Protein AF-0000000076143252 (afdb_homodimer)

Secondary structure (DSSP, 8-state):
-EEEEEEEEEETTEEEEEEE--SSEEEEE--TTSSHHHHHHHHHHHH--TTSPPP--BGGGB---SSS---S-EEEEEEEES--HHHHHHTGGGEEE-TTS-EEEEEEEEEEEE-TTSBEEEEEEESS-TTSBPPHHHHHTEEEEEE-SS--HHHHHS--TT-HHHHHHHHHS-HHHHHHHHHHHHHHHHHGGG-HHHHHHHHHHHHHHHHHHHHHH----B----SS-STTHHHH---BBTTB-GGGS-HHHHHHHHHHHHHHHHHH--S-SEEEEEEE-TTTT--HHHHHHHHHHHHT----TTPPP-EEEEEE--HHHHHTS-GGGEEEEEEETTEEEEE-GGGS-PPTTHHHHHHHHHHHH---GGG-SEEEEESSHHHHHHHHHHHHHTT--TTTTTEEEEE-TTS-GGGTGGGBSTTSB-S-EEEEE----EEEEEPP---SSS--HHHHHHHHHHHHHHHHTT----SSSS---TTTGGGT-S--EEEEE--PPTT---PPPHHHHHHHHT--SSEEEEE-SS-HHHHHHHSHHHHHHHHHHHHTT-HHHHHHHHHHHHT-SSHHHHHHHHHHHHH---TTS-PPPHHHHHHHHHHHHHHS--PPPPHHHHHHHHHHHHT----/-EEEEEEEEEETTEEEEEEE--SSEEEEE--TTSSHHHHHHHHHHHH--TTSPPPPPBGGGB---SSS---S-EEEEEEEES--HHHHHHTGGGEEE-TTS-EEEEEEEEEEEE-TTSBEEEEEEESS-TTSBPPHHHHHTEEEEEE-SS--HHHHHS--TT-HHHHHHHHHS-HHHHHHHHHHHHHHHHHGGG-HHHHHHHHHHHHHHHHHHHHHH---------SS-SHHHHHH----BTTB-GGGS-HHHHHHHHHHHHHHHHHH--S-SEEEEEEE-TTTT--HHHHHHHHHHHHT----TTPPP-EEEEEE--HHHHHTS-GGGEEEEEEETTEEEEE-GGGS-PPTTHHHHHHHHHHHH---GGG-SEEEEESSHHHHHHHHHHHHHTT--TTTTTEEEEE-TTS-GGGTGGGBSTTSB-S-EEEEE----EEEEEPP---SSS--HHHHHHHHHHHHHHHHTT----SSSS---TTTGGGT-S--EEEEE--PPTT---PPPHHHHHHHHT--SSEEEEE-SS-HHHHHHTSHHHHHHHHHHHHTT-HHHHHHHHHHHHT-SSHHHHHHHHHHHHH---TTS-PPPHHHHHHHHHHHHHHS--PPPPHHHHHHHHHHHHTT---

InterPro domains:
  IPR027417 P-loop containing nucleoside triphosphate hydrolase [G3DSA:3.40.50.300] (1-343)
  IPR027417 P-loop containing nucleoside triphosphate hydrolase [SSF52540] (1-325)
  IPR034139 OLD protein-like, TOPRIM domain [PF20469] (370-436)
  IPR034139 OLD protein-like, TOPRIM domain [cd01026] (370-438)
  IPR041685 Endonuclease GajA/Old nuclease/RecF-like, AAA domain [PF13175] (1-50)
  IPR041685 Endonuclease GajA/Old nuclease/RecF-like, AAA domain [PF13175] (178-322)
  IPR051396 Bacterial Antiviral Defense Nuclease [PTHR43581] (1-459)

pLDDT: mean 73.75, std 19.68, range [25.73, 97.0]

Solvent-accessible surface area (backbone atoms only — not comparable to full-atom values): 66555 Å² total; per-residue (Å²): 79,38,62,35,34,40,36,39,28,20,41,35,67,32,53,64,32,65,44,74,50,51,75,37,42,29,37,38,34,28,47,79,76,55,39,68,66,56,51,50,52,56,51,28,63,69,35,32,20,99,87,44,77,57,75,83,57,40,69,81,42,37,16,60,52,96,77,68,73,62,65,77,57,30,36,38,41,38,33,32,35,69,56,43,73,69,43,44,62,65,39,53,74,16,48,41,78,42,96,83,75,41,59,26,35,32,38,37,40,35,36,42,70,59,46,98,84,39,42,45,44,78,46,54,20,19,41,92,46,79,82,38,61,62,49,69,67,48,50,61,25,35,38,15,43,78,44,59,66,80,55,57,31,64,61,46,40,20,30,40,94,80,15,63,55,42,47,36,52,49,71,70,38,56,76,75,46,45,55,44,42,56,50,30,31,64,53,15,53,80,55,45,94,69,45,66,64,60,48,44,49,47,44,50,41,46,46,44,43,29,56,25,47,34,78,77,60,34,50,63,61,52,76,72,64,76,31,76,60,61,49,53,31,22,48,43,50,9,44,11,32,88,88,30,41,35,81,69,42,42,72,29,57,39,42,51,51,48,52,42,49,52,50,52,40,57,22,58,47,81,78,42,68,29,40,35,41,36,34,37,39,78,49,56,74,40,29,68,71,56,35,52,30,44,48,52,32,61,66,52,67,70,61,48,96,84,39,47,77,52,33,35,40,32,35,42,55,45,37,62,56,57,21,67,44,58,55,67,30,38,32,35,44,42,72,45,98,92,38,38,41,64,39,52,59,54,76,50,80,61,60,89,68,28,54,62,51,41,49,50,46,24,53,72,64,39,52,54,70,73,58,43,62,17,36,38,39,27,54,32,58,28,48,55,42,33,53,56,43,48,35,46,73,71,71,39,56,50,64,73,68,42,41,39,80,43,57,47,51,35,54,60,66,73,51,54,49,60,56,39,20,93,88,31,44,71,36,38,31,22,35,46,47,56,19,54,29,60,41,84,35,79,48,77,82,78,76,93,73,82,77,45,75,68,50,51,50,51,54,47,20,29,28,49,33,37,59,57,72,59,55,81,71,70,88,59,98,77,48,73,51,72,73,62,68,53,74,72,70,83,89,49,53,20,38,30,71,60,84,76,48,91,87,58,87,66,54,64,27,56,66,45,51,56,50,53,67,66,47,54,95,28,26,43,66,30,49,62,68,31,43,72,70,41,47,45,32,58,37,72,62,24,41,60,53,48,43,57,18,36,31,67,87,35,48,57,46,26,54,53,44,50,55,54,28,69,70,38,90,46,66,52,51,23,15,48,46,52,36,34,69,39,61,60,41,58,83,51,32,81,53,55,57,58,26,36,47,23,50,35,33,29,50,38,42,71,73,52,79,62,63,71,75,52,64,44,58,50,50,36,53,42,59,45,52,59,76,61,59,79,108,80,39,62,34,35,40,36,37,28,20,41,35,68,31,53,64,32,65,44,71,50,51,78,37,43,28,38,38,34,27,47,79,76,53,39,68,67,56,51,50,51,56,49,28,63,68,34,32,21,97,87,44,77,57,75,85,58,41,67,82,42,37,16,58,52,96,77,69,73,63,66,78,56,32,34,38,41,39,32,32,34,69,55,46,74,69,45,45,62,64,37,54,73,16,50,41,78,41,98,84,75,43,58,27,35,32,39,36,40,35,37,42,70,58,46,98,85,39,41,46,43,77,46,55,20,19,40,92,45,79,83,38,60,64,49,70,68,50,50,61,26,37,37,15,45,77,43,58,67,81,55,57,32,64,62,46,39,20,32,41,96,79,15,64,56,43,47,36,53,48,70,70,38,55,78,75,46,45,56,43,43,57,49,32,33,65,52,14,52,80,57,45,94,68,45,66,62,59,48,45,51,46,44,48,42,47,47,44,43,30,57,25,48,34,80,62,59,30,51,64,62,54,76,73,64,74,33,75,60,60,48,52,32,23,46,41,53,8,45,11,43,91,80,30,40,35,84,69,42,41,72,30,57,38,40,51,50,48,50,42,47,53,51,51,42,56,22,58,47,80,80,43,69,30,39,36,40,37,34,37,37,77,50,56,73,38,30,68,72,57,34,51,29,42,48,53,32,60,66,52,64,68,61,48,95,84,38,46,77,53,33,34,39,32,35,41,55,44,38,61,56,57,21,68,43,58,57,68,29,39,32,35,45,42,73,46,96,93,38,38,40,60,39,53,59,55,76,50,80,61,61,90,66,27,55,60,51,41,49,51,47,24,51,73,63,39,52,54,70,73,58,43,60,16,36,38,40,27,54,33,58,29,48,54,41,33,52,55,43,48,34,45,73,72,72,39,55,51,66,74,67,42,42,39,80,42,56,46,51,35,54,58,67,74,52,55,48,61,56,39,20,94,90,33,43,69,35,37,31,22,35,45,48,55,19,55,29,61,40,84,36,78,47,77,81,78,77,93,72,82,79,45,75,66,49,52,49,50,53,48,19,30,28,50,34,39,59,57,72,59,56,81,70,69,88,60,98,76,48,75,51,73,73,60,70,54,74,73,74,84,90,50,51,21,38,32,71,62,85,76,48,91,88,60,86,66,54,64,27,54,66,46,51,57,49,54,65,65,47,54,98,29,26,43,70,31,50,60,66,31,42,71,68,41,49,46,33,59,38,73,61,24,42,59,52,48,41,56,18,34,32,68,86,36,47,57,44,27,55,55,46,51,55,54,28,69,69,38,88,45,66,52,52,22,16,48,46,52,35,35,68,39,61,60,41,59,84,50,32,82,53,55,58,58,26,35,46,24,49,34,33,29,51,38,42,71,74,50,79,61,64,70,75,53,65,42,57,49,51,38,54,43,60,45,52,60,76,64,59,82,125

Sequence (1262 aa):
MYLAELTIKNFRKLRDAKLKFQPGLNVLVGPNNVGKSAVVDALRTLLAGHDEPYPRLDIADRHRPLEGEPAGDISFHFVFRDLSHDDEADFIAALKPAADKTMEAHIHVRYTDADQTGRFRVKRWCGDHQDVALTSDMMENLRGVYLQPLRDAAQGLRPSRNSQLARLLHMLTDEPGRDAINQALKELDEKLQQTEAIQHTHTAISSRHGLMMGDQLAQTLSVGLSATDFQRLSARLSLTAQAMEIEQNGLGFNNLIFMAVVLSELAKNPDAAYRSLIVEEPEAHLHPQLQRVLLRYLAGVPTSEGEKAVQLFVTSHSPNFASNSKLESLVCLVENDAGVETFFPRDIKFGKGKREKLERYLDVTRAELFFARRVIFVEGAAELMLVDALATLMGLDLREYGVSLISVEGLNFDSFLPLFGENGLRIPVAVVTDADPFEEEEANELAEGALDAGDIEDILAEAAYLEETGAPVADGPYADDPLAERAKKKKKLKRKEVYPSLGDEVRLSSNTVKMKKSEDAFVKVFHGLKTLEYDLALLEANRDSMLKALADPHPIISAALRTIVDAQPDNTAKAKALFCGMFERKASSGNLQKGRFAQALAEQIASTPKCEVPDYLRKAIEHVCQGAIKPMYLAELTIKNFRKLRDAKLKFQPGLNVLVGPNNVGKSAVVDALRTLLAGHDEPYPRLDIADRHRPLEGEPAGDISFHFVFRDLSHDDEADFIAALKPAADKTMEAHIHVRYTDADQTGRFRVKRWCGDHQDVALTSDMMENLRGVYLQPLRDAAQGLRPSRNSQLARLLHMLTDEPGRDAINQALKELDEKLQQTEAIQHTHTAISSRHGLMMGDQLAQTLSVGLSATDFQRLSARLSLTAQAMEIEQNGLGFNNLIFMAVVLSELAKNPDAAYRSLIVEEPEAHLHPQLQRVLLRYLAGVPTSEGEKAVQLFVTSHSPNFASNSKLESLVCLVENDAGVETFFPRDIKFGKGKREKLERYLDVTRAELFFARRVIFVEGAAELMLVDALATLMGLDLREYGVSLISVEGLNFDSFLPLFGENGLRIPVAVVTDADPFEEEEANELAEGALDAGDIEDILAEAAYLEETGAPVADGPYADDPLAERAKKKKKLKRKEVYPSLGDEVRLSSNTVKMKKSEDAFVKVFHGLKTLEYDLALLEANRDSMLKALADPHPIISAALRTIVDAQPDNTAKAKALFCGMFERKASSGNLQKGRFAQALAEQIASTPKCEVPDYLRKAIEHVCQGAIKP

Foldseek 3Di:
DDWAKKWKDFFAQPHTEIFGADFFFFEEEEAPPLCLVVVVLLVCQQAPAPPDDRDWDFPNGGYDDPDDGRDDKIKMKIKDFPADPVRCVQQVQQWDQDPVRGIMGIKMWIWDDQDVVRTTDIQIAHHDDSVHGDDPSSSVLRHEDEADPPDPLLVLLQDDCPRLLVLLLVVLADPVRVVVCLVCLQVVLPVVVPDVSVVVVCCQLQVLQCQLLPVVRRQPQDQNRRRPDVSCSSQQSLSPSVDGTVVRDFSLSSLLSSVSSNQVSQFQDPRHSAAEYEYEANCPRPDLVSLLSNLVSSRCVPSDVNTDGYHYYYYHHFLSNVLSDQQQSYWAWDQDPVTIYIFRSNPFDADPCLSVVSSVVSNVVSFPVRHAQEEEEEADLLCLLQLQLVCVLVVHHCVVLRYGYDHPPPDACRSVLSQEDPRHPQHAYEYEDAQAFWDKDFQDDQDDDDCDPVNVVSVVQLVVVCVQVCPPQPDDPCRPPPPVVVPPDDTRIGIDGDQDAPPDDGHGTSSLVVQCVSDDPRYDYFYDRGDPQLLQQLDPQNVVLLLVLCCVVPVPLSVVLVVVLVPDDDSSRSSVSNVCSAAVDPPVDDHHDSNSSSNSSSVSCVVDVRGDDRPSSVCSSCSNRVVSPDD/DDWAKKWKDFFAQPHTEIFGADFFFFEEEEAPPLCLVVVVLLVCQQAPAPPDDRDWDFPNGGYDDPDDGRDDKIKMKIKAFPADPVRCVQQVQQWDQDPVRGIMGIKMWIWDDQDVVRTTDIQIAHHDDSVHGDDPSSSVLRHEDEADPPDPLLVLLQDDCPRLLVLLLVVLADPVRVVVCLVCLQVVLPVVVPDVSVVVVCCQLQVLQCQLLPVVRRQPQDQNRRRPDVSCSSQQSLSPSVDGTVVRDFSLSSLLSSVSSNQVSQFQDPRHSAAEYEYEANCPRPDLVSLLSNLVSSRCVPSDVNTDGYHYYYYHHFLSNVLSDQQQSYWAWDQDPVTIYIFRSNPFDADPCLSVVSSVVSNVVSFPVRHAQEEEEEADLLCLLQLQLVCVLVVHHCVVLRYGYDHPPPDACRSVLSQEDPRHPQHAYEYEDAQAFWDKDFQDDQDDDDCDPVNVVSVVQLVVVCVQVCPPQPDDPCGPPPPVVVPDDDTRIGIHGDQDAPPDDGHGTSSLVVQCVSDDPRYDYFYDRGDPQLLQQLDVQNVVLLLVLCCVVPVPLSVVLVVVLVPDDDSSRSSVSNVCSAAVDPPVDDHHDSNSSSNSSSVSCVVDVRGDDRPSSVCSSCSNRVVSDDD

Nearest PDB structures (foldseek):
  6njw-assembly1_A  TM=6.687E-01  e=1.230E-08  Xanthomonas campestris pv. campestris str. B100
  6njx-assembly1_A  TM=6.424E-01  e=5.324E-08  Xanthomonas campestris pv. campestris str. B100
  6nk8-assembly1_B-2  TM=6.014E-01  e=4.059E-08  Burkholderia pseudomallei 668
  6nk8-assembly1_A-2  TM=6.410E-01  e=1.492E-07  Burkholderia pseudomallei 668
  6njv-assembly1_A  TM=6.317E-01  e=9.669E-08  Xanthomonas campestris pv. campestris str. B100

Structure (mmCIF, N/CA/C/O backbone):
data_AF-0000000076143252-model_v1
#
loop_
_entity.id
_entity.type
_entity.pdbx_description
1 polymer 'AAA family ATPase'
#
loop_
_atom_site.group_PDB
_atom_site.id
_atom_site.type_symbol
_atom_site.label_atom_id
_atom_site.label_alt_id
_atom_site.label_comp_id
_atom_site.label_asym_id
_atom_site.label_entity_id
_atom_site.label_seq_id
_atom_site.pdbx_PDB_ins_code
_atom_site.Cartn_x
_atom_site.Cartn_y
_atom_site.Cartn_z
_atom_site.occupancy
_atom_site.B_iso_or_equiv
_atom_site.auth_seq_id
_atom_site.auth_comp_id
_atom_site.auth_asym_id
_atom_site.auth_atom_id
_atom_site.pdbx_PDB_model_num
ATOM 1 N N . MET A 1 1 ? -30.359 -11.75 -16.109 1 90.31 1 MET A N 1
ATOM 2 C CA . MET A 1 1 ? -30.422 -12.383 -14.789 1 90.31 1 MET A CA 1
ATOM 3 C C . MET A 1 1 ? -29.031 -12.438 -14.148 1 90.31 1 MET A C 1
ATOM 5 O O . MET A 1 1 ? -28.031 -12.539 -14.852 1 90.31 1 MET A O 1
ATOM 9 N N . TYR A 1 2 ? -28.938 -12.289 -12.805 1 93.56 2 TYR A N 1
ATOM 10 C CA . TYR A 1 2 ? -27.672 -12.398 -12.078 1 93.56 2 TYR A CA 1
ATOM 11 C C . TYR A 1 2 ? -27.875 -13.102 -10.734 1 93.56 2 TYR A C 1
ATOM 13 O O . TYR A 1 2 ? -29 -13.172 -10.234 1 93.56 2 TYR A O 1
ATOM 21 N N . LEU A 1 3 ? -26.891 -13.68 -10.281 1 96.19 3 LEU A N 1
ATOM 22 C CA . LEU A 1 3 ? -26.906 -14.266 -8.945 1 96.19 3 LEU A CA 1
ATOM 23 C C . LEU A 1 3 ? -26.922 -13.188 -7.871 1 96.19 3 LEU A C 1
ATOM 25 O O . LEU A 1 3 ? -25.938 -12.445 -7.719 1 96.19 3 LEU A O 1
ATOM 29 N N . ALA A 1 4 ? -27.922 -13.188 -7.113 1 95.62 4 ALA A N 1
ATOM 30 C CA . ALA A 1 4 ? -28.109 -12.078 -6.184 1 95.62 4 ALA A CA 1
ATOM 31 C C . ALA A 1 4 ? -27.688 -12.469 -4.77 1 95.62 4 ALA A C 1
ATOM 33 O O . ALA A 1 4 ? -27.188 -11.641 -4.012 1 95.62 4 ALA A O 1
ATOM 34 N N . GLU A 1 5 ? -28 -13.695 -4.473 1 96.12 5 GLU A N 1
ATOM 35 C CA . GLU A 1 5 ? -27.719 -14.125 -3.109 1 96.12 5 GLU A CA 1
ATOM 36 C C . GLU A 1 5 ? -27.234 -15.57 -3.08 1 96.12 5 GLU A C 1
ATOM 38 O O . GLU A 1 5 ? -27.688 -16.391 -3.879 1 96.12 5 GLU A O 1
ATOM 43 N N . LEU A 1 6 ? -26.344 -15.844 -2.172 1 97 6 LEU A N 1
ATOM 44 C CA . LEU A 1 6 ? -25.875 -17.188 -1.882 1 97 6 LEU A CA 1
ATOM 45 C C . LEU A 1 6 ? -25.812 -17.438 -0.377 1 97 6 LEU A C 1
ATOM 47 O O . LEU A 1 6 ? -25.141 -16.688 0.349 1 97 6 LEU A O 1
ATOM 51 N N . THR A 1 7 ? -26.562 -18.328 0.071 1 96.44 7 THR A N 1
ATOM 52 C CA . THR A 1 7 ? -26.516 -18.719 1.476 1 96.44 7 THR A CA 1
ATOM 53 C C . THR A 1 7 ? -25.781 -20.047 1.648 1 96.44 7 THR A C 1
ATOM 55 O O . THR A 1 7 ? -26.078 -21.031 0.965 1 96.44 7 THR A O 1
ATOM 58 N N . ILE A 1 8 ? -24.797 -20.078 2.469 1 95.69 8 ILE A N 1
ATOM 59 C CA . ILE A 1 8 ? -23.953 -21.234 2.736 1 95.69 8 ILE A CA 1
ATOM 60 C C . ILE A 1 8 ? -24.156 -21.688 4.184 1 95.69 8 ILE A C 1
ATOM 62 O O . ILE A 1 8 ? -24.047 -20.891 5.109 1 95.69 8 ILE A O 1
ATOM 66 N N . LYS A 1 9 ? -24.438 -22.922 4.336 1 94.06 9 LYS A N 1
ATOM 67 C CA . LYS A 1 9 ? -24.609 -23.469 5.684 1 94.06 9 LYS A CA 1
ATOM 68 C C . LYS A 1 9 ? -23.688 -24.672 5.902 1 94.06 9 LYS A C 1
ATOM 70 O O . LYS A 1 9 ? -23.641 -25.578 5.07 1 94.06 9 LYS A O 1
ATOM 75 N N . ASN A 1 10 ? -22.984 -24.672 6.961 1 91.62 10 ASN A N 1
ATOM 76 C CA . ASN A 1 10 ? -22.188 -25.781 7.477 1 91.62 10 ASN A CA 1
ATOM 77 C C . ASN A 1 10 ? -21.141 -26.234 6.469 1 91.62 10 ASN A C 1
ATOM 79 O O . ASN A 1 10 ? -21.016 -27.422 6.188 1 91.62 10 ASN A O 1
ATOM 83 N N . PHE A 1 11 ? -20.438 -25.422 5.957 1 91.62 11 PHE A N 1
ATOM 84 C CA . PHE A 1 11 ? -19.422 -25.719 4.957 1 91.62 11 PHE A CA 1
ATOM 85 C C . PHE A 1 11 ? -18.062 -25.156 5.375 1 91.62 11 PHE A C 1
ATOM 87 O O . PHE A 1 11 ? -17.859 -23.953 5.375 1 91.62 11 PHE A O 1
ATOM 94 N N . ARG A 1 12 ? -17.25 -26 5.812 1 88 12 ARG A N 1
ATOM 95 C CA . ARG A 1 12 ? -15.898 -25.641 6.219 1 88 12 ARG A CA 1
ATOM 96 C C . ARG A 1 12 ? -15.914 -24.547 7.281 1 88 12 ARG A C 1
ATOM 98 O O . ARG A 1 12 ? -16.531 -24.719 8.336 1 88 12 ARG A O 1
ATOM 105 N N . LYS A 1 13 ? -15.359 -23.359 7.027 1 83.06 13 LYS A N 1
ATOM 106 C CA . LYS A 1 13 ? -15.305 -22.312 8.047 1 83.06 13 LYS A CA 1
ATOM 107 C C . LYS A 1 13 ? -16.609 -21.531 8.102 1 83.06 13 LYS A C 1
ATOM 109 O O . LYS A 1 13 ? -16.859 -20.781 9.055 1 83.06 13 LYS A O 1
ATOM 114 N N . LEU A 1 14 ? -17.422 -21.812 7.188 1 89.88 14 LEU A N 1
ATOM 115 C CA . LEU A 1 14 ? -18.672 -21.047 7.09 1 89.88 14 LEU A CA 1
ATOM 116 C C . LEU A 1 14 ? -19.828 -21.812 7.727 1 89.88 14 LEU A C 1
ATOM 118 O O . LEU A 1 14 ? -20.375 -22.734 7.129 1 89.88 14 LEU A O 1
ATOM 122 N N . ARG A 1 15 ? -20.188 -21.406 8.859 1 89.5 15 ARG A N 1
ATOM 123 C CA . ARG A 1 15 ? -21.328 -22.031 9.531 1 89.5 15 ARG A CA 1
ATOM 124 C C . ARG A 1 15 ? -22.641 -21.547 8.93 1 89.5 15 ARG A C 1
ATOM 126 O O . ARG A 1 15 ? -23.516 -22.359 8.617 1 89.5 15 ARG A O 1
ATOM 133 N N . ASP A 1 16 ? -22.812 -20.391 8.859 1 91.25 16 ASP A N 1
ATOM 134 C CA . ASP A 1 16 ? -23.969 -19.719 8.281 1 91.25 16 ASP A CA 1
ATOM 135 C C . ASP A 1 16 ? -23.562 -18.359 7.684 1 91.25 16 ASP A C 1
ATOM 137 O O . ASP A 1 16 ? -23.469 -17.359 8.398 1 91.25 16 ASP A O 1
ATOM 141 N N . ALA A 1 17 ? -23.406 -18.375 6.406 1 92.38 17 ALA A N 1
ATOM 142 C CA . ALA A 1 17 ? -22.953 -17.172 5.73 1 92.38 17 ALA A CA 1
ATOM 143 C C . ALA A 1 17 ? -23.906 -16.797 4.598 1 92.38 17 ALA A C 1
ATOM 145 O O . ALA A 1 17 ? -24.297 -17.641 3.799 1 92.38 17 ALA A O 1
ATOM 146 N N . LYS A 1 18 ? -24.344 -15.602 4.613 1 94.12 18 LYS A N 1
ATOM 147 C CA . LYS A 1 18 ? -25.172 -15.07 3.535 1 94.12 18 LYS A CA 1
ATOM 148 C C . LYS A 1 18 ? -24.406 -14.031 2.721 1 94.12 18 LYS A C 1
ATOM 150 O O . LYS A 1 18 ? -23.906 -13.047 3.27 1 94.12 18 LYS A O 1
ATOM 155 N N . LEU A 1 19 ? -24.25 -14.281 1.487 1 95.75 19 LEU A N 1
ATOM 156 C CA . LEU A 1 19 ? -23.547 -13.367 0.588 1 95.75 19 LEU A CA 1
ATOM 157 C C . LEU A 1 19 ? -24.531 -12.695 -0.37 1 95.75 19 LEU A C 1
ATOM 159 O O . LEU A 1 19 ? -25.469 -13.336 -0.855 1 95.75 19 LEU A O 1
ATOM 163 N N . LYS A 1 20 ? -24.375 -11.477 -0.562 1 95.44 20 LYS A N 1
ATOM 164 C CA . LYS A 1 20 ? -25.141 -10.695 -1.535 1 95.44 20 LYS A CA 1
ATOM 165 C C . LYS A 1 20 ? -24.25 -10.203 -2.668 1 95.44 20 LYS A C 1
ATOM 167 O O . LYS A 1 20 ? -23.109 -9.773 -2.432 1 95.44 20 LYS A O 1
ATOM 172 N N . PHE A 1 21 ? -24.781 -10.328 -3.857 1 95.94 21 PHE A N 1
ATOM 173 C CA . PHE A 1 21 ? -23.984 -9.961 -5.016 1 95.94 21 PHE A CA 1
ATOM 174 C C . PHE A 1 21 ? -24.703 -8.914 -5.859 1 95.94 21 PHE A C 1
ATOM 176 O O . PHE A 1 21 ? -25.891 -8.641 -5.645 1 95.94 21 PHE A O 1
ATOM 183 N N . GLN A 1 22 ? -23.969 -8.25 -6.68 1 93.5 22 GLN A N 1
ATOM 184 C CA . GLN A 1 22 ? -24.5 -7.324 -7.672 1 93.5 22 GLN A CA 1
ATOM 185 C C . GLN A 1 22 ? -24.203 -7.805 -9.086 1 93.5 22 GLN A C 1
ATOM 187 O O . GLN A 1 22 ? -23.375 -8.703 -9.281 1 93.5 22 GLN A O 1
ATOM 192 N N . PRO A 1 23 ? -24.938 -7.219 -10 1 91.88 23 PRO A N 1
ATOM 193 C CA . PRO A 1 23 ? -24.562 -7.551 -11.375 1 91.88 23 PRO A CA 1
ATOM 194 C C . PRO A 1 23 ? -23.156 -7.078 -11.734 1 91.88 23 PRO A C 1
ATOM 196 O O . PRO A 1 23 ? -22.672 -6.102 -11.164 1 91.88 23 PRO A O 1
ATOM 199 N N . GLY A 1 24 ? -22.531 -7.727 -12.477 1 89.31 24 GLY A N 1
ATOM 200 C CA . GLY A 1 24 ? -21.188 -7.344 -12.891 1 89.31 24 GLY A CA 1
ATOM 201 C C . GLY A 1 24 ? -20.109 -7.867 -11.969 1 89.31 24 GLY A C 1
ATOM 202 O O . GLY A 1 24 ? -20.062 -9.062 -11.664 1 89.31 24 GLY A O 1
ATOM 203 N N . LEU A 1 25 ? -19.312 -6.977 -11.484 1 91.88 25 LEU A N 1
ATOM 204 C CA . LEU A 1 25 ? -18.125 -7.383 -10.75 1 91.88 25 LEU A CA 1
ATOM 205 C C . LEU A 1 25 ? -18.422 -7.492 -9.258 1 91.88 25 LEU A C 1
ATOM 207 O O . LEU A 1 25 ? -19.031 -6.594 -8.672 1 91.88 25 LEU A O 1
ATOM 211 N N . ASN A 1 26 ? -18.062 -8.594 -8.688 1 95.38 26 ASN A N 1
ATOM 212 C CA . ASN A 1 26 ? -18.094 -8.836 -7.246 1 95.38 26 ASN A CA 1
ATOM 213 C C . ASN A 1 26 ? -16.719 -9.266 -6.734 1 95.38 26 ASN A C 1
ATOM 215 O O . ASN A 1 26 ? -16.172 -10.273 -7.188 1 95.38 26 ASN A O 1
ATOM 219 N N . VAL A 1 27 ? -16.219 -8.539 -5.809 1 93.56 27 VAL A N 1
ATOM 220 C CA . VAL A 1 27 ? -14.875 -8.812 -5.285 1 93.56 27 VAL A CA 1
ATOM 221 C C . VAL A 1 27 ? -14.977 -9.289 -3.838 1 93.56 27 VAL A C 1
ATOM 223 O O . VAL A 1 27 ? -15.406 -8.539 -2.959 1 93.56 27 VAL A O 1
ATOM 226 N N . LEU A 1 28 ? -14.617 -10.516 -3.643 1 94.25 28 LEU A N 1
ATOM 227 C CA . LEU A 1 28 ? -14.57 -11.094 -2.303 1 94.25 28 LEU A CA 1
ATOM 228 C C . LEU A 1 28 ? -13.227 -10.812 -1.641 1 94.25 28 LEU A C 1
ATOM 230 O O . LEU A 1 28 ? -12.18 -11.211 -2.156 1 94.25 28 LEU A O 1
ATOM 234 N N . VAL A 1 29 ? -13.305 -10.07 -0.561 1 89.62 29 VAL A N 1
ATOM 235 C CA . VAL A 1 29 ? -12.062 -9.695 0.12 1 89.62 29 VAL A CA 1
ATOM 236 C C . VAL A 1 29 ? -12.086 -10.219 1.555 1 89.62 29 VAL A C 1
ATOM 238 O O . VAL A 1 29 ? -13.156 -10.391 2.143 1 89.62 29 VAL A O 1
ATOM 241 N N . GLY A 1 30 ? -10.867 -10.516 2.076 1 82.56 30 GLY A N 1
ATOM 242 C CA . GLY A 1 30 ? -10.688 -10.992 3.438 1 82.56 30 GLY A CA 1
ATOM 243 C C . GLY A 1 30 ? -9.305 -11.555 3.697 1 82.56 30 GLY A C 1
ATOM 244 O O . GLY A 1 30 ? -8.539 -11.805 2.76 1 82.56 30 GLY A O 1
ATOM 245 N N . PRO A 1 31 ? -8.992 -11.75 4.914 1 75.25 31 PRO A N 1
ATOM 246 C CA . PRO A 1 31 ? -7.688 -12.32 5.262 1 75.25 31 PRO A CA 1
ATOM 247 C C . PRO A 1 31 ? -7.535 -13.766 4.801 1 75.25 31 PRO A C 1
ATOM 249 O O . PRO A 1 31 ? -8.5 -14.375 4.328 1 75.25 31 PRO A O 1
ATOM 252 N N . ASN A 1 32 ? -6.297 -14.211 4.879 1 70.88 32 ASN A N 1
ATOM 253 C CA . ASN A 1 32 ? -6.047 -15.594 4.484 1 70.88 32 ASN A CA 1
ATOM 254 C C . ASN A 1 32 ? -6.82 -16.578 5.367 1 70.88 32 ASN A C 1
ATOM 256 O O . ASN A 1 32 ? -6.914 -16.375 6.578 1 70.88 32 ASN A O 1
ATOM 260 N N . ASN A 1 33 ? -7.398 -17.531 4.762 1 72.62 33 ASN A N 1
ATOM 261 C CA . ASN A 1 33 ? -8.062 -18.656 5.43 1 72.62 33 ASN A CA 1
ATOM 262 C C . ASN A 1 33 ? -9.375 -18.219 6.07 1 72.62 33 ASN A C 1
ATOM 264 O O . ASN A 1 33 ? -9.859 -18.859 7 1 72.62 33 ASN A O 1
ATOM 268 N N . VAL A 1 34 ? -9.93 -17.141 5.617 1 77.62 34 VAL A N 1
ATOM 269 C CA . VAL A 1 34 ? -11.203 -16.688 6.168 1 77.62 34 VAL A CA 1
ATOM 270 C C . VAL A 1 34 ? -12.352 -17.469 5.535 1 77.62 34 VAL A C 1
ATOM 272 O O . VAL A 1 34 ? -13.453 -17.531 6.094 1 77.62 34 VAL A O 1
ATOM 275 N N . GLY A 1 35 ? -12.133 -18.031 4.328 1 85.25 35 GLY A N 1
ATOM 276 C CA . GLY A 1 35 ? -13.188 -18.797 3.689 1 85.25 35 GLY A CA 1
ATOM 277 C C . GLY A 1 35 ? -13.469 -18.359 2.264 1 85.25 35 GLY A C 1
ATOM 278 O O . GLY A 1 35 ? -14.484 -18.75 1.682 1 85.25 35 GLY A O 1
ATOM 279 N N . LYS A 1 36 ? -12.609 -17.516 1.697 1 88.94 36 LYS A N 1
ATOM 280 C CA . LYS A 1 36 ? -12.805 -17.062 0.325 1 88.94 36 LYS A CA 1
ATOM 281 C C . LYS A 1 36 ? -12.883 -18.234 -0.643 1 88.94 36 LYS A C 1
ATOM 283 O O . LYS A 1 36 ? -13.773 -18.281 -1.491 1 88.94 36 LYS A O 1
ATOM 288 N N . SER A 1 37 ? -11.984 -19.172 -0.464 1 86.31 37 SER A N 1
ATOM 289 C CA . SER A 1 37 ? -11.969 -20.344 -1.332 1 86.31 37 SER A CA 1
ATOM 290 C C . SER A 1 37 ? -13.211 -21.219 -1.114 1 86.31 37 SER A C 1
ATOM 292 O O . SER A 1 37 ? -13.719 -21.828 -2.053 1 86.31 37 SER A O 1
ATOM 294 N N . ALA A 1 38 ? -13.672 -21.25 0.082 1 89.19 38 ALA A N 1
ATOM 295 C CA . ALA A 1 38 ? -14.898 -21.984 0.365 1 89.19 38 ALA A CA 1
ATOM 296 C C . ALA A 1 38 ? -16.078 -21.391 -0.385 1 89.19 38 ALA A C 1
ATOM 298 O O . ALA A 1 38 ? -16.922 -22.109 -0.921 1 89.19 38 ALA A O 1
ATOM 299 N N . VAL A 1 39 ? -16.109 -20.125 -0.379 1 93.56 39 VAL A N 1
ATOM 300 C CA . VAL A 1 39 ? -17.188 -19.438 -1.104 1 93.56 39 VAL A CA 1
ATOM 301 C C . VAL A 1 39 ? -17.078 -19.766 -2.592 1 93.56 39 VAL A C 1
ATOM 303 O O . VAL A 1 39 ? -18.094 -20.031 -3.242 1 93.56 39 VAL A O 1
ATOM 306 N N . VAL A 1 40 ? -15.938 -19.734 -3.064 1 92.06 40 VAL A N 1
ATOM 307 C CA . VAL A 1 40 ? -15.711 -20.047 -4.473 1 92.06 40 VAL A CA 1
ATOM 308 C C . VAL A 1 40 ? -16.156 -21.469 -4.77 1 92.06 40 VAL A C 1
ATOM 310 O O . VAL A 1 40 ? -16.859 -21.719 -5.762 1 92.06 40 VAL A O 1
ATOM 313 N N . ASP A 1 41 ? -15.82 -22.375 -3.945 1 90.25 41 ASP A N 1
ATOM 314 C CA . ASP A 1 41 ? -16.234 -23.766 -4.129 1 90.25 41 ASP A CA 1
ATOM 315 C C . ASP A 1 41 ? -17.75 -23.906 -4.051 1 90.25 41 ASP A C 1
ATOM 317 O O . ASP A 1 41 ? -18.344 -24.719 -4.758 1 90.25 41 ASP A O 1
ATOM 321 N N . ALA A 1 42 ? -18.281 -23.156 -3.184 1 93.44 42 ALA A N 1
ATOM 322 C CA . ALA A 1 42 ? -19.734 -23.156 -3.098 1 93.44 42 ALA A CA 1
ATOM 323 C C . ALA A 1 42 ? -20.359 -22.688 -4.41 1 93.44 42 ALA A C 1
ATOM 325 O O . ALA A 1 42 ? -21.312 -23.312 -4.906 1 93.44 42 ALA A O 1
ATOM 326 N N . LEU A 1 43 ? -19.844 -21.672 -4.918 1 94.75 43 LEU A N 1
ATOM 327 C CA . LEU A 1 43 ? -20.312 -21.172 -6.207 1 94.75 43 LEU A CA 1
ATOM 328 C C . LEU A 1 43 ? -20.172 -22.234 -7.285 1 94.75 43 LEU A C 1
ATOM 330 O O . LEU A 1 43 ? -21.062 -22.422 -8.109 1 94.75 43 LEU A O 1
ATOM 334 N N . ARG A 1 44 ? -19.125 -22.953 -7.184 1 91.19 44 ARG A N 1
ATOM 335 C CA . ARG A 1 44 ? -18.781 -23.938 -8.211 1 91.19 44 ARG A CA 1
ATOM 336 C C . ARG A 1 44 ? -19.688 -25.156 -8.125 1 91.19 44 ARG A C 1
ATOM 338 O O . ARG A 1 44 ? -19.766 -25.953 -9.062 1 91.19 44 ARG A O 1
ATOM 345 N N . THR A 1 45 ? -20.312 -25.391 -7.039 1 90.31 45 THR A N 1
ATOM 346 C CA . THR A 1 45 ? -21.234 -26.516 -6.914 1 90.31 45 THR A CA 1
ATOM 347 C C . THR A 1 45 ? -22.391 -26.375 -7.898 1 90.31 45 THR A C 1
ATOM 349 O O . THR A 1 45 ? -23 -27.375 -8.273 1 90.31 45 THR A O 1
ATOM 352 N N . LEU A 1 46 ? -22.688 -25.156 -8.234 1 89.31 46 LEU A N 1
ATOM 353 C CA . LEU A 1 46 ? -23.75 -24.938 -9.195 1 89.31 46 LEU A CA 1
ATOM 354 C C . LEU A 1 46 ? -23.203 -24.406 -10.516 1 89.31 46 LEU A C 1
ATOM 356 O O . LEU A 1 46 ? -23.688 -24.766 -11.586 1 89.31 46 LEU A O 1
ATOM 360 N N . LEU A 1 47 ? -22.234 -23.594 -10.414 1 87.31 47 LEU A N 1
ATOM 361 C CA . LEU A 1 47 ? -21.75 -22.859 -11.586 1 87.31 47 LEU A CA 1
ATOM 362 C C . LEU A 1 47 ? -20.5 -23.5 -12.148 1 87.31 47 LEU A C 1
ATOM 364 O O . LEU A 1 47 ? -19.641 -22.828 -12.734 1 87.31 47 LEU A O 1
ATOM 368 N N . ALA A 1 48 ? -20.375 -24.75 -11.945 1 74.88 48 ALA A N 1
ATOM 369 C CA . ALA A 1 48 ? -19.203 -25.422 -12.508 1 74.88 48 ALA A CA 1
ATOM 370 C C . ALA A 1 48 ? -19.281 -25.5 -14.031 1 74.88 48 ALA A C 1
ATOM 372 O O . ALA A 1 48 ? -20.375 -25.594 -14.594 1 74.88 48 ALA A O 1
ATOM 373 N N . GLY A 1 49 ? -18.375 -25.031 -14.734 1 59.69 49 GLY A N 1
ATOM 374 C CA . GLY A 1 49 ? -18.375 -25.047 -16.188 1 59.69 49 GLY A CA 1
ATOM 375 C C . GLY A 1 49 ? -18.531 -26.438 -16.766 1 59.69 49 GLY A C 1
ATOM 376 O O . GLY A 1 49 ? -18.422 -27.438 -16.047 1 59.69 49 GLY A O 1
ATOM 377 N N . HIS A 1 50 ? -19.125 -26.516 -17.938 1 56.16 50 HIS A N 1
ATOM 378 C CA . HIS A 1 50 ? -19.328 -27.75 -18.688 1 56.16 50 HIS A CA 1
ATOM 379 C C . HIS A 1 50 ? -18.078 -28.625 -18.656 1 56.16 50 HIS A C 1
ATOM 381 O O . HIS A 1 50 ? -18.172 -29.859 -18.719 1 56.16 50 HIS A O 1
ATOM 387 N N . ASP A 1 51 ? -16.891 -27.938 -18.422 1 55.91 51 ASP A N 1
ATOM 388 C CA . ASP A 1 51 ? -15.648 -28.672 -18.625 1 55.91 51 ASP A CA 1
ATOM 389 C C . ASP A 1 51 ? -15.008 -29.047 -17.297 1 55.91 51 ASP A C 1
ATOM 391 O O . ASP A 1 51 ? -14.008 -29.766 -17.25 1 55.91 51 ASP A O 1
ATOM 395 N N . GLU A 1 52 ? -15.625 -28.562 -16.203 1 62.5 52 GLU A N 1
ATOM 396 C CA . GLU A 1 52 ? -15.031 -28.906 -14.914 1 62.5 52 GLU A CA 1
ATOM 397 C C . GLU A 1 52 ? -16.016 -29.688 -14.055 1 62.5 52 GLU A C 1
ATOM 399 O O . GLU A 1 52 ? -17.203 -29.391 -14.023 1 62.5 52 GLU A O 1
ATOM 404 N N . PRO A 1 53 ? -15.523 -30.781 -13.555 1 64.19 53 PRO A N 1
ATOM 405 C CA . PRO A 1 53 ? -16.391 -31.516 -12.641 1 64.19 53 PRO A CA 1
ATOM 406 C C . PRO A 1 53 ? -16.797 -30.703 -11.414 1 64.19 53 PRO A C 1
ATOM 408 O O . PRO A 1 53 ? -16.047 -29.812 -10.992 1 64.19 53 PRO A O 1
ATOM 411 N N . TYR A 1 54 ? -18.016 -30.891 -11.062 1 74 54 TYR A N 1
ATOM 412 C CA . TYR A 1 54 ? -18.469 -30.312 -9.805 1 74 54 TYR A CA 1
ATOM 413 C C . TYR A 1 54 ? -17.547 -30.75 -8.656 1 74 54 TYR A C 1
ATOM 415 O O . TYR A 1 54 ? -17.031 -31.859 -8.648 1 74 54 TYR A O 1
ATOM 423 N N . PRO A 1 55 ? -17.281 -29.828 -7.758 1 75.62 55 PRO A N 1
ATOM 424 C CA . PRO A 1 55 ? -16.438 -30.203 -6.609 1 75.62 55 PRO A CA 1
ATOM 425 C C . PRO A 1 55 ? -17.031 -31.359 -5.797 1 75.62 55 PRO A C 1
ATOM 427 O O . PRO A 1 55 ? -18.234 -31.391 -5.562 1 75.62 55 PRO A O 1
ATOM 430 N N . ARG A 1 56 ? -16.203 -32.312 -5.559 1 74.94 56 ARG A N 1
ATOM 431 C CA . ARG A 1 56 ? -16.594 -33.406 -4.688 1 74.94 56 ARG A CA 1
ATOM 432 C C . ARG A 1 56 ? -16.312 -33.094 -3.227 1 74.94 56 ARG A C 1
ATOM 434 O O . ARG A 1 56 ? -15.172 -32.781 -2.855 1 74.94 56 ARG A O 1
ATOM 441 N N . LEU A 1 57 ? -17.422 -33.031 -2.541 1 81.62 57 LEU A N 1
ATOM 442 C CA . LEU A 1 57 ? -17.281 -32.688 -1.128 1 81.62 57 LEU A CA 1
ATOM 443 C C . LEU A 1 57 ? -17.344 -33.938 -0.26 1 81.62 57 LEU A C 1
ATOM 445 O O . LEU A 1 57 ? -17.984 -34.938 -0.633 1 81.62 57 LEU A O 1
ATOM 449 N N . ASP A 1 58 ? -16.578 -33.906 0.778 1 77.12 58 ASP A N 1
ATOM 450 C CA . ASP A 1 58 ? -16.578 -35.031 1.717 1 77.12 58 ASP A CA 1
ATOM 451 C C . ASP A 1 58 ? -16.797 -34.562 3.148 1 77.12 58 ASP A C 1
ATOM 453 O O . ASP A 1 58 ? -17.141 -33.375 3.369 1 77.12 58 ASP A O 1
ATOM 457 N N . ILE A 1 59 ? -16.656 -35.438 4.051 1 74 59 ILE A N 1
ATOM 458 C CA . ILE A 1 59 ? -16.938 -35.188 5.453 1 74 59 ILE A CA 1
ATOM 459 C C . ILE A 1 59 ? -15.992 -34.125 5.992 1 74 59 ILE A C 1
ATOM 461 O O . ILE A 1 59 ? -16.359 -33.344 6.875 1 74 59 ILE A O 1
ATOM 465 N N . ALA A 1 60 ? -14.883 -34 5.422 1 73.81 60 ALA A N 1
ATOM 466 C CA . ALA A 1 60 ? -13.891 -33.031 5.867 1 73.81 60 ALA A CA 1
ATOM 467 C C . ALA A 1 60 ? -14.312 -31.609 5.504 1 73.81 60 ALA A C 1
ATOM 469 O O . ALA A 1 60 ? -13.812 -30.641 6.074 1 73.81 60 ALA A O 1
ATOM 470 N N . ASP A 1 61 ? -15.266 -31.578 4.621 1 84.69 61 ASP A N 1
ATOM 471 C CA . ASP A 1 61 ? -15.711 -30.266 4.172 1 84.69 61 ASP A CA 1
ATOM 472 C C . ASP A 1 61 ? -16.812 -29.719 5.074 1 84.69 61 ASP A C 1
ATOM 474 O O . ASP A 1 61 ? -17.219 -28.562 4.949 1 84.69 61 ASP A O 1
ATOM 478 N N . ARG A 1 62 ? -17.266 -30.547 5.973 1 85.31 62 ARG A N 1
ATOM 479 C CA . ARG A 1 62 ? -18.281 -30.094 6.902 1 85.31 62 ARG A CA 1
ATOM 480 C C . ARG A 1 62 ? -17.719 -29.109 7.914 1 85.31 62 ARG A C 1
ATOM 482 O O . ARG A 1 62 ? -16.594 -29.281 8.391 1 85.31 62 ARG A O 1
ATOM 489 N N . HIS A 1 63 ? -18.531 -28.188 8.195 1 86.12 63 HIS A N 1
ATOM 490 C CA . HIS A 1 63 ? -18.109 -27.156 9.141 1 86.12 63 HIS A CA 1
ATOM 491 C C . HIS A 1 63 ? -17.766 -27.766 10.5 1 86.12 63 HIS A C 1
ATOM 493 O O . HIS A 1 63 ? -18.531 -28.562 11.031 1 86.12 63 HIS A O 1
ATOM 499 N N . ARG A 1 64 ? -16.578 -27.359 10.93 1 75.12 64 ARG A N 1
ATOM 500 C CA . ARG A 1 64 ? -16.156 -27.812 12.258 1 75.12 64 ARG A CA 1
ATOM 501 C C . ARG A 1 64 ? -16.203 -26.672 13.258 1 75.12 64 ARG A C 1
ATOM 503 O O . ARG A 1 64 ? -15.391 -25.75 13.188 1 75.12 64 ARG A O 1
ATOM 510 N N . PRO A 1 65 ? -17.156 -26.75 14.102 1 72.56 65 PRO A N 1
ATOM 511 C CA . PRO A 1 65 ? -17.203 -25.719 15.133 1 72.56 65 PRO A CA 1
ATOM 512 C C . PRO A 1 65 ? -16 -25.781 16.078 1 72.56 65 PRO A C 1
ATOM 514 O O . PRO A 1 65 ? -15.266 -26.781 16.078 1 72.56 65 PRO A O 1
ATOM 517 N N . LEU A 1 66 ? -15.648 -24.641 16.688 1 65.31 66 LEU A N 1
ATOM 518 C CA . LEU A 1 66 ? -14.539 -24.578 17.641 1 65.31 66 LEU A CA 1
ATOM 519 C C . LEU A 1 66 ? -14.664 -25.672 18.703 1 65.31 66 LEU A C 1
ATOM 521 O O . LEU A 1 66 ? -13.672 -26.297 19.078 1 65.31 66 LEU A O 1
ATOM 525 N N . GLU A 1 67 ? -15.922 -25.75 19.219 1 65.56 6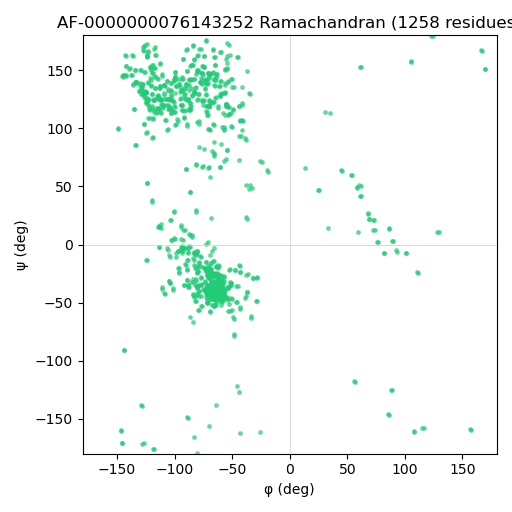7 GLU A N 1
ATOM 526 C CA . GLU A 1 67 ? -16.219 -26.766 20.219 1 65.56 67 GLU A CA 1
ATOM 527 C C . GLU A 1 67 ? -17.281 -27.734 19.719 1 65.56 67 GLU A C 1
ATOM 529 O O . GLU A 1 67 ? -18.328 -27.312 19.203 1 65.56 67 GLU A O 1
ATOM 534 N N . GLY A 1 68 ? -16.891 -28.969 19.531 1 64.31 68 GLY A N 1
ATOM 535 C CA . GLY A 1 68 ? -17.891 -29.969 19.188 1 64.31 68 GLY A CA 1
ATOM 536 C C . GLY A 1 68 ? -17.562 -30.703 17.891 1 64.31 68 GLY A C 1
ATOM 537 O O . GLY A 1 68 ? -16.531 -30.438 17.266 1 64.31 68 GLY A O 1
ATOM 538 N N . GLU A 1 69 ? -18.406 -31.641 17.516 1 70.12 69 GLU A N 1
ATOM 539 C CA . GLU A 1 69 ? -18.266 -32.438 16.297 1 70.12 69 GLU A CA 1
ATOM 540 C C . GLU A 1 69 ? -19.031 -31.812 15.141 1 70.12 69 GLU A C 1
ATOM 542 O O . GLU A 1 69 ? -20.047 -31.156 15.336 1 70.12 69 GLU A O 1
ATOM 547 N N . PRO A 1 70 ? -18.391 -31.938 14.008 1 76.75 70 PRO A N 1
ATOM 548 C CA . PRO A 1 70 ? -19.094 -31.438 12.828 1 76.75 70 PRO A CA 1
ATOM 549 C C . PRO A 1 70 ? -20.469 -32.062 12.648 1 76.75 70 PRO A C 1
ATOM 551 O O . PRO A 1 70 ? -20.625 -33.281 12.805 1 76.75 70 PRO A O 1
ATOM 554 N N . ALA A 1 71 ? -21.578 -31.219 12.633 1 75.94 71 ALA A N 1
ATOM 555 C CA . ALA A 1 71 ? -22.938 -31.703 12.461 1 75.94 71 ALA A CA 1
ATOM 556 C C . ALA A 1 71 ? -23.703 -30.859 11.445 1 75.94 71 ALA A C 1
ATOM 558 O O . ALA A 1 71 ? -23.328 -29.719 11.164 1 75.94 71 ALA A O 1
ATOM 559 N N . GLY A 1 72 ? -24.609 -31.516 10.797 1 82.62 72 GLY A N 1
ATOM 560 C CA . GLY A 1 72 ? -25.484 -30.812 9.891 1 82.62 72 GLY A CA 1
ATOM 561 C C . GLY A 1 72 ? -25.156 -31.031 8.43 1 82.62 72 GLY A C 1
ATOM 562 O O . GLY A 1 72 ? -24.031 -31.422 8.094 1 82.62 72 GLY A O 1
ATOM 563 N N . ASP A 1 73 ? -26.125 -30.828 7.605 1 89.06 73 ASP A N 1
ATOM 564 C CA . ASP A 1 73 ? -25.938 -30.953 6.164 1 89.06 73 ASP A CA 1
ATOM 565 C C . ASP A 1 73 ? -25.359 -29.672 5.57 1 89.06 73 ASP A C 1
ATOM 567 O O . ASP A 1 73 ? -25.609 -28.578 6.07 1 89.06 73 ASP A O 1
ATOM 571 N N . ILE A 1 74 ? -24.5 -29.922 4.625 1 92.81 74 ILE A N 1
ATOM 572 C CA . ILE A 1 74 ? -24 -28.781 3.859 1 92.81 74 ILE A CA 1
ATOM 573 C C . ILE A 1 74 ? -25.078 -28.328 2.865 1 92.81 74 ILE A C 1
ATOM 575 O O . ILE A 1 74 ? -25.625 -29.141 2.125 1 92.81 74 ILE A O 1
ATOM 579 N N . SER A 1 75 ? -25.438 -27.109 2.922 1 94.31 75 SER A N 1
ATOM 580 C CA . SER A 1 75 ? -26.469 -26.625 2.018 1 94.31 75 SER A CA 1
ATOM 581 C C . SER A 1 75 ? -26.062 -25.297 1.383 1 94.31 75 SER A C 1
ATOM 583 O O . SER A 1 75 ? -25.469 -24.438 2.043 1 94.31 75 SER A O 1
ATOM 585 N N . PHE A 1 76 ? -26.359 -25.188 0.152 1 95.38 76 PHE A N 1
ATOM 586 C CA . PHE A 1 76 ? -26.172 -23.953 -0.62 1 95.38 76 PHE A CA 1
ATOM 587 C C . PHE A 1 76 ? -27.469 -23.5 -1.253 1 95.38 76 PHE A C 1
ATOM 589 O O . PHE A 1 76 ? -28.156 -24.281 -1.915 1 95.38 76 PHE A O 1
ATOM 596 N N . HIS A 1 77 ? -27.875 -22.297 -1.025 1 95.75 77 HIS A N 1
ATOM 597 C CA . HIS A 1 77 ? -29.094 -21.719 -1.59 1 95.75 77 HIS A CA 1
ATOM 598 C C . HIS A 1 77 ? -28.766 -20.547 -2.508 1 95.75 77 HIS A C 1
ATOM 600 O O . HIS A 1 77 ? -28.234 -19.516 -2.055 1 95.75 77 HIS A O 1
ATOM 606 N N . PHE A 1 78 ? -29.031 -20.719 -3.77 1 96.19 78 PHE A N 1
ATOM 607 C CA . PHE A 1 78 ? -28.75 -19.703 -4.781 1 96.19 78 PHE A CA 1
ATOM 608 C C . PHE A 1 78 ? -30.031 -18.984 -5.18 1 96.19 78 PHE A C 1
ATOM 610 O O . PHE A 1 78 ? -31.047 -19.609 -5.492 1 96.19 78 PHE A O 1
ATOM 617 N N . VAL A 1 79 ? -29.969 -17.672 -5.219 1 95.38 79 VAL A N 1
ATOM 618 C CA . VAL A 1 79 ? -31.109 -16.859 -5.633 1 95.38 79 VAL A CA 1
ATOM 619 C C . VAL A 1 79 ? -30.703 -15.977 -6.816 1 95.38 79 VAL A C 1
ATOM 621 O O . VAL A 1 79 ? -29.781 -15.172 -6.715 1 95.38 79 VAL A O 1
ATOM 624 N N . PHE A 1 80 ? -31.375 -16.141 -7.93 1 94.94 80 PHE A N 1
ATOM 625 C CA . PHE A 1 80 ? -31.141 -15.312 -9.117 1 94.94 80 PHE A CA 1
ATOM 626 C C . PHE A 1 80 ? -32.25 -14.273 -9.273 1 94.94 80 PHE A C 1
ATOM 628 O O . PHE A 1 80 ? -33.438 -14.57 -9.039 1 94.94 80 PHE A O 1
ATOM 635 N N . ARG A 1 81 ? -31.875 -13.086 -9.633 1 94 81 ARG A N 1
ATOM 636 C CA . ARG A 1 81 ? -32.812 -11.992 -9.805 1 94 81 ARG A CA 1
ATOM 637 C C . ARG A 1 81 ? -32.688 -11.344 -11.18 1 94 81 ARG A C 1
ATOM 639 O O . ARG A 1 81 ? -31.781 -11.695 -11.945 1 94 81 ARG A O 1
ATOM 646 N N . ASP A 1 82 ? -33.625 -10.438 -11.547 1 91.12 82 ASP A N 1
ATOM 647 C CA . ASP A 1 82 ? -33.688 -9.68 -12.797 1 91.12 82 ASP A CA 1
ATOM 648 C C . ASP A 1 82 ? -33.781 -10.617 -14 1 91.12 82 ASP A C 1
ATOM 650 O O . ASP A 1 82 ? -33.031 -10.477 -14.969 1 91.12 82 ASP A O 1
ATOM 654 N N . LEU A 1 83 ? -34.719 -11.492 -13.883 1 90.94 83 LEU A N 1
ATOM 655 C CA . LEU A 1 83 ? -34.938 -12.469 -14.945 1 90.94 83 LEU A CA 1
ATOM 656 C C . LEU A 1 83 ? -35.719 -11.844 -16.109 1 90.94 83 LEU A C 1
ATOM 658 O O . LEU A 1 83 ? -36.688 -11.133 -15.898 1 90.94 83 LEU A O 1
ATOM 662 N N . SER A 1 84 ? -35.156 -12.055 -17.219 1 87.44 84 SER A N 1
ATOM 663 C CA . SER A 1 84 ? -35.938 -11.695 -18.406 1 87.44 84 SER A CA 1
ATOM 664 C C . SER A 1 84 ? -37.094 -12.688 -18.641 1 87.44 84 SER A C 1
ATOM 666 O O . SER A 1 84 ? -37.156 -13.719 -17.969 1 87.44 84 SER A O 1
ATOM 668 N N . HIS A 1 85 ? -37.875 -12.344 -19.625 1 87.31 85 HIS A N 1
ATOM 669 C CA . HIS A 1 85 ? -39 -13.242 -19.938 1 87.31 85 HIS A CA 1
ATOM 670 C C . HIS A 1 85 ? -38.469 -14.586 -20.453 1 87.31 85 HIS A C 1
ATOM 672 O O . HIS A 1 85 ? -39.031 -15.633 -20.141 1 87.31 85 HIS A O 1
ATOM 678 N N . ASP A 1 86 ? -37.469 -14.516 -21.188 1 86.12 86 ASP A N 1
ATOM 679 C CA . ASP A 1 86 ? -36.844 -15.742 -21.688 1 86.12 86 ASP A CA 1
ATOM 680 C C . ASP A 1 86 ?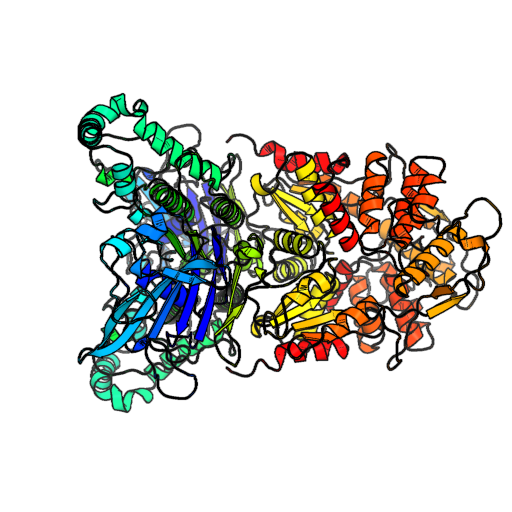 -36.25 -16.578 -20.562 1 86.12 86 ASP A C 1
ATOM 682 O O . ASP A 1 86 ? -36.375 -17.797 -20.547 1 86.12 86 ASP A O 1
ATOM 686 N N . ASP A 1 87 ? -35.75 -15.914 -19.625 1 88.5 87 ASP A N 1
ATOM 687 C CA . ASP A 1 87 ? -35.188 -16.594 -18.469 1 88.5 87 ASP A CA 1
ATOM 688 C C . ASP A 1 87 ? -36.25 -17.281 -17.641 1 88.5 87 ASP A C 1
ATOM 690 O O . ASP A 1 87 ? -36.062 -18.406 -17.172 1 88.5 87 ASP A O 1
ATOM 694 N N . GLU A 1 88 ? -37.281 -16.547 -17.5 1 88 88 GLU A N 1
ATOM 695 C CA . GLU A 1 88 ? -38.375 -17.094 -16.703 1 88 88 GLU A CA 1
ATOM 696 C C . GLU A 1 88 ? -38.906 -18.375 -17.328 1 88 88 GLU A C 1
ATOM 698 O O . GLU A 1 88 ? -39.281 -19.312 -16.609 1 88 88 GLU A O 1
ATOM 703 N N . ALA A 1 89 ? -38.812 -18.359 -18.609 1 86 89 ALA A N 1
ATOM 704 C CA . ALA A 1 89 ? -39.281 -19.547 -19.328 1 86 89 ALA A CA 1
ATOM 705 C C . ALA A 1 89 ? -38.312 -20.719 -19.109 1 86 89 ALA A C 1
ATOM 707 O O . ALA A 1 89 ? -38.75 -21.844 -18.859 1 86 89 ALA A O 1
ATOM 708 N N . ASP A 1 90 ? -37.125 -20.469 -19.141 1 86.81 90 ASP A N 1
ATOM 709 C CA . ASP A 1 90 ? -36.094 -21.5 -19.016 1 86.81 90 ASP A CA 1
ATOM 710 C C . ASP A 1 90 ? -36.062 -22.047 -17.594 1 86.81 90 ASP A C 1
ATOM 712 O O . ASP A 1 90 ? -35.719 -23.203 -17.375 1 86.81 90 ASP A O 1
ATOM 716 N N . PHE A 1 91 ? -36.469 -21.156 -16.625 1 90 91 PHE A N 1
ATOM 717 C CA . PHE A 1 91 ? -36.375 -21.547 -15.227 1 90 91 PHE A CA 1
ATOM 718 C C . PHE A 1 91 ? -37.75 -21.531 -14.562 1 90 91 PHE A C 1
ATOM 720 O O . PHE A 1 91 ? -37.875 -21.156 -13.398 1 90 91 PHE A O 1
ATOM 727 N N . ILE A 1 92 ? -38.688 -21.906 -15.188 1 85.94 92 ILE A N 1
ATOM 728 C CA . ILE A 1 92 ? -40.094 -21.781 -14.742 1 85.94 92 ILE A CA 1
ATOM 729 C C . ILE A 1 92 ? -40.281 -22.578 -13.453 1 85.94 92 ILE A C 1
ATOM 731 O O . ILE A 1 92 ? -40.969 -22.125 -12.539 1 85.94 92 ILE A O 1
ATOM 735 N N . ALA A 1 93 ? -39.625 -23.703 -13.305 1 85.69 93 ALA A N 1
ATOM 736 C CA . ALA A 1 93 ? -39.781 -24.562 -12.141 1 85.69 93 ALA A CA 1
ATOM 737 C C . ALA A 1 93 ? -39.125 -23.969 -10.914 1 85.69 93 ALA A C 1
ATOM 739 O O . ALA A 1 93 ? -39.438 -24.328 -9.781 1 85.69 93 ALA A O 1
ATOM 740 N N . ALA A 1 94 ? -38.219 -23.094 -11.172 1 90.31 94 ALA A N 1
ATOM 741 C CA . ALA A 1 94 ? -37.406 -22.562 -10.086 1 90.31 94 ALA A CA 1
ATOM 742 C C . ALA A 1 94 ? -37.938 -21.188 -9.648 1 90.31 94 ALA A C 1
ATOM 744 O O . ALA A 1 94 ? -37.375 -20.578 -8.727 1 90.31 94 ALA A O 1
ATOM 745 N N . LEU A 1 95 ? -39.031 -20.719 -10.18 1 90.38 95 LEU A N 1
ATOM 746 C CA . LEU A 1 95 ? -39.469 -19.359 -9.961 1 90.38 95 LEU A CA 1
ATOM 747 C C . LEU A 1 95 ? -40.281 -19.234 -8.68 1 90.38 95 LEU A C 1
ATOM 749 O O . LEU A 1 95 ? -41.094 -20.125 -8.359 1 90.38 95 LEU A O 1
ATOM 753 N N . LYS A 1 96 ? -39.938 -18.234 -7.973 1 89.5 96 LYS A N 1
ATOM 754 C CA . LYS A 1 96 ? -40.688 -17.828 -6.789 1 89.5 96 LYS A CA 1
ATOM 755 C C . LYS A 1 96 ? -40.969 -16.328 -6.809 1 89.5 96 LYS A C 1
ATOM 757 O O . LYS A 1 96 ? -40.125 -15.539 -7.195 1 89.5 96 LYS A O 1
ATOM 762 N N . PRO A 1 97 ? -42.156 -15.953 -6.434 1 86.56 97 PRO A N 1
ATOM 763 C CA . PRO A 1 97 ? -42.438 -14.523 -6.383 1 86.56 97 PRO A CA 1
ATOM 764 C C . PRO A 1 97 ? -41.75 -13.82 -5.223 1 86.56 97 PRO A C 1
ATOM 766 O O . PRO A 1 97 ? -41.688 -14.359 -4.113 1 86.56 97 PRO A O 1
ATOM 769 N N . ALA A 1 98 ? -41.094 -12.781 -5.578 1 82.88 98 ALA A N 1
ATOM 770 C CA . ALA A 1 98 ? -40.438 -11.953 -4.559 1 82.88 98 ALA A CA 1
ATOM 771 C C . ALA A 1 98 ? -41.438 -10.953 -3.965 1 82.88 98 ALA A C 1
ATOM 773 O O . ALA A 1 98 ? -42.594 -10.883 -4.398 1 82.88 98 ALA A O 1
ATOM 774 N N . ALA A 1 99 ? -41 -10.258 -2.857 1 75.75 99 ALA A N 1
ATOM 775 C CA . ALA A 1 99 ? -41.844 -9.297 -2.166 1 75.75 99 ALA A CA 1
ATOM 776 C C . ALA A 1 99 ? -42.281 -8.164 -3.098 1 75.75 99 ALA A C 1
ATOM 778 O O . ALA A 1 99 ? -43.375 -7.621 -2.977 1 75.75 99 ALA A O 1
ATOM 779 N N . ASP A 1 100 ? -41.469 -7.809 -4.094 1 75.19 100 ASP A N 1
ATOM 780 C CA . ASP A 1 100 ? -41.719 -6.68 -4.984 1 75.19 100 ASP A CA 1
ATOM 781 C C . ASP A 1 100 ? -42.438 -7.141 -6.254 1 75.19 100 ASP A C 1
ATOM 783 O O . ASP A 1 100 ? -42.438 -6.438 -7.262 1 75.19 100 ASP A O 1
ATOM 787 N N . LYS A 1 101 ? -43 -8.312 -6.328 1 77.94 101 LYS A N 1
ATOM 788 C CA . LYS A 1 101 ? -43.812 -8.867 -7.422 1 77.94 101 LYS A CA 1
ATOM 789 C C . LYS A 1 101 ? -42.906 -9.297 -8.586 1 77.94 101 LYS A C 1
ATOM 791 O O . LYS A 1 101 ? -43.406 -9.602 -9.672 1 77.94 101 LYS A O 1
ATOM 796 N N . THR A 1 102 ? -41.625 -9.133 -8.344 1 84.94 102 THR A N 1
ATOM 797 C CA . THR A 1 102 ? -40.719 -9.672 -9.359 1 84.94 102 THR A CA 1
ATOM 798 C C . THR A 1 102 ? -40.438 -11.148 -9.094 1 84.94 102 THR A C 1
ATOM 800 O O . THR A 1 102 ? -40.688 -11.648 -7.996 1 84.94 102 THR A O 1
ATOM 803 N N . MET A 1 103 ? -40.094 -11.828 -10.188 1 89.62 103 MET A N 1
ATOM 804 C CA . MET A 1 103 ? -39.812 -13.258 -10.055 1 89.62 103 MET A CA 1
ATOM 805 C C . MET A 1 103 ? -38.344 -13.492 -9.75 1 89.62 103 MET A C 1
ATOM 807 O O . MET A 1 103 ? -37.469 -12.805 -10.297 1 89.62 10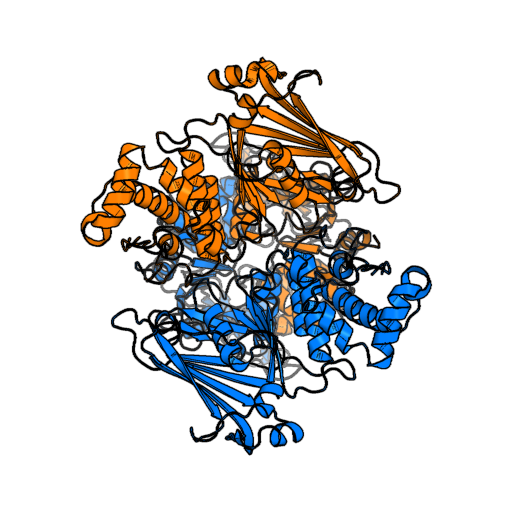3 MET A O 1
ATOM 811 N N . GLU A 1 104 ? -38.188 -14.406 -8.828 1 93.62 104 GLU A N 1
ATOM 812 C CA . GLU A 1 104 ? -36.844 -14.875 -8.5 1 93.62 104 GLU A CA 1
ATOM 813 C C . GLU A 1 104 ? -36.688 -16.375 -8.758 1 93.62 104 GLU A C 1
ATOM 815 O O . GLU A 1 104 ? -37.656 -17.125 -8.664 1 93.62 104 GLU A O 1
ATOM 820 N N . ALA A 1 105 ? -35.5 -16.75 -9.133 1 92.81 105 ALA A N 1
ATOM 821 C CA . ALA A 1 105 ? -35.219 -18.188 -9.297 1 92.81 105 ALA A CA 1
ATOM 822 C C . ALA A 1 105 ? -34.406 -18.719 -8.125 1 92.81 105 ALA A C 1
ATOM 824 O O . ALA A 1 105 ? -33.344 -18.188 -7.789 1 92.81 105 ALA A O 1
ATOM 825 N N . HIS A 1 106 ? -34.938 -19.734 -7.512 1 94.62 106 HIS A N 1
ATOM 826 C CA . HIS A 1 106 ? -34.312 -20.344 -6.348 1 94.62 106 HIS A CA 1
ATOM 827 C C . HIS A 1 106 ? -33.781 -21.75 -6.672 1 94.62 106 HIS A C 1
ATOM 829 O O . HIS A 1 106 ? -34.531 -22.594 -7.16 1 94.62 106 HIS A O 1
ATOM 835 N N . ILE A 1 107 ? -32.5 -21.938 -6.41 1 93.75 107 ILE A N 1
ATOM 836 C CA . ILE A 1 107 ? -31.875 -23.234 -6.625 1 93.75 107 ILE A CA 1
ATOM 837 C C . ILE A 1 107 ? -31.141 -23.672 -5.355 1 93.75 107 ILE A C 1
ATOM 839 O O . ILE A 1 107 ? -30.438 -22.875 -4.727 1 93.75 107 ILE A O 1
ATOM 843 N N . HIS A 1 108 ? -31.344 -24.906 -5.016 1 93.62 108 HIS A N 1
ATOM 844 C CA . HIS A 1 108 ? -30.766 -25.453 -3.793 1 93.62 108 HIS A CA 1
ATOM 845 C C . HIS A 1 108 ? -29.859 -26.641 -4.094 1 93.62 108 HIS A C 1
ATOM 847 O O . HIS A 1 108 ? -30.172 -27.453 -4.957 1 93.62 108 HIS A O 1
ATOM 853 N N . VAL A 1 109 ? -28.75 -26.656 -3.457 1 92.06 109 VAL A N 1
ATOM 854 C CA . VAL A 1 109 ? -27.844 -27.797 -3.48 1 92.06 109 VAL A CA 1
ATOM 855 C C . VAL A 1 109 ? -27.562 -28.266 -2.055 1 92.06 109 VAL A C 1
ATOM 857 O O . VAL A 1 109 ? -27.141 -27.484 -1.204 1 92.06 109 VAL A O 1
ATOM 860 N N . ARG A 1 110 ? -27.859 -29.531 -1.826 1 90.88 110 ARG A N 1
ATOM 861 C CA . ARG A 1 110 ? -27.672 -30.062 -0.479 1 90.88 110 ARG A CA 1
ATOM 862 C C . ARG A 1 110 ? -26.828 -31.328 -0.501 1 90.88 110 ARG A C 1
ATOM 864 O O . ARG A 1 110 ? -27 -32.188 -1.369 1 90.88 110 ARG A O 1
ATOM 871 N N . TYR A 1 111 ? -25.875 -31.328 0.289 1 89 111 TYR A N 1
ATOM 872 C CA . TYR A 1 111 ? -25.031 -32.5 0.5 1 89 111 TYR A CA 1
ATOM 873 C C . TYR A 1 111 ? -25.391 -33.188 1.811 1 89 111 TYR A C 1
ATOM 875 O O . TYR A 1 111 ? -25.344 -32.594 2.879 1 89 111 TYR A O 1
ATOM 883 N N . THR A 1 112 ? -25.938 -34.438 1.573 1 82.94 112 THR A N 1
ATOM 884 C CA . THR A 1 112 ? -26.375 -35.156 2.75 1 82.94 112 THR A CA 1
ATOM 885 C C . THR A 1 112 ? -25.578 -36.469 2.889 1 82.94 112 THR A C 1
ATOM 887 O O . THR A 1 112 ? -25.125 -37.031 1.894 1 82.94 112 THR A O 1
ATOM 890 N N . ASP A 1 113 ? -25.688 -37.125 4.031 1 72.44 113 ASP A N 1
ATOM 891 C CA . ASP A 1 113 ? -25.344 -38.469 4.484 1 72.44 113 ASP A CA 1
ATOM 892 C C . ASP A 1 113 ? -24.062 -38.969 3.809 1 72.44 113 ASP A C 1
ATOM 894 O O . ASP A 1 113 ? -23.875 -38.781 2.605 1 72.44 113 ASP A O 1
ATOM 898 N N . ALA A 1 114 ? -22.984 -39.188 4.352 1 65.75 114 ALA A N 1
ATOM 899 C CA . ALA A 1 114 ? -21.781 -39.781 3.787 1 65.75 114 ALA A CA 1
ATOM 900 C C . ALA A 1 114 ? -21.953 -41.281 3.557 1 65.75 114 ALA A C 1
ATOM 902 O O . ALA A 1 114 ? -22.547 -41.969 4.383 1 65.75 114 ALA A O 1
ATOM 903 N N . ASP A 1 115 ? -21.922 -41.656 2.262 1 62.72 115 ASP A N 1
ATOM 904 C CA . ASP A 1 115 ? -21.906 -43.094 1.997 1 62.72 115 ASP A CA 1
ATOM 905 C C . ASP A 1 115 ? -20.766 -43.781 2.74 1 62.72 115 ASP A C 1
ATOM 907 O O . ASP A 1 115 ? -20.031 -43.125 3.496 1 62.72 115 ASP A O 1
ATOM 911 N N . GLN A 1 116 ? -20.75 -45.094 2.67 1 61.16 116 GLN A N 1
ATOM 912 C CA . GLN A 1 116 ? -19.734 -45.906 3.336 1 61.16 116 GLN A CA 1
ATOM 913 C C . GLN A 1 116 ? -18.328 -45.438 2.961 1 61.16 116 GLN A C 1
ATOM 915 O O . GLN A 1 116 ? -17.391 -45.625 3.729 1 61.16 116 GLN A O 1
ATOM 920 N N . THR A 1 117 ? -18.281 -44.75 1.82 1 60.03 117 THR A N 1
ATOM 921 C CA . THR A 1 117 ? -16.969 -44.312 1.368 1 60.03 117 THR A CA 1
ATOM 922 C C . THR A 1 117 ? -16.672 -42.906 1.868 1 60.03 117 THR A C 1
ATOM 924 O O . THR A 1 117 ? -15.578 -42.375 1.649 1 60.03 117 THR A O 1
ATOM 927 N N . GLY A 1 118 ? -17.641 -42.344 2.551 1 66.12 118 GLY A N 1
ATOM 928 C CA . GLY A 1 118 ? -17.422 -41.031 3.092 1 66.12 118 GLY A CA 1
ATOM 929 C C . GLY A 1 118 ? -17.828 -39.906 2.133 1 66.12 118 GLY A C 1
ATOM 930 O O . GLY A 1 118 ? -17.641 -38.719 2.43 1 66.12 118 GLY A O 1
ATOM 931 N N . ARG A 1 119 ? -18.359 -40.344 1.013 1 70.75 119 ARG A N 1
ATOM 932 C CA . ARG A 1 119 ? -18.75 -39.344 0.023 1 70.75 119 ARG A CA 1
ATOM 933 C C . ARG A 1 119 ? -20.203 -38.906 0.248 1 70.75 119 ARG A C 1
ATOM 935 O O . ARG A 1 119 ? -21.062 -39.719 0.54 1 70.75 119 ARG A O 1
ATOM 942 N N . PHE A 1 120 ? -20.391 -37.625 0.127 1 79.44 120 PHE A N 1
ATOM 943 C CA . PHE A 1 120 ? -21.719 -37.062 0.329 1 79.44 120 PHE A CA 1
ATOM 944 C C . PHE A 1 120 ? -22.609 -37.312 -0.882 1 79.44 120 PHE A C 1
ATOM 946 O O . PHE A 1 120 ? -22.125 -37.375 -2.014 1 79.44 120 PHE A O 1
ATOM 953 N N . ARG A 1 121 ? -23.828 -37.562 -0.611 1 81 121 ARG A N 1
ATOM 954 C CA . ARG A 1 121 ? -24.844 -37.562 -1.667 1 81 121 ARG A CA 1
ATOM 955 C C . ARG A 1 121 ? -25.344 -36.156 -1.946 1 81 121 ARG A C 1
ATOM 957 O O . ARG A 1 121 ? -25.578 -35.375 -1.017 1 81 121 ARG A O 1
ATOM 964 N N . VAL A 1 122 ? -25.359 -35.844 -3.223 1 86.62 122 VAL A N 1
ATOM 965 C CA . VAL A 1 122 ? -25.734 -34.5 -3.613 1 86.62 122 VAL A CA 1
ATOM 966 C C . VAL A 1 122 ? -27.172 -34.5 -4.141 1 86.62 122 VAL A C 1
ATOM 968 O O . VAL A 1 122 ? -27.547 -35.375 -4.918 1 86.62 122 VAL A O 1
ATOM 971 N N . LYS A 1 123 ? -27.984 -33.594 -3.592 1 85.75 123 LYS A N 1
ATOM 972 C CA . LYS A 1 123 ? -29.312 -33.344 -4.113 1 85.75 123 LYS A CA 1
ATOM 973 C C . LYS A 1 123 ? -29.469 -31.906 -4.578 1 85.75 123 LYS A C 1
ATOM 975 O O . LYS A 1 123 ? -29.141 -30.984 -3.84 1 85.75 123 LYS A O 1
ATOM 980 N N . ARG A 1 124 ? -29.859 -31.781 -5.82 1 89.56 124 ARG A N 1
ATOM 981 C CA . ARG A 1 124 ? -30.125 -30.469 -6.387 1 89.56 124 ARG A CA 1
ATOM 982 C C . ARG A 1 124 ? -31.609 -30.297 -6.711 1 89.56 124 ARG A C 1
ATOM 984 O O . ARG A 1 124 ? -32.219 -31.172 -7.336 1 89.56 124 ARG A O 1
ATOM 991 N N . TRP A 1 125 ? -32.156 -29.219 -6.168 1 89.5 125 TRP A N 1
ATOM 992 C CA . TRP A 1 125 ? -33.562 -28.984 -6.457 1 89.5 125 TRP A CA 1
ATOM 993 C C . TRP A 1 125 ? -33.844 -27.5 -6.617 1 89.5 125 TRP A C 1
ATOM 995 O O . TRP A 1 125 ? -32.969 -26.656 -6.367 1 89.5 125 TRP A O 1
ATOM 1005 N N . CYS A 1 126 ? -34.969 -27.219 -7.207 1 91.19 126 CYS A N 1
ATOM 1006 C CA . CYS A 1 126 ? -35.312 -25.828 -7.473 1 91.19 126 CYS A CA 1
ATOM 1007 C C . CYS A 1 126 ? -36.688 -25.5 -6.918 1 91.19 126 CYS A C 1
ATOM 1009 O O . CYS A 1 126 ? -37.5 -26.391 -6.719 1 91.19 126 CYS A O 1
ATOM 1011 N N . GLY A 1 127 ? -36.844 -24.25 -6.512 1 85.19 127 GLY A N 1
ATOM 1012 C CA . GLY A 1 127 ? -38.125 -23.781 -6.02 1 85.19 127 GLY A CA 1
ATOM 1013 C C . GLY A 1 127 ? -38.344 -24.031 -4.539 1 85.19 127 GLY A C 1
ATOM 1014 O O . GLY A 1 127 ? -37.375 -23.953 -3.752 1 85.19 127 GLY A O 1
ATOM 1015 N N . ASP A 1 128 ? -39.594 -24.297 -4.141 1 79.19 128 ASP A N 1
ATOM 1016 C CA . ASP A 1 128 ? -39.938 -24.422 -2.729 1 79.19 128 ASP A CA 1
ATOM 1017 C C . ASP A 1 128 ? -39.938 -25.875 -2.287 1 79.19 128 ASP A C 1
ATOM 1019 O O . ASP A 1 128 ? -39.812 -26.172 -1.095 1 79.19 128 ASP A O 1
ATOM 1023 N N . HIS A 1 129 ? -40.062 -26.703 -3.289 1 80.19 129 HIS A N 1
ATOM 1024 C CA . HIS A 1 129 ? -40.219 -28.094 -2.922 1 80.19 129 HIS A CA 1
ATOM 1025 C C . HIS A 1 129 ? -39.031 -28.938 -3.359 1 80.19 129 HIS A C 1
ATOM 1027 O O . HIS A 1 129 ? -38.594 -28.844 -4.512 1 80.19 129 HIS A O 1
ATOM 1033 N N . GLN A 1 130 ? -38.531 -29.734 -2.604 1 83.44 130 GLN A N 1
ATOM 1034 C CA . GLN A 1 130 ? -37.375 -30.562 -2.818 1 83.44 130 GLN A CA 1
ATOM 1035 C C . GLN A 1 130 ? -37.594 -31.594 -3.92 1 83.44 130 GLN A C 1
ATOM 1037 O O . GLN A 1 130 ? -36.656 -32.156 -4.461 1 83.44 130 GLN A O 1
ATOM 1042 N N . ASP A 1 131 ? -38.812 -31.734 -4.25 1 81.44 131 ASP A N 1
ATOM 1043 C CA . ASP A 1 131 ? -39.125 -32.781 -5.223 1 81.44 131 ASP A CA 1
ATOM 1044 C C . ASP A 1 131 ? -38.906 -32.281 -6.652 1 81.44 131 ASP A C 1
ATOM 1046 O O . ASP A 1 131 ? -38.875 -33.094 -7.59 1 81.44 131 ASP A O 1
ATOM 1050 N N . VAL A 1 132 ? -38.75 -31 -6.805 1 87.38 132 VAL A N 1
ATOM 1051 C CA . VAL A 1 132 ? -38.531 -30.453 -8.141 1 87.38 132 VAL A CA 1
ATOM 1052 C C . VAL A 1 132 ? -37.031 -30.438 -8.445 1 87.38 132 VAL A C 1
ATOM 1054 O O . VAL A 1 132 ? -36.312 -29.547 -8.023 1 87.38 132 VAL A O 1
ATOM 1057 N N . ALA A 1 133 ? -36.656 -31.391 -9.219 1 85.88 133 ALA A N 1
ATOM 1058 C CA . ALA A 1 133 ? -35.25 -31.578 -9.531 1 85.88 133 ALA A CA 1
ATOM 1059 C C . ALA A 1 133 ? -34.75 -30.531 -10.531 1 85.88 133 ALA A C 1
ATOM 1061 O O . ALA A 1 133 ? -35.531 -30.031 -11.352 1 85.88 133 ALA A O 1
ATOM 1062 N N . LEU A 1 134 ? -33.562 -30.141 -10.406 1 87.56 134 LEU A N 1
ATOM 1063 C CA . LEU A 1 134 ? -32.906 -29.297 -11.398 1 87.56 134 LEU A CA 1
ATOM 1064 C C . LEU A 1 134 ? -32.656 -30.078 -12.688 1 87.56 134 LEU A C 1
ATOM 1066 O O . LEU A 1 134 ? -31.984 -31.109 -12.672 1 87.56 134 LEU A O 1
ATOM 1070 N N . THR A 1 135 ? -33.156 -29.594 -13.758 1 83.75 135 THR A N 1
ATOM 1071 C CA . THR A 1 135 ? -33.062 -30.297 -15.031 1 83.75 135 THR A CA 1
ATOM 1072 C C . THR A 1 135 ? -31.703 -30 -15.695 1 83.75 135 THR A C 1
ATOM 1074 O O . THR A 1 135 ? -31.047 -29.016 -15.359 1 83.75 135 THR A O 1
ATOM 1077 N N . SER A 1 136 ? -31.359 -30.828 -16.531 1 82 136 SER A N 1
ATOM 1078 C CA . SER A 1 136 ? -30.125 -30.672 -17.297 1 82 136 SER A CA 1
ATOM 1079 C C . SER A 1 136 ? -30.172 -29.406 -18.156 1 82 136 SER A C 1
ATOM 1081 O O . SER A 1 136 ? -29.156 -28.734 -18.328 1 82 136 SER A O 1
ATOM 1083 N N . ASP A 1 137 ? -31.328 -29.188 -18.609 1 80.81 137 ASP A N 1
ATOM 1084 C CA . ASP A 1 137 ? -31.5 -28.016 -19.453 1 80.81 137 ASP A CA 1
ATOM 1085 C C . ASP A 1 137 ? -31.25 -26.734 -18.656 1 80.81 137 ASP A C 1
ATOM 1087 O O . ASP A 1 137 ? -30.625 -25.797 -19.141 1 80.81 137 ASP A O 1
ATOM 1091 N N . MET A 1 138 ? -31.766 -26.703 -17.484 1 85.06 138 MET A N 1
ATOM 1092 C CA . MET A 1 138 ? -31.531 -25.547 -16.609 1 85.06 138 MET A CA 1
ATOM 1093 C C . MET A 1 138 ? -30.047 -25.391 -16.297 1 85.06 138 MET A C 1
ATOM 1095 O O . MET A 1 138 ? -29.516 -24.281 -16.297 1 85.06 138 MET A O 1
ATOM 1099 N N . MET A 1 139 ? -29.438 -26.469 -16.109 1 83.44 139 MET A N 1
ATOM 1100 C CA . MET A 1 139 ? -28.016 -26.469 -15.773 1 83.44 139 MET A CA 1
ATOM 1101 C C . MET A 1 139 ? -27.188 -25.969 -16.953 1 83.44 139 MET A C 1
ATOM 1103 O O . MET A 1 139 ? -26.172 -25.297 -16.766 1 83.44 139 MET A O 1
ATOM 1107 N N . GLU A 1 140 ? -27.594 -26.281 -18.109 1 79.75 140 GLU A N 1
ATOM 1108 C CA . GLU A 1 140 ? -26.891 -25.859 -19.297 1 79.75 140 GLU A CA 1
ATOM 1109 C C . GLU A 1 140 ? -27.016 -24.344 -19.5 1 79.75 140 GLU A C 1
ATOM 1111 O O . GLU A 1 140 ? -26.172 -23.719 -20.141 1 79.75 140 GLU A O 1
ATOM 1116 N N . ASN A 1 141 ? -28.062 -23.859 -18.938 1 85.69 141 ASN A N 1
ATOM 1117 C CA . ASN A 1 141 ? -28.281 -22.422 -19.062 1 85.69 141 ASN A CA 1
ATOM 1118 C C . ASN A 1 141 ? -27.469 -21.641 -18.031 1 85.69 141 ASN A C 1
ATOM 1120 O O . ASN A 1 141 ? -27.422 -20.406 -18.078 1 85.69 141 ASN A O 1
ATOM 1124 N N . LEU A 1 142 ? -26.875 -22.359 -17.141 1 87.69 142 LEU A N 1
ATOM 1125 C CA . LEU A 1 142 ? -25.984 -21.75 -16.156 1 87.69 142 LEU A CA 1
ATOM 1126 C C . LEU A 1 142 ? -24.531 -22.062 -16.484 1 87.69 142 LEU A C 1
ATOM 1128 O O . LEU A 1 142 ? -24.016 -23.125 -16.125 1 87.69 142 LEU A O 1
ATOM 1132 N N . ARG A 1 143 ? -23.891 -21.156 -17.094 1 82.81 143 ARG A N 1
ATOM 1133 C CA . ARG A 1 143 ? -22.516 -21.391 -17.516 1 82.81 143 ARG A CA 1
ATOM 1134 C C . ARG A 1 143 ? -21.531 -20.656 -16.625 1 82.81 143 ARG A C 1
ATOM 1136 O O . ARG A 1 143 ? -21.688 -19.453 -16.375 1 82.81 143 ARG A O 1
ATOM 1143 N N . GLY A 1 144 ? -20.641 -21.391 -16.109 1 85.5 144 GLY A N 1
ATOM 1144 C CA . GLY A 1 144 ? -19.594 -20.797 -15.289 1 85.5 144 GLY A CA 1
ATOM 1145 C C . GLY A 1 144 ? -18.203 -21.312 -15.625 1 85.5 144 GLY A C 1
ATOM 1146 O O . GLY A 1 144 ? -18.047 -22.453 -16.031 1 85.5 144 GLY A O 1
ATOM 1147 N N . VAL A 1 145 ? -17.281 -20.375 -15.609 1 82.19 145 VAL A N 1
ATOM 1148 C CA . VAL A 1 145 ? -15.883 -20.75 -15.773 1 82.19 145 VAL A CA 1
ATOM 1149 C C . VAL A 1 145 ? -15.102 -20.375 -14.508 1 82.19 145 VAL A C 1
ATOM 1151 O O . VAL A 1 145 ? -15.336 -19.328 -13.914 1 82.19 145 VAL A O 1
ATOM 1154 N N . TYR A 1 146 ? -14.32 -21.312 -14.109 1 86.88 146 TYR A N 1
ATOM 1155 C CA . TYR A 1 146 ? -13.523 -21.109 -12.906 1 86.88 146 TYR A CA 1
ATOM 1156 C C . TYR A 1 146 ? -12.039 -21.078 -13.227 1 86.88 146 TYR A C 1
ATOM 1158 O O . TYR A 1 146 ? -11.523 -21.969 -13.914 1 86.88 146 TYR A O 1
ATOM 1166 N N . LEU A 1 147 ? -11.422 -20.031 -12.75 1 79 147 LEU A N 1
ATOM 1167 C CA . LEU A 1 147 ? -9.969 -19.891 -12.875 1 79 147 LEU A CA 1
ATOM 1168 C C . LEU A 1 147 ? -9.297 -20.016 -11.508 1 79 147 LEU A C 1
ATOM 1170 O O . LEU A 1 147 ? -9.5 -19.156 -10.641 1 79 147 LEU A O 1
ATOM 1174 N N . GLN A 1 148 ? -8.414 -20.984 -11.312 1 77.25 148 GLN A N 1
ATOM 1175 C CA . GLN A 1 148 ? -7.75 -21.266 -10.047 1 77.25 148 GLN A CA 1
ATOM 1176 C C . GLN A 1 148 ? -6.59 -20.297 -9.805 1 77.25 148 GLN A C 1
ATOM 1178 O O . GLN A 1 148 ? -6.094 -19.672 -10.742 1 77.25 148 GLN A O 1
ATOM 1183 N N . PRO A 1 149 ? -6.18 -20.25 -8.555 1 69.69 149 PRO A N 1
ATOM 1184 C CA . PRO A 1 149 ? -5.055 -19.359 -8.258 1 69.69 149 PRO A CA 1
ATOM 1185 C C . PRO A 1 149 ? -3.762 -19.797 -8.945 1 69.69 149 PRO A C 1
ATOM 1187 O O . PRO A 1 149 ? -3.025 -18.953 -9.469 1 69.69 149 PRO A O 1
ATOM 1190 N N . LEU A 1 150 ? -3.496 -21.062 -8.719 1 58.5 150 LEU A N 1
ATOM 1191 C CA . LEU A 1 150 ? -2.307 -21.594 -9.367 1 58.5 150 LEU A CA 1
ATOM 1192 C C . LEU A 1 150 ? -2.605 -21.969 -10.812 1 58.5 150 LEU A C 1
ATOM 1194 O O . LEU A 1 150 ? -2.924 -23.125 -11.102 1 58.5 150 LEU A O 1
ATOM 1198 N N . ARG A 1 151 ? -2.857 -20.938 -11.641 1 52.53 151 ARG A N 1
ATOM 1199 C CA . ARG A 1 151 ? -3.193 -21.25 -13.031 1 52.53 151 ARG A CA 1
ATOM 1200 C C . ARG A 1 151 ? -1.968 -21.125 -13.93 1 52.53 151 ARG A C 1
ATOM 1202 O O . ARG A 1 151 ? -1.195 -20.172 -13.812 1 52.53 151 ARG A O 1
ATOM 1209 N N . ASP A 1 152 ? -1.566 -22.25 -14.305 1 51.78 152 ASP A N 1
ATOM 1210 C CA . ASP A 1 152 ? -0.537 -22.203 -15.344 1 51.78 152 ASP A CA 1
ATOM 1211 C C . ASP A 1 152 ? -1.104 -21.672 -16.656 1 51.78 152 ASP A C 1
ATOM 1213 O O . ASP A 1 152 ? -1.598 -22.438 -17.484 1 51.78 152 ASP A O 1
ATOM 1217 N N . ALA A 1 153 ? -1.188 -20.391 -16.672 1 45.75 153 ALA A N 1
ATOM 1218 C CA . ALA A 1 153 ? -1.77 -19.719 -17.828 1 45.75 153 ALA A CA 1
ATOM 1219 C C . ALA A 1 153 ? -1.11 -20.172 -19.125 1 45.75 153 ALA A C 1
ATOM 1221 O O . ALA A 1 153 ? -1.771 -20.281 -20.156 1 45.75 153 ALA A O 1
ATOM 1222 N N . ALA A 1 154 ? 0.174 -20.469 -18.922 1 47.59 154 ALA A N 1
ATOM 1223 C CA . ALA A 1 154 ? 0.88 -20.891 -20.125 1 47.59 154 ALA A CA 1
ATOM 1224 C C . ALA A 1 154 ? 0.323 -22.219 -20.641 1 47.59 154 ALA A C 1
ATOM 1226 O O . ALA A 1 154 ? 0.143 -22.391 -21.859 1 47.59 154 ALA A O 1
ATOM 1227 N N . GLN A 1 155 ? 0.005 -23.062 -19.641 1 49.09 155 GLN A N 1
ATOM 1228 C CA . GLN A 1 155 ? -0.561 -24.359 -20.031 1 49.09 155 GLN A CA 1
ATOM 1229 C C . GLN A 1 155 ? -1.987 -24.203 -20.547 1 49.09 155 GLN A C 1
ATOM 1231 O O . GLN A 1 155 ? -2.391 -24.891 -21.484 1 49.09 155 GLN A O 1
ATOM 1236 N N . GLY A 1 156 ? -2.67 -23.281 -19.891 1 45.69 156 GLY A N 1
ATOM 1237 C CA . GLY A 1 156 ? -4.039 -23.047 -20.312 1 45.69 156 GLY A CA 1
ATOM 1238 C C . GLY A 1 156 ? -4.145 -22.438 -21.688 1 45.69 156 GLY A C 1
ATOM 1239 O O . GLY A 1 156 ? -5.141 -22.656 -22.391 1 45.69 156 GLY A O 1
ATOM 1240 N N . LEU A 1 157 ? -3.031 -21.75 -21.938 1 43.44 157 LEU A N 1
ATOM 1241 C CA . LEU A 1 157 ? -3.012 -21.078 -23.219 1 43.44 157 LEU A CA 1
ATOM 1242 C C . LEU A 1 157 ? -2.441 -21.969 -24.312 1 43.44 157 LEU A C 1
ATOM 1244 O O . LEU A 1 157 ? -2.527 -21.656 -25.5 1 43.44 157 LEU A O 1
ATOM 1248 N N . ARG A 1 158 ? -1.772 -23.156 -23.672 1 43.81 158 ARG A N 1
ATOM 1249 C CA . ARG A 1 158 ? -1.231 -24.125 -24.625 1 43.81 158 ARG A CA 1
ATOM 1250 C C . ARG A 1 158 ? -2.35 -24.797 -25.422 1 43.81 158 ARG A C 1
ATOM 1252 O O . ARG A 1 158 ? -3.395 -25.125 -24.859 1 43.81 158 ARG A O 1
ATOM 1259 N N . PRO A 1 159 ? -2.338 -24.734 -26.625 1 38.53 159 PRO A N 1
ATOM 1260 C CA . PRO A 1 159 ? -3.383 -25.312 -27.469 1 38.53 159 PRO A CA 1
ATOM 1261 C C . PRO A 1 159 ? -3.572 -26.812 -27.219 1 38.53 159 PRO A C 1
ATOM 1263 O O . PRO A 1 159 ? -2.619 -27.594 -27.344 1 38.53 159 PRO A O 1
ATOM 1266 N N . SER A 1 160 ? -4.125 -27.281 -26.141 1 40.22 160 SER A N 1
ATOM 1267 C CA . SER A 1 160 ? -4.637 -28.641 -26.078 1 40.22 160 SER A CA 1
ATOM 1268 C C . SER A 1 160 ? -6.082 -28.719 -26.562 1 40.22 160 SER A C 1
ATOM 1270 O O . SER A 1 160 ? -6.77 -27.688 -26.625 1 40.22 160 SER A O 1
ATOM 1272 N N . ARG A 1 161 ? -6.473 -29.766 -27.266 1 39.06 161 ARG A N 1
ATOM 1273 C CA . ARG A 1 161 ? -7.824 -29.969 -27.781 1 39.06 161 ARG A CA 1
ATOM 1274 C C . ARG A 1 161 ? -8.867 -29.359 -26.844 1 39.06 161 ARG A C 1
ATOM 1276 O O . ARG A 1 161 ? -9.898 -28.859 -27.281 1 39.06 161 ARG A O 1
ATOM 1283 N N . ASN A 1 162 ? -8.547 -29.328 -25.703 1 39.09 162 ASN A N 1
ATOM 1284 C CA . ASN A 1 162 ? -9.547 -28.938 -24.734 1 39.09 162 ASN A CA 1
ATOM 1285 C C . ASN A 1 162 ? -9.195 -27.609 -24.078 1 39.09 162 ASN A C 1
ATOM 1287 O O . ASN A 1 162 ? -9.742 -27.25 -23.031 1 39.09 162 AS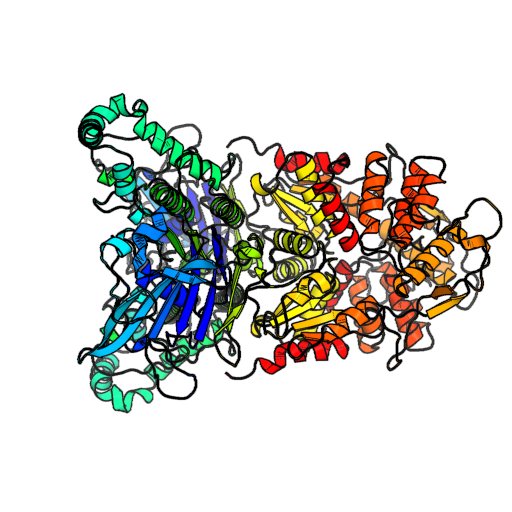N A O 1
ATOM 1291 N N . SER A 1 163 ? -8.219 -26.875 -24.75 1 45 163 SER A N 1
ATOM 1292 C CA . SER A 1 163 ? -7.777 -25.641 -24.125 1 45 163 SER A CA 1
ATOM 1293 C C . SER A 1 163 ? -8.805 -24.531 -24.297 1 45 163 SER A C 1
ATOM 1295 O O . SER A 1 163 ? -9.633 -24.578 -25.203 1 45 163 SER A O 1
ATOM 1297 N N . GLN A 1 164 ? -8.953 -23.594 -23.328 1 47.31 164 GLN A N 1
ATOM 1298 C CA . GLN A 1 164 ? -9.906 -22.5 -23.359 1 47.31 164 GLN A CA 1
ATOM 1299 C C . GLN A 1 164 ? -9.766 -21.672 -24.656 1 47.31 164 GLN A C 1
ATOM 1301 O O . GLN A 1 164 ? -10.766 -21.25 -25.234 1 47.31 164 GLN A O 1
ATOM 1306 N N . LEU A 1 165 ? -8.586 -21.531 -25.094 1 45.94 165 LEU A N 1
ATOM 1307 C CA . LEU A 1 165 ? -8.359 -20.797 -26.328 1 45.94 165 LEU A CA 1
ATOM 1308 C C . LEU A 1 165 ? -8.922 -21.547 -27.516 1 45.94 165 LEU A C 1
ATOM 1310 O O . LEU A 1 165 ? -9.5 -20.953 -28.438 1 45.94 165 LEU A O 1
ATOM 1314 N N . ALA A 1 166 ? -8.727 -22.875 -27.453 1 43.19 166 ALA A N 1
ATOM 1315 C CA . ALA A 1 166 ? -9.297 -23.703 -28.516 1 43.19 166 ALA A CA 1
ATOM 1316 C C . ALA A 1 166 ? -10.812 -23.547 -28.578 1 43.19 166 ALA A C 1
ATOM 1318 O O . ALA A 1 166 ? -11.391 -23.453 -29.656 1 43.19 166 ALA A O 1
ATOM 1319 N N . ARG A 1 167 ? -11.328 -23.453 -27.484 1 46.22 167 ARG A N 1
ATOM 1320 C CA . ARG A 1 167 ? -12.773 -23.297 -27.406 1 46.22 167 ARG A CA 1
ATOM 1321 C C . ARG A 1 167 ? -13.211 -21.938 -27.953 1 46.22 167 ARG A C 1
ATOM 1323 O O . ARG A 1 167 ? -14.219 -21.844 -28.656 1 46.22 167 ARG A O 1
ATOM 1330 N N . LEU A 1 168 ? -12.469 -20.953 -27.594 1 45.16 168 LEU A N 1
ATOM 1331 C CA . LEU A 1 168 ? -12.789 -19.625 -28.109 1 45.16 168 LEU A CA 1
ATOM 1332 C C . LEU A 1 168 ? -12.727 -19.594 -29.641 1 45.16 168 LEU A C 1
ATOM 1334 O O . LEU A 1 168 ? -13.586 -19 -30.281 1 45.16 168 LEU A O 1
ATOM 1338 N N . LEU A 1 169 ? -11.695 -20.234 -30.062 1 42.88 169 LEU A N 1
ATOM 1339 C CA . LEU A 1 169 ? -11.523 -20.297 -31.516 1 42.88 169 LEU A CA 1
ATOM 1340 C C . LEU A 1 169 ? -12.672 -21.078 -32.156 1 42.88 169 LEU A C 1
ATOM 1342 O O . LEU A 1 169 ? -13.156 -20.688 -33.219 1 42.88 169 LEU A O 1
ATOM 1346 N N . HIS A 1 170 ? -13.023 -22.141 -31.469 1 43.03 170 HIS A N 1
ATOM 1347 C CA . HIS A 1 170 ? -14.141 -22.922 -31.969 1 43.03 170 HIS A CA 1
ATOM 1348 C C . HIS A 1 170 ? -15.43 -22.109 -31.984 1 43.03 170 HIS A C 1
ATOM 1350 O O . HIS A 1 170 ? -16.25 -22.266 -32.906 1 43.03 170 HIS A O 1
ATOM 1356 N N . MET A 1 171 ? -15.625 -21.453 -30.953 1 42.38 171 MET A N 1
ATOM 1357 C CA . MET A 1 171 ? -16.875 -20.703 -30.812 1 42.38 171 MET A CA 1
ATOM 1358 C C . MET A 1 171 ? -16.953 -19.578 -31.844 1 42.38 171 MET A C 1
ATOM 1360 O O . MET A 1 171 ? -18.062 -19.203 -32.25 1 42.38 171 MET A O 1
ATOM 1364 N N . LEU A 1 172 ? -15.844 -19.125 -32.094 1 39.5 172 LEU A N 1
ATOM 1365 C CA . LEU A 1 172 ? -15.852 -18 -33.031 1 39.5 172 LEU A CA 1
ATOM 1366 C C . LEU A 1 172 ? -15.898 -18.5 -34.469 1 39.5 172 LEU A C 1
ATOM 1368 O O . LEU A 1 172 ? -16.109 -17.734 -35.406 1 39.5 172 LEU A O 1
ATOM 1372 N N . THR A 1 173 ? -15.531 -19.891 -34.75 1 36 173 THR A N 1
ATOM 1373 C CA . THR A 1 173 ? -15.516 -20.391 -36.094 1 36 173 THR A CA 1
ATOM 1374 C C . THR A 1 173 ? -16.781 -21.188 -36.406 1 36 173 THR A C 1
ATOM 1376 O O . THR A 1 173 ? -17.219 -22 -35.562 1 36 173 THR A O 1
ATOM 1379 N N . ASP A 1 174 ? -17.688 -20.828 -37.281 1 36.84 174 ASP A N 1
ATOM 1380 C CA . ASP A 1 174 ? -18.797 -21.625 -37.844 1 36.84 174 ASP A CA 1
ATOM 1381 C C . ASP A 1 174 ? -18.281 -22.922 -38.469 1 36.84 174 ASP A C 1
ATOM 1383 O O . ASP A 1 174 ? -17.078 -23.047 -38.719 1 36.84 174 ASP A O 1
ATOM 1387 N N . GLU A 1 175 ? -19.188 -24.062 -38.75 1 39.38 175 GLU A N 1
ATOM 1388 C CA . GLU A 1 175 ? -18.844 -25.359 -39.312 1 39.38 175 GLU A CA 1
ATOM 1389 C C . GLU A 1 175 ? -17.969 -25.219 -40.562 1 39.38 175 GLU A C 1
ATOM 1391 O O . GLU A 1 175 ? -16.953 -25.891 -40.688 1 39.38 175 GLU A O 1
ATOM 1396 N N . PRO A 1 176 ? -18.469 -24.609 -41.688 1 40.81 176 PRO A N 1
ATOM 1397 C CA . PRO A 1 176 ? -17.656 -24.438 -42.906 1 40.81 176 PRO A CA 1
ATOM 1398 C C . PRO A 1 176 ? -16.359 -23.672 -42.656 1 40.81 176 PRO A C 1
ATOM 1400 O O . PRO A 1 176 ? -15.359 -23.922 -43.312 1 40.81 176 PRO A O 1
ATOM 1403 N N . GLY A 1 177 ? -16.391 -22.891 -41.719 1 35.31 177 GLY A N 1
ATOM 1404 C CA . GLY A 1 177 ? -15.25 -22.047 -41.406 1 35.31 177 GLY A CA 1
ATOM 1405 C C . GLY A 1 177 ? -14.172 -22.797 -40.625 1 35.31 177 GLY A C 1
ATOM 1406 O O . GLY A 1 177 ? -12.992 -22.438 -40.688 1 35.31 177 GLY A O 1
ATOM 1407 N N . ARG A 1 178 ? -14.508 -23.828 -39.969 1 37.47 178 ARG A N 1
ATOM 1408 C CA . ARG A 1 178 ? -13.555 -24.734 -39.312 1 37.47 178 ARG A CA 1
ATOM 1409 C C . ARG A 1 178 ? -12.711 -25.469 -40.344 1 37.47 178 ARG A C 1
ATOM 1411 O O . ARG A 1 178 ? -11.5 -25.609 -40.156 1 37.47 178 ARG A O 1
ATOM 1418 N N . ASP A 1 179 ? -13.422 -26.062 -41.25 1 40.84 179 ASP A N 1
ATOM 1419 C CA . ASP A 1 179 ? -12.734 -26.719 -42.344 1 40.84 179 ASP A CA 1
ATOM 1420 C C . ASP A 1 179 ? -11.859 -25.75 -43.125 1 40.84 179 ASP A C 1
ATOM 1422 O O . ASP A 1 179 ? -10.742 -26.078 -43.5 1 40.84 179 ASP A O 1
ATOM 1426 N N . ALA A 1 180 ? -12.312 -24.516 -43.344 1 38.31 180 ALA A N 1
ATOM 1427 C CA . ALA A 1 180 ? -11.547 -23.484 -44.062 1 38.31 180 ALA A CA 1
ATOM 1428 C C . ALA A 1 180 ? -10.383 -22.984 -43.188 1 38.31 180 ALA A C 1
ATOM 1430 O O . ALA A 1 180 ? -9.289 -22.766 -43.719 1 38.31 180 ALA A O 1
ATOM 1431 N N . ILE A 1 181 ? -10.539 -22.906 -42 1 35.94 181 ILE A N 1
ATOM 1432 C CA . ILE A 1 181 ? -9.445 -22.547 -41.094 1 35.94 181 ILE A CA 1
ATOM 1433 C C . ILE A 1 181 ? -8.445 -23.703 -41 1 35.94 181 ILE A C 1
ATOM 1435 O O . ILE A 1 181 ? -7.23 -23.484 -41.062 1 35.94 181 ILE A O 1
ATOM 1439 N N . ASN A 1 182 ? -8.953 -24.906 -40.906 1 36.91 182 ASN A N 1
ATOM 1440 C CA . ASN A 1 182 ? -8.055 -26.062 -41.031 1 36.91 182 ASN A CA 1
ATOM 1441 C C . ASN A 1 182 ? -7.32 -26.062 -42.344 1 36.91 182 ASN A C 1
ATOM 1443 O O . ASN A 1 182 ? -6.117 -26.328 -42.406 1 36.91 182 ASN A O 1
ATOM 1447 N N . GLN A 1 183 ? -8.055 -25.844 -43.438 1 41.62 183 GLN A N 1
ATOM 1448 C CA . GLN A 1 183 ? -7.438 -25.719 -44.75 1 41.62 183 GLN A CA 1
ATOM 1449 C C . GLN A 1 183 ? -6.621 -24.438 -44.844 1 41.62 183 GLN A C 1
ATOM 1451 O O . GLN A 1 183 ? -5.52 -24.438 -45.406 1 41.62 183 GLN A O 1
ATOM 1456 N N . ALA A 1 184 ? -7.109 -23.312 -44.375 1 34.72 184 ALA A N 1
ATOM 1457 C CA . ALA A 1 184 ? -6.422 -22.031 -44.438 1 34.72 184 ALA A CA 1
ATOM 1458 C C . ALA A 1 184 ? -5.266 -21.984 -43.438 1 34.72 184 ALA A C 1
ATOM 1460 O O . ALA A 1 184 ? -4.203 -21.438 -43.75 1 34.72 184 ALA A O 1
ATOM 1461 N N . LEU A 1 185 ? -5.387 -22.5 -42.344 1 34.94 185 LEU A N 1
ATOM 1462 C CA . LEU A 1 185 ? -4.25 -22.719 -41.469 1 34.94 185 LEU A CA 1
ATOM 1463 C C . LEU A 1 185 ? -3.174 -23.547 -42.156 1 34.94 185 LEU A C 1
ATOM 1465 O O . LEU A 1 185 ? -1.979 -23.297 -41.969 1 34.94 185 LEU A O 1
ATOM 1469 N N . LYS A 1 186 ? -3.555 -24.453 -42.844 1 36.66 186 LYS A N 1
ATOM 1470 C CA . LYS A 1 186 ? -2.676 -25.109 -43.781 1 36.66 186 LYS A CA 1
ATOM 1471 C C . LYS A 1 186 ? -2.123 -24.125 -44.812 1 36.66 186 LYS A C 1
ATOM 1473 O O . LYS A 1 186 ? -0.926 -24.125 -45.094 1 36.66 186 LYS A O 1
ATOM 1478 N N . GLU A 1 187 ? -2.996 -23.25 -45.5 1 35.94 187 GLU A N 1
ATOM 1479 C CA . GLU A 1 187 ? -2.629 -22.219 -46.5 1 35.94 187 GLU A CA 1
ATOM 1480 C C . GLU A 1 187 ? -2.252 -20.922 -45.812 1 35.94 187 GLU A C 1
ATOM 1482 O O . GLU A 1 187 ? -1.544 -20.094 -46.375 1 35.94 187 GLU A O 1
ATOM 1487 N N . LEU A 1 188 ? -2.781 -20.516 -44.688 1 31.28 188 LEU A N 1
ATOM 1488 C CA . LEU A 1 188 ? -2.715 -19.266 -43.969 1 31.28 188 LEU A CA 1
ATOM 1489 C C . LEU A 1 188 ? -1.295 -18.984 -43.469 1 31.28 188 LEU A C 1
ATOM 1491 O O . LEU A 1 188 ? -0.963 -17.859 -43.125 1 31.28 188 LEU A O 1
ATOM 1495 N N . ASP A 1 189 ? -0.304 -19.797 -43.156 1 31.58 189 ASP A N 1
ATOM 1496 C CA . ASP A 1 189 ? 1.018 -19.219 -42.969 1 31.58 189 ASP A CA 1
ATOM 1497 C C . ASP A 1 189 ? 1.27 -18.094 -44 1 31.58 189 ASP A C 1
ATOM 1499 O O . ASP A 1 189 ? 1.81 -17.047 -43.656 1 31.58 189 ASP A O 1
ATOM 1503 N N . GLU A 1 190 ? 0.959 -18.281 -45.156 1 32.34 190 GLU A N 1
ATOM 1504 C CA . GLU A 1 190 ? 1.095 -17.266 -46.219 1 32.34 190 GLU A CA 1
ATOM 1505 C C . GLU A 1 190 ? -0.058 -16.266 -46.156 1 32.34 190 GLU A C 1
ATOM 1507 O O . GLU A 1 190 ? 0.155 -15.055 -46.281 1 32.34 190 GLU A O 1
ATOM 1512 N N . LYS A 1 191 ? -1.424 -16.641 -46.219 1 32.16 191 LYS A N 1
ATOM 1513 C CA . LYS A 1 191 ? -2.588 -15.789 -46.469 1 32.16 191 LYS A CA 1
ATOM 1514 C C . LYS A 1 191 ? -3.275 -15.406 -45.156 1 32.16 191 LYS A C 1
ATOM 1516 O O . LYS A 1 191 ? -4.266 -14.68 -45.156 1 32.16 191 LYS A O 1
ATOM 1521 N N . LEU A 1 192 ? -3.025 -15.906 -44.062 1 33.44 192 LEU A N 1
ATOM 1522 C CA . LEU A 1 192 ? -3.773 -15.82 -42.812 1 33.44 192 LEU A CA 1
ATOM 1523 C C . LEU A 1 192 ? -3.779 -14.383 -42.281 1 33.44 192 LEU A C 1
ATOM 1525 O O . LEU A 1 192 ? -4.551 -14.055 -41.375 1 33.44 192 LEU A O 1
ATOM 1529 N N . GLN A 1 193 ? -2.783 -13.602 -42.375 1 36.09 193 GLN A N 1
ATOM 1530 C CA . GLN A 1 193 ? -2.922 -12.211 -41.969 1 36.09 193 GLN A CA 1
ATOM 1531 C C . GLN A 1 193 ? -4.234 -11.617 -42.469 1 36.09 193 GLN A C 1
ATOM 1533 O O . GLN A 1 193 ? -4.688 -10.586 -41.969 1 36.09 193 GLN A O 1
ATOM 1538 N N . GLN A 1 194 ? -4.902 -12.219 -43.469 1 34.19 194 GLN A N 1
ATOM 1539 C CA . GLN A 1 194 ? -5.969 -11.562 -44.219 1 34.19 194 GLN A CA 1
ATOM 1540 C C . GLN A 1 194 ? -7.34 -12.078 -43.781 1 34.19 194 GLN A C 1
ATOM 1542 O O . GLN A 1 194 ? -8.367 -11.602 -44.281 1 34.19 194 GLN A O 1
ATOM 1547 N N . THR A 1 195 ? -7.465 -13.133 -43 1 35.25 195 THR A N 1
ATOM 1548 C CA . THR A 1 195 ? -8.859 -13.562 -42.875 1 35.25 195 THR A CA 1
ATOM 1549 C C . THR A 1 195 ? -9.562 -12.789 -41.781 1 35.25 195 THR A C 1
ATOM 1551 O O . THR A 1 195 ? -8.969 -12.484 -40.75 1 35.25 195 THR A O 1
ATOM 1554 N N . GLU A 1 196 ? -10.82 -12.406 -41.875 1 42.34 196 GLU A N 1
ATOM 1555 C CA . GLU A 1 196 ? -11.695 -11.531 -41.094 1 42.34 196 GLU A CA 1
ATOM 1556 C C . GLU A 1 196 ? -11.93 -12.078 -39.688 1 42.34 196 GLU A C 1
ATOM 1558 O O . GLU A 1 196 ? -12 -11.32 -38.719 1 42.34 196 GLU A O 1
ATOM 1563 N N . ALA A 1 197 ? -12.031 -13.422 -39.531 1 37.5 197 ALA A N 1
ATOM 1564 C CA . ALA A 1 197 ? -12.391 -14 -38.25 1 37.5 197 ALA A CA 1
ATOM 1565 C C . ALA A 1 197 ? -11.234 -13.867 -37.25 1 37.5 197 ALA A C 1
ATOM 1567 O O . ALA A 1 197 ? -11.453 -13.531 -36.094 1 37.5 197 ALA A O 1
ATOM 1568 N N . ILE A 1 198 ? -10.094 -14.203 -37.719 1 40.09 198 ILE A N 1
ATOM 1569 C CA . ILE A 1 198 ? -8.906 -14.039 -36.906 1 40.09 198 ILE A CA 1
ATOM 1570 C C . ILE A 1 198 ? -8.695 -12.562 -36.594 1 40.09 198 ILE A C 1
ATOM 1572 O O . ILE A 1 198 ? -8.344 -12.203 -35.469 1 40.09 198 ILE A O 1
ATOM 1576 N N . GLN A 1 199 ? -9.031 -11.82 -37.625 1 44.78 199 GLN A N 1
ATOM 1577 C CA . GLN A 1 199 ? -8.945 -10.383 -37.406 1 44.78 199 GLN A CA 1
ATOM 1578 C C . GLN A 1 199 ? -9.922 -9.945 -36.312 1 44.78 199 GLN A C 1
ATOM 1580 O O . GLN A 1 199 ? -9.586 -9.109 -35.469 1 44.78 199 GLN A O 1
ATOM 1585 N N . HIS A 1 200 ? -11.008 -10.719 -36.281 1 46.44 200 HIS A N 1
ATOM 1586 C CA . HIS A 1 200 ? -12 -10.344 -35.281 1 46.44 200 HIS A CA 1
ATOM 1587 C C . HIS A 1 200 ? -11.586 -10.82 -33.906 1 46.44 200 HIS A C 1
ATOM 1589 O O . HIS A 1 200 ? -11.773 -10.102 -32.906 1 46.44 200 HIS A O 1
ATOM 1595 N N . THR A 1 201 ? -11.133 -12.031 -33.875 1 43.06 201 THR A N 1
ATOM 1596 C CA . THR A 1 201 ? -10.664 -12.539 -32.594 1 43.06 201 THR A CA 1
ATOM 1597 C C . THR A 1 201 ? -9.484 -11.711 -32.062 1 43.06 201 THR A C 1
ATOM 1599 O O . THR A 1 201 ? -9.414 -11.383 -30.891 1 43.06 201 THR A O 1
ATOM 1602 N N . HIS A 1 202 ? -8.625 -11.5 -33.031 1 46.28 202 HIS A N 1
ATOM 1603 C CA . HIS A 1 202 ? -7.484 -10.648 -32.688 1 46.28 202 HIS A CA 1
ATOM 1604 C C . HIS A 1 202 ? -7.938 -9.273 -32.219 1 46.28 202 HIS A C 1
ATOM 1606 O O . HIS A 1 202 ? -7.414 -8.758 -31.219 1 46.28 202 HIS A O 1
ATOM 1612 N N . THR A 1 203 ? -8.922 -8.875 -32.906 1 51.91 203 THR A N 1
ATOM 1613 C CA . THR A 1 203 ? -9.438 -7.57 -32.531 1 51.91 203 THR A CA 1
ATOM 1614 C C . THR A 1 203 ? -10.117 -7.633 -31.156 1 51.91 203 THR A C 1
ATOM 1616 O O . THR A 1 203 ? -9.984 -6.715 -30.344 1 51.91 203 THR A O 1
ATOM 1619 N N . ALA A 1 204 ? -10.719 -8.82 -31 1 48.28 204 ALA A N 1
ATOM 1620 C CA . ALA A 1 204 ? -11.43 -8.953 -29.734 1 48.28 204 ALA A CA 1
ATOM 1621 C C . ALA A 1 204 ? -10.453 -9.078 -28.562 1 48.28 204 ALA A C 1
ATOM 1623 O O . ALA A 1 204 ? -10.633 -8.438 -27.516 1 48.28 204 ALA A O 1
ATOM 1624 N N . ILE A 1 205 ? -9.469 -9.844 -28.734 1 48.59 205 ILE A N 1
ATOM 1625 C CA . ILE A 1 205 ? -8.477 -10.062 -27.688 1 48.59 205 ILE A CA 1
ATOM 1626 C C . ILE A 1 205 ? -7.621 -8.812 -27.516 1 48.59 205 ILE A C 1
ATOM 1628 O O . ILE A 1 205 ? -7.359 -8.375 -26.391 1 48.59 205 ILE A O 1
ATOM 1632 N N . SER A 1 206 ? -7.168 -8.398 -28.75 1 50.72 206 SER A N 1
ATOM 1633 C CA . SER A 1 206 ? -6.328 -7.199 -28.719 1 50.72 206 SER A CA 1
ATOM 1634 C C . SER A 1 206 ? -7.078 -6.012 -28.125 1 50.72 206 SER A C 1
ATOM 1636 O O . SER A 1 206 ? -6.5 -5.215 -27.391 1 50.72 206 SER A O 1
ATOM 1638 N N . SER A 1 207 ? -8.289 -6.02 -28.5 1 51.59 207 SER A N 1
ATOM 1639 C CA . SER A 1 207 ? -9.102 -4.934 -27.953 1 51.59 207 SER A CA 1
ATOM 1640 C C . SER A 1 207 ? -9.273 -5.074 -26.438 1 51.59 207 SER A C 1
ATOM 1642 O O . SER A 1 207 ? -9.141 -4.098 -25.703 1 51.59 207 SER A O 1
ATOM 1644 N N . ARG A 1 208 ? -9.539 -6.285 -26.125 1 44.62 208 ARG A N 1
ATOM 1645 C CA . ARG A 1 208 ? -9.734 -6.512 -24.688 1 44.62 208 ARG A CA 1
ATOM 1646 C C . ARG A 1 208 ? -8.422 -6.344 -23.922 1 44.62 208 ARG A C 1
ATOM 1648 O O . ARG A 1 208 ? -8.406 -5.758 -22.844 1 44.62 208 ARG A O 1
ATOM 1655 N N . HIS A 1 209 ? -7.395 -6.895 -24.516 1 49.62 209 HIS A N 1
ATOM 1656 C CA . HIS A 1 209 ? -6.078 -6.75 -23.906 1 49.62 209 HIS A CA 1
ATOM 1657 C C . HIS A 1 209 ? -5.645 -5.285 -23.875 1 49.62 209 HIS A C 1
ATOM 1659 O O . HIS A 1 209 ? -5.098 -4.82 -22.875 1 49.62 209 HIS A O 1
ATOM 1665 N N . GLY A 1 210 ? -5.793 -4.688 -25.031 1 48.56 210 GLY A N 1
ATOM 1666 C CA . GLY A 1 210 ? -5.516 -3.26 -25.109 1 48.56 210 GLY A CA 1
ATOM 1667 C C . GLY A 1 210 ? -6.293 -2.453 -24.078 1 48.56 210 GLY A C 1
ATOM 1668 O O . GLY A 1 210 ? -5.738 -1.562 -23.438 1 48.56 210 GLY A O 1
ATOM 1669 N N . LEU A 1 211 ? -7.449 -2.902 -23.906 1 46 211 LEU A N 1
ATOM 1670 C CA . LEU A 1 211 ? -8.297 -2.223 -22.938 1 46 211 LEU A CA 1
ATOM 1671 C C . LEU A 1 211 ? -7.836 -2.527 -21.516 1 46 211 LEU A C 1
ATOM 1673 O O . LEU A 1 211 ? -7.926 -1.671 -20.625 1 46 211 LEU A O 1
ATOM 1677 N N . MET A 1 212 ? -7.465 -3.721 -21.328 1 44.34 212 MET A N 1
ATOM 1678 C CA . MET A 1 212 ? -7.008 -4.129 -20 1 44.34 212 MET A CA 1
ATOM 1679 C C . MET A 1 212 ? -5.703 -3.428 -19.641 1 44.34 212 MET A C 1
ATOM 1681 O O . MET A 1 212 ? -5.508 -3.029 -18.484 1 44.34 212 MET A O 1
ATOM 1685 N N . MET A 1 213 ? -4.762 -3.375 -20.594 1 47.28 213 MET A N 1
ATOM 1686 C CA . MET A 1 213 ? -3.414 -2.887 -20.312 1 47.28 213 MET A CA 1
ATOM 1687 C C . MET A 1 213 ? -3.297 -1.398 -20.609 1 47.28 213 MET A C 1
ATOM 1689 O O . MET A 1 213 ? -2.367 -0.735 -20.141 1 47.28 213 MET A O 1
ATOM 1693 N N . GLY A 1 214 ? -4.348 -0.734 -21.125 1 43.62 214 GLY A N 1
ATOM 1694 C CA . GLY A 1 214 ? -4.215 0.609 -21.656 1 43.62 214 GLY A CA 1
ATOM 1695 C C . GLY A 1 214 ? -3.268 0.684 -22.844 1 43.62 214 GLY A C 1
ATOM 1696 O O . GLY A 1 214 ? -2.479 -0.235 -23.078 1 43.62 214 GLY A O 1
ATOM 1697 N N . ASP A 1 215 ? -3.436 1.63 -23.734 1 43.41 215 ASP A N 1
ATOM 1698 C CA . ASP A 1 215 ? -2.682 1.794 -24.969 1 43.41 215 ASP A CA 1
ATOM 1699 C C . ASP A 1 215 ? -1.178 1.769 -24.703 1 43.41 215 ASP A C 1
ATOM 1701 O O . ASP A 1 215 ? -0.401 1.322 -25.547 1 43.41 215 ASP A O 1
ATOM 1705 N N . GLN A 1 216 ? -0.91 2.268 -23.609 1 40.59 216 GLN A N 1
ATOM 1706 C CA . GLN A 1 216 ? 0.513 2.496 -23.391 1 40.59 216 GLN A CA 1
ATOM 1707 C C . GLN A 1 216 ? 1.199 1.231 -22.875 1 40.59 216 GLN A C 1
ATOM 1709 O O . GLN A 1 216 ? 2.389 1.023 -23.125 1 40.59 216 GLN A O 1
ATOM 1714 N N . LEU A 1 217 ? 0.468 0.573 -22.188 1 40.44 217 LEU A N 1
ATOM 1715 C CA . LEU A 1 217 ? 1.08 -0.629 -21.625 1 40.44 217 LEU A CA 1
ATOM 1716 C C . LEU A 1 217 ? 0.796 -1.841 -22.5 1 40.44 217 LEU A C 1
ATOM 1718 O O . LEU A 1 217 ? 1.322 -2.93 -22.266 1 40.44 217 LEU A O 1
ATOM 1722 N N . ALA A 1 218 ? -0.03 -1.571 -23.547 1 39.12 218 ALA A N 1
ATOM 1723 C CA . ALA A 1 218 ? -0.464 -2.676 -24.391 1 39.12 218 ALA A CA 1
ATOM 1724 C C . ALA A 1 218 ? 0.696 -3.219 -25.234 1 39.12 218 ALA A C 1
ATOM 1726 O O . ALA A 1 218 ? 1.369 -2.465 -25.938 1 39.12 218 ALA A O 1
ATOM 1727 N N . GLN A 1 219 ? 1.277 -4.207 -24.891 1 40.09 219 GLN A N 1
ATOM 1728 C CA . GLN A 1 219 ? 2.193 -4.949 -25.75 1 40.09 219 GLN A CA 1
ATOM 1729 C C . GLN A 1 219 ? 1.499 -5.41 -27.016 1 40.09 219 GLN A C 1
ATOM 1731 O O . GLN A 1 219 ? 0.31 -5.738 -27 1 40.09 219 GLN A O 1
ATOM 1736 N N . THR A 1 220 ? 1.931 -4.828 -28.234 1 35.88 220 THR A N 1
ATOM 1737 C CA . THR A 1 220 ? 1.391 -5.25 -29.516 1 35.88 220 THR A CA 1
ATOM 1738 C C . THR A 1 220 ? 1.298 -6.77 -29.594 1 35.88 220 THR A C 1
ATOM 1740 O O . THR A 1 220 ? 2.312 -7.465 -29.5 1 35.88 220 THR A O 1
ATOM 1743 N N . LEU A 1 221 ? 0.214 -7.199 -29.266 1 35.31 221 LEU A N 1
ATOM 1744 C CA . LEU A 1 221 ? -0.078 -8.617 -29.469 1 35.31 221 LEU A CA 1
ATOM 1745 C C . LEU A 1 221 ? -0.118 -8.969 -30.938 1 35.31 221 LEU A C 1
ATOM 1747 O O . LEU A 1 221 ? -0.938 -8.438 -31.688 1 35.31 221 LEU A O 1
ATOM 1751 N N . SER A 1 222 ? 1.058 -9.141 -31.688 1 32.88 222 SER A N 1
ATOM 1752 C CA . SER A 1 222 ? 0.973 -9.695 -33.031 1 32.88 222 SER A CA 1
ATOM 1753 C C . SER A 1 222 ? 0.853 -11.219 -33 1 32.88 222 SER A C 1
ATOM 1755 O O . SER A 1 222 ? 1.687 -11.898 -32.375 1 32.88 222 SER A O 1
ATOM 1757 N N . VAL A 1 223 ? -0.255 -11.68 -33.25 1 32.56 223 VAL A N 1
ATOM 1758 C CA . VAL A 1 223 ? -0.54 -13.102 -33.406 1 32.56 223 VAL A CA 1
ATOM 1759 C C . VAL A 1 223 ? 0.088 -13.633 -34.688 1 32.56 223 VAL A C 1
ATOM 1761 O O . VAL A 1 223 ? -0.347 -13.281 -35.781 1 32.56 223 VAL A O 1
ATOM 1764 N N . GLY A 1 224 ? 1.448 -13.719 -34.875 1 30.06 224 GLY A N 1
ATOM 1765 C CA . GLY A 1 224 ? 1.955 -14.438 -36.031 1 30.06 224 GLY A CA 1
ATOM 1766 C C . GLY A 1 224 ? 1.648 -15.922 -36 1 30.06 224 GLY A C 1
ATOM 1767 O O . GLY A 1 224 ? 2 -16.609 -35.062 1 30.06 224 GLY A O 1
ATOM 1768 N N . LEU A 1 225 ? 0.541 -16.297 -36.875 1 28.91 225 LEU A N 1
ATOM 1769 C CA . LEU A 1 225 ? 0.002 -17.641 -37.031 1 28.91 225 LEU A CA 1
ATOM 1770 C C . LEU A 1 225 ? 0.9 -18.469 -37.938 1 28.91 225 LEU A C 1
ATOM 1772 O O . LEU A 1 225 ? 1.136 -18.125 -39.094 1 28.91 225 LEU A O 1
ATOM 1776 N N . SER A 1 226 ? 2.02 -19.141 -37.562 1 27.56 226 SER A N 1
ATOM 1777 C CA . SER A 1 226 ? 2.527 -20.141 -38.5 1 27.56 226 SER A CA 1
ATOM 1778 C C . SER A 1 226 ? 1.578 -21.344 -38.562 1 27.56 226 SER A C 1
ATOM 1780 O O . SER A 1 226 ? 0.815 -21.594 -37.656 1 27.56 226 SER A O 1
ATOM 1782 N N . ALA A 1 227 ? 1.267 -22.156 -39.844 1 26.33 227 ALA A N 1
ATOM 1783 C CA . ALA A 1 227 ? 0.387 -23.219 -40.344 1 26.33 227 ALA A CA 1
ATOM 1784 C C . ALA A 1 227 ? 0.387 -24.406 -39.375 1 26.33 227 ALA A C 1
ATOM 1786 O O . ALA A 1 227 ? -0.652 -25.031 -39.156 1 26.33 227 ALA A O 1
ATOM 1787 N N . THR A 1 228 ? 1.47 -25.281 -39.406 1 26.92 228 THR A N 1
ATOM 1788 C CA . THR A 1 228 ? 1.413 -26.625 -38.844 1 26.92 228 THR A CA 1
ATOM 1789 C C . THR A 1 228 ? 0.736 -26.625 -37.469 1 26.92 228 THR A C 1
ATOM 1791 O O . THR A 1 228 ? -0.244 -27.328 -37.25 1 26.92 228 THR A O 1
ATOM 1794 N N . ASP A 1 229 ? 1.357 -27.172 -36.469 1 27.25 229 ASP A N 1
ATOM 1795 C CA . ASP A 1 229 ? 0.758 -27.672 -35.219 1 27.25 229 ASP A CA 1
ATOM 1796 C C . ASP A 1 229 ? 0.037 -26.547 -34.469 1 27.25 229 ASP A C 1
ATOM 1798 O O . ASP A 1 229 ? 0.655 -25.562 -34.094 1 27.25 229 ASP A O 1
ATOM 1802 N N . PHE A 1 230 ? -1.26 -26.266 -34.781 1 27.58 230 PHE A N 1
ATOM 1803 C CA . PHE A 1 230 ? -2.24 -25.547 -34 1 27.58 230 PHE A CA 1
ATOM 1804 C C . PHE A 1 230 ? -1.946 -25.703 -32.5 1 27.58 230 PHE A C 1
ATOM 1806 O O . PHE A 1 230 ? -2.352 -24.875 -31.703 1 27.58 230 PHE A O 1
ATOM 1813 N N . GLN A 1 231 ? -1.735 -26.938 -32.156 1 29.55 231 GLN A N 1
ATOM 1814 C CA . GLN A 1 231 ? -1.344 -27.422 -30.828 1 29.55 231 GLN A CA 1
ATOM 1815 C C . GLN A 1 231 ? -0.255 -26.531 -30.219 1 29.55 231 GLN A C 1
ATOM 1817 O O . GLN A 1 231 ? -0.286 -26.234 -29.031 1 29.55 231 GLN A O 1
ATOM 1822 N N . ARG A 1 232 ? 0.814 -26.438 -31.062 1 30.48 232 ARG A N 1
ATOM 1823 C CA . ARG A 1 232 ? 1.966 -25.609 -30.719 1 30.48 232 ARG A CA 1
ATOM 1824 C C . ARG A 1 232 ? 1.613 -24.125 -30.781 1 30.48 232 ARG A C 1
ATOM 1826 O O . ARG A 1 232 ? 2.475 -23.266 -30.578 1 30.48 232 ARG A O 1
ATOM 1833 N N . LEU A 1 233 ? 0.554 -23.734 -31.438 1 32.06 233 LEU A N 1
ATOM 1834 C CA . LEU A 1 233 ? -0.017 -22.406 -31.578 1 32.06 233 LEU A CA 1
ATOM 1835 C C . LEU A 1 233 ? -0.184 -21.734 -30.219 1 32.06 233 LEU A C 1
ATOM 1837 O O . LEU A 1 233 ? 0.075 -20.531 -30.078 1 32.06 233 LEU A O 1
ATOM 1841 N N . SER A 1 234 ? -0.943 -22.578 -29.5 1 32.31 234 SER A N 1
ATOM 1842 C CA . SER A 1 234 ? -1.188 -22.203 -28.109 1 32.31 234 SER A CA 1
ATOM 1843 C C . SER A 1 234 ? 0.098 -21.75 -27.422 1 32.31 234 SER A C 1
ATOM 1845 O O . SER A 1 234 ? 0.083 -20.828 -26.609 1 32.31 234 SER A O 1
ATOM 1847 N N . ALA A 1 235 ? 1.1 -22.594 -27.594 1 30.58 235 ALA A N 1
ATOM 1848 C CA . ALA A 1 235 ? 2.49 -22.312 -27.25 1 30.58 235 ALA A CA 1
ATOM 1849 C C . ALA A 1 235 ? 2.977 -21.031 -27.906 1 30.58 235 ALA A C 1
ATOM 1851 O O . ALA A 1 235 ? 3.734 -20.266 -27.297 1 30.58 235 ALA A O 1
ATOM 1852 N N . ARG A 1 236 ? 2.664 -20.891 -29.203 1 30.88 236 ARG A N 1
ATOM 1853 C CA . ARG A 1 236 ? 3.129 -19.812 -30.078 1 30.88 236 ARG A CA 1
ATOM 1854 C C . ARG A 1 236 ? 2.275 -18.562 -29.906 1 30.88 236 ARG A C 1
ATOM 1856 O O . ARG A 1 236 ? 2.588 -17.5 -30.469 1 30.88 236 ARG A O 1
ATOM 1863 N N . LEU A 1 237 ? 0.906 -18.797 -29.859 1 32.25 237 LEU A N 1
ATOM 1864 C CA . LEU A 1 237 ? 0.239 -17.547 -29.484 1 32.25 237 LEU A CA 1
ATOM 1865 C C . LEU A 1 237 ? 1.05 -16.781 -28.438 1 32.25 237 LEU A C 1
ATOM 1867 O O . LEU A 1 237 ? 0.845 -16.969 -27.234 1 32.25 237 LEU A O 1
ATOM 1871 N N . SER A 1 238 ? 2.273 -17.109 -28.5 1 31.25 238 SER A N 1
ATOM 1872 C CA . SER A 1 238 ? 3.297 -16.234 -27.938 1 31.25 238 SER A CA 1
ATOM 1873 C C . SER A 1 238 ? 2.906 -14.766 -28.062 1 31.25 238 SER A C 1
ATOM 1875 O O . SER A 1 238 ? 2.869 -14.219 -29.172 1 31.25 238 SER A O 1
ATOM 1877 N N . LEU A 1 239 ? 1.671 -14.508 -27.641 1 30.94 239 LEU A N 1
ATOM 1878 C CA . LEU A 1 239 ? 1.414 -13.078 -27.516 1 30.94 239 LEU A CA 1
ATOM 1879 C C . LEU A 1 239 ? 2.721 -12.297 -27.422 1 30.94 239 LEU A C 1
ATOM 1881 O O . LEU A 1 239 ? 3.479 -12.461 -26.469 1 30.94 239 LEU A O 1
ATOM 1885 N N . THR A 1 240 ? 3.328 -12.43 -28.469 1 32.06 240 THR A N 1
ATOM 1886 C CA . THR A 1 240 ? 4.547 -11.625 -28.516 1 32.06 240 THR A CA 1
ATOM 1887 C C . THR A 1 240 ? 4.328 -10.266 -27.859 1 32.06 240 THR A C 1
ATOM 1889 O O . THR A 1 240 ? 3.58 -9.438 -28.375 1 32.06 240 THR A O 1
ATOM 1892 N N . ALA A 1 241 ? 3.828 -10.109 -26.703 1 34.28 241 ALA A N 1
ATOM 1893 C CA . ALA A 1 241 ? 4.328 -8.789 -26.312 1 34.28 241 ALA A CA 1
ATOM 1894 C C . ALA A 1 241 ? 5.637 -8.469 -27.031 1 34.28 241 ALA A C 1
ATOM 1896 O O . ALA A 1 241 ? 6.215 -9.328 -27.688 1 34.28 241 ALA A O 1
ATOM 1897 N N . GLN A 1 242 ? 6.539 -7.574 -26.703 1 33.53 242 GLN A N 1
ATOM 1898 C CA . GLN A 1 242 ? 7.758 -7.449 -27.5 1 33.53 242 GLN A CA 1
ATOM 1899 C C . GLN A 1 242 ? 8.297 -8.82 -27.891 1 33.53 242 GLN A C 1
ATOM 1901 O O . GLN A 1 242 ? 8.773 -9.57 -27.047 1 33.53 242 GLN A O 1
ATOM 1906 N N . ALA A 1 243 ? 7.969 -9.367 -29.297 1 35.94 243 ALA A N 1
ATOM 1907 C CA . ALA A 1 243 ? 8.453 -10.508 -30.062 1 35.94 243 ALA A CA 1
ATOM 1908 C C . ALA A 1 243 ? 8.789 -11.688 -29.156 1 35.94 243 ALA A C 1
ATOM 1910 O O . ALA A 1 243 ? 9.469 -12.625 -29.578 1 35.94 243 ALA A O 1
ATOM 1911 N N . MET A 1 244 ? 8.367 -11.617 -28.031 1 39.06 244 MET A N 1
ATOM 1912 C CA . MET A 1 244 ? 8.75 -12.758 -27.203 1 39.06 244 MET A CA 1
ATOM 1913 C C . MET A 1 244 ? 7.613 -13.766 -27.094 1 39.06 244 MET A C 1
ATOM 1915 O O . MET A 1 244 ? 6.441 -13.391 -27.125 1 39.06 244 MET A O 1
ATOM 1919 N N . GLU A 1 245 ? 7.781 -15.023 -27.312 1 39.62 245 GLU A N 1
ATOM 1920 C CA . GLU A 1 245 ? 6.895 -16.156 -27.109 1 39.62 245 GLU A CA 1
ATOM 1921 C C . GLU A 1 245 ? 6.266 -16.125 -25.719 1 39.62 245 GLU A C 1
ATOM 1923 O O . GLU A 1 245 ? 6.867 -15.617 -24.781 1 39.62 245 GLU A O 1
ATOM 1928 N N . ILE A 1 246 ? 4.91 -16.375 -25.531 1 43.66 246 ILE A N 1
ATOM 1929 C CA . ILE A 1 246 ? 4.129 -16.422 -24.297 1 43.66 246 ILE A CA 1
ATOM 1930 C C . ILE A 1 246 ? 4.969 -17.047 -23.172 1 43.66 246 ILE A C 1
ATOM 1932 O O . ILE A 1 246 ? 4.906 -16.609 -22.031 1 43.66 246 ILE A O 1
ATOM 1936 N N . GLU A 1 247 ? 5.691 -18.109 -23.656 1 43.28 247 GLU A N 1
ATOM 1937 C CA . GLU A 1 247 ? 6.516 -18.766 -22.656 1 43.28 247 GLU A CA 1
ATOM 1938 C C . GLU A 1 247 ? 7.594 -17.844 -22.109 1 43.28 247 GLU A C 1
ATOM 1940 O O . GLU A 1 247 ? 8.086 -18.031 -21 1 43.28 247 GLU A O 1
ATOM 1945 N N . GLN A 1 248 ? 7.707 -16.859 -23 1 46.59 248 GLN A N 1
ATOM 1946 C CA . GLN A 1 248 ? 8.781 -15.961 -22.594 1 46.59 248 GLN A CA 1
ATOM 1947 C C . GLN A 1 248 ? 8.234 -14.75 -21.844 1 46.59 248 GLN A C 1
ATOM 1949 O O . GLN A 1 248 ? 9 -13.992 -21.234 1 46.59 248 GLN A O 1
ATOM 1954 N N . ASN A 1 249 ? 6.844 -14.828 -21.906 1 55.19 249 ASN A N 1
ATOM 1955 C CA . ASN A 1 249 ? 6.234 -13.719 -21.188 1 55.19 249 ASN A CA 1
ATOM 1956 C C . ASN A 1 249 ? 6.117 -14.016 -19.688 1 55.19 249 ASN A C 1
ATOM 1958 O O . ASN A 1 249 ? 6.156 -15.18 -19.281 1 55.19 249 ASN A O 1
ATOM 1962 N N . GLY A 1 250 ? 6.086 -13.062 -18.984 1 61.06 250 GLY A N 1
ATOM 1963 C CA . GLY A 1 250 ? 5.91 -13.203 -17.547 1 61.06 250 GLY A CA 1
ATOM 1964 C C . GLY A 1 250 ? 4.57 -13.805 -17.172 1 61.06 250 GLY A C 1
ATOM 1965 O O . GLY A 1 250 ? 3.613 -13.734 -17.938 1 61.06 250 GLY A O 1
ATOM 1966 N N . LEU A 1 251 ? 4.52 -14.586 -16.172 1 62.5 251 LEU A N 1
ATOM 1967 C CA . LEU A 1 251 ? 3.336 -15.258 -15.648 1 62.5 251 LEU A CA 1
ATOM 1968 C C . LEU A 1 251 ? 2.166 -14.281 -15.531 1 62.5 251 LEU A C 1
ATOM 1970 O O . LEU A 1 251 ? 1.031 -14.633 -15.867 1 62.5 251 LEU A O 1
ATOM 1974 N N . GLY A 1 252 ? 2.441 -13.055 -15.195 1 63.44 252 GLY A N 1
ATOM 1975 C CA . GLY A 1 252 ? 1.386 -12.078 -15.008 1 63.44 252 GLY A CA 1
ATOM 1976 C C . GLY A 1 252 ? 0.678 -11.711 -16.297 1 63.44 252 GLY A C 1
ATOM 1977 O O . GLY A 1 252 ? -0.554 -11.672 -16.344 1 63.44 252 GLY A O 1
ATOM 1978 N N . PHE A 1 253 ? 1.394 -11.562 -17.234 1 58.66 253 PHE A N 1
ATOM 1979 C CA . PHE A 1 253 ? 0.827 -11.164 -18.516 1 58.66 253 PHE A CA 1
ATOM 1980 C C . PHE A 1 253 ? 0.054 -12.312 -19.141 1 58.66 253 PHE A C 1
ATOM 1982 O O . PHE A 1 253 ? -1.016 -12.109 -19.719 1 58.66 253 PHE A O 1
ATOM 1989 N N . ASN A 1 254 ? 0.579 -13.422 -19 1 62.62 254 ASN A N 1
ATOM 1990 C CA . ASN A 1 254 ? -0.111 -14.602 -19.5 1 62.62 254 ASN A CA 1
ATOM 1991 C C . ASN A 1 254 ? -1.463 -14.797 -18.828 1 62.62 254 ASN A C 1
ATOM 1993 O O . ASN A 1 254 ? -2.439 -15.172 -19.469 1 62.62 254 ASN A O 1
ATOM 1997 N N . ASN A 1 255 ? -1.477 -14.477 -17.641 1 65.69 255 ASN A N 1
ATOM 1998 C CA . ASN A 1 255 ? -2.73 -14.586 -16.906 1 65.69 255 ASN A CA 1
ATOM 1999 C C . ASN A 1 255 ? -3.758 -13.57 -17.391 1 65.69 255 ASN A C 1
ATOM 2001 O O . ASN A 1 255 ? -4.949 -13.883 -17.484 1 65.69 255 ASN A O 1
ATOM 2005 N N . LEU A 1 256 ? -3.273 -12.43 -17.75 1 63.31 256 LEU A N 1
ATOM 2006 C CA . LEU A 1 256 ? -4.168 -11.383 -18.234 1 63.31 256 LEU A CA 1
ATOM 2007 C C . LEU A 1 256 ? -4.758 -11.766 -19.594 1 63.31 256 LEU A C 1
ATOM 2009 O O . LEU A 1 256 ? -5.957 -11.609 -19.812 1 63.31 256 LEU A O 1
ATOM 2013 N N . ILE A 1 257 ? -3.951 -12.289 -20.359 1 56.88 257 ILE A N 1
ATOM 2014 C CA . ILE A 1 257 ? -4.398 -12.719 -21.672 1 56.88 257 ILE A CA 1
ATOM 2015 C C . ILE A 1 257 ? -5.406 -13.859 -21.531 1 56.88 257 ILE A C 1
ATOM 2017 O O . ILE A 1 257 ? -6.441 -13.859 -22.203 1 56.88 257 ILE A O 1
ATOM 2021 N N . PHE A 1 258 ? -5.07 -14.727 -20.719 1 63.84 258 PHE A N 1
ATOM 2022 C CA . PHE A 1 258 ? -5.945 -15.867 -20.484 1 63.84 258 PHE A CA 1
ATOM 2023 C C . PHE A 1 258 ? -7.316 -15.414 -20.016 1 63.84 258 PHE A C 1
ATOM 2025 O O . PHE A 1 258 ? -8.344 -15.875 -20.5 1 63.84 258 PHE A O 1
ATOM 2032 N N . MET A 1 259 ? -7.324 -14.523 -19.156 1 70.12 259 MET A N 1
ATOM 2033 C CA . MET A 1 259 ? -8.578 -14.016 -18.609 1 70.12 259 MET A CA 1
ATOM 2034 C C . MET A 1 259 ? -9.375 -13.273 -19.688 1 70.12 259 MET A C 1
ATOM 2036 O O . MET A 1 259 ? -10.602 -13.398 -19.75 1 70.12 259 MET A O 1
ATOM 2040 N N . ALA A 1 260 ? -8.641 -12.57 -20.484 1 61.88 260 ALA A N 1
ATOM 2041 C CA . ALA A 1 260 ? -9.297 -11.836 -21.562 1 61.88 260 ALA A CA 1
ATOM 2042 C C . ALA A 1 260 ? -9.953 -12.789 -22.562 1 61.88 260 ALA A C 1
ATOM 2044 O O . ALA A 1 260 ? -11.062 -12.531 -23.031 1 61.88 260 ALA A O 1
ATOM 2045 N N . VAL A 1 261 ? -9.289 -13.836 -22.781 1 61.28 261 VAL A N 1
ATOM 2046 C CA . VAL A 1 261 ? -9.805 -14.836 -23.719 1 61.28 261 VAL A CA 1
ATOM 2047 C C . VAL A 1 261 ? -11.055 -15.492 -23.141 1 61.28 261 VAL A C 1
ATOM 2049 O O . VAL A 1 261 ? -12.062 -15.625 -23.828 1 61.28 261 VAL A O 1
ATOM 2052 N N . VAL A 1 262 ? -10.992 -15.852 -21.953 1 68.25 262 VAL A N 1
ATOM 2053 C CA . VAL A 1 262 ? -12.102 -16.531 -21.297 1 68.25 262 VAL A CA 1
ATOM 2054 C C . VAL A 1 262 ? -13.312 -15.602 -21.234 1 68.25 262 VAL A C 1
ATOM 2056 O O . VAL A 1 262 ? -14.445 -16.016 -21.516 1 68.25 262 VAL A O 1
ATOM 2059 N N . LEU A 1 263 ? -13.094 -14.383 -20.938 1 68.44 263 LEU A N 1
ATOM 2060 C CA . LEU A 1 263 ? -14.18 -13.422 -20.844 1 68.44 263 LEU A CA 1
ATOM 2061 C C . LEU A 1 263 ? -14.836 -13.188 -22.188 1 68.44 263 LEU A C 1
ATOM 2063 O O . LEU A 1 263 ? -16.062 -13.07 -22.281 1 68.44 263 LEU A O 1
ATOM 2067 N N . SER A 1 264 ? -14.023 -13.148 -23.172 1 61.59 264 SER A N 1
ATOM 2068 C CA . SER A 1 264 ? -14.555 -12.953 -24.516 1 61.59 264 SER A CA 1
ATOM 2069 C C . SER A 1 264 ? -15.406 -14.148 -24.938 1 61.59 264 SER A C 1
ATOM 2071 O O . SER A 1 264 ? -16.469 -13.969 -25.547 1 61.59 264 SER A O 1
ATOM 2073 N N . GLU A 1 265 ? -14.977 -15.273 -24.547 1 64.94 265 GLU A N 1
ATOM 2074 C CA . GLU A 1 265 ? -15.711 -16.5 -24.875 1 64.94 265 GLU A CA 1
ATOM 2075 C C . GLU A 1 265 ? -17.047 -16.547 -24.156 1 64.94 265 GLU A C 1
ATOM 2077 O O . GLU A 1 265 ? -18.078 -16.891 -24.75 1 64.94 265 GLU A O 1
ATOM 2082 N N . LEU A 1 266 ? -17.078 -16.188 -23.031 1 72.25 266 LEU A N 1
ATOM 2083 C CA . LEU A 1 266 ? -18.297 -16.203 -22.219 1 72.25 266 LEU A CA 1
ATOM 2084 C C . LEU A 1 266 ? -19.297 -15.172 -22.719 1 72.25 266 LEU A C 1
ATOM 2086 O O . LEU A 1 266 ? -20.5 -15.445 -22.797 1 72.25 266 LEU A O 1
ATOM 2090 N N . ALA A 1 267 ? -18.797 -14.055 -23.047 1 68.38 267 ALA A N 1
ATOM 2091 C CA . ALA A 1 267 ? -19.656 -12.953 -23.438 1 68.38 267 ALA A CA 1
ATOM 2092 C C . ALA A 1 267 ? -20.297 -13.219 -24.812 1 68.38 267 ALA A C 1
ATOM 2094 O O . ALA A 1 267 ? -21.406 -12.766 -25.078 1 68.38 267 ALA A O 1
ATOM 2095 N N . LYS A 1 268 ? -19.656 -13.945 -25.594 1 63.91 268 LYS A N 1
ATOM 2096 C CA . LYS A 1 268 ? -20.125 -14.156 -26.953 1 63.91 268 LYS A CA 1
ATOM 2097 C C . LYS A 1 268 ? -20.984 -15.422 -27.047 1 63.91 268 LYS A C 1
ATOM 2099 O O . LYS A 1 268 ? -21.656 -15.641 -28.047 1 63.91 268 LYS A O 1
ATOM 2104 N N . ASN A 1 269 ? -21.031 -16.141 -25.984 1 65.25 269 ASN A N 1
ATOM 2105 C CA . ASN A 1 269 ? -21.875 -17.328 -26 1 65.25 269 ASN A CA 1
ATOM 2106 C C . ASN A 1 269 ? -23.359 -16.969 -25.984 1 65.25 269 ASN A C 1
ATOM 2108 O O . ASN A 1 269 ? -23.844 -16.422 -25 1 65.25 269 ASN A O 1
ATOM 2112 N N . PRO A 1 270 ? -24.031 -17.219 -27.047 1 64.69 270 PRO A N 1
ATOM 2113 C CA . PRO A 1 270 ? -25.438 -16.797 -27.125 1 64.69 270 PRO A CA 1
ATOM 2114 C C . PRO A 1 270 ? -26.375 -17.75 -26.375 1 64.69 270 PRO A C 1
ATOM 2116 O O . PRO A 1 270 ? -27.5 -17.375 -26.047 1 64.69 270 PRO A O 1
ATOM 2119 N N . ASP A 1 271 ? -25.953 -18.859 -26.047 1 70.19 271 ASP A N 1
ATOM 2120 C CA . ASP A 1 271 ? -26.891 -19.906 -25.672 1 70.19 271 ASP A CA 1
ATOM 2121 C C . ASP A 1 271 ? -27.156 -19.875 -24.156 1 70.19 271 ASP A C 1
ATOM 2123 O O . ASP A 1 271 ? -28.234 -20.281 -23.703 1 70.19 271 ASP A O 1
ATOM 2127 N N . ALA A 1 272 ? -26.406 -19.281 -23.391 1 78.88 272 ALA A N 1
ATOM 2128 C CA . ALA A 1 272 ? -26.594 -19.391 -21.938 1 78.88 272 ALA A CA 1
ATOM 2129 C C . ALA A 1 272 ? -27.344 -18.188 -21.391 1 78.88 272 ALA A C 1
ATOM 2131 O O . ALA A 1 272 ? -27.156 -17.047 -21.859 1 78.88 272 ALA A O 1
ATOM 2132 N N . ALA A 1 273 ? -28.312 -18.5 -20.484 1 83.81 273 ALA A N 1
ATOM 2133 C CA . ALA A 1 273 ? -29.078 -17.438 -19.828 1 83.81 273 ALA A CA 1
ATOM 2134 C C . ALA A 1 273 ? -28.219 -16.688 -18.812 1 83.81 273 ALA A C 1
ATOM 2136 O O . ALA A 1 273 ? -28.375 -15.484 -18.625 1 83.81 273 ALA A O 1
ATOM 2137 N N . TYR A 1 274 ? -27.359 -17.484 -18.203 1 89.81 274 TYR A N 1
ATOM 2138 C CA . TYR A 1 274 ? -26.484 -16.938 -17.172 1 89.81 274 TYR A CA 1
ATOM 2139 C C . TYR A 1 274 ? -25.047 -17.344 -17.406 1 89.81 274 TYR A C 1
ATOM 2141 O O . TYR A 1 274 ? -24.766 -18.484 -17.766 1 89.81 274 TYR A O 1
ATOM 2149 N N . ARG A 1 275 ? -24.203 -16.297 -17.312 1 87.75 275 ARG A N 1
ATOM 2150 C CA . ARG A 1 275 ? -22.781 -16.516 -17.469 1 87.75 275 ARG A CA 1
ATOM 2151 C C . ARG A 1 275 ? -22 -15.922 -16.312 1 87.75 275 ARG A C 1
ATOM 2153 O O . ARG A 1 275 ? -22.281 -14.805 -15.875 1 87.75 275 ARG A O 1
ATOM 2160 N N . SER A 1 276 ? -21.094 -16.75 -15.797 1 90.69 276 SER A N 1
ATOM 2161 C CA . SER A 1 276 ? -20.281 -16.234 -14.703 1 90.69 276 SER A CA 1
ATOM 2162 C C . SER A 1 276 ? -18.812 -16.641 -14.867 1 90.69 276 SER A C 1
ATOM 2164 O O . SER A 1 276 ? -18.516 -17.672 -15.484 1 90.69 276 SER A O 1
ATOM 2166 N N . LEU A 1 277 ? -17.969 -15.773 -14.445 1 87.62 277 LEU A N 1
ATOM 2167 C CA . LEU A 1 277 ? -16.531 -16.047 -14.367 1 87.62 277 LEU A CA 1
ATOM 2168 C C . LEU A 1 277 ? -16.047 -15.914 -12.93 1 87.62 277 LEU A C 1
ATOM 2170 O O . LEU A 1 277 ? -16.25 -14.891 -12.281 1 87.62 277 LEU A O 1
ATOM 2174 N N . ILE A 1 278 ? -15.531 -17.016 -12.445 1 91.44 278 ILE A N 1
ATOM 2175 C CA . ILE A 1 278 ? -14.977 -17.047 -11.094 1 91.44 278 ILE A CA 1
ATOM 2176 C C . ILE A 1 278 ? -13.453 -17.078 -11.172 1 91.44 278 ILE A C 1
ATOM 2178 O O . ILE A 1 278 ? -12.867 -18.016 -11.742 1 91.44 278 ILE A O 1
ATOM 2182 N N . VAL A 1 279 ? -12.852 -16.016 -10.648 1 88.19 279 VAL A N 1
ATOM 2183 C CA . VAL A 1 279 ? -11.398 -15.93 -10.703 1 88.19 279 VAL A CA 1
ATOM 2184 C C . VAL A 1 279 ? -10.836 -15.773 -9.297 1 88.19 279 VAL A C 1
ATOM 2186 O O . VAL A 1 279 ? -11.219 -14.867 -8.562 1 88.19 279 VAL A O 1
ATOM 2189 N N . GLU A 1 280 ? -9.977 -16.656 -8.977 1 88.69 280 GLU A N 1
ATOM 2190 C CA . GLU A 1 280 ? -9.297 -16.5 -7.691 1 88.69 280 GLU A CA 1
ATOM 2191 C C . GLU A 1 280 ? -7.961 -15.773 -7.855 1 88.69 280 GLU A C 1
ATOM 2193 O O . GLU A 1 280 ? -7.16 -16.125 -8.727 1 88.69 280 GLU A O 1
ATOM 2198 N N . GLU A 1 281 ? -7.805 -14.75 -7.133 1 86.38 281 GLU A N 1
ATOM 2199 C CA . GLU A 1 281 ? -6.566 -13.984 -7.031 1 86.38 281 GLU A CA 1
ATOM 2200 C C . GLU A 1 281 ? -6.066 -13.555 -8.406 1 86.38 281 GLU A C 1
ATOM 2202 O O . GLU A 1 281 ? -4.945 -13.875 -8.797 1 86.38 281 GLU A O 1
ATOM 2207 N N . PRO A 1 282 ? -6.875 -12.812 -9.094 1 83.75 282 PRO A N 1
ATOM 2208 C CA . PRO A 1 282 ? -6.449 -12.352 -10.422 1 83.75 282 PRO A CA 1
ATOM 2209 C C . PRO A 1 282 ? -5.203 -11.477 -10.367 1 83.75 282 PRO A C 1
ATOM 2211 O O . PRO A 1 282 ? -4.52 -11.312 -11.383 1 83.75 282 PRO A O 1
ATOM 2214 N N . GLU A 1 283 ? -4.887 -10.93 -9.172 1 79.62 283 GLU A N 1
ATOM 2215 C CA . GLU A 1 283 ? -3.754 -10.023 -9.023 1 79.62 283 GLU A CA 1
ATOM 2216 C C . GLU A 1 283 ? -2.439 -10.789 -8.914 1 79.62 283 GLU A C 1
ATOM 2218 O O . GLU A 1 283 ? -1.361 -10.203 -9 1 79.62 283 GLU A O 1
ATOM 2223 N N . ALA A 1 284 ? -2.566 -12.07 -8.82 1 76 284 ALA A N 1
ATOM 2224 C CA . ALA A 1 284 ? -1.348 -12.852 -8.609 1 76 284 ALA A CA 1
ATOM 2225 C C . ALA A 1 284 ? -0.325 -12.57 -9.711 1 76 284 ALA A C 1
ATOM 2227 O O . ALA A 1 284 ? -0.682 -12.453 -10.883 1 76 284 ALA A O 1
ATOM 2228 N N . HIS A 1 285 ? 0.832 -12.305 -9.336 1 72.12 285 HIS A N 1
ATOM 2229 C CA . HIS A 1 285 ? 1.996 -12.156 -10.195 1 72.12 285 HIS A CA 1
ATOM 2230 C C . HIS A 1 285 ? 1.947 -10.844 -10.969 1 72.12 285 HIS A C 1
ATOM 2232 O O . HIS A 1 285 ? 2.656 -10.672 -11.961 1 72.12 285 HIS A O 1
ATOM 2238 N N . LEU A 1 286 ? 1.024 -9.961 -10.547 1 74.38 286 LEU A N 1
ATOM 2239 C CA . LEU A 1 286 ? 0.926 -8.672 -11.219 1 74.38 286 LEU A CA 1
ATOM 2240 C C . LEU A 1 286 ? 1.439 -7.551 -10.32 1 74.38 286 LEU A C 1
ATOM 2242 O O . LEU A 1 286 ? 1.189 -7.551 -9.117 1 74.38 286 LEU A O 1
ATOM 2246 N N . HIS A 1 287 ? 2.158 -6.73 -10.953 1 71.19 287 HIS A N 1
ATOM 2247 C CA . HIS A 1 287 ? 2.561 -5.539 -10.203 1 71.19 287 HIS A CA 1
ATOM 2248 C C . HIS A 1 287 ? 1.396 -4.57 -10.047 1 71.19 287 HIS A C 1
ATOM 2250 O O . HIS A 1 287 ? 0.404 -4.66 -10.773 1 71.19 287 HIS A O 1
ATOM 2256 N N . PRO A 1 288 ? 1.396 -3.598 -9.141 1 71.25 288 PRO A N 1
ATOM 2257 C CA . PRO A 1 288 ? 0.257 -2.777 -8.719 1 71.25 288 PRO A CA 1
ATOM 2258 C C . PRO A 1 288 ? -0.374 -2.008 -9.883 1 71.25 288 PRO A C 1
ATOM 2260 O O . PRO A 1 288 ? -1.601 -1.958 -9.992 1 71.25 288 PRO A O 1
ATOM 2263 N N . GLN A 1 289 ? 0.376 -1.466 -10.727 1 65.5 289 GLN A N 1
ATOM 2264 C CA . GLN A 1 289 ? -0.175 -0.681 -11.828 1 65.5 289 GLN A CA 1
ATOM 2265 C C . GLN A 1 289 ? -0.997 -1.555 -12.766 1 65.5 289 GLN A C 1
ATOM 2267 O O . GLN A 1 289 ? -2.066 -1.147 -13.227 1 65.5 289 GLN A O 1
ATOM 2272 N N . LEU A 1 290 ? -0.548 -2.779 -12.922 1 68.25 290 LEU A N 1
ATOM 2273 C CA . LEU A 1 290 ? -1.261 -3.693 -13.812 1 68.25 290 LEU A CA 1
ATOM 2274 C C . LEU A 1 290 ? -2.518 -4.234 -13.141 1 68.25 290 LEU A C 1
ATOM 2276 O O . LEU A 1 290 ? -3.504 -4.543 -13.812 1 68.25 290 LEU A O 1
ATOM 2280 N N . GLN A 1 291 ? -2.465 -4.305 -11.805 1 76.06 291 GLN A N 1
ATOM 2281 C CA . GLN A 1 291 ? -3.652 -4.73 -11.07 1 76.06 291 GLN A CA 1
ATOM 2282 C C . GLN A 1 291 ? -4.801 -3.748 -11.266 1 76.06 291 GLN A C 1
ATOM 2284 O O . GLN A 1 291 ? -5.957 -4.156 -11.414 1 76.06 291 GLN A O 1
ATOM 2289 N N . ARG A 1 292 ? -4.457 -2.537 -11.32 1 71.31 292 ARG A N 1
ATOM 2290 C CA . ARG A 1 292 ? -5.465 -1.499 -11.492 1 71.31 292 ARG A CA 1
ATOM 2291 C C . ARG A 1 292 ? -6.086 -1.563 -12.883 1 71.31 292 ARG A C 1
ATOM 2293 O O . ARG A 1 292 ? -7.297 -1.408 -13.039 1 71.31 292 ARG A O 1
ATOM 2300 N N . VAL A 1 293 ? -5.25 -1.751 -13.797 1 64.56 293 VAL A N 1
ATOM 2301 C CA . VAL A 1 293 ? -5.73 -1.848 -15.172 1 64.56 293 VAL A CA 1
ATOM 2302 C C . VAL A 1 293 ? -6.652 -3.055 -15.312 1 64.56 293 VAL A C 1
ATOM 2304 O O . VAL A 1 293 ? -7.711 -2.967 -15.938 1 64.56 293 VAL A O 1
ATOM 2307 N N . LEU A 1 294 ? -6.293 -4.082 -14.672 1 72.69 294 LEU A N 1
ATOM 2308 C CA . LEU A 1 294 ? -7.102 -5.297 -14.688 1 72.69 294 LEU A CA 1
ATOM 2309 C C . LEU A 1 294 ? -8.469 -5.047 -14.062 1 72.69 294 LEU A C 1
ATOM 2311 O O . LEU A 1 294 ? -9.492 -5.449 -14.609 1 72.69 294 LEU A O 1
ATOM 2315 N N . LEU A 1 295 ? -8.461 -4.402 -12.992 1 77.12 295 LEU A N 1
ATOM 2316 C CA . LEU A 1 295 ? -9.711 -4.129 -12.289 1 77.12 295 LEU A CA 1
ATOM 2317 C C . LEU A 1 295 ? -10.641 -3.273 -13.133 1 77.12 295 LEU A C 1
ATOM 2319 O O . LEU A 1 295 ? -11.852 -3.521 -13.18 1 77.12 295 LEU A O 1
ATOM 2323 N N . ARG A 1 296 ? -10.086 -2.283 -13.695 1 69.69 296 ARG A N 1
ATOM 2324 C CA . ARG A 1 296 ? -10.891 -1.42 -14.562 1 69.69 296 ARG A CA 1
ATOM 2325 C C . ARG A 1 296 ? -11.508 -2.213 -15.703 1 69.69 296 ARG A C 1
ATOM 2327 O O . ARG A 1 296 ? -12.656 -1.975 -16.078 1 69.69 296 ARG A O 1
ATOM 2334 N N . TYR A 1 297 ? -10.789 -3.102 -16.078 1 65.25 297 TYR A N 1
ATOM 2335 C CA . TYR A 1 297 ? -11.273 -3.949 -17.156 1 65.25 297 TYR A CA 1
ATOM 2336 C C . TYR A 1 297 ? -12.414 -4.844 -16.688 1 65.25 297 TYR A C 1
ATOM 2338 O O . TYR A 1 297 ? -13.438 -4.961 -17.359 1 65.25 297 TYR A O 1
ATOM 2346 N N . LEU A 1 298 ? -12.188 -5.395 -15.656 1 76.25 298 LEU A N 1
ATOM 2347 C CA . LEU A 1 298 ? -13.203 -6.293 -15.109 1 76.25 298 LEU A CA 1
ATOM 2348 C C . LEU A 1 298 ? -14.469 -5.531 -14.75 1 76.25 298 LEU A C 1
ATOM 2350 O O . LEU A 1 298 ? -15.578 -6.062 -14.891 1 76.25 298 LEU A O 1
ATOM 2354 N N . ALA A 1 299 ? -14.25 -4.324 -14.336 1 75.19 299 ALA A N 1
ATOM 2355 C CA . ALA A 1 299 ? -15.391 -3.506 -13.93 1 75.19 299 ALA A CA 1
ATOM 2356 C C . ALA A 1 299 ? -16.156 -2.98 -15.141 1 75.19 299 ALA A C 1
ATOM 2358 O O . ALA A 1 299 ? -17.359 -2.746 -15.062 1 75.19 299 ALA A O 1
ATOM 2359 N N . GLY A 1 300 ? -15.484 -2.668 -16.266 1 63.81 300 GLY A N 1
ATOM 2360 C CA . GLY A 1 300 ? -16.094 -2.051 -17.422 1 63.81 300 GLY A CA 1
ATOM 2361 C C . GLY A 1 300 ? -16.328 -3.025 -18.562 1 63.81 300 GLY A C 1
ATOM 2362 O O . GLY A 1 300 ? -16.312 -2.635 -19.734 1 63.81 300 GLY A O 1
ATOM 2363 N N . VAL A 1 301 ? -16.375 -4.199 -18.297 1 54.69 301 VAL A N 1
ATOM 2364 C CA . VAL A 1 301 ? -16.562 -5.109 -19.422 1 54.69 301 VAL A CA 1
ATOM 2365 C C . VAL A 1 301 ? -17.812 -4.699 -20.203 1 54.69 301 VAL A C 1
ATOM 2367 O O . VAL A 1 301 ? -18.938 -4.766 -19.672 1 54.69 301 VAL A O 1
ATOM 2370 N N . PRO A 1 302 ? -17.516 -3.584 -21.125 1 50.81 302 PRO A N 1
ATOM 2371 C CA . PRO A 1 302 ? -18.656 -3.078 -21.891 1 50.81 302 PRO A CA 1
ATOM 2372 C C . PRO A 1 302 ? -19.406 -4.18 -22.656 1 50.81 302 PRO A C 1
ATOM 2374 O O . PRO A 1 302 ? -18.781 -5.145 -23.109 1 50.81 302 PRO A O 1
ATOM 2377 N N . THR A 1 303 ? -20.656 -4.34 -22.312 1 55.5 303 THR A N 1
ATOM 2378 C CA . THR A 1 303 ? -21.516 -5.141 -23.172 1 55.5 303 THR A CA 1
ATOM 2379 C C . THR A 1 303 ? -21.609 -4.535 -24.562 1 55.5 303 THR A C 1
ATOM 2381 O O . THR A 1 303 ? -22.094 -3.414 -24.734 1 55.5 303 THR A O 1
ATOM 2384 N N . SER A 1 304 ? -20.375 -4.59 -25.234 1 50.62 304 SER A N 1
ATOM 2385 C CA . SER A 1 304 ? -20.531 -4.152 -26.609 1 50.62 304 SER A CA 1
ATOM 2386 C C . SER A 1 304 ? -21.766 -4.797 -27.25 1 50.62 304 SER A C 1
ATOM 2388 O O . SER A 1 304 ? -22.328 -5.746 -26.703 1 50.62 304 SER A O 1
ATOM 2390 N N . GLU A 1 305 ? -22.281 -4.219 -28.375 1 55 305 GLU A N 1
ATOM 2391 C CA . GLU A 1 305 ? -23.438 -4.723 -29.125 1 55 305 GLU A CA 1
ATOM 2392 C C . GLU A 1 305 ? -23.297 -6.215 -29.406 1 55 305 GLU A C 1
ATOM 2394 O O . GLU A 1 305 ? -22.297 -6.656 -29.969 1 55 305 GLU A O 1
ATOM 2399 N N . GLY A 1 306 ? -24.109 -7.098 -28.906 1 58.22 306 GLY A N 1
ATOM 2400 C CA . GLY A 1 306 ? -24.172 -8.539 -29.109 1 58.22 306 GLY A CA 1
ATOM 2401 C C . GLY A 1 306 ? -23.562 -9.328 -27.969 1 58.22 306 GLY A C 1
ATOM 2402 O O . GLY A 1 306 ? -23.641 -10.555 -27.938 1 58.22 306 GLY A O 1
ATOM 2403 N N . GLU A 1 307 ? -22.938 -8.578 -27.047 1 64.38 307 GLU A N 1
ATOM 2404 C CA . GLU A 1 307 ? -22.344 -9.289 -25.922 1 64.38 307 GLU A CA 1
ATOM 2405 C C . GLU A 1 307 ? -23.297 -9.289 -24.719 1 64.38 307 GLU A C 1
ATOM 2407 O O . GLU A 1 307 ? -24.062 -8.344 -24.531 1 64.38 307 GLU A O 1
ATOM 2412 N N . LYS A 1 308 ? -23.312 -10.453 -24.141 1 74.81 308 LYS A N 1
ATOM 2413 C CA . LYS A 1 308 ? -24.172 -10.594 -22.969 1 74.81 308 LYS A CA 1
ATOM 2414 C C . LYS A 1 308 ? -23.391 -10.312 -21.688 1 74.81 308 LYS A C 1
ATOM 2416 O O . LYS A 1 308 ? -22.156 -10.383 -21.688 1 74.81 308 LYS A O 1
ATOM 2421 N N . ALA A 1 309 ? -24.125 -10.023 -20.703 1 81.5 309 ALA A N 1
ATOM 2422 C CA . ALA A 1 309 ? -23.531 -9.641 -19.438 1 81.5 309 ALA A CA 1
ATOM 2423 C C . ALA A 1 309 ? -22.938 -10.844 -18.719 1 81.5 309 ALA A C 1
ATOM 2425 O O . ALA A 1 309 ? -23.516 -11.938 -18.75 1 81.5 309 ALA A O 1
ATOM 2426 N N . VAL A 1 310 ? -21.766 -10.719 -18.203 1 86.56 310 VAL A N 1
ATOM 2427 C CA . VAL A 1 310 ? -21.094 -11.758 -17.438 1 86.56 310 VAL A CA 1
ATOM 2428 C C . VAL A 1 310 ? -20.922 -11.297 -15.992 1 86.56 310 VAL A C 1
ATOM 2430 O O . VAL A 1 310 ? -20.5 -10.164 -15.742 1 86.56 310 VAL A O 1
ATOM 2433 N N . GLN A 1 311 ? -21.391 -12.086 -15.07 1 92.81 311 GLN A N 1
ATOM 2434 C CA . GLN A 1 311 ? -21.172 -11.781 -13.656 1 92.81 311 GLN A CA 1
ATOM 2435 C C . GLN A 1 311 ? -19.812 -12.305 -13.195 1 92.81 311 GLN A C 1
ATOM 2437 O O . GLN A 1 311 ? -19.484 -13.477 -13.414 1 92.81 311 GLN A O 1
ATOM 2442 N N . LEU A 1 312 ? -19.078 -11.445 -12.609 1 92.38 312 LEU A N 1
ATOM 2443 C CA . LEU A 1 312 ? -17.703 -11.781 -12.234 1 92.38 312 LEU A CA 1
ATOM 2444 C C . LEU A 1 312 ? -17.578 -11.922 -10.719 1 92.38 312 LEU A C 1
ATOM 2446 O O . LEU A 1 312 ? -18.078 -11.086 -9.969 1 92.38 312 LEU A O 1
ATOM 2450 N N . PHE A 1 313 ? -16.984 -13.023 -10.312 1 94.75 313 PHE A N 1
ATOM 2451 C CA . PHE A 1 313 ? -16.609 -13.242 -8.914 1 94.75 313 PHE A CA 1
ATOM 2452 C C . PHE A 1 313 ? -15.094 -13.344 -8.781 1 94.75 313 PHE A C 1
ATOM 2454 O O . PHE A 1 313 ? -14.477 -14.234 -9.359 1 94.75 313 PHE A O 1
ATOM 2461 N N . VAL A 1 314 ? -14.594 -12.406 -8.039 1 92.56 314 VAL A N 1
ATOM 2462 C CA . VAL A 1 314 ? -13.141 -12.359 -7.887 1 92.56 314 VAL A CA 1
ATOM 2463 C C . VAL A 1 314 ? -12.773 -12.391 -6.406 1 92.56 314 VAL A C 1
ATOM 2465 O O . VAL A 1 314 ? -13.414 -11.711 -5.59 1 92.56 314 VAL A O 1
ATOM 2468 N N . THR A 1 315 ? -11.852 -13.25 -6.059 1 92 315 THR A N 1
ATOM 2469 C CA . THR A 1 315 ? -11.305 -13.203 -4.707 1 92 315 THR A CA 1
ATOM 2470 C C . THR A 1 315 ? -9.953 -12.5 -4.699 1 92 315 THR A C 1
ATOM 2472 O O . THR A 1 315 ? -9.172 -12.617 -5.648 1 92 315 THR A O 1
ATOM 2475 N N . SER A 1 316 ? -9.68 -11.711 -3.705 1 88.19 316 SER A N 1
ATOM 2476 C CA . SER A 1 316 ? -8.414 -11 -3.672 1 88.19 316 SER A CA 1
ATOM 2477 C C . SER A 1 316 ? -7.887 -10.867 -2.244 1 88.19 316 SER A C 1
ATOM 2479 O O . SER A 1 316 ? -8.672 -10.781 -1.296 1 88.19 316 SER A O 1
ATOM 2481 N N . HIS A 1 317 ? -6.594 -10.945 -2.145 1 78.94 317 HIS A N 1
ATOM 2482 C CA . HIS A 1 317 ? -5.898 -10.625 -0.903 1 78.94 317 HIS A CA 1
ATOM 2483 C C . HIS A 1 317 ? -5.027 -9.383 -1.064 1 78.94 317 HIS A C 1
ATOM 2485 O O . HIS A 1 317 ? -4.172 -9.109 -0.223 1 78.94 317 HIS A O 1
ATOM 2491 N N . SER A 1 318 ? -5.254 -8.68 -2.072 1 79.25 318 SER A N 1
ATOM 2492 C CA . SER A 1 318 ? -4.438 -7.508 -2.357 1 79.25 318 SER A CA 1
ATOM 2493 C C . SER A 1 318 ? -5.145 -6.223 -1.934 1 79.25 318 SER A C 1
ATOM 2495 O O . SER A 1 318 ? -6.23 -5.918 -2.426 1 79.25 318 SER A O 1
ATOM 2497 N N . PRO A 1 319 ? -4.465 -5.488 -1.079 1 78.75 319 PRO A N 1
ATOM 2498 C CA . PRO A 1 319 ? -5.055 -4.191 -0.733 1 78.75 319 PRO A CA 1
ATOM 2499 C C . PRO A 1 319 ? -5.207 -3.271 -1.942 1 78.75 319 PRO A C 1
ATOM 2501 O O . PRO A 1 319 ? -6.188 -2.529 -2.037 1 78.75 319 PRO A O 1
ATOM 2504 N N . ASN A 1 320 ? -4.266 -3.369 -2.809 1 77 320 ASN A N 1
ATOM 2505 C CA . ASN A 1 320 ? -4.328 -2.551 -4.016 1 77 320 ASN A CA 1
ATOM 2506 C C . ASN A 1 320 ? -5.559 -2.879 -4.852 1 77 320 ASN A C 1
ATOM 2508 O O . ASN A 1 320 ? -6.234 -1.977 -5.352 1 77 320 ASN A O 1
ATOM 2512 N N . PHE A 1 321 ? -5.848 -4.105 -4.898 1 79.88 321 PHE A N 1
ATOM 2513 C CA . PHE A 1 321 ? -6.988 -4.543 -5.691 1 79.88 321 PHE A CA 1
ATOM 2514 C C . PHE A 1 321 ? -8.297 -4.141 -5.027 1 79.88 321 PHE A C 1
ATOM 2516 O O . PHE A 1 321 ? -9.219 -3.656 -5.691 1 79.88 321 PHE A O 1
ATOM 2523 N N . ALA A 1 322 ? -8.344 -4.254 -3.795 1 82.5 322 ALA A N 1
ATOM 2524 C CA . ALA A 1 322 ? -9.547 -3.928 -3.029 1 82.5 322 ALA A CA 1
ATOM 2525 C C . ALA A 1 322 ? -9.797 -2.422 -3.014 1 82.5 322 ALA A C 1
ATOM 2527 O O . ALA A 1 322 ? -10.938 -1.973 -3.156 1 82.5 322 ALA A O 1
ATOM 2528 N N . SER A 1 323 ? -8.703 -1.689 -2.893 1 79.38 323 SER A N 1
ATOM 2529 C CA . SER A 1 323 ? -8.836 -0.241 -2.764 1 79.38 323 SER A CA 1
ATOM 2530 C C . SER A 1 323 ? -9.258 0.395 -4.082 1 79.38 323 SER A C 1
ATOM 2532 O O . SER A 1 323 ? -9.883 1.457 -4.094 1 79.38 323 SER A O 1
ATOM 2534 N N . ASN A 1 324 ? -8.953 -0.23 -5.129 1 78.44 324 ASN A N 1
ATOM 2535 C CA . ASN A 1 324 ? -9.297 0.315 -6.438 1 78.44 324 ASN A CA 1
ATOM 2536 C C . ASN A 1 324 ? -10.688 -0.126 -6.883 1 78.44 324 ASN A C 1
ATOM 2538 O O . ASN A 1 324 ? -11.18 0.316 -7.922 1 78.44 324 ASN A O 1
ATOM 2542 N N . SER A 1 325 ? -11.273 -0.953 -6.047 1 84.88 325 SER A N 1
ATOM 2543 C CA . SER A 1 325 ? -12.617 -1.415 -6.371 1 84.88 325 SER A CA 1
ATOM 2544 C C . SER A 1 325 ? -13.672 -0.479 -5.797 1 84.88 325 SER A C 1
ATOM 2546 O O . SER A 1 325 ? -13.453 0.153 -4.762 1 84.88 325 SER A O 1
ATOM 2548 N N . LYS A 1 326 ? -14.766 -0.403 -6.477 1 87.31 326 LYS A N 1
ATOM 2549 C CA . LYS A 1 326 ? -15.891 0.341 -5.922 1 87.31 326 LYS A CA 1
ATOM 2550 C C . LYS A 1 326 ? -16.453 -0.347 -4.676 1 87.31 326 LYS A C 1
ATOM 2552 O O . LYS A 1 326 ? -16.516 -1.577 -4.617 1 87.31 326 LYS A O 1
ATOM 2557 N N . LEU A 1 327 ? -16.938 0.424 -3.791 1 88.06 327 LEU A N 1
ATOM 2558 C CA . LEU A 1 327 ? -17.438 -0.12 -2.539 1 88.06 327 LEU A CA 1
ATOM 2559 C C . LEU A 1 327 ? -18.656 -1.015 -2.787 1 88.06 327 LEU A C 1
ATOM 2561 O O . LEU A 1 327 ? -18.875 -1.981 -2.057 1 88.06 327 LEU A O 1
ATOM 2565 N N . GLU A 1 328 ? -19.328 -0.768 -3.826 1 89.88 328 GLU A N 1
ATOM 2566 C CA . GLU A 1 328 ? -20.531 -1.528 -4.137 1 89.88 328 GLU A CA 1
ATOM 2567 C C . GLU A 1 328 ? -20.188 -2.939 -4.602 1 89.88 328 GLU A C 1
ATOM 2569 O O . GLU A 1 328 ? -21.016 -3.852 -4.5 1 89.88 328 GLU A O 1
ATOM 2574 N N . SER A 1 329 ? -19.031 -3.141 -5.078 1 92.44 329 SER A N 1
ATOM 2575 C CA . SER A 1 329 ? -18.641 -4.434 -5.637 1 92.44 329 SER A CA 1
ATOM 2576 C C . SER A 1 329 ? -17.953 -5.301 -4.59 1 92.44 329 SER A C 1
ATOM 2578 O O . SER A 1 329 ? -17.688 -6.48 -4.832 1 92.44 329 SER A O 1
ATOM 2580 N N . LEU A 1 330 ? -17.781 -4.762 -3.426 1 91.25 330 LEU A N 1
ATOM 2581 C CA . LEU A 1 330 ? -16.984 -5.469 -2.424 1 91.25 330 LEU A CA 1
ATOM 2582 C C . LEU A 1 330 ? -17.875 -6.359 -1.559 1 91.25 330 LEU A C 1
ATOM 2584 O O . LEU A 1 330 ? -18.984 -5.965 -1.187 1 91.25 330 LEU A O 1
ATOM 2588 N N . VAL A 1 331 ? -17.406 -7.547 -1.358 1 93.31 331 VAL A N 1
ATOM 2589 C CA . VAL A 1 331 ? -17.953 -8.5 -0.399 1 93.31 331 VAL A CA 1
ATOM 2590 C C . VAL A 1 331 ? -16.875 -8.906 0.596 1 93.31 331 VAL A C 1
ATOM 2592 O O . VAL A 1 331 ? -15.883 -9.539 0.219 1 93.31 331 VAL A O 1
ATOM 2595 N N . CYS A 1 332 ? -17.125 -8.562 1.821 1 90.25 332 CYS A N 1
ATOM 2596 C CA . CYS A 1 332 ? -16.078 -8.773 2.814 1 90.25 332 CYS A CA 1
ATOM 2597 C C . CYS A 1 332 ? -16.406 -9.961 3.715 1 90.25 332 CYS A C 1
ATOM 2599 O O . CYS A 1 332 ? -17.547 -10.102 4.16 1 90.25 332 CYS A O 1
ATOM 2601 N N . LEU A 1 333 ? -15.422 -10.812 3.891 1 89 333 LEU A N 1
ATOM 2602 C CA . LEU A 1 333 ? -15.5 -11.883 4.875 1 89 333 LEU A CA 1
ATOM 2603 C C . LEU A 1 333 ? -14.641 -11.57 6.09 1 89 333 LEU A C 1
ATOM 2605 O O . LEU A 1 333 ? -13.453 -11.242 5.953 1 89 333 LEU A O 1
ATOM 2609 N N . VAL A 1 334 ? -15.266 -11.609 7.215 1 83.31 334 VAL A N 1
ATOM 2610 C CA . VAL A 1 334 ? -14.555 -11.273 8.445 1 83.31 334 VAL A CA 1
ATOM 2611 C C . VAL A 1 334 ? -14.742 -12.391 9.477 1 83.31 334 VAL A C 1
ATOM 2613 O O . VAL A 1 334 ? -15.836 -12.945 9.594 1 83.31 334 VAL A O 1
ATOM 2616 N N . GLU A 1 335 ? -13.695 -12.625 10.055 1 78.19 335 GLU A N 1
ATOM 2617 C CA . GLU A 1 335 ? -13.758 -13.625 11.117 1 78.19 335 GLU A CA 1
ATOM 2618 C C . GLU A 1 335 ? -13.82 -12.961 12.492 1 78.19 335 GLU A C 1
ATOM 2620 O O . GLU A 1 335 ? -12.992 -12.109 12.812 1 78.19 335 GLU A O 1
ATOM 2625 N N . ASN A 1 336 ? -14.82 -13.188 13.172 1 73.12 336 ASN A N 1
ATOM 2626 C CA . ASN A 1 336 ? -14.977 -12.727 14.547 1 73.12 336 ASN A CA 1
ATOM 2627 C C . ASN A 1 336 ? -15.125 -13.898 15.516 1 73.12 336 ASN A C 1
ATOM 2629 O O . ASN A 1 336 ? -14.945 -15.055 15.125 1 73.12 336 ASN A O 1
ATOM 2633 N N . ASP A 1 337 ? -15.352 -13.578 16.781 1 67.62 337 ASP A N 1
ATOM 2634 C CA . ASP A 1 337 ? -15.484 -14.602 17.812 1 67.62 337 ASP A CA 1
ATOM 2635 C C . ASP A 1 337 ? -16.672 -15.531 17.516 1 67.62 337 ASP A C 1
ATOM 2637 O O . ASP A 1 337 ? -16.656 -16.703 17.891 1 67.62 337 ASP A O 1
ATOM 2641 N N . ALA A 1 338 ? -17.641 -15.016 16.812 1 69.38 338 ALA A N 1
ATOM 2642 C CA . ALA A 1 338 ? -18.828 -15.789 16.5 1 69.38 338 ALA A CA 1
ATOM 2643 C C . ALA A 1 338 ? -18.641 -16.625 15.234 1 69.38 338 ALA A C 1
ATOM 2645 O O . ALA A 1 338 ? -19.453 -17.484 14.922 1 69.38 338 ALA A O 1
ATOM 2646 N N . GLY A 1 339 ? -17.5 -16.469 14.633 1 77.38 339 GLY A N 1
ATOM 2647 C CA . GLY A 1 339 ? -17.25 -17.156 13.367 1 77.38 339 GLY A CA 1
ATOM 2648 C C . GLY A 1 339 ? -17.047 -16.188 12.211 1 77.38 339 GLY A C 1
ATOM 2649 O O . GLY A 1 339 ? -16.672 -15.039 12.406 1 77.38 339 GLY A O 1
ATOM 2650 N N . VAL A 1 340 ? -17.297 -16.781 10.992 1 85.31 340 VAL A N 1
ATOM 2651 C CA . VAL A 1 340 ? -17.078 -15.969 9.797 1 85.31 340 VAL A CA 1
ATOM 2652 C C . VAL A 1 340 ? -18.375 -15.242 9.43 1 85.31 340 VAL A C 1
ATOM 2654 O O . VAL A 1 340 ? -19.438 -15.859 9.32 1 85.31 340 VAL A O 1
ATOM 2657 N N . GLU A 1 341 ? -18.25 -13.992 9.312 1 86.94 341 GLU A N 1
ATOM 2658 C CA . GLU A 1 341 ? -19.375 -13.156 8.922 1 86.94 341 GLU A CA 1
ATOM 2659 C C . GLU A 1 341 ? -19.094 -12.414 7.617 1 86.94 341 GLU A C 1
ATOM 2661 O O . GLU A 1 341 ? -17.938 -12.258 7.23 1 86.94 341 GLU A O 1
ATOM 2666 N N . THR A 1 342 ? -20.234 -12.117 7.012 1 90.5 342 THR A N 1
ATOM 2667 C CA . THR A 1 342 ? -20.109 -11.367 5.766 1 90.5 342 THR A CA 1
ATOM 2668 C C . THR A 1 342 ? -20.531 -9.914 5.969 1 90.5 342 THR A C 1
ATOM 2670 O O . THR A 1 342 ? -21.422 -9.625 6.777 1 90.5 342 THR A O 1
ATOM 2673 N N . PHE A 1 343 ? -19.812 -9.094 5.348 1 89.38 343 PHE A N 1
ATOM 2674 C CA . PHE A 1 343 ? -20.094 -7.66 5.398 1 89.38 343 PHE A CA 1
ATOM 2675 C C . PHE A 1 343 ? -20.141 -7.07 3.994 1 89.38 343 PHE A C 1
ATOM 2677 O O . PHE A 1 343 ? -19.328 -7.418 3.137 1 89.38 343 PHE A O 1
ATOM 2684 N N . PHE A 1 344 ? -21.172 -6.215 3.775 1 91.81 344 PHE A N 1
ATOM 2685 C CA . PHE A 1 344 ? -21.359 -5.586 2.473 1 91.81 344 PHE A CA 1
ATOM 2686 C C . PHE A 1 344 ? -21.266 -4.07 2.586 1 91.81 344 PHE A C 1
ATOM 2688 O O . PHE A 1 344 ? -22.219 -3.416 3.021 1 91.81 344 PHE A O 1
ATOM 2695 N N . PRO A 1 345 ? -20.219 -3.473 2.096 1 88.69 345 PRO A N 1
ATOM 2696 C CA . PRO A 1 345 ? -20.094 -2.014 2.143 1 88.69 345 PRO A CA 1
ATOM 2697 C C . PRO A 1 345 ? -21.219 -1.3 1.391 1 88.69 345 PRO A C 1
ATOM 2699 O O . PRO A 1 345 ? -21.547 -0.16 1.718 1 88.69 345 PRO A O 1
ATOM 2702 N N . ARG A 1 346 ? -21.766 -1.932 0.427 1 88.38 346 ARG A N 1
ATOM 2703 C CA . ARG A 1 346 ? -22.844 -1.338 -0.375 1 88.38 346 ARG A CA 1
ATOM 2704 C C . ARG A 1 346 ? -24.062 -1.044 0.478 1 88.38 346 ARG A C 1
ATOM 2706 O O . ARG A 1 346 ? -24.859 -0.163 0.146 1 88.38 346 ARG A O 1
ATOM 2713 N N . ASP A 1 347 ? -24.266 -1.797 1.517 1 88 347 ASP A N 1
ATOM 2714 C CA . ASP A 1 347 ? -25.453 -1.67 2.346 1 88 347 ASP A CA 1
ATOM 2715 C C . ASP A 1 347 ? -25.297 -0.543 3.365 1 88 347 ASP A C 1
ATOM 2717 O O . ASP A 1 347 ? -26.25 -0.177 4.047 1 88 347 ASP A O 1
ATOM 2721 N N . ILE A 1 348 ? -24.125 0.009 3.434 1 86.94 348 ILE A N 1
ATOM 2722 C CA . ILE A 1 348 ? -23.875 1.058 4.414 1 86.94 348 ILE A CA 1
ATOM 2723 C C . ILE A 1 348 ? -24.391 2.396 3.883 1 86.94 348 ILE A C 1
ATOM 2725 O O . ILE A 1 348 ? -24.219 2.705 2.699 1 86.94 348 ILE A O 1
ATOM 2729 N N . LYS A 1 349 ? -25 3.041 4.695 1 84 349 LYS A N 1
ATOM 2730 C CA . LYS A 1 349 ? -25.5 4.371 4.348 1 84 349 LYS A CA 1
ATOM 2731 C C . LYS A 1 349 ? -24.484 5.449 4.723 1 84 349 LYS A C 1
ATOM 2733 O O . LYS A 1 349 ? -24.141 5.605 5.895 1 84 349 LYS A O 1
ATOM 2738 N N . PHE A 1 350 ? -24.016 6.074 3.695 1 82.62 350 PHE A N 1
ATOM 2739 C CA . PHE A 1 350 ? -23.078 7.172 3.891 1 82.62 350 PHE A CA 1
ATOM 2740 C C . PHE A 1 350 ? -23.781 8.516 3.795 1 82.62 350 PHE A C 1
ATOM 2742 O O . PHE A 1 350 ? -24.844 8.625 3.164 1 82.62 350 PHE A O 1
ATOM 2749 N N . GLY A 1 351 ? -23.219 9.398 4.559 1 77.94 351 GLY A N 1
ATOM 2750 C CA . GLY A 1 351 ? -23.688 10.758 4.324 1 77.94 351 GLY A CA 1
ATOM 2751 C C . GLY A 1 351 ? -23.438 11.242 2.91 1 77.94 351 GLY A C 1
ATOM 2752 O O . GLY A 1 351 ? -22.75 10.57 2.129 1 77.94 351 GLY A O 1
ATOM 2753 N N . LYS A 1 352 ? -24.062 12.281 2.562 1 76.06 352 LYS A N 1
ATOM 2754 C CA . LYS A 1 352 ? -23.969 12.812 1.208 1 76.06 352 LYS A CA 1
ATOM 2755 C C . LYS A 1 352 ? -22.516 13.07 0.828 1 76.06 352 LYS A C 1
ATOM 2757 O O . LYS A 1 352 ? -21.797 13.781 1.53 1 76.06 352 LYS A O 1
ATOM 2762 N N . GLY A 1 353 ? -22.047 12.477 -0.157 1 75.94 353 GLY A N 1
ATOM 2763 C CA . GLY A 1 353 ? -20.719 12.711 -0.729 1 75.94 353 GLY A CA 1
ATOM 2764 C C . GLY A 1 353 ? -19.609 11.984 0.013 1 75.94 353 GLY A C 1
ATOM 2765 O O . GLY A 1 353 ? -18.453 12.008 -0.413 1 75.94 353 GLY A O 1
ATOM 2766 N N . LYS A 1 354 ? -19.953 11.398 1.085 1 81.25 354 LYS A N 1
ATOM 2767 C CA . LYS A 1 354 ? -18.922 10.773 1.916 1 81.25 354 LYS A CA 1
ATOM 2768 C C . LYS A 1 354 ? -18.406 9.484 1.284 1 81.25 354 LYS A C 1
ATOM 2770 O O . LYS A 1 354 ? -17.25 9.125 1.449 1 81.25 354 LYS A O 1
ATOM 2775 N N . ARG A 1 355 ? -19.297 8.844 0.589 1 83.88 355 ARG A N 1
ATOM 2776 C CA . ARG A 1 355 ? -18.891 7.609 -0.076 1 83.88 355 ARG A CA 1
ATOM 2777 C C . ARG A 1 355 ? -17.859 7.887 -1.169 1 83.88 355 ARG A C 1
ATOM 2779 O O . ARG A 1 355 ? -16.844 7.199 -1.254 1 83.88 355 ARG A O 1
ATOM 2786 N N . GLU A 1 356 ? -18.109 8.875 -1.907 1 79.5 356 GLU A N 1
ATOM 2787 C CA . GLU A 1 356 ? -17.219 9.227 -3 1 79.5 356 GLU A CA 1
ATOM 2788 C C . GLU A 1 356 ? -15.859 9.68 -2.473 1 79.5 356 GLU A C 1
ATOM 2790 O O . GLU A 1 356 ? -14.82 9.344 -3.051 1 79.5 356 GLU A O 1
ATOM 2795 N N . LYS A 1 357 ? -15.938 10.367 -1.383 1 77.5 357 LYS A N 1
ATOM 2796 C CA . LYS A 1 357 ? -14.695 10.828 -0.77 1 77.5 357 LYS A CA 1
ATOM 2797 C C . LYS A 1 357 ? -13.859 9.656 -0.265 1 77.5 357 LYS A C 1
ATOM 2799 O O . LYS A 1 357 ? -12.641 9.641 -0.427 1 77.5 357 LYS A O 1
ATOM 2804 N N . LEU A 1 358 ? -14.586 8.781 0.26 1 83.69 358 LEU A N 1
ATOM 2805 C CA . LEU A 1 358 ? -13.898 7.605 0.782 1 83.69 358 LEU A CA 1
ATOM 2806 C C . LEU A 1 358 ? -13.289 6.785 -0.35 1 83.69 358 LEU A C 1
ATOM 2808 O O . LEU A 1 358 ? -12.156 6.324 -0.244 1 83.69 358 LEU A O 1
ATOM 2812 N N . GLU A 1 359 ? -13.984 6.641 -1.393 1 82.88 359 GLU A N 1
ATOM 2813 C CA . GLU A 1 359 ? -13.484 5.891 -2.539 1 82.88 359 GLU A CA 1
ATOM 2814 C C . GLU A 1 359 ? -12.242 6.551 -3.133 1 82.88 359 GLU A C 1
ATOM 2816 O O . GLU A 1 359 ? -11.281 5.871 -3.496 1 82.88 359 GLU A O 1
ATOM 2821 N N . ARG A 1 360 ? -12.258 7.785 -3.164 1 75.62 360 ARG A N 1
ATOM 2822 C CA . ARG A 1 360 ? -11.102 8.508 -3.678 1 75.62 360 ARG A CA 1
ATOM 2823 C C . ARG A 1 360 ? -9.898 8.344 -2.754 1 75.62 360 ARG A C 1
ATOM 2825 O O . ARG A 1 360 ? -8.766 8.172 -3.219 1 75.62 360 ARG A O 1
ATOM 2832 N N . TYR A 1 361 ? -10.227 8.383 -1.532 1 76.38 361 TYR A N 1
ATOM 2833 C CA . TYR A 1 361 ? -9.18 8.203 -0.534 1 76.38 361 TYR A CA 1
ATOM 2834 C C . TYR A 1 361 ? -8.531 6.828 -0.671 1 76.38 361 TYR A C 1
ATOM 2836 O O . TYR A 1 361 ? -7.305 6.711 -0.65 1 76.38 361 TYR A O 1
ATOM 2844 N N . LEU A 1 362 ? -9.352 5.91 -0.835 1 77 362 LEU A N 1
ATOM 2845 C CA . LEU A 1 362 ? -8.852 4.543 -0.938 1 77 362 LEU A CA 1
ATOM 2846 C C . LEU A 1 362 ? -8.062 4.352 -2.229 1 77 362 LEU A C 1
ATOM 2848 O O . LEU A 1 362 ? -7.059 3.635 -2.244 1 77 362 LEU A O 1
ATOM 2852 N N . ASP A 1 363 ? -8.445 5.008 -3.123 1 70.75 363 ASP A N 1
ATOM 2853 C CA . ASP A 1 363 ? -7.773 4.914 -4.418 1 70.75 363 ASP A CA 1
ATOM 2854 C C . ASP A 1 363 ? -6.359 5.492 -4.348 1 70.75 363 ASP A C 1
ATOM 2856 O O . ASP A 1 363 ? -5.422 4.922 -4.91 1 70.75 363 ASP A O 1
ATOM 2860 N N . VAL A 1 364 ? -6.305 6.52 -3.576 1 65.81 364 VAL A N 1
ATOM 2861 C CA . VAL A 1 364 ? -5.039 7.246 -3.566 1 65.81 364 VAL A CA 1
ATOM 2862 C C . VAL A 1 364 ? -4.109 6.648 -2.516 1 65.81 364 VAL A C 1
ATOM 2864 O O . VAL A 1 364 ? -2.904 6.512 -2.75 1 65.81 364 VAL A O 1
ATOM 2867 N N . THR A 1 365 ? -4.648 6.18 -1.396 1 65.88 365 THR A N 1
ATOM 2868 C CA . THR A 1 365 ? -3.795 5.758 -0.289 1 65.88 365 THR A CA 1
ATOM 2869 C C . THR A 1 365 ? -3.572 4.25 -0.321 1 65.88 365 THR A C 1
ATOM 2871 O O . THR A 1 365 ? -2.627 3.744 0.286 1 65.88 365 THR A O 1
ATOM 2874 N N . ARG A 1 366 ? -4.434 3.535 -0.916 1 61.41 366 ARG A N 1
ATOM 2875 C CA . ARG A 1 366 ? -4.352 2.08 -0.988 1 61.41 366 ARG A CA 1
ATOM 2876 C C . ARG A 1 366 ? -4.398 1.459 0.404 1 61.41 366 ARG A C 1
ATOM 2878 O O . ARG A 1 366 ? -3.652 0.521 0.694 1 61.41 366 ARG A O 1
ATOM 2885 N N . ALA A 1 367 ? -5.258 2.004 1.219 1 62.22 367 ALA A N 1
ATOM 2886 C CA . ALA A 1 367 ? -5.344 1.568 2.609 1 62.22 367 ALA A CA 1
ATOM 2887 C C . ALA A 1 367 ? -5.805 0.116 2.703 1 62.22 367 ALA A C 1
ATOM 2889 O O . ALA A 1 367 ? -6.621 -0.335 1.899 1 62.22 367 ALA A O 1
ATOM 2890 N N . GLU A 1 368 ? -5.266 -0.61 3.588 1 73.31 368 GLU A N 1
ATOM 2891 C CA . GLU A 1 368 ? -5.562 -2.018 3.836 1 73.31 368 GLU A CA 1
ATOM 2892 C C . GLU A 1 368 ? -6.742 -2.174 4.789 1 73.31 368 GLU A C 1
ATOM 2894 O O . GLU A 1 368 ? -6.723 -3.029 5.676 1 73.31 368 GLU A O 1
ATOM 2899 N N . LEU A 1 369 ? -7.809 -1.456 4.613 1 76.56 369 LEU A N 1
ATOM 2900 C CA . LEU A 1 369 ? -8.93 -1.393 5.539 1 76.56 369 LEU A CA 1
ATOM 2901 C C . LEU A 1 369 ? -9.664 -2.73 5.602 1 76.56 369 LEU A C 1
ATOM 2903 O O . LEU A 1 369 ? -10 -3.205 6.688 1 76.56 369 LEU A O 1
ATOM 2907 N N . PHE A 1 370 ? -9.75 -3.398 4.555 1 78.62 370 PHE A N 1
ATOM 2908 C CA . PHE A 1 370 ? -10.648 -4.547 4.453 1 78.62 370 PHE A CA 1
ATOM 2909 C C . PHE A 1 370 ? -9.922 -5.832 4.828 1 78.62 370 PHE A C 1
ATOM 2911 O O . PHE A 1 370 ? -10.539 -6.898 4.91 1 78.62 370 PHE A O 1
ATOM 2918 N N . PHE A 1 371 ? -8.688 -5.723 5.102 1 78 371 PHE A N 1
ATOM 2919 C CA . PHE A 1 371 ? -7.902 -6.895 5.469 1 78 371 PHE A CA 1
ATOM 2920 C C . PHE A 1 371 ? -7.441 -6.801 6.918 1 78 371 PHE A C 1
ATOM 2922 O O . PHE A 1 371 ? -6.812 -7.727 7.438 1 78 371 PHE A O 1
ATOM 2929 N N . ALA A 1 372 ? -7.824 -5.645 7.492 1 76.19 372 ALA A N 1
ATOM 2930 C CA . ALA A 1 372 ? -7.355 -5.418 8.852 1 76.19 372 ALA A CA 1
ATOM 2931 C C . ALA A 1 372 ? -8.172 -6.227 9.859 1 76.19 372 ALA A C 1
ATOM 2933 O O . ALA A 1 372 ? -9.391 -6.359 9.711 1 76.19 372 ALA A O 1
ATOM 2934 N N . ARG A 1 373 ? -7.5 -6.75 10.797 1 77.06 373 ARG A N 1
ATOM 2935 C CA . ARG A 1 373 ? -8.18 -7.406 11.906 1 77.06 373 ARG A CA 1
ATOM 2936 C C . ARG A 1 373 ? -8.492 -6.414 13.023 1 77.06 373 ARG A C 1
ATOM 2938 O O . ARG A 1 373 ? -9.43 -6.617 13.797 1 77.06 373 ARG A O 1
ATOM 2945 N N . ARG A 1 374 ? -7.66 -5.512 13.086 1 87.06 374 ARG A N 1
ATOM 2946 C CA . ARG A 1 374 ? -7.742 -4.41 14.039 1 87.06 374 ARG A CA 1
ATOM 2947 C C . ARG A 1 374 ? -7.234 -3.113 13.422 1 87.06 374 ARG A C 1
ATOM 2949 O O . ARG A 1 374 ? -6.324 -3.131 12.586 1 87.06 374 ARG A O 1
ATOM 2956 N N . VAL A 1 375 ? -7.91 -2.031 13.867 1 89.62 375 VAL A N 1
ATOM 2957 C CA . VAL A 1 375 ? -7.527 -0.795 13.188 1 89.62 375 VAL A CA 1
ATOM 2958 C C . VAL A 1 375 ? -7.359 0.324 14.211 1 89.62 375 VAL A C 1
ATOM 2960 O O . VAL A 1 375 ? -8.141 0.426 15.164 1 89.62 375 VAL A O 1
ATOM 2963 N N . ILE A 1 376 ? -6.332 1.13 14.047 1 92.88 376 ILE A N 1
ATOM 2964 C CA . ILE A 1 376 ? -6.184 2.412 14.734 1 92.88 376 ILE A CA 1
ATOM 2965 C C . ILE A 1 376 ? -6.25 3.547 13.711 1 92.88 376 ILE A C 1
ATOM 2967 O O . ILE A 1 376 ? -5.41 3.633 12.812 1 92.88 376 ILE A O 1
ATOM 2971 N N . PHE A 1 377 ? -7.227 4.359 13.852 1 91.5 377 PHE A N 1
ATOM 2972 C CA . PHE A 1 377 ? -7.348 5.527 12.992 1 91.5 377 PHE A CA 1
ATOM 2973 C C . PHE A 1 377 ? -6.691 6.746 13.633 1 91.5 377 PHE A C 1
ATOM 2975 O O . PHE A 1 377 ? -6.922 7.035 14.805 1 91.5 377 PHE A O 1
ATOM 2982 N N . VAL A 1 378 ? -5.902 7.387 12.789 1 90.94 378 VAL A N 1
ATOM 2983 C CA . VAL A 1 378 ? -5.258 8.602 13.266 1 90.94 378 VAL A CA 1
ATOM 2984 C C . VAL A 1 378 ? -5.535 9.75 12.289 1 90.94 378 VAL A C 1
ATOM 2986 O O . VAL A 1 378 ? -5.957 9.516 11.156 1 90.94 378 VAL A O 1
ATOM 2989 N N . GLU A 1 379 ? -5.266 10.93 12.656 1 83.94 379 GLU A N 1
ATOM 2990 C CA . GLU A 1 379 ? -5.637 12.102 11.867 1 83.94 379 GLU A CA 1
ATOM 2991 C C . GLU A 1 379 ? -4.602 12.391 10.781 1 83.94 379 GLU A C 1
ATOM 2993 O O . GLU A 1 379 ? -4.957 12.688 9.641 1 83.94 379 GLU A O 1
ATOM 2998 N N . GLY A 1 380 ? -3.373 12.281 11.18 1 79.88 380 GLY A N 1
ATOM 2999 C CA . GLY A 1 380 ? -2.359 12.711 10.227 1 79.88 380 GLY A CA 1
ATOM 3000 C C . GLY A 1 380 ? -1.089 11.883 10.297 1 79.88 380 GLY A C 1
ATOM 3001 O O . GLY A 1 380 ? -1.047 10.852 10.977 1 79.88 380 GLY A O 1
ATOM 3002 N N . ALA A 1 381 ? -0.135 12.414 9.562 1 77.81 381 ALA A N 1
ATOM 3003 C CA . ALA A 1 381 ? 1.14 11.719 9.414 1 77.81 381 ALA A CA 1
ATOM 3004 C C . ALA A 1 381 ? 1.91 11.711 10.734 1 77.81 381 ALA A C 1
ATOM 3006 O O . ALA A 1 381 ? 2.613 10.742 11.047 1 77.81 381 ALA A O 1
ATOM 3007 N N . ALA A 1 382 ? 1.765 12.766 11.469 1 85.12 382 ALA A N 1
ATOM 3008 C CA . ALA A 1 382 ? 2.475 12.836 12.75 1 85.12 382 ALA A CA 1
ATOM 3009 C C . ALA A 1 382 ? 2.057 11.695 13.672 1 85.12 382 ALA A C 1
ATOM 3011 O O . ALA A 1 382 ? 2.906 11.008 14.242 1 85.12 382 ALA A O 1
ATOM 3012 N N . GLU A 1 383 ? 0.798 11.539 13.766 1 88.5 383 GLU A N 1
ATOM 3013 C CA . GLU A 1 383 ? 0.288 10.469 14.609 1 88.5 383 GLU A CA 1
ATOM 3014 C C . GLU A 1 383 ? 0.704 9.102 14.078 1 88.5 383 GLU A C 1
ATOM 3016 O O . GLU A 1 383 ? 0.995 8.188 14.859 1 88.5 383 GLU A O 1
ATOM 3021 N N . LEU A 1 384 ? 0.704 8.984 12.828 1 84 384 LEU A N 1
ATOM 3022 C CA . LEU A 1 384 ? 1.067 7.719 12.195 1 84 384 LEU A CA 1
ATOM 3023 C C . LEU A 1 384 ? 2.459 7.277 12.633 1 84 384 LEU A C 1
ATOM 3025 O O . LEU A 1 384 ? 2.658 6.117 13.008 1 84 384 LEU A O 1
ATOM 3029 N N . MET A 1 385 ? 3.324 8.188 12.703 1 83.69 385 MET A N 1
ATOM 3030 C CA . MET A 1 385 ? 4.703 7.867 13.062 1 83.69 385 MET A CA 1
ATOM 3031 C C . MET A 1 385 ? 4.844 7.664 14.562 1 83.69 385 MET A C 1
ATOM 3033 O O . MET A 1 385 ? 5.508 6.727 15.008 1 83.69 385 MET A O 1
ATOM 3037 N N . LEU A 1 386 ? 4.199 8.438 15.25 1 90.75 386 LEU A N 1
ATOM 3038 C CA . LEU A 1 386 ? 4.438 8.453 16.688 1 90.75 386 LEU A CA 1
ATOM 3039 C C . LEU A 1 386 ? 3.699 7.309 17.375 1 90.75 386 LEU A C 1
ATOM 3041 O O . LEU A 1 386 ? 4.207 6.727 18.344 1 90.75 386 LEU A O 1
ATOM 3045 N N . VAL A 1 387 ? 2.51 7.012 16.906 1 92.56 387 VAL A N 1
ATOM 3046 C CA . VAL A 1 387 ? 1.738 5.949 17.547 1 92.56 387 VAL A CA 1
ATOM 3047 C C . VAL A 1 387 ? 2.482 4.621 17.422 1 92.56 387 VAL A C 1
ATOM 3049 O O . VAL A 1 387 ? 2.523 3.834 18.359 1 92.56 387 VAL A O 1
ATOM 3052 N N . ASP A 1 388 ? 3.021 4.41 16.297 1 88.44 388 ASP A N 1
ATOM 3053 C CA . ASP A 1 388 ? 3.795 3.193 16.078 1 88.44 388 ASP A CA 1
ATOM 3054 C C . ASP A 1 388 ? 4.996 3.131 17.031 1 88.44 388 ASP A C 1
ATOM 3056 O O . ASP A 1 388 ? 5.262 2.092 17.641 1 88.44 388 ASP A O 1
ATOM 3060 N N . ALA A 1 389 ? 5.734 4.227 17.156 1 89.12 389 ALA A N 1
ATOM 3061 C CA . ALA A 1 389 ? 6.906 4.301 18.016 1 89.12 389 ALA A CA 1
ATOM 3062 C C . ALA A 1 389 ? 6.516 4.156 19.484 1 89.12 389 ALA A C 1
ATOM 3064 O O . ALA A 1 389 ? 7.195 3.475 20.25 1 89.12 389 ALA A O 1
ATOM 3065 N N . LEU A 1 390 ? 5.414 4.785 19.828 1 93.25 390 LEU A N 1
ATOM 3066 C CA . LEU A 1 390 ? 4.961 4.723 21.203 1 93.25 390 LEU A CA 1
ATOM 3067 C C . LEU A 1 390 ? 4.473 3.322 21.562 1 93.25 390 LEU A C 1
ATOM 3069 O O . LEU A 1 390 ? 4.66 2.859 22.688 1 93.25 390 LEU A O 1
ATOM 3073 N N . ALA A 1 391 ? 3.816 2.66 20.641 1 92.5 391 ALA A N 1
ATOM 3074 C CA . ALA A 1 391 ? 3.396 1.277 20.859 1 92.5 391 ALA A CA 1
ATOM 3075 C C . ALA A 1 391 ? 4.598 0.375 21.109 1 92.5 391 ALA A C 1
ATOM 3077 O O . ALA A 1 391 ? 4.559 -0.486 22 1 92.5 391 ALA A O 1
ATOM 3078 N N . THR A 1 392 ? 5.637 0.606 20.375 1 87.75 392 THR A N 1
ATOM 3079 C CA . THR A 1 392 ? 6.863 -0.165 20.562 1 87.75 392 THR A CA 1
ATOM 3080 C C . THR A 1 392 ? 7.461 0.096 21.938 1 87.75 392 THR A C 1
ATOM 3082 O O . THR A 1 392 ? 8 -0.815 22.578 1 87.75 392 THR A O 1
ATOM 3085 N N . LEU A 1 393 ? 7.355 1.329 22.359 1 90.69 393 LEU A N 1
ATOM 3086 C CA . LEU A 1 393 ? 7.832 1.691 23.688 1 90.69 393 LEU A CA 1
ATOM 3087 C C . LEU A 1 393 ? 7.066 0.927 24.766 1 90.69 393 LEU A C 1
ATOM 3089 O O . LEU A 1 393 ? 7.621 0.622 25.828 1 90.69 393 LEU A O 1
ATOM 3093 N N . MET A 1 394 ? 5.816 0.629 24.5 1 91.5 394 MET A N 1
ATOM 3094 C CA . MET A 1 394 ? 4.973 -0.119 25.422 1 91.5 394 MET A CA 1
ATOM 3095 C C . MET A 1 394 ? 5.25 -1.615 25.328 1 91.5 394 MET A C 1
ATOM 3097 O O . MET A 1 394 ? 4.648 -2.412 26.047 1 91.5 394 MET A O 1
ATOM 3101 N N . GLY A 1 395 ? 6.082 -2.014 24.406 1 86.19 395 GLY A N 1
ATOM 3102 C CA . GLY A 1 395 ? 6.391 -3.42 24.203 1 86.19 395 GLY A CA 1
ATOM 3103 C C . GLY A 1 395 ? 5.402 -4.121 23.281 1 86.19 395 GLY A C 1
ATOM 3104 O O . GLY A 1 395 ? 5.289 -5.348 23.312 1 86.19 395 GLY A O 1
ATOM 3105 N N . LEU A 1 396 ? 4.664 -3.361 22.656 1 86.69 396 LEU A N 1
ATOM 3106 C CA . LEU A 1 396 ? 3.66 -3.914 21.75 1 86.69 396 LEU A CA 1
ATOM 3107 C C . LEU A 1 396 ? 4.023 -3.633 20.297 1 86.69 396 LEU A C 1
ATOM 3109 O O . LEU A 1 396 ? 4.215 -2.477 19.922 1 86.69 396 LEU A O 1
ATOM 3113 N N . ASP A 1 397 ? 4.211 -4.617 19.578 1 81.12 397 ASP A N 1
ATOM 3114 C CA . ASP A 1 397 ? 4.406 -4.473 18.125 1 81.12 397 ASP A CA 1
ATOM 3115 C C . ASP A 1 397 ? 3.08 -4.578 17.391 1 81.12 397 ASP A C 1
ATOM 3117 O O . ASP A 1 397 ? 2.49 -5.66 17.297 1 81.12 397 ASP A O 1
ATOM 3121 N N . LEU A 1 398 ? 2.639 -3.461 16.859 1 80.94 398 LEU A N 1
ATOM 3122 C CA . LEU A 1 398 ? 1.329 -3.387 16.219 1 80.94 398 LEU A CA 1
ATOM 3123 C C . LEU A 1 398 ? 1.224 -4.395 15.07 1 80.94 398 LEU A C 1
ATOM 3125 O O . LEU A 1 398 ? 0.158 -4.969 14.844 1 80.94 398 LEU A O 1
ATOM 3129 N N . ARG A 1 399 ? 2.248 -4.633 14.492 1 69.81 399 ARG A N 1
ATOM 3130 C CA . ARG A 1 399 ? 2.236 -5.547 13.359 1 69.81 399 ARG A CA 1
ATOM 3131 C C . ARG A 1 399 ? 2.027 -6.988 13.812 1 69.81 399 ARG A C 1
ATOM 3133 O O . ARG A 1 399 ? 1.289 -7.746 13.18 1 69.81 399 ARG A O 1
ATOM 3140 N N . GLU A 1 400 ? 2.643 -7.305 14.828 1 69.06 400 GLU A N 1
ATOM 3141 C CA . GLU A 1 400 ? 2.492 -8.641 15.383 1 69.06 400 GLU A CA 1
ATOM 3142 C C . GLU A 1 400 ? 1.053 -8.906 15.82 1 69.06 400 GLU A C 1
ATOM 3144 O O . GLU A 1 400 ? 0.582 -10.039 15.781 1 69.06 400 GLU A O 1
ATOM 3149 N N . TYR A 1 401 ? 0.445 -7.816 16.125 1 73.44 401 TYR A N 1
ATOM 3150 C CA . TYR A 1 401 ? -0.937 -7.949 16.578 1 73.44 401 TYR A CA 1
ATOM 3151 C C . TYR A 1 401 ? -1.906 -7.797 15.406 1 73.44 401 TYR A C 1
ATOM 3153 O O . TYR A 1 401 ? -3.125 -7.828 15.602 1 73.44 401 TYR A O 1
ATOM 3161 N N . GLY A 1 402 ? -1.367 -7.668 14.25 1 72.38 402 GLY A N 1
ATOM 3162 C CA . GLY A 1 402 ? -2.217 -7.512 13.078 1 72.38 402 GLY A CA 1
ATOM 3163 C C . GLY A 1 402 ? -2.967 -6.191 13.055 1 72.38 402 GLY A C 1
ATOM 3164 O O . GLY A 1 402 ? -4.09 -6.121 12.547 1 72.38 402 GLY A O 1
ATOM 3165 N N . VAL A 1 403 ? -2.42 -5.18 13.695 1 82.5 403 VAL A N 1
ATOM 3166 C CA . VAL A 1 403 ? -3.072 -3.877 13.766 1 82.5 403 VAL A CA 1
ATOM 3167 C C . VAL A 1 403 ? -2.672 -3.025 12.562 1 82.5 403 VAL A C 1
ATOM 3169 O O . VAL A 1 403 ? -1.486 -2.912 12.242 1 82.5 403 VAL A O 1
ATOM 3172 N N . SER A 1 404 ? -3.676 -2.572 11.883 1 82.94 404 SER A N 1
ATOM 3173 C CA . SER A 1 404 ? -3.418 -1.628 10.797 1 82.94 404 SER A CA 1
ATOM 3174 C C . SER A 1 404 ? -3.533 -0.186 11.281 1 82.94 404 SER A C 1
ATOM 3176 O O . SER A 1 404 ? -4.562 0.208 11.836 1 82.94 404 SER A O 1
ATOM 3178 N N . LEU A 1 405 ? -2.488 0.521 11.156 1 87.69 405 LEU A N 1
ATOM 3179 C CA . LEU A 1 405 ? -2.465 1.942 11.484 1 87.69 405 LEU A CA 1
ATOM 3180 C C . LEU A 1 405 ? -2.752 2.791 10.25 1 87.69 405 LEU A C 1
ATOM 3182 O O . LEU A 1 405 ? -1.964 2.799 9.297 1 87.69 405 LEU A O 1
ATOM 3186 N N . ILE A 1 406 ? -3.93 3.531 10.305 1 84.62 406 ILE A N 1
ATOM 3187 C CA . ILE A 1 406 ? -4.371 4.238 9.109 1 84.62 406 ILE A CA 1
ATOM 3188 C C . ILE A 1 406 ? -4.586 5.715 9.43 1 84.62 406 ILE A C 1
ATOM 3190 O O . ILE A 1 406 ? -5.203 6.055 10.438 1 84.62 406 ILE A O 1
ATOM 3194 N N . SER A 1 407 ? -4.02 6.574 8.555 1 85.5 407 SER A N 1
ATOM 3195 C CA . SER A 1 407 ? -4.246 8.016 8.672 1 85.5 407 SER A CA 1
ATOM 3196 C C . SER A 1 407 ? -5.398 8.461 7.777 1 85.5 407 SER A C 1
ATOM 3198 O O . SER A 1 407 ? -5.469 8.086 6.609 1 85.5 407 SER A O 1
ATOM 3200 N N . VAL A 1 408 ? -6.27 9.227 8.289 1 79.81 408 VAL A N 1
ATOM 3201 C CA . VAL A 1 408 ? -7.418 9.68 7.504 1 79.81 408 VAL A CA 1
ATOM 3202 C C . VAL A 1 408 ? -7.039 10.914 6.695 1 79.81 408 VAL A C 1
ATOM 3204 O O . VAL A 1 408 ? -7.742 11.289 5.754 1 79.81 408 VAL A O 1
ATOM 3207 N N . GLU A 1 409 ? -5.766 11.297 6.668 1 66.75 409 GLU A N 1
ATOM 3208 C CA . GLU A 1 409 ? -5.117 12.367 5.91 1 66.75 409 GLU A CA 1
ATOM 3209 C C . GLU A 1 409 ? -6.109 13.461 5.539 1 66.75 409 GLU A C 1
ATOM 3211 O O . GLU A 1 409 ? -6.195 13.859 4.375 1 66.75 409 GLU A O 1
ATOM 3216 N N . GLY A 1 410 ? -6.891 13.945 6.344 1 62 410 GLY A N 1
ATOM 3217 C CA . GLY A 1 410 ? -7.715 15.094 6.008 1 62 410 GLY A CA 1
ATOM 3218 C C . GLY A 1 410 ? -9.188 14.758 5.883 1 62 410 GLY A C 1
ATOM 3219 O O . GLY A 1 410 ? -10.031 15.648 5.797 1 62 410 GLY A O 1
ATOM 3220 N N . LEU A 1 411 ? -9.422 13.484 5.602 1 64.69 411 LEU A N 1
ATOM 3221 C CA . LEU A 1 411 ? -10.844 13.164 5.633 1 64.69 411 LEU A CA 1
ATOM 3222 C C . LEU A 1 411 ? -11.359 13.102 7.07 1 64.69 411 LEU A C 1
ATOM 3224 O O . LEU A 1 411 ? -10.562 13.086 8.016 1 64.69 411 LEU A O 1
ATOM 3228 N N . ASN A 1 412 ? -12.633 13.383 7.121 1 68.56 412 ASN A N 1
ATOM 3229 C CA . ASN A 1 412 ? -13.242 13.227 8.438 1 68.56 412 ASN A CA 1
ATOM 3230 C C . ASN A 1 412 ? -13.492 11.75 8.766 1 68.56 412 ASN A C 1
ATOM 3232 O O . ASN A 1 412 ? -13.758 10.953 7.871 1 68.56 412 ASN A O 1
ATOM 3236 N N . PHE A 1 413 ? -13.219 11.469 9.93 1 78.69 413 PHE A N 1
ATOM 3237 C CA . PHE A 1 413 ? -13.453 10.125 10.453 1 78.69 413 PHE A CA 1
ATOM 3238 C C . PHE A 1 413 ? -14.844 9.633 10.086 1 78.69 413 PHE A C 1
ATOM 3240 O O . PHE A 1 413 ? -15.086 8.43 9.992 1 78.69 413 PHE A O 1
ATOM 3247 N N . ASP A 1 414 ? -15.695 10.57 9.812 1 77.56 414 ASP A N 1
ATOM 3248 C CA . ASP A 1 414 ? -17.094 10.227 9.578 1 77.56 414 ASP A CA 1
ATOM 3249 C C . ASP A 1 414 ? -17.266 9.477 8.258 1 77.56 414 ASP A C 1
ATOM 3251 O O . ASP A 1 414 ? -18.25 8.773 8.055 1 77.56 414 ASP A O 1
ATOM 3255 N N . SER A 1 415 ? -16.312 9.664 7.469 1 81.88 415 SER A N 1
ATOM 3256 C CA . SER A 1 415 ? -16.375 8.953 6.195 1 81.88 415 SER A CA 1
ATOM 3257 C C . SER A 1 415 ? -15.961 7.496 6.352 1 81.88 415 SER A C 1
ATOM 3259 O O . SER A 1 415 ? -16.344 6.648 5.539 1 81.88 415 SER A O 1
ATOM 3261 N N . PHE A 1 416 ? -15.297 7.145 7.391 1 85.5 416 PHE A N 1
ATOM 3262 C CA . PHE A 1 416 ? -14.758 5.805 7.578 1 85.5 416 PHE A CA 1
ATOM 3263 C C . PHE A 1 416 ? -15.594 5.02 8.578 1 85.5 416 PHE A C 1
ATOM 3265 O O . PHE A 1 416 ? -15.773 3.809 8.438 1 85.5 416 PHE A O 1
ATOM 3272 N N . LEU A 1 417 ? -16.125 5.707 9.523 1 87.12 417 LEU A N 1
ATOM 3273 C CA . LEU A 1 417 ? -16.656 5.07 10.719 1 87.12 417 LEU A CA 1
ATOM 3274 C C . LEU A 1 417 ? -17.906 4.254 10.391 1 87.12 417 LEU A C 1
ATOM 3276 O O . LEU A 1 417 ? -18.141 3.205 10.992 1 87.12 417 LEU A O 1
ATOM 3280 N N . PRO A 1 418 ? -18.641 4.699 9.367 1 86.62 418 PRO A N 1
ATOM 3281 C CA . PRO A 1 418 ? -19.828 3.895 9.062 1 86.62 418 PRO A CA 1
ATOM 3282 C C . PRO A 1 418 ? -19.484 2.475 8.625 1 86.62 418 PRO A C 1
ATOM 3284 O O . PRO A 1 418 ? -20.328 1.582 8.672 1 86.62 418 PRO A O 1
ATOM 3287 N N . LEU A 1 419 ? -18.328 2.246 8.211 1 88.56 419 LEU A N 1
ATOM 3288 C CA . LEU A 1 419 ? -17.906 0.935 7.738 1 88.56 419 LEU A CA 1
ATOM 3289 C C . LEU A 1 419 ? -17.641 -0.006 8.906 1 88.56 419 LEU A C 1
ATOM 3291 O O . LEU A 1 419 ? -17.516 -1.22 8.719 1 88.56 419 LEU A O 1
ATOM 3295 N N . PHE A 1 420 ? -17.625 0.584 10.047 1 89 420 PHE A N 1
ATOM 3296 C CA . PHE A 1 420 ? -17.219 -0.213 11.195 1 89 420 PHE A CA 1
ATOM 3297 C C . PHE A 1 420 ? -18.312 -0.207 12.258 1 89 420 PHE A C 1
ATOM 3299 O O . PHE A 1 420 ? -19.25 0.604 12.203 1 89 420 PHE A O 1
ATOM 3306 N N . GLY A 1 421 ? -18.172 -1.15 13.227 1 87.62 421 GLY A N 1
ATOM 3307 C CA . GLY A 1 421 ? -19.125 -1.184 14.328 1 87.62 421 GLY A CA 1
ATOM 3308 C C . GLY A 1 421 ? -20.078 -2.367 14.258 1 87.62 421 GLY A C 1
ATOM 3309 O O . GLY A 1 421 ? -19.812 -3.338 13.547 1 87.62 421 GLY A O 1
ATOM 3310 N N . GLU A 1 422 ? -21.109 -2.277 14.914 1 84.62 422 GLU A N 1
ATOM 3311 C CA . GLU A 1 422 ? -22.062 -3.369 15.039 1 84.62 422 GLU A CA 1
ATOM 3312 C C . GLU A 1 422 ? -22.797 -3.623 13.719 1 84.62 422 GLU A C 1
ATOM 3314 O O . GLU A 1 422 ? -23.156 -4.758 13.414 1 84.62 422 GLU A O 1
ATOM 3319 N N . ASN A 1 423 ? -22.891 -2.607 13 1 81.25 423 ASN A N 1
ATOM 3320 C CA . ASN A 1 423 ? -23.594 -2.736 11.734 1 81.25 423 ASN A CA 1
ATOM 3321 C C . ASN A 1 423 ? -22.641 -2.816 10.555 1 81.25 423 ASN A C 1
ATOM 3323 O O . ASN A 1 423 ? -23.062 -2.83 9.398 1 81.25 423 ASN A O 1
ATOM 3327 N N . GLY A 1 424 ? -21.438 -2.826 10.898 1 84.38 424 GLY A N 1
ATOM 3328 C CA . GLY A 1 424 ? -20.406 -2.912 9.867 1 84.38 424 GLY A CA 1
ATOM 3329 C C . GLY A 1 424 ? -19.391 -4.008 10.117 1 84.38 424 GLY A C 1
ATOM 3330 O O . GLY A 1 424 ? -19.766 -5.137 10.461 1 84.38 424 GLY A O 1
ATOM 3331 N N . LEU A 1 425 ? -18.188 -3.621 9.836 1 84.38 425 LEU A N 1
ATOM 3332 C CA . LEU A 1 425 ? -17.109 -4.551 10.156 1 84.38 425 LEU A CA 1
ATOM 3333 C C . LEU A 1 425 ? -16.922 -4.668 11.664 1 84.38 425 LEU A C 1
ATOM 3335 O O . LEU A 1 425 ? -16.594 -3.684 12.336 1 84.38 425 LEU A O 1
ATOM 3339 N N . ARG A 1 426 ? -17.094 -5.758 12.109 1 86 426 ARG A N 1
ATOM 3340 C CA . ARG A 1 426 ? -17.062 -5.965 13.555 1 86 426 ARG A CA 1
ATOM 3341 C C . ARG A 1 426 ? -15.641 -6.297 14.023 1 86 426 ARG A C 1
ATOM 3343 O O . ARG A 1 426 ? -15.383 -7.398 14.508 1 86 426 ARG A O 1
ATOM 3350 N N . ILE A 1 427 ? -14.766 -5.379 13.875 1 84.88 427 ILE A N 1
ATOM 3351 C CA . ILE A 1 427 ? -13.391 -5.488 14.352 1 84.88 427 ILE A CA 1
ATOM 3352 C C . ILE A 1 427 ? -13.094 -4.352 15.328 1 84.88 427 ILE A C 1
ATOM 3354 O O . ILE A 1 427 ? -13.727 -3.295 15.273 1 84.88 427 ILE A O 1
ATOM 3358 N N . PRO A 1 428 ? -12.203 -4.598 16.203 1 89.62 428 PRO A N 1
ATOM 3359 C CA . PRO A 1 428 ? -11.852 -3.52 17.141 1 89.62 428 PRO A CA 1
ATOM 3360 C C . PRO A 1 428 ? -11.203 -2.328 16.438 1 89.62 428 PRO A C 1
ATOM 3362 O O . PRO A 1 428 ? -10.234 -2.494 15.688 1 89.62 428 PRO A O 1
ATOM 3365 N N . VAL A 1 429 ? -11.82 -1.206 16.719 1 92.62 429 VAL A N 1
ATOM 3366 C CA . VAL A 1 429 ? -11.328 0.022 16.094 1 92.62 429 VAL A CA 1
ATOM 3367 C C . VAL A 1 429 ? -11.094 1.085 17.172 1 92.62 429 VAL A C 1
ATOM 3369 O O . VAL A 1 429 ? -11.945 1.305 18.031 1 92.62 429 VAL A O 1
ATOM 3372 N N . ALA A 1 430 ? -9.945 1.666 17.141 1 94.94 430 ALA A N 1
ATOM 3373 C CA . ALA A 1 430 ? -9.633 2.814 17.984 1 94.94 430 ALA A CA 1
ATOM 3374 C C . ALA A 1 430 ? -9.445 4.078 17.141 1 94.94 430 ALA A C 1
ATOM 3376 O O . ALA A 1 430 ? -8.656 4.094 16.188 1 94.94 430 ALA A O 1
ATOM 3377 N N . VAL A 1 431 ? -10.203 5.066 17.5 1 93.94 431 VAL A N 1
ATOM 3378 C CA . VAL A 1 431 ? -10.078 6.359 16.828 1 93.94 431 VAL A CA 1
ATOM 3379 C C . VAL A 1 431 ? -9.336 7.336 17.75 1 93.94 431 VAL A C 1
ATOM 3381 O O . VAL A 1 431 ? -9.797 7.637 18.844 1 93.94 431 VAL A O 1
ATOM 3384 N N . VAL A 1 432 ? -8.234 7.777 17.297 1 93.38 432 VAL A N 1
ATOM 3385 C CA . VAL A 1 432 ? -7.453 8.758 18.031 1 93.38 432 VAL A CA 1
ATOM 3386 C C . VAL A 1 432 ? -7.637 10.141 17.406 1 93.38 432 VAL A C 1
ATOM 3388 O O . VAL A 1 432 ? -7.285 10.359 16.25 1 93.38 432 VAL A O 1
ATOM 3391 N N . THR A 1 433 ? -8.203 11.047 18.109 1 90.12 433 THR A N 1
ATOM 3392 C CA . THR A 1 433 ? -8.469 12.383 17.594 1 90.12 433 THR A CA 1
ATOM 3393 C C . THR A 1 433 ? -8.117 13.445 18.625 1 90.12 433 THR A C 1
ATOM 3395 O O . THR A 1 433 ? -7.871 13.125 19.797 1 90.12 433 THR A O 1
ATOM 3398 N N . ASP A 1 434 ? -7.988 14.641 18.094 1 88.5 434 ASP A N 1
ATOM 3399 C CA . ASP A 1 434 ? -7.719 15.781 18.969 1 88.5 434 ASP A CA 1
ATOM 3400 C C . ASP A 1 434 ? -9 16.266 19.656 1 88.5 434 ASP A C 1
ATOM 3402 O O . ASP A 1 434 ? -10.086 16.141 19.094 1 88.5 434 ASP A O 1
ATOM 3406 N N . ALA A 1 435 ? -8.898 16.812 20.844 1 87.88 435 ALA A N 1
ATOM 3407 C CA . ALA A 1 435 ? -10.039 17.391 21.547 1 87.88 435 ALA A CA 1
ATOM 3408 C C . ALA A 1 435 ? -10.336 18.797 21.047 1 87.88 435 ALA A C 1
ATOM 3410 O O . ALA A 1 435 ? -11.5 19.188 20.938 1 87.88 435 ALA A O 1
ATOM 3411 N N . ASP A 1 436 ? -9.359 19.547 20.719 1 82.81 436 ASP A N 1
ATOM 3412 C CA . ASP A 1 436 ? -9.438 20.922 20.234 1 82.81 436 ASP A CA 1
ATOM 3413 C C . ASP A 1 436 ? -10.406 21.75 21.078 1 82.81 436 ASP A C 1
ATOM 3415 O O . ASP A 1 436 ? -11.375 22.312 20.547 1 82.81 436 ASP A O 1
ATOM 3419 N N . PRO A 1 437 ? -10.062 21.891 22.312 1 84.75 437 PRO A N 1
ATOM 3420 C CA . PRO A 1 437 ? -10.945 22.688 23.188 1 84.75 437 PRO A CA 1
ATOM 3421 C C . PRO A 1 437 ? -10.938 24.172 22.844 1 84.75 437 PRO A C 1
ATOM 3423 O O . PRO A 1 437 ? -9.977 24.672 22.25 1 84.75 437 PRO A O 1
ATOM 3426 N N . PHE A 1 438 ? -12.102 24.875 23.031 1 81.62 438 PHE A N 1
ATOM 3427 C CA . PHE A 1 438 ? -12.172 26.312 22.781 1 81.62 438 PHE A CA 1
ATOM 3428 C C . PHE A 1 438 ? -12.992 27.016 23.859 1 81.62 438 PHE A C 1
ATOM 3430 O O . PHE A 1 438 ? -13.734 26.375 24.594 1 81.62 438 PHE A O 1
ATOM 3437 N N . GLU A 1 439 ? -12.695 28.188 24.078 1 80.81 439 GLU A N 1
ATOM 3438 C CA . GLU A 1 439 ? -13.469 29.047 24.969 1 80.81 439 GLU A CA 1
ATOM 3439 C C . GLU A 1 439 ? -14.164 30.172 24.203 1 80.81 439 GLU A C 1
ATOM 3441 O O . GLU A 1 439 ? -13.789 30.469 23.078 1 80.81 439 GLU A O 1
ATOM 3446 N N . GLU A 1 440 ? -15.25 30.656 24.828 1 81.56 440 GLU A N 1
ATOM 3447 C CA . GLU A 1 440 ? -16.031 31.719 24.203 1 81.56 440 GLU A CA 1
ATOM 3448 C C . GLU A 1 440 ? -15.586 33.094 24.703 1 81.56 440 GLU A C 1
ATOM 3450 O O . GLU A 1 440 ? -15.328 33.25 25.906 1 81.56 440 GLU A O 1
ATOM 3455 N N . GLU A 1 441 ? -15.148 33.875 23.766 1 78.19 441 GLU A N 1
ATOM 3456 C CA . GLU A 1 441 ? -14.805 35.25 24.109 1 78.19 441 GLU A CA 1
ATOM 3457 C C . GLU A 1 441 ? -15.695 36.25 23.359 1 78.19 441 GLU A C 1
ATOM 3459 O O . GLU A 1 441 ? -16.141 35.969 22.25 1 78.19 441 GLU A O 1
ATOM 3464 N N . GLU A 1 442 ? -16.047 37.375 24 1 75.06 442 GLU A N 1
ATOM 3465 C CA . GLU A 1 442 ? -16.859 38.406 23.359 1 75.06 442 GLU A CA 1
ATOM 3466 C C . GLU A 1 442 ? -16.094 39.094 22.25 1 75.06 442 GLU A C 1
ATOM 3468 O O . GLU A 1 442 ? -14.914 39.438 22.422 1 75.06 442 GLU A O 1
ATOM 3473 N N . ALA A 1 443 ? -16.625 39.062 21.078 1 67.69 443 ALA A N 1
ATOM 3474 C CA . ALA A 1 443 ? -15.969 39.719 19.938 1 67.69 443 ALA A CA 1
ATOM 3475 C C . ALA A 1 443 ? -16.047 41.25 20.047 1 67.69 443 ALA A C 1
ATOM 3477 O O . ALA A 1 443 ? -17.016 41.781 20.578 1 67.69 443 ALA A O 1
ATOM 3478 N N . ASN A 1 444 ? -14.922 41.969 19.703 1 62.59 444 ASN A N 1
ATOM 3479 C CA . ASN A 1 444 ? -14.898 43.406 19.734 1 62.59 444 ASN A CA 1
ATOM 3480 C C . ASN A 1 444 ? -15.852 44 18.688 1 62.59 444 ASN A C 1
ATOM 3482 O O . ASN A 1 444 ? -16.125 43.375 17.672 1 62.59 444 ASN A O 1
ATOM 3486 N N . GLU A 1 445 ? -16.578 44.969 19 1 59.16 445 GLU A N 1
ATOM 3487 C CA . GLU A 1 445 ? -17.469 45.688 18.094 1 59.16 445 GLU A CA 1
ATOM 3488 C C . GLU A 1 445 ? -16.734 46.156 16.844 1 59.16 445 GLU A C 1
ATOM 3490 O O . GLU A 1 445 ? -15.602 46.656 16.938 1 59.16 445 GLU A O 1
ATOM 3495 N N . LEU A 1 446 ? -17.047 45.594 15.641 1 58.19 446 LEU A N 1
ATOM 3496 C CA . LEU A 1 446 ? -16.422 45.906 14.352 1 58.19 446 LEU A CA 1
ATOM 3497 C C . LEU A 1 446 ? -16.453 47.406 14.086 1 58.19 446 LEU A C 1
ATOM 3499 O O . LEU A 1 446 ? -17.484 48.062 14.297 1 58.19 446 LEU A O 1
ATOM 3503 N N . ALA A 1 447 ? -15.281 48.125 14.078 1 51.19 447 ALA A N 1
ATOM 3504 C CA . ALA A 1 447 ? -15.242 49.562 13.742 1 51.19 447 ALA A CA 1
ATOM 3505 C C . ALA A 1 447 ? -15.852 49.812 12.367 1 51.19 447 ALA A C 1
ATOM 3507 O O . ALA A 1 447 ? -15.805 48.938 11.492 1 51.19 447 ALA A O 1
ATOM 3508 N N . GLU A 1 448 ? -16.609 50.812 12.18 1 49.03 448 GLU A N 1
ATOM 3509 C CA . GLU A 1 448 ? -17.172 51.406 10.969 1 49.03 448 GLU A CA 1
ATOM 3510 C C . GLU A 1 448 ? -16.062 51.844 10.008 1 49.03 448 GLU A C 1
ATOM 3512 O O . GLU A 1 448 ? -15.148 52.562 10.406 1 49.03 448 GLU A O 1
ATOM 3517 N N . GLY A 1 449 ? -15.617 51.062 8.758 1 52.69 449 GLY A N 1
ATOM 3518 C CA . GLY A 1 449 ? -14.68 51.438 7.699 1 52.69 449 GLY A CA 1
ATOM 3519 C C . GLY A 1 449 ? -14.102 50.219 6.984 1 52.69 449 GLY A C 1
ATOM 3520 O O . GLY A 1 449 ? -14.75 49.188 6.895 1 52.69 449 GLY A O 1
ATOM 3521 N N . ALA A 1 450 ? -12.906 50.469 6.324 1 57.44 450 ALA A N 1
ATOM 3522 C CA . ALA A 1 450 ? -12.188 49.469 5.555 1 57.44 450 ALA A CA 1
ATOM 3523 C C . ALA A 1 450 ? -11.742 48.312 6.445 1 57.44 450 ALA A C 1
ATOM 3525 O O . ALA A 1 450 ? -11.211 48.531 7.539 1 57.44 450 ALA A O 1
ATOM 3526 N N . LEU A 1 451 ? -12.242 47.094 6.176 1 63.91 451 LEU A N 1
ATOM 3527 C CA . LEU A 1 451 ? -11.93 45.906 6.945 1 63.91 451 LEU A CA 1
ATOM 3528 C C . LEU A 1 451 ? -10.422 45.75 7.105 1 63.91 451 LEU A C 1
ATOM 3530 O O . LEU A 1 451 ? -9.695 45.625 6.113 1 63.91 451 LEU A O 1
ATOM 3534 N N . ASP A 1 452 ? -9.867 46.094 8.281 1 65.56 452 ASP A N 1
ATOM 3535 C CA . ASP A 1 452 ? -8.453 45.875 8.531 1 65.56 452 ASP A CA 1
ATOM 3536 C C . ASP A 1 452 ? -8.18 44.406 8.875 1 65.56 452 ASP A C 1
ATOM 3538 O O . ASP A 1 452 ? -9.109 43.594 8.922 1 65.56 452 ASP A O 1
ATOM 3542 N N . ALA A 1 453 ? -6.945 43.969 8.898 1 70.25 453 ALA A N 1
ATOM 3543 C CA . ALA A 1 453 ? -6.531 42.594 9.156 1 70.25 453 ALA A CA 1
ATOM 3544 C C . ALA A 1 453 ? -7.164 42.062 10.438 1 70.25 453 ALA A C 1
ATOM 3546 O O . ALA A 1 453 ? -7.551 40.906 10.508 1 70.25 453 ALA A O 1
ATOM 3547 N N . GLY A 1 454 ? -7.297 42.969 11.398 1 69.06 454 GLY A N 1
ATOM 3548 C CA . GLY A 1 454 ? -7.902 42.594 12.656 1 69.06 454 GLY A CA 1
ATOM 3549 C C . GLY A 1 454 ? -9.391 42.312 12.539 1 69.06 454 GLY A C 1
ATOM 3550 O O . GLY A 1 454 ? -9.898 41.375 13.156 1 69.06 454 GLY A O 1
ATOM 3551 N N . ASP A 1 455 ? -10.023 43.125 11.703 1 72.38 455 ASP A N 1
ATOM 3552 C CA . ASP A 1 455 ? -11.453 42.906 11.477 1 72.38 455 ASP A CA 1
ATOM 3553 C C . ASP A 1 455 ? -11.719 41.594 10.773 1 72.38 455 ASP A C 1
ATOM 3555 O O . ASP A 1 455 ? -12.664 40.875 11.117 1 72.38 455 ASP A O 1
ATOM 3559 N N . ILE A 1 456 ? -10.914 41.375 9.844 1 76.56 456 ILE A N 1
ATOM 3560 C CA . ILE A 1 456 ? -11.062 40.125 9.086 1 76.56 456 ILE A CA 1
ATOM 3561 C C . ILE A 1 456 ? -10.914 38.938 10.016 1 76.56 456 ILE A C 1
ATOM 3563 O O . ILE A 1 456 ? -11.672 37.969 9.922 1 76.56 456 ILE A O 1
ATOM 3567 N N . GLU A 1 457 ? -10 39.031 10.891 1 76.31 457 GLU A N 1
ATOM 3568 C CA . GLU A 1 457 ? -9.766 37.938 11.836 1 76.31 457 GLU A CA 1
ATOM 3569 C C . GLU A 1 457 ? -10.961 37.75 12.758 1 76.31 457 GLU A C 1
ATOM 3571 O O . GLU A 1 457 ? -11.312 36.625 13.094 1 76.31 457 GLU A O 1
ATOM 3576 N N . ASP A 1 458 ? -11.492 38.844 13.109 1 74.81 458 ASP A N 1
ATOM 3577 C CA . ASP A 1 458 ? -12.633 38.781 14.016 1 74.81 458 ASP A CA 1
ATOM 3578 C C . ASP A 1 458 ? -13.844 38.156 13.312 1 74.81 458 ASP A C 1
ATOM 3580 O O . ASP A 1 458 ? -14.594 37.406 13.914 1 74.81 458 ASP A O 1
ATOM 3584 N N . ILE A 1 459 ? -14.016 38.5 12.086 1 76.12 459 ILE A N 1
ATOM 3585 C CA . ILE A 1 459 ? -15.133 38 11.305 1 76.12 459 ILE A CA 1
ATOM 3586 C C . ILE A 1 459 ? -14.984 36.469 11.133 1 76.12 459 ILE A C 1
ATOM 3588 O O . ILE A 1 459 ? -15.953 35.719 11.281 1 76.12 459 ILE A O 1
ATOM 3592 N N . LEU A 1 460 ? -13.844 36.156 10.898 1 79.94 460 LEU A N 1
ATOM 3593 C CA . LEU A 1 460 ? -13.602 34.75 10.664 1 79.94 460 LEU A CA 1
ATOM 3594 C C . LEU A 1 460 ? -13.703 33.938 11.969 1 79.94 460 LEU A C 1
ATOM 3596 O O . LEU A 1 460 ? -14.148 32.812 11.969 1 79.94 460 LEU A O 1
ATOM 3600 N N . ALA A 1 461 ? -13.242 34.531 12.984 1 77.19 461 ALA A N 1
ATOM 3601 C CA . ALA A 1 461 ? -13.359 33.875 14.289 1 77.19 461 ALA A CA 1
ATOM 3602 C C . ALA A 1 461 ? -14.82 33.719 14.688 1 77.19 461 ALA A C 1
ATOM 3604 O O . ALA A 1 461 ? -15.188 32.719 15.305 1 77.19 461 ALA A O 1
ATOM 3605 N N . GLU A 1 462 ? -15.562 34.656 14.328 1 76.69 462 GLU A N 1
ATOM 3606 C CA . GLU A 1 462 ? -17 34.562 14.586 1 76.69 462 GLU A CA 1
ATOM 3607 C C . GLU A 1 462 ? -17.656 33.5 13.734 1 76.69 462 GLU A C 1
ATOM 3609 O O . GLU A 1 462 ? -18.5 32.75 14.219 1 76.69 462 GLU A O 1
ATOM 3614 N N . ALA A 1 463 ? -17.281 33.5 12.555 1 77.25 463 ALA A N 1
ATOM 3615 C CA . ALA A 1 463 ? -17.812 32.469 11.656 1 77.25 463 ALA A CA 1
ATOM 3616 C C . ALA A 1 463 ? -17.438 31.062 12.148 1 77.25 463 ALA A C 1
ATOM 3618 O O . ALA A 1 463 ? -18.266 30.141 12.086 1 77.25 463 ALA A O 1
ATOM 3619 N N . ALA A 1 464 ? -16.281 30.922 12.602 1 76.75 464 ALA A N 1
ATOM 3620 C CA . ALA A 1 464 ? -15.82 29.641 13.117 1 76.75 464 ALA A CA 1
ATOM 3621 C C . ALA A 1 464 ? -16.641 29.219 14.344 1 76.75 464 ALA A C 1
ATOM 3623 O O . ALA A 1 464 ? -16.953 28.047 14.516 1 76.75 464 ALA A O 1
ATOM 3624 N N . TYR A 1 465 ? -16.891 30.219 15.141 1 75.38 465 TYR A N 1
ATOM 3625 C CA . TYR A 1 465 ? -17.688 29.953 16.328 1 75.38 465 TYR A CA 1
ATOM 3626 C C . TYR A 1 465 ? -19.094 29.5 15.945 1 75.38 465 TYR A C 1
ATOM 3628 O O . TYR A 1 465 ? -19.641 28.562 16.531 1 75.38 465 TYR A O 1
ATOM 3636 N N . LEU A 1 466 ? -19.625 30.125 14.977 1 76.94 466 LEU A N 1
ATOM 3637 C CA . LEU A 1 466 ? -20.969 29.797 14.539 1 76.94 466 LEU A CA 1
ATOM 3638 C C . LEU A 1 466 ? -21.031 28.391 13.953 1 76.94 466 LEU A C 1
ATOM 3640 O O . LEU A 1 466 ? -22.016 27.672 14.125 1 76.94 466 LEU A O 1
ATOM 3644 N N . GLU A 1 467 ? -20.031 28.047 13.328 1 77.75 467 GLU A N 1
ATOM 3645 C CA . GLU A 1 467 ? -19.984 26.688 12.766 1 77.75 467 GLU A CA 1
ATOM 3646 C C . GLU A 1 467 ? -19.844 25.641 13.867 1 77.75 467 GLU A C 1
ATOM 3648 O O . GLU A 1 467 ? -20.438 24.562 13.781 1 77.75 467 GLU A O 1
ATOM 3653 N N . GLU A 1 468 ? -19.016 25.953 14.781 1 75.62 468 GLU A N 1
ATOM 3654 C CA . GLU A 1 468 ? -18.781 25.047 15.891 1 75.62 468 GLU A CA 1
ATOM 3655 C C . GLU A 1 468 ? -20.062 24.828 16.719 1 75.62 468 GLU A C 1
ATOM 3657 O O . GLU A 1 468 ? -20.297 23.734 17.234 1 75.62 468 GLU A O 1
ATOM 3662 N N . THR A 1 469 ? -20.875 25.906 16.875 1 72.38 469 THR A N 1
ATOM 3663 C CA . THR A 1 469 ? -22.047 25.828 17.734 1 72.38 469 THR A CA 1
ATOM 3664 C C . THR A 1 469 ? -23.281 25.422 16.922 1 72.38 469 THR A C 1
ATOM 3666 O O . THR A 1 469 ? -24.391 25.328 17.453 1 72.38 469 THR A O 1
ATOM 3669 N N . GLY A 1 470 ? -23.062 24.938 15.609 1 65.62 470 GLY A N 1
ATOM 3670 C CA . GLY A 1 470 ? -24.125 24.375 14.797 1 65.62 470 GLY A CA 1
ATOM 3671 C C . GLY A 1 470 ? -25.156 25.406 14.359 1 65.62 470 GLY A C 1
ATOM 3672 O O . GLY A 1 470 ? -26.344 25.125 14.289 1 65.62 470 GLY A O 1
ATOM 3673 N N . ALA A 1 471 ? -24.859 26.734 14.312 1 57.38 471 ALA A N 1
ATOM 3674 C CA . ALA A 1 471 ? -25.844 27.734 13.867 1 57.38 471 ALA A CA 1
ATOM 3675 C C . ALA A 1 471 ? -26.375 27.391 12.484 1 57.38 471 ALA A C 1
ATOM 3677 O O . ALA A 1 471 ? -25.625 26.891 11.625 1 57.38 471 ALA A O 1
ATOM 3678 N N . PRO A 1 472 ? -27.734 27.172 12.398 1 50.22 472 PRO A N 1
ATOM 3679 C CA . PRO A 1 472 ? -28.359 26.75 11.148 1 50.22 472 PRO A CA 1
ATOM 3680 C C . PRO A 1 472 ? -27.844 27.5 9.93 1 50.22 472 PRO A C 1
ATOM 3682 O O . PRO A 1 472 ? -27.578 28.703 10.016 1 50.22 472 PRO A O 1
ATOM 3685 N N . VAL A 1 473 ? -27.062 26.891 9.094 1 52.03 473 VAL A N 1
ATOM 3686 C CA . VAL A 1 473 ? -26.641 27.406 7.797 1 52.03 473 VAL A CA 1
ATOM 3687 C C . VAL A 1 473 ? -27.859 27.719 6.941 1 52.03 473 VAL A C 1
ATOM 3689 O O . VAL A 1 473 ? -28.781 26.891 6.844 1 52.03 473 VAL A O 1
ATOM 3692 N N . ALA A 1 474 ? -28.359 29 6.816 1 38.06 474 ALA A N 1
ATOM 3693 C CA . ALA A 1 474 ? -29.484 29.281 5.934 1 38.06 474 ALA A CA 1
ATOM 3694 C C . ALA A 1 474 ? -29.375 28.5 4.629 1 38.06 474 ALA A C 1
ATOM 3696 O O . ALA A 1 474 ? -28.281 28.406 4.047 1 38.06 474 ALA A O 1
ATOM 3697 N N . ASP A 1 475 ? -30.094 27.547 4.441 1 37.25 475 ASP A N 1
ATOM 3698 C CA . ASP A 1 475 ? -30.562 26.766 3.301 1 37.25 475 ASP A CA 1
ATOM 3699 C C . ASP A 1 475 ? -30.859 27.672 2.107 1 37.25 475 ASP A C 1
ATOM 3701 O O . ASP A 1 475 ? -31.594 28.656 2.236 1 37.25 475 ASP A O 1
ATOM 3705 N N . GLY A 1 476 ? -30.125 28.188 0.935 1 33.94 476 GLY A N 1
ATOM 3706 C CA . GLY A 1 476 ? -30.203 28.734 -0.408 1 33.94 476 GLY A CA 1
ATOM 3707 C C . GLY A 1 476 ? -28.875 29.281 -0.914 1 33.94 476 GLY A C 1
ATOM 3708 O O . GLY A 1 476 ? -27.953 29.5 -0.131 1 33.94 476 GLY A O 1
ATOM 3709 N N . PRO A 1 477 ? -28.703 29.219 -2.277 1 36.91 477 PRO A N 1
ATOM 3710 C CA . PRO A 1 477 ? -27.484 29.641 -2.971 1 36.91 477 PRO A CA 1
ATOM 3711 C C . PRO A 1 477 ? -26.812 30.828 -2.289 1 36.91 477 PRO A C 1
ATOM 3713 O O . PRO A 1 477 ? -25.594 31 -2.428 1 36.91 477 PRO A O 1
ATOM 3716 N N . TYR A 1 478 ? -27.531 32.062 -2.217 1 32.75 478 TYR A N 1
ATOM 3717 C CA . TYR A 1 478 ? -27.25 33.438 -1.753 1 32.75 478 TYR A CA 1
ATOM 3718 C C . TYR A 1 478 ? -27.406 33.531 -0.24 1 32.75 478 TYR A C 1
ATOM 3720 O O . TYR A 1 478 ? -28.438 34 0.255 1 32.75 478 TYR A O 1
ATOM 3728 N N . ALA A 1 479 ? -27.234 32.594 0.513 1 36.09 479 ALA A N 1
ATOM 3729 C CA . ALA A 1 479 ? -27.453 32.781 1.948 1 36.09 479 ALA A CA 1
ATOM 3730 C C . ALA A 1 479 ? -27.047 34.188 2.398 1 36.09 479 ALA A C 1
ATOM 3732 O O . ALA A 1 479 ? -26.094 34.75 1.876 1 36.09 479 ALA A O 1
ATOM 3733 N N . ASP A 1 480 ? -27.922 34.906 3.119 1 35.5 480 ASP A N 1
ATOM 3734 C CA . ASP A 1 480 ? -27.891 36.25 3.637 1 35.5 480 ASP A CA 1
ATOM 3735 C C . ASP A 1 480 ? -26.516 36.594 4.215 1 35.5 480 ASP A C 1
ATOM 3737 O O . ASP A 1 480 ? -25.812 35.719 4.723 1 35.5 480 ASP A O 1
ATOM 3741 N N . ASP A 1 481 ? -25.906 37.656 3.662 1 38.75 481 ASP A N 1
ATOM 3742 C CA . ASP A 1 481 ? -24.719 38.375 4.09 1 38.75 481 ASP A CA 1
ATOM 3743 C C . ASP A 1 481 ? -24.5 38.25 5.598 1 38.75 481 ASP A C 1
ATOM 3745 O O . ASP A 1 481 ? -25.266 38.812 6.391 1 38.75 481 ASP A O 1
ATOM 3749 N N . PRO A 1 482 ? -24.109 37.094 5.965 1 42.03 482 PRO A N 1
ATOM 3750 C CA . PRO A 1 482 ? -23.906 37.094 7.418 1 42.03 482 PRO A CA 1
ATOM 3751 C C . PRO A 1 482 ? -23.531 38.469 7.961 1 42.03 482 PRO A C 1
ATOM 3753 O O . PRO A 1 482 ? -23.625 38.688 9.164 1 42.03 482 PRO A O 1
ATOM 3756 N N . LEU A 1 483 ? -22.891 39.25 7.102 1 41.22 483 LEU A N 1
ATOM 3757 C CA . LEU A 1 483 ? -22.641 40.656 7.449 1 41.22 483 LEU A CA 1
ATOM 3758 C C . LEU A 1 483 ? -23.953 41.406 7.543 1 41.22 483 LEU A C 1
ATOM 3760 O O . LEU A 1 483 ? -24.016 42.469 8.18 1 41.22 483 LEU A O 1
ATOM 3764 N N . ALA A 1 484 ? -24.938 41.125 6.77 1 41.53 484 ALA A N 1
ATOM 3765 C CA . ALA A 1 484 ? -26.188 41.875 6.73 1 41.53 484 ALA A CA 1
ATOM 3766 C C . ALA A 1 484 ? -27.031 41.625 7.973 1 41.53 484 ALA A C 1
ATOM 3768 O O . ALA A 1 484 ? -27.703 42.531 8.477 1 41.53 484 ALA A O 1
ATOM 3769 N N . GLU A 1 485 ? -27.219 40.406 8.312 1 42.53 485 GLU A N 1
ATOM 3770 C CA . GLU A 1 485 ? -28.062 40.219 9.492 1 42.53 485 GLU A CA 1
ATOM 3771 C C . GLU A 1 485 ? -27.328 40.625 10.766 1 42.53 485 GLU A C 1
ATOM 3773 O O . GLU A 1 485 ? -27.859 40.469 11.867 1 42.53 485 GLU A O 1
ATOM 3778 N N . ARG A 1 486 ? -26.188 41.062 10.766 1 41.56 486 ARG A N 1
ATOM 3779 C CA . ARG A 1 486 ? -25.312 41.625 11.789 1 41.56 486 ARG A CA 1
ATOM 3780 C C . ARG A 1 486 ? -25.953 42.875 12.406 1 41.56 486 ARG A C 1
ATOM 3782 O O . ARG A 1 486 ? -25.5 43.375 13.445 1 41.56 486 ARG A O 1
ATOM 3789 N N . ALA A 1 487 ? -26.766 43.688 11.695 1 38.34 487 ALA A N 1
ATOM 3790 C CA . ALA A 1 487 ? -27.281 44.906 12.258 1 38.34 487 ALA A CA 1
ATOM 3791 C C . ALA A 1 487 ? -28.156 44.656 13.477 1 38.34 487 ALA A C 1
ATOM 3793 O O . ALA A 1 487 ? -28.391 45.531 14.297 1 38.34 487 ALA A O 1
ATOM 3794 N N . LYS A 1 488 ? -28.953 43.656 13.516 1 39.34 488 LYS A N 1
ATOM 3795 C CA . LYS A 1 488 ? -29.859 43.844 14.648 1 39.34 488 LYS A CA 1
ATOM 3796 C C . LYS A 1 488 ? -29.266 43.312 15.938 1 39.34 488 LYS A C 1
ATOM 3798 O O . LYS A 1 488 ? -29.734 43.625 17.031 1 39.34 488 LYS A O 1
ATOM 3803 N N . LYS A 1 489 ? -28.969 41.938 16.062 1 43.56 489 LYS A N 1
ATOM 3804 C CA . LYS A 1 489 ? -28.969 41.469 17.438 1 43.56 489 LYS A CA 1
ATOM 3805 C C . LYS A 1 489 ? -27.641 41.812 18.125 1 43.56 489 LYS A C 1
ATOM 3807 O O . LYS A 1 489 ? -26.625 42.031 17.453 1 43.56 489 LYS A O 1
ATOM 3812 N N . LYS A 1 490 ? -27.469 41.375 19.609 1 44.59 490 LYS A N 1
ATOM 3813 C CA . LYS A 1 490 ? -26.641 41.594 20.797 1 44.59 490 LYS A CA 1
ATOM 3814 C C . LYS A 1 490 ? -25.203 41.125 20.547 1 44.59 490 LYS A C 1
ATOM 3816 O O . LYS A 1 490 ? -24.844 40.719 19.438 1 44.59 490 LYS A O 1
ATOM 3821 N N . LYS A 1 491 ? -24.5 40.344 21.719 1 54 491 LYS A N 1
ATOM 3822 C CA . LYS A 1 491 ? -23.109 40.125 22.094 1 54 491 LYS A CA 1
ATOM 3823 C C . LYS A 1 491 ? -22.469 39.031 21.219 1 54 491 LYS A C 1
ATOM 3825 O O . LYS A 1 491 ? -22.906 37.906 21.234 1 54 491 LYS A O 1
ATOM 3830 N N . LYS A 1 492 ? -21.656 39.344 20.25 1 64.19 492 LYS A N 1
ATOM 3831 C CA . LYS A 1 492 ? -21 38.438 19.297 1 64.19 492 LYS A CA 1
ATOM 3832 C C . LYS A 1 492 ? -19.844 37.688 19.953 1 64.19 492 LYS A C 1
ATOM 3834 O O . LYS A 1 492 ? -19.062 38.281 20.703 1 64.19 492 LYS A O 1
ATOM 3839 N N . LEU A 1 493 ? -19.875 36.344 20 1 75.31 493 LEU A N 1
ATOM 3840 C CA . LEU A 1 493 ? -18.906 35.469 20.641 1 75.31 493 LEU A CA 1
ATOM 3841 C C . LEU A 1 493 ? -17.891 34.938 19.625 1 75.31 493 LEU A C 1
ATOM 3843 O O . LEU A 1 493 ? -18.234 34.719 18.469 1 75.31 493 LEU A O 1
ATOM 3847 N N . LYS A 1 494 ? -16.641 34.969 20.062 1 76.62 494 LYS A N 1
ATOM 3848 C CA . LYS A 1 494 ? -15.555 34.438 19.25 1 76.62 494 LYS A CA 1
ATOM 3849 C C . LYS A 1 494 ? -14.867 33.281 19.953 1 76.62 494 LYS A C 1
ATOM 3851 O O . LYS A 1 494 ? -14.906 33.156 21.172 1 76.62 494 LYS A O 1
ATOM 3856 N N . ARG A 1 495 ? -14.312 32.375 19.156 1 75.31 495 ARG A N 1
ATOM 3857 C CA . ARG A 1 495 ? -13.586 31.219 19.656 1 75.31 495 ARG A CA 1
ATOM 3858 C C . ARG A 1 495 ? -12.164 31.594 20.062 1 75.31 495 ARG A C 1
ATOM 3860 O O . ARG A 1 495 ? -11.469 32.312 19.344 1 75.31 495 ARG A O 1
ATOM 3867 N N . LYS A 1 496 ? -11.852 31.266 21.297 1 76.44 496 LYS A N 1
ATOM 3868 C CA . LYS A 1 496 ? -10.492 31.469 21.781 1 76.44 496 LYS A CA 1
ATOM 3869 C C . LYS A 1 496 ? -9.82 30.141 22.109 1 76.44 496 LYS A C 1
ATOM 3871 O O . LYS A 1 496 ? -10.453 29.219 22.641 1 76.44 496 LYS A O 1
ATOM 3876 N N . GLU A 1 497 ? -8.477 30.047 21.812 1 78.94 497 GLU A N 1
ATOM 3877 C CA . GLU A 1 497 ? -7.715 28.828 22.062 1 78.94 497 GLU A CA 1
ATOM 3878 C C . GLU A 1 497 ? -7.449 28.641 23.547 1 78.94 497 GLU A C 1
ATOM 3880 O O . GLU A 1 497 ? -7.215 29.609 24.266 1 78.94 497 GLU A O 1
ATOM 3885 N N . VAL A 1 498 ? -7.527 27.391 23.938 1 85.88 498 VAL A N 1
ATOM 3886 C CA . VAL A 1 498 ? -7.316 27.047 25.344 1 85.88 498 VAL A CA 1
ATOM 3887 C C . VAL A 1 498 ? -6.152 26.062 25.469 1 85.88 498 VAL A C 1
ATOM 3889 O O . VAL A 1 498 ? -5.93 25.234 24.578 1 85.88 498 VAL A O 1
ATOM 3892 N N . TYR A 1 499 ? -5.363 26.219 26.531 1 90.88 499 TYR A N 1
ATOM 3893 C CA . TYR A 1 499 ? -4.262 25.312 26.859 1 90.88 499 TYR A CA 1
ATOM 3894 C C . TYR A 1 499 ? -4.461 24.672 28.219 1 90.88 499 TYR A C 1
ATOM 3896 O O . TYR A 1 499 ? -3.947 25.172 29.234 1 90.88 499 TYR A O 1
ATOM 3904 N N . PRO A 1 500 ? -5.066 23.547 28.234 1 92.5 500 PRO A N 1
ATOM 3905 C CA . PRO A 1 500 ? -5.441 22.906 29.5 1 92.5 500 PRO A CA 1
ATOM 3906 C C . PRO A 1 500 ? -4.25 22.266 30.203 1 92.5 500 PRO A C 1
ATOM 3908 O O . PRO A 1 500 ? -3.248 21.938 29.578 1 92.5 500 PRO A O 1
ATOM 3911 N N . SER A 1 501 ? -4.375 22.172 31.562 1 92.12 501 SER A N 1
ATOM 3912 C CA . SER A 1 501 ? -3.406 21.453 32.375 1 92.12 501 SER A CA 1
ATOM 3913 C C . SER A 1 501 ? -3.783 19.984 32.531 1 92.12 501 SER A C 1
ATOM 3915 O O . SER A 1 501 ? -4.895 19.594 32.188 1 92.12 501 SER A O 1
ATOM 3917 N N . LEU A 1 502 ? -2.859 19.25 33.031 1 90.94 502 LEU A N 1
ATOM 3918 C CA . LEU A 1 502 ? -3.111 17.828 33.219 1 90.94 502 LEU A CA 1
ATOM 3919 C C . LEU A 1 502 ? -4.281 17.609 34.156 1 90.94 502 LEU A C 1
ATOM 3921 O O . LEU A 1 502 ? -4.34 18.219 35.25 1 90.94 502 LEU A O 1
ATOM 3925 N N . GLY A 1 503 ? -5.203 16.875 33.812 1 85.25 503 GLY A N 1
ATOM 3926 C CA . GLY A 1 503 ? -6.328 16.547 34.656 1 85.25 503 GLY A CA 1
ATOM 3927 C C . GLY A 1 503 ? -7.516 17.484 34.469 1 85.25 503 GLY A C 1
ATOM 3928 O O . GLY A 1 503 ? -8.586 17.25 35.031 1 85.25 503 GLY A O 1
ATOM 3929 N N . ASP A 1 504 ? -7.363 18.578 33.625 1 88.88 504 ASP A N 1
ATOM 3930 C CA . ASP A 1 504 ? -8.453 19.516 33.375 1 88.88 504 ASP A CA 1
ATOM 3931 C C . ASP A 1 504 ? -9.555 18.875 32.562 1 88.88 504 ASP A C 1
ATOM 3933 O O . ASP A 1 504 ? -9.289 17.969 31.75 1 88.88 504 ASP A O 1
ATOM 3937 N N . GLU A 1 505 ? -10.773 19.234 32.781 1 86.44 505 GLU A N 1
ATOM 3938 C CA . GLU A 1 505 ? -11.891 18.844 31.922 1 86.44 505 GLU A CA 1
ATOM 3939 C C . GLU A 1 505 ? -12.047 19.844 30.766 1 86.44 505 GLU A C 1
ATOM 3941 O O . GLU A 1 505 ? -12.078 21.047 30.984 1 86.44 505 GLU A O 1
ATOM 3946 N N . VAL A 1 506 ? -11.969 19.328 29.656 1 85.75 506 VAL A N 1
ATOM 3947 C CA . VAL A 1 506 ? -11.977 20.219 28.5 1 85.75 506 VAL A CA 1
ATOM 3948 C C . VAL A 1 506 ? -13.289 20.047 27.719 1 85.75 506 VAL A C 1
ATOM 3950 O O . VAL A 1 506 ? -13.852 18.953 27.672 1 85.75 506 VAL A O 1
ATOM 3953 N N . ARG A 1 507 ? -13.711 21.188 27.203 1 85.19 507 ARG A N 1
ATOM 3954 C CA . ARG A 1 507 ? -14.844 21.172 26.281 1 85.19 507 ARG A CA 1
ATOM 3955 C C . ARG A 1 507 ? -14.422 20.625 24.922 1 85.19 507 ARG A C 1
ATOM 3957 O O . ARG A 1 507 ? -13.539 21.188 24.266 1 85.19 507 ARG A O 1
ATOM 3964 N N . LEU A 1 508 ? -15.086 19.656 24.531 1 86.5 508 LEU A N 1
ATOM 3965 C CA . LEU A 1 508 ? -14.727 18.984 23.297 1 86.5 508 LEU A CA 1
ATOM 3966 C C . LEU A 1 508 ? -15.273 19.734 22.078 1 86.5 508 LEU A C 1
ATOM 3968 O O . LEU A 1 508 ? -16.312 20.391 22.172 1 86.5 508 LEU A O 1
ATOM 3972 N N . SER A 1 509 ? -14.578 19.688 21.047 1 83.69 509 SER A N 1
ATOM 3973 C CA . SER A 1 509 ? -15.039 20.25 19.781 1 83.69 509 SER A CA 1
ATOM 3974 C C . SER A 1 509 ? -16.266 19.516 19.25 1 83.69 509 SER A C 1
ATOM 3976 O O . SER A 1 509 ? -16.531 18.375 19.656 1 83.69 509 SER A O 1
ATOM 3978 N N . SER A 1 510 ? -16.984 20.156 18.344 1 80.25 510 SER A N 1
ATOM 3979 C CA . SER A 1 510 ? -18.172 19.547 17.75 1 80.25 510 SER A CA 1
ATOM 3980 C C . SER A 1 510 ? -17.812 18.297 16.969 1 80.25 510 SER A C 1
ATOM 3982 O O . SER A 1 510 ? -18.562 17.312 16.969 1 80.25 510 SER A O 1
ATOM 3984 N N . ASN A 1 511 ? -16.688 18.312 16.422 1 79.06 511 ASN A N 1
ATOM 3985 C CA . ASN A 1 511 ? -16.25 17.156 15.656 1 79.06 511 ASN A CA 1
ATOM 3986 C C . ASN A 1 511 ? -15.992 15.945 16.562 1 79.06 511 ASN A C 1
ATOM 3988 O O . ASN A 1 511 ? -16.406 14.828 16.234 1 79.06 511 ASN A O 1
ATOM 3992 N N . THR A 1 512 ? -15.352 16.188 17.609 1 85.12 512 THR A N 1
ATOM 3993 C CA . THR A 1 512 ? -15.039 15.109 18.547 1 85.12 512 THR A CA 1
ATOM 3994 C C . THR A 1 512 ? -16.312 14.562 19.188 1 85.12 512 THR A C 1
ATOM 3996 O O . THR A 1 512 ? -16.438 13.359 19.406 1 85.12 512 THR A O 1
ATOM 3999 N N . VAL A 1 513 ? -17.203 15.438 19.406 1 86.06 513 VAL A N 1
ATOM 4000 C CA . VAL A 1 513 ? -18.469 15.016 20 1 86.06 513 VAL A CA 1
ATOM 4001 C C . VAL A 1 513 ? -19.219 14.133 19 1 86.06 513 VAL A C 1
ATOM 4003 O O . VAL A 1 513 ? -19.812 13.125 19.391 1 86.06 513 VAL A O 1
ATOM 4006 N N . LYS A 1 514 ? -19.172 14.539 17.828 1 83.31 514 LYS A N 1
ATOM 4007 C CA . LYS A 1 514 ? -19.828 13.742 16.781 1 83.31 514 LYS A CA 1
ATOM 4008 C C . LYS A 1 514 ? -19.203 12.352 16.688 1 83.31 514 LYS A C 1
ATOM 4010 O O . LYS A 1 514 ? -19.906 11.359 16.5 1 83.31 514 LYS A O 1
ATOM 4015 N N . MET A 1 515 ? -17.953 12.289 16.859 1 87.19 515 MET A N 1
ATOM 4016 C CA . MET A 1 515 ? -17.25 11.016 16.781 1 87.19 515 MET A CA 1
ATOM 4017 C C . MET A 1 515 ? -17.578 10.141 17.984 1 87.19 515 MET A C 1
ATOM 4019 O O . MET A 1 515 ? -17.719 8.922 17.859 1 87.19 515 MET A O 1
ATOM 4023 N N . LYS A 1 516 ? -17.688 10.789 19.078 1 89.06 516 LYS A N 1
ATOM 4024 C CA . LYS A 1 516 ? -18 10.055 20.312 1 89.06 516 LYS A CA 1
ATOM 4025 C C . LYS A 1 516 ? -19.391 9.43 20.234 1 89.06 516 LYS A C 1
ATOM 4027 O O . LYS A 1 516 ? -19.641 8.398 20.859 1 89.06 516 LYS A O 1
ATOM 4032 N N . LYS A 1 517 ? -20.219 9.984 19.438 1 86.56 517 LYS A N 1
ATOM 4033 C CA . LYS A 1 517 ? -21.562 9.438 19.266 1 86.56 517 LYS A CA 1
ATOM 4034 C C . LYS A 1 517 ? -21.516 8.141 18.453 1 86.56 517 LYS A C 1
ATOM 4036 O O . LYS A 1 517 ? -22.438 7.328 18.531 1 86.56 517 LYS A O 1
ATOM 4041 N N . SER A 1 518 ? -20.516 7.996 17.734 1 86.62 518 SER A N 1
ATOM 4042 C CA . SER A 1 518 ? -20.406 6.805 16.891 1 86.62 518 SER A CA 1
ATOM 4043 C C . SER A 1 518 ? -19.766 5.652 17.656 1 86.62 518 SER A C 1
ATOM 4045 O O . SER A 1 518 ? -19.531 4.582 17.094 1 86.62 518 SER A O 1
ATOM 4047 N N . GLU A 1 519 ? -19.594 5.82 18.969 1 91.56 519 GLU A N 1
ATOM 4048 C CA . GLU A 1 519 ? -18.969 4.777 19.766 1 91.56 519 GLU A CA 1
ATOM 4049 C C . GLU A 1 519 ? -19.906 3.59 19.969 1 91.56 519 GLU A C 1
ATOM 4051 O O . GLU A 1 519 ? -21.125 3.768 20.109 1 91.56 519 GLU A O 1
ATOM 4056 N N . ASP A 1 520 ? -19.375 2.447 19.875 1 91.75 520 ASP A N 1
ATOM 4057 C CA . ASP A 1 520 ? -20.078 1.206 20.172 1 91.75 520 ASP A CA 1
ATOM 4058 C C . ASP A 1 520 ? -19.141 0.163 20.766 1 91.75 520 ASP A C 1
ATOM 4060 O O . ASP A 1 520 ? -18.141 0.511 21.391 1 91.75 520 ASP A O 1
ATOM 4064 N N . ALA A 1 521 ? -19.469 -1.064 20.734 1 87.94 521 ALA A N 1
ATOM 4065 C CA . ALA A 1 521 ? -18.672 -2.117 21.359 1 87.94 521 ALA A CA 1
ATOM 4066 C C . ALA A 1 521 ? -17.359 -2.32 20.625 1 87.94 521 ALA A C 1
ATOM 4068 O O . ALA A 1 521 ? -16.359 -2.709 21.219 1 87.94 521 ALA A O 1
ATOM 4069 N N . PHE A 1 522 ? -17.312 -2.004 19.391 1 89.44 522 PHE A N 1
ATOM 4070 C CA . PHE A 1 522 ? -16.141 -2.277 18.562 1 89.44 522 PHE A CA 1
ATOM 4071 C C . PHE A 1 522 ? -15.352 -0.996 18.297 1 89.44 522 PHE A C 1
ATOM 4073 O O . PHE A 1 522 ? -14.125 -1.022 18.188 1 89.44 522 PHE A O 1
ATOM 4080 N N . VAL A 1 523 ? -16.094 0.118 18.234 1 93.44 523 VAL A N 1
ATOM 4081 C CA . VAL A 1 523 ? -15.469 1.396 17.906 1 93.44 523 VAL A CA 1
ATOM 4082 C C . VAL A 1 523 ? -15.375 2.262 19.156 1 93.44 523 VAL A C 1
ATOM 4084 O O . VAL A 1 523 ? -16.391 2.576 19.781 1 93.44 523 VAL A O 1
ATOM 4087 N N . LYS A 1 524 ? -14.156 2.598 19.484 1 94.69 524 LYS A N 1
ATOM 4088 C CA . LYS A 1 524 ? -13.93 3.486 20.609 1 94.69 524 LYS A CA 1
ATOM 4089 C C . LYS A 1 524 ? -13.141 4.727 20.203 1 94.69 524 LYS A C 1
ATOM 4091 O O . LYS A 1 524 ? -12.227 4.637 19.375 1 94.69 524 LYS A O 1
ATOM 4096 N N . VAL A 1 525 ? -13.547 5.848 20.75 1 94.38 525 VAL A N 1
ATOM 4097 C CA . VAL A 1 525 ? -12.906 7.117 20.422 1 94.38 525 VAL A CA 1
ATOM 4098 C C . VAL A 1 525 ? -12.062 7.59 21.594 1 94.38 525 VAL A C 1
ATOM 4100 O O . VAL A 1 525 ? -12.547 7.668 22.734 1 94.38 525 VAL A O 1
ATOM 4103 N N . PHE A 1 526 ? -10.828 7.844 21.344 1 94.81 526 PHE A N 1
ATOM 4104 C CA . PHE A 1 526 ? -9.891 8.305 22.375 1 94.81 526 PHE A CA 1
ATOM 4105 C C . PHE A 1 526 ? -9.359 9.695 22.031 1 94.81 526 PHE A C 1
ATOM 4107 O O . PHE A 1 526 ? -8.906 9.93 20.906 1 94.81 526 PHE A O 1
ATOM 4114 N N . HIS A 1 527 ? -9.5 10.617 22.891 1 93.06 527 HIS A N 1
ATOM 4115 C CA . HIS A 1 527 ? -9 11.969 22.672 1 93.06 527 HIS A CA 1
ATOM 4116 C C . HIS A 1 527 ? -8.164 12.453 23.859 1 93.06 527 HIS A C 1
ATOM 4118 O O . HIS A 1 527 ? -8.328 11.961 24.969 1 93.06 527 HIS A O 1
ATOM 4124 N N . GLY A 1 528 ? -7.203 13.297 23.625 1 91.38 528 GLY A N 1
ATOM 4125 C CA . GLY A 1 528 ? -6.418 13.914 24.672 1 91.38 528 GLY A CA 1
ATOM 4126 C C . GLY A 1 528 ? -7.023 15.203 25.203 1 91.38 528 GLY A C 1
ATOM 4127 O O . GLY A 1 528 ? -8.242 15.328 25.297 1 91.38 528 GLY A O 1
ATOM 4128 N N . LEU A 1 529 ? -6.215 16.109 25.641 1 91.44 529 LEU A N 1
ATOM 4129 C CA . LEU A 1 529 ? -6.68 17.375 26.203 1 91.44 529 LEU A CA 1
ATOM 4130 C C . LEU A 1 529 ? -6.77 18.453 25.125 1 91.44 529 LEU A C 1
ATOM 4132 O O . LEU A 1 529 ? -7.645 19.312 25.172 1 91.44 529 LEU A O 1
ATOM 4136 N N . LYS A 1 530 ? -5.891 18.453 24.172 1 92 530 LYS A N 1
ATOM 4137 C CA . LYS A 1 530 ? -5.887 19.422 23.078 1 92 530 LYS A CA 1
ATOM 4138 C C . LYS A 1 530 ? -5.449 18.766 21.766 1 92 530 LYS A C 1
ATOM 4140 O O . LYS A 1 530 ? -6.238 18.094 21.125 1 92 530 LYS A O 1
ATOM 4145 N N . THR A 1 531 ? -4.18 18.781 21.484 1 90.31 531 THR A N 1
ATOM 4146 C CA . THR A 1 531 ? -3.602 18.141 20.297 1 90.31 531 THR A CA 1
ATOM 4147 C C . THR A 1 531 ? -2.51 17.156 20.703 1 90.31 531 THR A C 1
ATOM 4149 O O . THR A 1 531 ? -2.049 17.172 21.844 1 90.31 531 THR A O 1
ATOM 4152 N N . LEU A 1 532 ? -2.143 16.281 19.859 1 91.69 532 LEU A N 1
ATOM 4153 C CA . LEU A 1 532 ? -1.151 15.242 20.125 1 91.69 532 LEU A CA 1
ATOM 4154 C C . LEU A 1 532 ? 0.147 15.852 20.641 1 91.69 532 LEU A C 1
ATOM 4156 O O . LEU A 1 532 ? 0.676 15.422 21.672 1 91.69 532 LEU A O 1
ATOM 4160 N N . GLU A 1 533 ? 0.627 16.922 19.938 1 92.56 533 GLU A N 1
ATOM 4161 C CA . GLU A 1 533 ? 1.912 17.531 20.281 1 92.56 533 GLU A CA 1
ATOM 4162 C C . GLU A 1 533 ? 1.855 18.234 21.625 1 92.56 533 GLU A C 1
ATOM 4164 O O . GLU A 1 533 ? 2.807 18.156 22.406 1 92.56 533 GLU A O 1
ATOM 4169 N N . TYR A 1 534 ? 0.746 18.859 21.906 1 93.69 534 TYR A N 1
ATOM 4170 C CA . TYR A 1 534 ? 0.571 19.531 23.203 1 93.69 534 TYR A CA 1
ATOM 4171 C C . TYR A 1 534 ? 0.489 18.5 24.328 1 93.69 534 TYR A C 1
ATOM 4173 O O . TYR A 1 534 ? 1.089 18.703 25.391 1 93.69 534 TYR A O 1
ATOM 4181 N N . ASP A 1 535 ? -0.235 17.453 24.109 1 94.5 535 ASP A N 1
ATOM 4182 C CA . ASP A 1 535 ? -0.405 16.422 25.125 1 94.5 535 ASP A CA 1
ATOM 4183 C C . ASP A 1 535 ? 0.92 15.727 25.422 1 94.5 535 ASP A C 1
ATOM 4185 O O . ASP A 1 535 ? 1.164 15.305 26.562 1 94.5 535 ASP A O 1
ATOM 4189 N N . LEU A 1 536 ? 1.704 15.555 24.453 1 95 536 LEU A N 1
ATOM 4190 C CA . LEU A 1 536 ? 3.035 14.992 24.656 1 95 536 LEU A CA 1
ATOM 4191 C C . LEU A 1 536 ? 3.898 15.938 25.484 1 95 536 LEU A C 1
ATOM 4193 O O . LEU A 1 536 ? 4.637 15.492 26.375 1 95 536 LEU A O 1
ATOM 4197 N N . ALA A 1 537 ? 3.791 17.266 25.219 1 95 537 ALA A N 1
ATOM 4198 C CA . ALA A 1 537 ? 4.586 18.266 25.906 1 95 537 ALA A CA 1
ATOM 4199 C C . ALA A 1 537 ? 4.145 18.406 27.359 1 95 537 ALA A C 1
ATOM 4201 O O . ALA A 1 537 ? 4.922 18.859 28.203 1 95 537 ALA A O 1
ATOM 4202 N N . LEU A 1 538 ? 2.92 18.062 27.672 1 95 538 LEU A N 1
ATOM 4203 C CA . LEU A 1 538 ? 2.383 18.172 29.031 1 95 538 LEU A CA 1
ATOM 4204 C C . LEU A 1 538 ? 3.076 17.188 29.969 1 95 538 LEU A C 1
ATOM 4206 O O . LEU A 1 538 ? 3.092 17.391 31.188 1 95 538 LEU A O 1
ATOM 4210 N N . LEU A 1 539 ? 3.586 16.172 29.391 1 94.81 539 LEU A N 1
ATOM 4211 C CA . LEU A 1 539 ? 4.332 15.195 30.188 1 94.81 539 LEU A CA 1
ATOM 4212 C C . LEU A 1 539 ? 5.793 15.617 30.328 1 94.81 539 LEU A C 1
ATOM 4214 O O . LEU A 1 539 ? 6.527 15.672 29.328 1 94.81 539 LEU A O 1
ATOM 4218 N N . GLU A 1 540 ? 6.242 15.844 31.484 1 92.88 540 GLU A N 1
ATOM 4219 C CA . GLU A 1 540 ? 7.551 16.422 31.781 1 92.88 540 GLU A CA 1
ATOM 4220 C C . GLU A 1 540 ? 8.672 15.555 31.203 1 92.88 540 GLU A C 1
ATOM 4222 O O . GLU A 1 540 ? 9.672 16.078 30.719 1 92.88 540 GLU A O 1
ATOM 4227 N N . ALA A 1 541 ? 8.539 14.305 31.219 1 92.5 541 ALA A N 1
ATOM 4228 C CA . ALA A 1 541 ? 9.578 13.375 30.781 1 92.5 541 ALA A CA 1
ATOM 4229 C C . ALA A 1 541 ? 9.789 13.469 29.266 1 92.5 541 ALA A C 1
ATOM 4231 O O . ALA A 1 541 ? 10.852 13.109 28.766 1 92.5 541 ALA A O 1
ATOM 4232 N N . ASN A 1 542 ? 8.789 13.984 28.578 1 95.38 542 ASN A N 1
ATOM 4233 C CA . ASN A 1 542 ? 8.82 13.969 27.125 1 95.38 542 ASN A CA 1
ATOM 4234 C C . ASN A 1 542 ? 9.5 15.219 26.562 1 95.38 542 ASN A C 1
ATOM 4236 O O . ASN A 1 542 ? 9.953 15.227 25.422 1 95.38 542 ASN A O 1
ATOM 4240 N N . ARG A 1 543 ? 9.57 16.312 27.344 1 95.06 543 ARG A N 1
ATOM 4241 C CA . ARG A 1 543 ? 10 17.609 26.828 1 95.06 543 ARG A CA 1
ATOM 4242 C C . ARG A 1 543 ? 11.461 17.562 26.391 1 95.06 543 ARG A C 1
ATOM 4244 O O . ARG A 1 543 ? 11.82 18.125 25.344 1 95.06 543 ARG A O 1
ATOM 4251 N N . ASP A 1 544 ? 12.203 16.844 27.141 1 93.69 544 ASP A N 1
ATOM 4252 C CA . ASP A 1 544 ? 13.609 16.734 26.75 1 93.69 544 ASP A CA 1
ATOM 4253 C C . ASP A 1 544 ? 13.758 15.984 25.438 1 93.69 544 ASP A C 1
ATOM 4255 O O . ASP A 1 544 ? 14.531 16.391 24.562 1 93.69 544 ASP A O 1
ATOM 4259 N N . SER A 1 545 ? 13.086 14.891 25.344 1 93.94 545 SER A N 1
ATOM 4260 C CA . SER A 1 545 ? 13.125 14.109 24.109 1 93.94 545 SER A CA 1
ATOM 4261 C C . SER A 1 545 ? 12.594 14.914 22.922 1 93.94 545 SER A C 1
ATOM 4263 O O . SER A 1 545 ? 13.102 14.789 21.812 1 93.94 545 SER A O 1
ATOM 4265 N N . MET A 1 546 ? 11.578 15.727 23.172 1 94.88 546 MET A N 1
ATOM 4266 C CA . MET A 1 546 ? 10.992 16.547 22.125 1 94.88 546 MET A CA 1
ATOM 4267 C C . MET A 1 546 ? 11.984 17.609 21.641 1 94.88 546 MET A C 1
ATOM 4269 O O . MET A 1 546 ? 12.109 17.844 20.438 1 94.88 546 MET A O 1
ATOM 4273 N N . LEU A 1 547 ? 12.672 18.188 22.594 1 94.19 547 LEU A N 1
ATOM 4274 C CA . LEU A 1 547 ? 13.641 19.219 22.25 1 94.19 547 LEU A CA 1
ATOM 4275 C C . LEU A 1 547 ? 14.844 18.609 21.547 1 94.19 547 LEU A C 1
ATOM 4277 O O . LEU A 1 547 ? 15.391 19.219 20.609 1 94.19 547 LEU A O 1
ATOM 4281 N N . LYS A 1 548 ? 15.242 17.438 21.922 1 92.31 548 LYS A N 1
ATOM 4282 C CA . LYS A 1 548 ? 16.328 16.734 21.234 1 92.31 548 LYS A CA 1
ATOM 4283 C C . LYS A 1 548 ? 15.93 16.375 19.812 1 92.31 548 LYS A C 1
ATOM 4285 O O . LYS A 1 548 ? 16.75 16.469 18.891 1 92.31 548 LYS A O 1
ATOM 4290 N N . ALA A 1 549 ? 14.711 15.922 19.688 1 90.88 549 ALA A N 1
ATOM 4291 C CA . ALA A 1 549 ? 14.203 15.586 18.359 1 90.88 549 ALA A CA 1
ATOM 4292 C C . ALA A 1 549 ? 14.164 16.812 17.469 1 90.88 549 ALA A C 1
ATOM 4294 O O . ALA A 1 549 ? 14.461 16.734 16.266 1 90.88 549 ALA A O 1
ATOM 4295 N N . LEU A 1 550 ? 13.781 17.969 18.062 1 91.31 550 LEU A N 1
ATOM 4296 C CA . LEU A 1 550 ? 13.688 19.203 17.297 1 91.31 550 LEU A CA 1
ATOM 4297 C C . LEU A 1 550 ? 15.07 19.688 16.891 1 91.31 550 LEU A C 1
ATOM 4299 O O . LEU A 1 550 ? 15.211 20.391 15.883 1 91.31 550 LEU A O 1
ATOM 4303 N N . ALA A 1 551 ? 16.062 19.312 17.547 1 89 551 ALA A N 1
ATOM 4304 C CA . ALA A 1 551 ? 17.422 19.766 17.281 1 89 551 ALA A CA 1
ATOM 4305 C C . ALA A 1 551 ? 17.953 19.172 15.977 1 89 551 ALA A C 1
ATOM 4307 O O . ALA A 1 551 ? 18.859 19.734 15.359 1 89 551 ALA A O 1
ATOM 4308 N N . ASP A 1 552 ? 17.375 18.156 15.617 1 83.5 552 ASP A N 1
ATOM 4309 C CA . ASP A 1 552 ? 17.812 17.531 14.375 1 83.5 552 ASP A CA 1
ATOM 4310 C C . ASP A 1 552 ? 17.453 18.391 13.172 1 83.5 552 ASP A C 1
ATOM 4312 O O . ASP A 1 552 ? 18.328 18.891 12.469 1 83.5 552 ASP A O 1
ATOM 4316 N N . PRO A 1 553 ? 16.203 18.703 12.969 1 78.75 553 PRO A N 1
ATOM 4317 C CA . PRO A 1 553 ? 15.859 19.547 11.828 1 78.75 553 PRO A CA 1
ATOM 4318 C C . PRO A 1 553 ? 16.156 21.031 12.086 1 78.75 553 PRO A C 1
ATOM 4320 O O . PRO A 1 553 ? 16.5 21.766 11.156 1 78.75 553 PRO A O 1
ATOM 4323 N N . HIS A 1 554 ? 15.961 21.438 13.383 1 85.62 554 HIS A N 1
ATOM 4324 C CA . HIS A 1 554 ? 16.094 22.859 13.719 1 85.62 554 HIS A CA 1
ATOM 4325 C C . HIS A 1 554 ? 16.922 23.047 14.984 1 85.62 554 HIS A C 1
ATOM 4327 O O . HIS A 1 554 ? 16.375 23.375 16.047 1 85.62 554 HIS A O 1
ATOM 4333 N N . PRO A 1 555 ? 18.188 23.078 14.773 1 86.12 555 PRO A N 1
ATOM 4334 C CA . PRO A 1 555 ? 19.047 23.125 15.961 1 86.12 555 PRO A CA 1
ATOM 4335 C C . PRO A 1 555 ? 18.969 24.469 16.688 1 86.12 555 PRO A C 1
ATOM 4337 O O . PRO A 1 555 ? 18.938 24.516 17.922 1 86.12 555 PRO A O 1
ATOM 4340 N N . ILE A 1 556 ? 18.875 25.594 15.93 1 84.44 556 ILE A N 1
ATOM 4341 C CA . ILE A 1 556 ? 18.891 26.922 16.547 1 84.44 556 ILE A CA 1
ATOM 4342 C C . ILE A 1 556 ? 17.547 27.203 17.219 1 84.44 556 ILE A C 1
ATOM 4344 O O . ILE A 1 556 ? 17.516 27.703 18.344 1 84.44 556 ILE A O 1
ATOM 4348 N N . ILE A 1 557 ? 16.531 26.797 16.625 1 85.62 557 ILE A N 1
ATOM 4349 C CA . ILE A 1 557 ? 15.203 26.984 17.203 1 85.62 557 ILE A CA 1
ATOM 4350 C C . ILE A 1 557 ? 15.078 26.125 18.469 1 85.62 557 ILE A C 1
ATOM 4352 O O . ILE A 1 557 ? 14.477 26.562 19.453 1 85.62 557 ILE A O 1
ATOM 4356 N N . SER A 1 558 ? 15.641 24.953 18.359 1 90.75 558 SER A N 1
ATOM 4357 C CA . SER A 1 558 ? 15.57 24.062 19.516 1 90.75 558 SER A CA 1
ATOM 4358 C C . SER A 1 558 ? 16.281 24.656 20.719 1 90.75 558 SER A C 1
ATOM 4360 O O . SER A 1 558 ? 15.758 24.609 21.844 1 90.75 558 SER A O 1
ATOM 4362 N N . ALA A 1 559 ? 17.422 25.219 20.516 1 87.12 559 ALA A N 1
ATOM 4363 C CA . ALA A 1 559 ? 18.172 25.828 21.594 1 87.12 559 ALA A CA 1
ATOM 4364 C C . ALA A 1 559 ? 17.438 27.016 22.188 1 87.12 559 ALA A C 1
ATOM 4366 O O . ALA A 1 559 ? 17.391 27.203 23.406 1 87.12 559 ALA A O 1
ATOM 4367 N N . ALA A 1 560 ? 16.906 27.828 21.312 1 85.38 560 ALA A N 1
ATOM 4368 C CA . ALA A 1 560 ? 16.141 28.984 21.766 1 85.38 560 ALA A CA 1
ATOM 4369 C C . ALA A 1 560 ? 14.922 28.547 22.562 1 85.38 560 ALA A C 1
ATOM 4371 O O . ALA A 1 560 ? 14.617 29.125 23.609 1 85.38 560 ALA A O 1
ATOM 4372 N N . LEU A 1 561 ? 14.289 27.547 22.125 1 89.88 561 LEU A N 1
ATOM 4373 C CA . LEU A 1 561 ? 13.078 27.062 22.766 1 89.88 561 LEU A CA 1
ATOM 4374 C C . LEU A 1 561 ? 13.391 26.438 24.125 1 89.88 561 LEU A C 1
ATOM 4376 O O . LEU A 1 561 ? 12.594 26.516 25.047 1 89.88 561 LEU A O 1
ATOM 4380 N N . ARG A 1 562 ? 14.484 25.766 24.172 1 91.31 562 ARG A N 1
ATOM 4381 C CA . ARG A 1 562 ? 14.875 25.188 25.453 1 91.31 562 ARG A CA 1
ATOM 4382 C C . ARG A 1 562 ? 15 26.25 26.531 1 91.31 562 ARG A C 1
ATOM 4384 O O . ARG A 1 562 ? 14.523 26.078 27.656 1 91.31 562 ARG A O 1
ATOM 4391 N N . THR A 1 563 ? 15.609 27.359 26.188 1 88 563 THR A N 1
ATOM 4392 C CA . THR A 1 563 ? 15.781 28.453 27.125 1 88 563 THR A CA 1
ATOM 4393 C C . THR A 1 563 ? 14.43 29.062 27.5 1 88 563 THR A C 1
ATOM 4395 O O . THR A 1 563 ? 14.211 29.406 28.672 1 88 563 THR A O 1
ATOM 4398 N N . ILE A 1 564 ? 13.602 29.156 26.516 1 88.56 564 ILE A N 1
ATOM 4399 C CA . ILE A 1 564 ? 12.281 29.734 26.75 1 88.56 564 ILE A CA 1
ATOM 4400 C C . ILE A 1 564 ? 11.453 28.812 27.641 1 88.56 564 ILE A C 1
ATOM 4402 O O . ILE A 1 564 ? 10.773 29.281 28.562 1 88.56 564 ILE A O 1
ATOM 4406 N N . VAL A 1 565 ? 11.5 27.562 27.391 1 92.06 565 VAL A N 1
ATOM 4407 C CA . VAL A 1 565 ? 10.719 26.578 28.125 1 92.06 565 VAL A CA 1
ATOM 4408 C C . VAL A 1 565 ? 11.211 26.5 29.578 1 92.06 565 VAL A C 1
ATOM 4410 O O . VAL A 1 565 ? 10.406 26.438 30.5 1 92.06 565 VAL A O 1
ATOM 4413 N N . ASP A 1 566 ? 12.492 26.531 29.766 1 89.81 566 ASP A N 1
ATOM 4414 C CA . ASP A 1 566 ? 13.07 26.422 31.094 1 89.81 566 ASP A CA 1
ATOM 4415 C C . ASP A 1 566 ? 12.75 27.656 31.938 1 89.81 566 ASP A C 1
ATOM 4417 O O . ASP A 1 566 ? 12.742 27.594 33.156 1 89.81 566 ASP A O 1
ATOM 4421 N N . ALA A 1 567 ? 12.477 28.797 31.281 1 88.25 567 ALA A N 1
ATOM 4422 C CA . ALA A 1 567 ? 12.211 30.047 31.969 1 88.25 567 ALA A CA 1
ATOM 4423 C C . ALA A 1 567 ? 10.75 30.125 32.438 1 88.25 567 ALA A C 1
ATOM 4425 O O . ALA A 1 567 ? 10.391 31 33.219 1 88.25 567 ALA A O 1
ATOM 4426 N N . GLN A 1 568 ? 9.969 29.141 32 1 90.06 568 GLN A N 1
ATOM 4427 C CA . GLN A 1 568 ? 8.555 29.172 32.344 1 90.06 568 GLN A CA 1
ATOM 4428 C C . GLN A 1 568 ? 8.344 28.672 33.781 1 90.06 568 GLN A C 1
ATOM 4430 O O . GLN A 1 568 ? 9.086 27.812 34.25 1 90.06 568 GLN A O 1
ATOM 4435 N N . PRO A 1 569 ? 7.375 29.141 34.438 1 90.19 569 PRO A N 1
ATOM 4436 C CA . PRO A 1 569 ? 7.207 28.891 35.875 1 90.19 569 PRO A CA 1
ATOM 4437 C C . PRO A 1 569 ? 6.586 27.531 36.156 1 90.19 569 PRO A C 1
ATOM 4439 O O . PRO A 1 569 ? 6.902 26.906 37.188 1 90.19 569 PRO A O 1
ATOM 4442 N N . ASP A 1 570 ? 5.582 27.094 35.469 1 91.5 570 ASP A N 1
ATOM 4443 C CA . ASP A 1 570 ? 4.863 25.859 35.781 1 91.5 570 ASP A CA 1
ATOM 4444 C C . ASP A 1 570 ? 4.836 24.906 34.594 1 91.5 570 ASP A C 1
ATOM 4446 O O . ASP A 1 570 ? 5.324 25.25 33.5 1 91.5 570 ASP A O 1
ATOM 4450 N N . ASN A 1 571 ? 4.328 23.703 34.906 1 92.88 571 ASN A N 1
ATOM 4451 C CA . ASN A 1 571 ? 4.312 22.641 33.906 1 92.88 571 ASN A CA 1
ATOM 4452 C C . ASN A 1 571 ? 3.461 23.031 32.719 1 92.88 571 ASN A C 1
ATOM 4454 O O . ASN A 1 571 ? 3.859 22.797 31.562 1 92.88 571 ASN A O 1
ATOM 4458 N N . THR A 1 572 ? 2.344 23.531 32.938 1 93.38 572 THR A N 1
ATOM 4459 C CA . THR A 1 572 ? 1.429 23.906 31.875 1 93.38 572 THR A CA 1
ATOM 4460 C C . THR A 1 572 ? 2.025 25.016 31 1 93.38 572 THR A C 1
ATOM 4462 O O . THR A 1 572 ? 1.897 24.984 29.781 1 93.38 572 THR A O 1
ATOM 4465 N N . ALA A 1 573 ? 2.658 25.953 31.625 1 91.94 573 ALA A N 1
ATOM 4466 C CA . ALA A 1 573 ? 3.285 27.047 30.891 1 91.94 573 ALA A CA 1
ATOM 4467 C C . ALA A 1 573 ? 4.449 26.547 30.031 1 91.94 573 ALA A C 1
ATOM 4469 O O . ALA A 1 573 ? 4.68 27.047 28.938 1 91.94 573 ALA A O 1
ATOM 4470 N N . LYS A 1 574 ? 5.156 25.594 30.594 1 92.94 574 LYS A N 1
ATOM 4471 C CA . LYS A 1 574 ? 6.254 25.016 29.844 1 92.94 574 LYS A CA 1
ATOM 4472 C C . LYS A 1 574 ? 5.738 24.281 28.609 1 92.94 574 LYS A C 1
ATOM 4474 O O . LYS A 1 574 ? 6.297 24.422 27.516 1 92.94 574 LYS A O 1
ATOM 4479 N N . ALA A 1 575 ? 4.707 23.531 28.828 1 93.81 575 ALA A N 1
ATOM 4480 C CA . ALA A 1 575 ? 4.109 22.797 27.719 1 93.81 575 ALA A CA 1
ATOM 4481 C C . ALA A 1 575 ? 3.57 23.75 26.656 1 93.81 575 ALA A C 1
ATOM 4483 O O . ALA A 1 575 ? 3.734 23.5 25.453 1 93.81 575 ALA A O 1
ATOM 4484 N N . LYS A 1 576 ? 2.934 24.781 27.125 1 90.94 576 LYS A N 1
ATOM 4485 C CA . LYS A 1 576 ? 2.379 25.766 26.203 1 90.94 576 LYS A CA 1
ATOM 4486 C C . LYS A 1 576 ? 3.48 26.453 25.406 1 90.94 576 LYS A C 1
ATOM 4488 O O . LYS A 1 576 ? 3.361 26.625 24.188 1 90.94 576 LYS A O 1
ATOM 4493 N N . ALA A 1 577 ? 4.535 26.781 26.047 1 90 577 ALA A N 1
ATOM 4494 C CA . ALA A 1 577 ? 5.648 27.469 25.391 1 90 577 ALA A CA 1
ATOM 4495 C C . ALA A 1 577 ? 6.289 26.562 24.344 1 90 577 ALA A C 1
ATOM 4497 O O . ALA A 1 577 ? 6.637 27.016 23.25 1 90 577 ALA A O 1
ATOM 4498 N N . LEU A 1 578 ? 6.414 25.328 24.719 1 92.19 578 LEU A N 1
ATOM 4499 C CA . LEU A 1 578 ? 7.012 24.375 23.797 1 92.19 578 LEU A CA 1
ATOM 4500 C C . LEU A 1 578 ? 6.109 24.172 22.578 1 92.19 578 LEU A C 1
ATOM 4502 O O . LEU A 1 578 ? 6.582 24.188 21.438 1 92.19 578 LEU A O 1
ATOM 4506 N N . PHE A 1 579 ? 4.898 23.984 22.812 1 90.88 579 PHE A N 1
ATOM 4507 C CA . PHE A 1 579 ? 3.941 23.719 21.75 1 90.88 579 PHE A CA 1
ATOM 4508 C C . PHE A 1 579 ? 3.795 24.938 20.828 1 90.88 579 PHE A C 1
ATOM 4510 O O . PHE A 1 579 ? 3.893 24.812 19.609 1 90.88 579 PHE A O 1
ATOM 4517 N N . CYS A 1 580 ? 3.52 26.094 21.375 1 86.81 580 CYS A N 1
ATOM 4518 C CA . CYS A 1 580 ? 3.307 27.312 20.594 1 86.81 580 CYS A CA 1
ATOM 4519 C C . CYS A 1 580 ? 4.574 27.719 19.859 1 86.81 580 CYS A C 1
ATOM 4521 O O . CYS A 1 580 ? 4.508 28.266 18.766 1 86.81 580 CYS A O 1
ATOM 4523 N N . GLY A 1 581 ? 5.68 27.391 20.5 1 85.81 581 GLY A N 1
ATOM 4524 C CA . GLY A 1 581 ? 6.945 27.703 19.859 1 85.81 581 GLY A CA 1
ATOM 4525 C C . GLY A 1 581 ? 7.207 26.875 18.609 1 85.81 581 GLY A C 1
ATOM 4526 O O . GLY A 1 581 ? 8.031 27.25 17.781 1 85.81 581 GLY A O 1
ATOM 4527 N N . MET A 1 582 ? 6.48 25.859 18.5 1 87.31 582 MET A N 1
ATOM 4528 C CA . MET A 1 582 ? 6.719 24.984 17.375 1 87.31 582 MET A CA 1
ATOM 4529 C C . MET A 1 582 ? 5.59 25.094 16.344 1 87.31 582 MET A C 1
ATOM 4531 O O . MET A 1 582 ? 5.836 25.188 15.148 1 87.31 582 MET A O 1
ATOM 4535 N N . PHE A 1 583 ? 4.355 25.141 16.797 1 84.62 583 PHE A N 1
ATOM 4536 C CA . PHE A 1 583 ? 3.27 24.891 15.867 1 84.62 583 PHE A CA 1
ATOM 4537 C C . PHE A 1 583 ? 2.279 26.047 15.852 1 84.62 583 PHE A C 1
ATOM 4539 O O . PHE A 1 583 ? 1.349 26.062 15.047 1 84.62 583 PHE A O 1
ATOM 4546 N N . GLU A 1 584 ? 2.262 26.922 16.688 1 80.06 584 GLU A N 1
ATOM 4547 C CA . GLU A 1 584 ? 1.399 28.094 16.703 1 80.06 584 GLU A CA 1
ATOM 4548 C C . GLU A 1 584 ? 2.219 29.391 16.766 1 80.06 584 GLU A C 1
ATOM 4550 O O . GLU A 1 584 ? 2.002 30.219 17.641 1 80.06 584 GLU A O 1
ATOM 4555 N N . ARG A 1 585 ? 3.066 29.375 15.836 1 73.62 585 ARG A N 1
ATOM 4556 C CA . ARG A 1 585 ? 3.92 30.547 15.758 1 73.62 585 ARG A CA 1
ATOM 4557 C C . ARG A 1 585 ? 3.225 31.688 15.008 1 73.62 585 ARG A C 1
ATOM 4559 O O . ARG A 1 585 ? 2.373 31.438 14.148 1 73.62 585 ARG A O 1
ATOM 4566 N N . LYS A 1 586 ? 3.195 32.812 15.484 1 61.62 586 LYS A N 1
ATOM 4567 C CA . LYS A 1 586 ? 2.545 33.938 14.812 1 61.62 586 LYS A CA 1
ATOM 4568 C C . LYS A 1 586 ? 3.096 34.125 13.406 1 61.62 586 LYS A C 1
ATOM 4570 O O . LYS A 1 586 ? 4.121 33.562 13.047 1 61.62 586 LYS A O 1
ATOM 4575 N N . ALA A 1 587 ? 2.322 34.812 12.539 1 53.88 587 ALA A N 1
ATOM 4576 C CA . ALA A 1 587 ? 2.41 35.031 11.102 1 53.88 587 ALA A CA 1
ATOM 4577 C C . ALA A 1 587 ? 3.859 35.219 10.664 1 53.88 587 ALA A C 1
ATOM 4579 O O . ALA A 1 587 ? 4.238 34.844 9.555 1 53.88 587 ALA A O 1
ATOM 4580 N N . SER A 1 588 ? 4.762 35.719 11.602 1 50.03 588 SER A N 1
ATOM 4581 C CA . SER A 1 588 ? 6.07 36.062 11.062 1 50.03 588 SER A CA 1
ATOM 4582 C C . SER A 1 588 ? 6.953 34.844 10.906 1 50.03 588 SER A C 1
ATOM 4584 O O . SER A 1 588 ? 7.941 34.844 10.172 1 50.03 588 SER A O 1
ATOM 4586 N N . SER A 1 589 ? 6.508 33.781 11.734 1 57.78 589 SER A N 1
ATOM 4587 C CA . SER A 1 589 ? 7.422 32.656 11.703 1 57.78 589 SER A CA 1
ATOM 4588 C C . SER A 1 589 ? 6.703 31.375 11.266 1 57.78 589 SER A C 1
ATOM 4590 O O . SER A 1 589 ? 5.551 31.141 11.633 1 57.78 589 SER A O 1
ATOM 4592 N N . GLY A 1 590 ? 6.977 30.891 10.055 1 64.5 590 GLY A N 1
ATOM 4593 C CA . GLY A 1 590 ? 6.387 29.688 9.492 1 64.5 590 GLY A CA 1
ATOM 4594 C C . GLY A 1 590 ? 6.34 28.531 10.477 1 64.5 590 GLY A C 1
ATOM 4595 O O . GLY A 1 590 ? 7.293 28.297 11.219 1 64.5 590 GLY A O 1
ATOM 4596 N N . ASN A 1 591 ? 5.18 27.969 10.844 1 73.56 591 ASN A N 1
ATOM 4597 C CA . ASN A 1 591 ? 5.008 26.781 11.688 1 73.56 591 ASN A CA 1
ATOM 4598 C C . ASN A 1 591 ? 5.863 25.625 11.195 1 73.56 591 ASN A C 1
ATOM 4600 O O . ASN A 1 591 ? 6.148 25.516 10 1 73.56 591 ASN A O 1
ATOM 4604 N N . LEU A 1 592 ? 6.355 24.938 12.227 1 79.81 592 LEU A N 1
ATOM 4605 C CA . LEU A 1 592 ? 7.129 23.75 11.883 1 79.81 592 LEU A CA 1
ATOM 4606 C C . LEU A 1 592 ? 6.223 22.656 11.344 1 79.81 592 LEU A C 1
ATOM 4608 O O . LEU A 1 592 ? 5.035 22.609 11.664 1 79.81 592 LEU A O 1
ATOM 4612 N N . GLN A 1 593 ? 6.746 21.938 10.492 1 78.25 593 GLN A N 1
ATOM 4613 C CA . GLN A 1 593 ? 5.988 20.828 9.914 1 78.25 593 GLN A CA 1
ATOM 4614 C C . GLN A 1 593 ? 5.812 19.703 10.922 1 78.25 593 GLN A C 1
ATOM 4616 O O . GLN A 1 593 ? 6.793 19.109 11.375 1 78.25 593 GLN A O 1
ATOM 4621 N N . LYS A 1 594 ? 4.633 19.422 11.211 1 81.62 594 LYS A N 1
ATOM 4622 C CA . LYS A 1 594 ? 4.297 18.422 12.219 1 81.62 594 LYS A CA 1
ATOM 4623 C C . LYS A 1 594 ? 4.82 17.047 11.828 1 81.62 594 LYS A C 1
ATOM 4625 O O . LYS A 1 594 ? 5.316 16.297 12.672 1 81.62 594 LYS A O 1
ATOM 4630 N N . GLY A 1 595 ? 4.746 16.75 10.625 1 79.25 595 GLY A N 1
ATOM 4631 C CA . GLY A 1 595 ? 5.195 15.445 10.148 1 79.25 595 GLY A CA 1
ATOM 4632 C C . GLY A 1 595 ? 6.688 15.227 10.312 1 79.25 595 GLY A C 1
ATOM 4633 O O . GLY A 1 595 ? 7.121 14.172 10.766 1 79.25 595 GLY A O 1
ATOM 4634 N N . ARG A 1 596 ? 7.445 16.25 10.023 1 81.62 596 ARG A N 1
ATOM 4635 C CA . ARG A 1 596 ? 8.898 16.172 10.133 1 81.62 596 ARG A CA 1
ATOM 4636 C C . ARG A 1 596 ? 9.336 16.047 11.594 1 81.62 596 ARG A C 1
ATOM 4638 O O . ARG A 1 596 ? 10.25 15.281 11.906 1 81.62 596 ARG A O 1
ATOM 4645 N N . PHE A 1 597 ? 8.742 16.812 12.352 1 88.5 597 PHE A N 1
ATOM 4646 C CA . PHE A 1 597 ? 9.031 16.734 13.773 1 88.5 597 PHE A CA 1
ATOM 4647 C C . PHE A 1 597 ? 8.688 15.367 14.328 1 88.5 597 PHE A C 1
ATOM 4649 O O . PHE A 1 597 ? 9.445 14.797 15.125 1 88.5 597 PHE A O 1
ATOM 4656 N N . ALA A 1 598 ? 7.523 14.859 13.961 1 88.44 598 ALA A N 1
ATOM 4657 C CA . ALA A 1 598 ? 7.07 13.562 14.453 1 88.44 598 ALA A CA 1
ATOM 4658 C C . ALA A 1 598 ? 8.039 12.453 14.055 1 88.44 598 ALA A C 1
ATOM 4660 O O . ALA A 1 598 ? 8.289 11.531 14.836 1 88.44 598 ALA A O 1
ATOM 4661 N N . GLN A 1 599 ? 8.562 12.562 12.938 1 82.88 599 GLN A N 1
ATOM 4662 C CA . GLN A 1 599 ? 9.539 11.57 12.484 1 82.88 599 GLN A CA 1
ATOM 4663 C C . GLN A 1 599 ? 10.812 11.633 13.328 1 82.88 599 GLN A C 1
ATOM 4665 O O . GLN A 1 599 ? 11.367 10.602 13.695 1 82.88 599 GLN A O 1
ATOM 4670 N N . ALA A 1 600 ? 11.305 12.836 13.547 1 86.5 600 ALA A N 1
ATOM 4671 C CA . ALA A 1 600 ? 12.492 13.016 14.375 1 86.5 600 ALA A CA 1
ATOM 4672 C C . ALA A 1 600 ? 12.258 12.5 15.797 1 86.5 600 ALA A C 1
ATOM 4674 O O . ALA A 1 600 ? 13.141 11.891 16.391 1 86.5 600 ALA A O 1
ATOM 4675 N N . LEU A 1 601 ? 11.086 12.812 16.266 1 91.12 601 LEU A N 1
ATOM 4676 C CA . LEU A 1 601 ? 10.758 12.359 17.609 1 91.12 601 LEU A CA 1
ATOM 4677 C C . LEU A 1 601 ? 10.664 10.836 17.656 1 91.12 601 LEU A C 1
ATOM 4679 O O . LEU A 1 601 ? 11.094 10.219 18.641 1 91.12 601 LEU A O 1
ATOM 4683 N N . ALA A 1 602 ? 10.094 10.227 16.688 1 88.44 602 ALA A N 1
ATOM 4684 C CA . ALA A 1 602 ? 10.016 8.766 16.625 1 88.44 602 ALA A CA 1
ATOM 4685 C C . ALA A 1 602 ? 11.398 8.141 16.641 1 88.44 602 ALA A C 1
ATOM 4687 O O . ALA A 1 602 ? 11.617 7.113 17.297 1 88.44 602 ALA A O 1
ATOM 4688 N N . GLU A 1 603 ? 12.289 8.727 15.945 1 84.88 603 GLU A N 1
ATOM 4689 C CA . GLU A 1 603 ? 13.672 8.242 15.938 1 84.88 603 GLU A CA 1
ATOM 4690 C C . GLU A 1 603 ? 14.312 8.375 17.312 1 84.88 603 GLU A C 1
ATOM 4692 O O . GLU A 1 603 ? 15.055 7.496 17.75 1 84.88 603 GLU A O 1
ATOM 4697 N N . GLN A 1 604 ? 14.039 9.523 17.859 1 88.44 604 GLN A N 1
ATOM 4698 C CA . GLN A 1 604 ? 14.578 9.75 19.203 1 88.44 604 GLN A CA 1
ATOM 4699 C C . GLN A 1 604 ? 14.031 8.727 20.188 1 88.44 604 GLN A C 1
ATOM 4701 O O . GLN A 1 604 ? 14.758 8.258 21.062 1 88.44 604 GLN A O 1
ATOM 4706 N N . ILE A 1 605 ? 12.797 8.422 20.062 1 90.12 605 ILE A N 1
ATOM 4707 C CA . ILE A 1 605 ? 12.164 7.453 20.953 1 90.12 605 ILE A CA 1
ATOM 4708 C C . ILE A 1 605 ? 12.781 6.074 20.734 1 90.12 605 ILE A C 1
ATOM 4710 O O . ILE A 1 605 ? 12.969 5.316 21.688 1 90.12 605 ILE A O 1
ATOM 4714 N N . ALA A 1 606 ? 13.094 5.762 19.562 1 83.69 606 ALA A N 1
ATOM 4715 C CA . ALA A 1 606 ? 13.703 4.473 19.234 1 83.69 606 ALA A CA 1
ATOM 4716 C C . ALA A 1 606 ? 15.117 4.379 19.797 1 83.69 606 ALA A C 1
ATOM 4718 O O . ALA A 1 606 ? 15.547 3.316 20.25 1 83.69 606 ALA A O 1
ATOM 4719 N N . SER A 1 607 ? 15.82 5.445 19.781 1 84.75 607 SER A N 1
ATOM 4720 C CA . SER A 1 607 ? 17.219 5.465 20.203 1 84.75 607 SER A CA 1
ATOM 4721 C C . SER A 1 607 ? 17.312 5.562 21.734 1 84.75 607 SER A C 1
ATOM 4723 O O . SER A 1 607 ? 18.109 4.844 22.344 1 84.75 607 SER A O 1
ATOM 4725 N N . THR A 1 608 ? 16.531 6.531 22.281 1 87.31 608 THR A N 1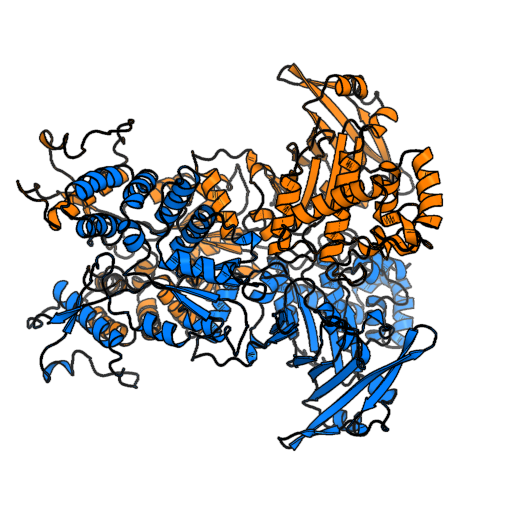
ATOM 4726 C CA . THR A 1 608 ? 16.516 6.723 23.734 1 87.31 608 THR A CA 1
ATOM 4727 C C . THR A 1 608 ? 15.094 6.633 24.281 1 87.31 608 THR A C 1
ATOM 4729 O O . THR A 1 608 ? 14.383 7.637 24.328 1 87.31 608 THR A O 1
ATOM 4732 N N . PRO A 1 609 ? 14.766 5.383 24.766 1 85.31 609 PRO A N 1
ATOM 4733 C CA . PRO A 1 609 ? 13.383 5.172 25.203 1 85.31 609 PRO A CA 1
ATOM 4734 C C . PRO A 1 609 ? 13.07 5.824 26.547 1 85.31 609 PRO A C 1
ATOM 4736 O O . PRO A 1 609 ? 12.789 5.129 27.516 1 85.31 609 PRO A O 1
ATOM 4739 N N . LYS A 1 610 ? 13.047 7.211 26.703 1 87.25 610 LYS A N 1
ATOM 4740 C CA . LYS A 1 610 ? 12.734 7.926 27.938 1 87.25 610 LYS A CA 1
ATOM 4741 C C . LYS A 1 610 ? 11.406 8.672 27.812 1 87.25 610 LYS A C 1
ATOM 4743 O O . LYS A 1 610 ? 11 9.367 28.75 1 87.25 610 LYS A O 1
ATOM 4748 N N . CYS A 1 611 ? 10.664 8.367 26.859 1 91 611 CYS A N 1
ATOM 4749 C CA . CYS A 1 611 ? 9.406 9.055 26.625 1 91 611 CYS A CA 1
ATOM 4750 C C . CYS A 1 611 ? 8.25 8.32 27.297 1 91 611 CYS A C 1
ATOM 4752 O O . CYS A 1 611 ? 8.273 7.098 27.422 1 91 611 CYS A O 1
ATOM 4754 N N . GLU A 1 612 ? 7.363 9.086 27.766 1 93.81 612 GLU A N 1
ATOM 4755 C CA . GLU A 1 612 ? 6.145 8.539 28.359 1 93.81 612 GLU A CA 1
ATOM 4756 C C . GLU A 1 612 ? 4.98 8.617 27.375 1 93.81 612 GLU A C 1
ATOM 4758 O O . GLU A 1 612 ? 4.836 9.602 26.641 1 93.81 612 GLU A O 1
ATOM 4763 N N . VAL A 1 613 ? 4.156 7.559 27.422 1 94.94 613 VAL A N 1
ATOM 4764 C CA . VAL A 1 613 ? 3.006 7.496 26.516 1 94.94 613 VAL A CA 1
ATOM 4765 C C . VAL A 1 613 ? 1.801 8.164 27.172 1 94.94 613 VAL A C 1
ATOM 4767 O O . VAL A 1 613 ? 1.444 7.836 28.312 1 94.94 613 VAL A O 1
ATOM 4770 N N . PRO A 1 614 ? 1.242 9.141 26.469 1 94.69 614 PRO A N 1
ATOM 4771 C CA . PRO A 1 614 ? 0.016 9.727 27.016 1 94.69 614 PRO A CA 1
ATOM 4772 C C . PRO A 1 614 ? -1.066 8.688 27.297 1 94.69 614 PRO A C 1
ATOM 4774 O O . PRO A 1 614 ? -1.193 7.711 26.547 1 94.69 614 PRO A O 1
ATOM 4777 N N . ASP A 1 615 ? -1.914 8.93 28.234 1 93.69 615 ASP A N 1
ATOM 4778 C CA . ASP A 1 615 ? -2.883 7.953 28.719 1 93.69 615 ASP A CA 1
ATOM 4779 C C . ASP A 1 615 ? -3.887 7.578 27.641 1 93.69 615 ASP A C 1
ATOM 4781 O O . ASP A 1 615 ? -4.227 6.406 27.484 1 93.69 615 ASP A O 1
ATOM 4785 N N . TYR A 1 616 ? -4.395 8.555 26.938 1 94.38 616 TYR A N 1
ATOM 4786 C CA . TYR A 1 616 ? -5.414 8.258 25.938 1 94.38 616 TYR A CA 1
ATOM 4787 C C . TYR A 1 616 ? -4.844 7.398 24.812 1 94.38 616 TYR A C 1
ATOM 4789 O O . TYR A 1 616 ? -5.547 6.562 24.25 1 94.38 616 TYR A O 1
ATOM 4797 N N . LEU A 1 617 ? -3.604 7.582 24.5 1 95.5 617 LEU A N 1
ATOM 4798 C CA . LEU A 1 617 ? -2.963 6.762 23.469 1 95.5 617 LEU A CA 1
ATOM 4799 C C . LEU A 1 617 ? -2.717 5.348 23.984 1 95.5 617 LEU A C 1
ATOM 4801 O O . LEU A 1 617 ? -2.881 4.375 23.25 1 95.5 617 LEU A O 1
ATOM 4805 N N . ARG A 1 618 ? -2.314 5.289 25.203 1 94.94 618 ARG A N 1
ATOM 4806 C CA . ARG A 1 618 ? -2.131 3.98 25.828 1 94.94 618 ARG A CA 1
ATOM 4807 C C . ARG A 1 618 ? -3.424 3.172 25.797 1 94.94 618 ARG A C 1
ATOM 4809 O O . ARG A 1 618 ? -3.418 1.998 25.422 1 94.94 618 ARG A O 1
ATOM 4816 N N . LYS A 1 619 ? -4.473 3.807 26.156 1 94.56 619 LYS A N 1
ATOM 4817 C CA . LYS A 1 619 ? -5.77 3.141 26.188 1 94.56 619 LYS A CA 1
ATOM 4818 C C . LYS A 1 619 ? -6.203 2.734 24.781 1 94.56 619 LYS A C 1
ATOM 4820 O O . LYS A 1 619 ? -6.789 1.667 24.578 1 94.56 619 LYS A O 1
ATOM 4825 N N . ALA A 1 620 ? -5.953 3.59 23.844 1 95.12 620 ALA A N 1
ATOM 4826 C CA . ALA A 1 620 ? -6.305 3.299 22.453 1 95.12 620 ALA A CA 1
ATOM 4827 C C . ALA A 1 620 ? -5.559 2.07 21.938 1 95.12 620 ALA A C 1
ATOM 4829 O O . ALA A 1 620 ? -6.16 1.18 21.328 1 95.12 620 ALA A O 1
ATOM 4830 N N . ILE A 1 621 ? -4.234 1.982 22.25 1 94 621 ILE A N 1
ATOM 4831 C CA . ILE A 1 621 ? -3.389 0.886 21.781 1 94 621 ILE A CA 1
ATOM 4832 C C . ILE A 1 621 ? -3.771 -0.401 22.516 1 94 621 ILE A C 1
ATOM 4834 O O . ILE A 1 621 ? -3.848 -1.469 21.906 1 94 621 ILE A O 1
ATOM 4838 N N . GLU A 1 622 ? -4.086 -0.242 23.75 1 91.94 622 GLU A N 1
ATOM 4839 C CA . GLU A 1 622 ? -4.48 -1.404 24.531 1 91.94 622 GLU A CA 1
ATOM 4840 C C . GLU A 1 622 ? -5.832 -1.951 24.078 1 91.94 622 GLU A C 1
ATOM 4842 O O . GLU A 1 622 ? -6.047 -3.164 24.078 1 91.94 622 GLU A O 1
ATOM 4847 N N . HIS A 1 623 ? -6.684 -1.053 23.734 1 92.19 623 HIS A N 1
ATOM 4848 C CA . HIS A 1 623 ? -8.008 -1.468 23.297 1 92.19 623 HIS A CA 1
ATOM 4849 C C . HIS A 1 623 ? -7.918 -2.381 22.078 1 92.19 623 HIS A C 1
ATOM 4851 O O . HIS A 1 623 ? -8.594 -3.408 22.016 1 92.19 623 HIS A O 1
ATOM 4857 N N . VAL A 1 624 ? -7.125 -2.062 21.188 1 90.19 624 VAL A N 1
ATOM 4858 C CA . VAL A 1 624 ? -7.031 -2.816 19.938 1 90.19 624 VAL A CA 1
ATOM 4859 C C . VAL A 1 624 ? -6.168 -4.059 20.141 1 90.19 624 VAL A C 1
ATOM 4861 O O . VAL A 1 624 ? -6.391 -5.094 19.516 1 90.19 624 VAL A O 1
ATOM 4864 N N . CYS A 1 625 ? -5.188 -3.961 21.078 1 83.38 625 CYS A N 1
ATOM 4865 C CA . CYS A 1 625 ? -4.281 -5.082 21.281 1 83.38 625 CYS A CA 1
ATOM 4866 C C . CYS A 1 625 ? -4.84 -6.059 22.312 1 83.38 625 CYS A C 1
ATOM 4868 O O . CYS A 1 625 ? -4.402 -7.211 22.391 1 83.38 625 CYS A O 1
ATOM 4870 N N . GLN A 1 626 ? -5.547 -5.652 23.422 1 69.06 626 GLN A N 1
ATOM 4871 C CA . GLN A 1 626 ? -6.004 -6.508 24.516 1 69.06 626 GLN A CA 1
ATOM 4872 C C . GLN A 1 626 ? -6.785 -7.707 23.984 1 69.06 626 GLN A C 1
ATOM 4874 O O . GLN A 1 626 ? -6.684 -8.812 24.516 1 69.06 626 GLN A O 1
ATOM 4879 N N . GLY A 1 627 ? -7.863 -7.5 23.219 1 57.03 627 GLY A N 1
ATOM 4880 C CA . GLY A 1 627 ? -8.672 -8.656 22.875 1 57.03 627 GLY A CA 1
ATOM 4881 C C . GLY A 1 627 ? -7.953 -9.641 21.984 1 57.03 627 GLY A C 1
ATOM 4882 O O . GLY A 1 627 ? -8.555 -10.609 21.516 1 57.03 627 GLY A O 1
ATOM 4883 N N . ALA A 1 628 ? -6.926 -9.281 21.688 1 50.69 628 ALA A N 1
ATOM 4884 C CA . ALA A 1 628 ? -6.145 -10.164 20.828 1 50.69 628 ALA A CA 1
ATOM 4885 C C . ALA A 1 628 ? -5.723 -11.43 21.578 1 50.69 628 ALA A C 1
ATOM 4887 O O . ALA A 1 628 ? -4.586 -11.531 22.047 1 50.69 628 ALA A O 1
ATOM 4888 N N . ILE A 1 629 ? -6.336 -11.852 22.594 1 39.56 629 ILE A N 1
ATOM 4889 C CA . ILE A 1 629 ? -6.086 -13.172 23.156 1 39.56 629 ILE A CA 1
ATOM 4890 C C . ILE A 1 629 ? -5.824 -14.172 22.031 1 39.56 629 ILE A C 1
ATOM 4892 O O . ILE A 1 629 ? -6.457 -14.109 20.969 1 39.56 629 ILE A O 1
ATOM 4896 N N . LYS A 1 630 ? -4.91 -15.289 22.391 1 33.97 630 LYS A N 1
ATOM 4897 C CA . LYS A 1 630 ? -4.355 -16.5 21.797 1 33.97 630 LYS A CA 1
ATOM 4898 C C . LYS A 1 630 ? -5.43 -17.297 21.047 1 33.97 630 LYS A C 1
ATOM 4900 O O . LYS A 1 630 ? -6.406 -17.75 21.656 1 33.97 630 LYS A O 1
ATOM 4905 N N . PRO A 1 631 ? -5.715 -16.594 19.906 1 25.73 631 PRO A N 1
ATOM 4906 C CA . PRO A 1 631 ? -6.516 -17.719 19.391 1 25.73 631 PRO A CA 1
ATOM 4907 C C . PRO A 1 631 ? -5.77 -19.047 19.453 1 25.73 631 PRO A C 1
ATOM 4909 O O . PRO A 1 631 ? -4.539 -19.078 19.391 1 25.73 631 PRO A O 1
ATOM 4912 N N . MET B 1 1 ? 31.203 -18.281 2.861 1 90.38 1 MET B N 1
ATOM 4913 C CA . MET B 1 1 ? 31.266 -17.75 1.499 1 90.38 1 MET B CA 1
ATOM 4914 C C . MET B 1 1 ? 29.875 -17.391 0.993 1 90.38 1 MET B C 1
ATOM 4916 O O . MET B 1 1 ? 28.875 -18.016 1.386 1 90.38 1 MET B O 1
ATOM 4920 N N . TYR B 1 2 ? 29.734 -16.328 0.161 1 93.56 2 TYR B N 1
ATOM 4921 C CA . TYR B 1 2 ? 28.469 -15.93 -0.444 1 93.56 2 TYR B CA 1
ATOM 4922 C C . TYR B 1 2 ? 28.672 -15.445 -1.874 1 93.56 2 TYR B C 1
ATOM 4924 O O . TYR B 1 2 ? 29.797 -15.094 -2.262 1 93.56 2 TYR B O 1
ATOM 4932 N N . LEU B 1 3 ? 27.703 -15.555 -2.631 1 96.19 3 LEU B N 1
ATOM 4933 C CA . LEU B 1 3 ? 27.719 -15 -3.98 1 96.19 3 LEU B CA 1
ATOM 4934 C C . LEU B 1 3 ? 27.672 -13.477 -3.947 1 96.19 3 LEU B C 1
ATOM 4936 O O . LEU B 1 3 ? 26.656 -12.906 -3.545 1 96.19 3 LEU B O 1
ATOM 4940 N N . ALA B 1 4 ? 28.656 -12.898 -4.457 1 95.62 4 ALA B N 1
ATOM 4941 C CA . ALA B 1 4 ? 28.797 -11.453 -4.309 1 95.62 4 ALA B CA 1
ATOM 4942 C C . ALA B 1 4 ? 28.359 -10.727 -5.582 1 95.62 4 ALA B C 1
ATOM 4944 O O . ALA B 1 4 ? 27.812 -9.625 -5.52 1 95.62 4 ALA B O 1
ATOM 4945 N N . GLU B 1 5 ? 28.719 -11.344 -6.656 1 96.06 5 GLU B N 1
ATOM 4946 C CA . GLU B 1 5 ? 28.422 -10.68 -7.922 1 96.06 5 GLU B CA 1
ATOM 4947 C C . GLU B 1 5 ? 28 -11.688 -8.992 1 96.06 5 GLU B C 1
ATOM 4949 O O . GLU B 1 5 ? 28.5 -12.812 -9.016 1 96.06 5 GLU B O 1
ATOM 4954 N N . LEU B 1 6 ? 27.109 -11.258 -9.836 1 97 6 LEU B N 1
ATOM 4955 C CA . LEU B 1 6 ? 26.672 -12 -11.008 1 97 6 LEU B CA 1
ATOM 4956 C C . LEU B 1 6 ? 26.594 -11.094 -12.234 1 97 6 LEU B C 1
ATOM 4958 O O . LEU B 1 6 ? 25.875 -10.086 -12.219 1 97 6 LEU B O 1
ATOM 4962 N N . THR B 1 7 ? 27.375 -11.375 -13.172 1 96.44 7 THR B N 1
ATOM 4963 C CA . THR B 1 7 ? 27.328 -10.633 -14.43 1 96.44 7 THR B CA 1
ATOM 4964 C C . THR B 1 7 ? 26.641 -11.461 -15.516 1 96.44 7 THR B C 1
ATOM 4966 O O . THR B 1 7 ? 27 -12.617 -15.734 1 96.44 7 THR B O 1
ATOM 4969 N N . ILE B 1 8 ? 25.641 -10.93 -16.125 1 95.62 8 ILE B N 1
ATOM 4970 C CA . ILE B 1 8 ? 24.859 -11.586 -17.172 1 95.62 8 ILE B CA 1
ATOM 4971 C C . ILE B 1 8 ? 25.047 -10.852 -18.5 1 95.62 8 ILE B C 1
ATOM 4973 O O . ILE B 1 8 ? 24.891 -9.625 -18.562 1 95.62 8 ILE B O 1
ATOM 4977 N N . LYS B 1 9 ? 25.375 -11.586 -19.5 1 94.06 9 LYS B N 1
ATOM 4978 C CA . LYS B 1 9 ? 25.547 -10.984 -20.812 1 94.06 9 LYS B CA 1
ATOM 4979 C C . LYS B 1 9 ? 24.672 -11.703 -21.844 1 94.06 9 LYS B C 1
ATOM 4981 O O . LYS B 1 9 ? 24.688 -12.938 -21.922 1 94.06 9 LYS B O 1
ATOM 4986 N N . ASN B 1 10 ? 23.953 -10.969 -22.594 1 91.62 10 ASN B N 1
ATOM 4987 C CA . ASN B 1 10 ? 23.203 -11.406 -23.766 1 91.62 10 ASN B CA 1
ATOM 4988 C C . ASN B 1 10 ? 22.188 -12.492 -23.406 1 91.62 10 ASN B C 1
ATOM 4990 O O . ASN B 1 10 ? 22.125 -13.523 -24.078 1 91.62 10 ASN B O 1
ATOM 4994 N N . PHE B 1 11 ? 21.469 -12.328 -22.484 1 91.56 11 PHE B N 1
ATOM 4995 C CA . PHE B 1 11 ? 20.484 -13.297 -22.016 1 91.56 11 PHE B CA 1
ATOM 4996 C C . PHE B 1 11 ? 19.094 -12.664 -21.922 1 91.56 11 PHE B C 1
ATOM 4998 O O . PHE B 1 11 ? 18.844 -11.828 -21.062 1 91.56 11 PHE B O 1
ATOM 5005 N N . ARG B 1 12 ? 18.312 -12.969 -22.844 1 88 12 ARG B N 1
ATOM 5006 C CA . ARG B 1 12 ? 16.938 -12.492 -22.891 1 88 12 ARG B CA 1
ATOM 5007 C C . ARG B 1 12 ? 16.891 -10.969 -22.844 1 88 12 ARG B C 1
ATOM 5009 O O . ARG B 1 12 ? 17.484 -10.297 -23.688 1 88 12 ARG B O 1
ATOM 5016 N N . LYS B 1 13 ? 16.281 -10.344 -21.828 1 83.06 13 LYS B N 1
ATOM 5017 C CA . LYS B 1 13 ? 16.156 -8.891 -21.781 1 83.06 13 LYS B CA 1
ATOM 5018 C C . LYS B 1 13 ? 17.438 -8.258 -21.234 1 83.06 13 LYS B C 1
ATOM 5020 O O . LYS B 1 13 ? 17.625 -7.043 -21.344 1 83.06 13 LYS B O 1
ATOM 5025 N N . LEU B 1 14 ? 18.281 -9.078 -20.797 1 89.88 14 LEU B N 1
ATOM 5026 C CA . LEU B 1 14 ? 19.484 -8.562 -20.141 1 89.88 14 LEU B CA 1
ATOM 5027 C C . LEU B 1 14 ? 20.672 -8.578 -21.109 1 89.88 14 LEU B C 1
ATOM 5029 O O . LEU B 1 14 ? 21.266 -9.625 -21.344 1 89.88 14 LEU B O 1
ATOM 5033 N N . ARG B 1 15 ? 21 -7.473 -21.609 1 89.5 15 ARG B N 1
ATOM 5034 C CA . ARG B 1 15 ? 22.141 -7.367 -22.5 1 89.5 15 ARG B CA 1
ATOM 5035 C C . ARG B 1 15 ? 23.453 -7.41 -21.719 1 89.5 15 ARG B C 1
ATOM 5037 O O . ARG B 1 15 ? 24.359 -8.156 -22.078 1 89.5 15 ARG B O 1
ATOM 5044 N N . ASP B 1 16 ? 23.562 -6.641 -20.828 1 91.19 16 ASP B N 1
ATOM 5045 C CA . ASP B 1 16 ? 24.703 -6.531 -19.922 1 91.19 16 ASP B CA 1
ATOM 5046 C C . ASP B 1 16 ? 24.25 -6.043 -18.547 1 91.19 16 ASP B C 1
ATOM 5048 O O . ASP B 1 16 ? 24.109 -4.84 -18.328 1 91.19 16 ASP B O 1
ATOM 5052 N N . ALA B 1 17 ? 24.109 -6.984 -17.672 1 92.31 17 ALA B N 1
ATOM 5053 C CA . ALA B 1 17 ? 23.625 -6.645 -16.344 1 92.31 17 ALA B CA 1
ATOM 5054 C C . ALA B 1 17 ? 24.578 -7.16 -15.258 1 92.31 17 ALA B C 1
ATOM 5056 O O . ALA B 1 17 ? 25.016 -8.312 -15.312 1 92.31 17 ALA B O 1
ATOM 5057 N N . LYS B 1 18 ? 24.969 -6.297 -14.422 1 94.06 18 LYS B N 1
ATOM 5058 C CA . LYS B 1 18 ? 25.797 -6.668 -13.273 1 94.06 18 LYS B CA 1
ATOM 5059 C C . LYS B 1 18 ? 25 -6.566 -11.969 1 94.06 18 LYS B C 1
ATOM 5061 O O . LYS B 1 18 ? 24.453 -5.508 -11.656 1 94.06 18 LYS B O 1
ATOM 5066 N N . LEU B 1 19 ? 24.875 -7.641 -11.297 1 95.75 19 LEU B N 1
ATOM 5067 C CA . LEU B 1 19 ? 24.156 -7.68 -10.031 1 95.75 19 LEU B CA 1
ATOM 5068 C C . LEU B 1 19 ? 25.125 -7.859 -8.859 1 95.75 19 LEU B C 1
ATOM 5070 O O . LEU B 1 19 ? 26.109 -8.609 -8.961 1 95.75 19 LEU B O 1
ATOM 5074 N N . LYS B 1 20 ? 24.922 -7.152 -7.855 1 95.44 20 LYS B N 1
ATOM 5075 C CA . LYS B 1 20 ? 25.672 -7.277 -6.605 1 95.44 20 LYS B CA 1
ATOM 5076 C C . LYS B 1 20 ? 24.781 -7.789 -5.48 1 95.44 20 LYS B C 1
ATOM 5078 O O . LYS B 1 20 ? 23.641 -7.359 -5.352 1 95.44 20 LYS B O 1
ATOM 5083 N N . PHE B 1 21 ? 25.344 -8.711 -4.73 1 95.94 21 PHE B N 1
ATOM 5084 C CA . PHE B 1 21 ? 24.547 -9.32 -3.67 1 95.94 21 PHE B CA 1
ATOM 5085 C C . PHE B 1 21 ? 25.234 -9.164 -2.32 1 95.94 21 PHE B C 1
ATOM 5087 O O . PHE B 1 21 ? 26.406 -8.766 -2.254 1 95.94 21 PHE B O 1
ATOM 5094 N N . GLN B 1 22 ? 24.5 -9.328 -1.289 1 93.62 22 GLN B N 1
ATOM 5095 C CA . GLN B 1 22 ? 25.016 -9.375 0.078 1 93.62 22 GLN B CA 1
ATOM 5096 C C . GLN B 1 22 ? 24.75 -10.734 0.712 1 93.62 22 GLN B C 1
ATOM 5098 O O . GLN B 1 22 ? 23.969 -11.531 0.19 1 93.62 22 GLN B O 1
ATOM 5103 N N . PRO B 1 23 ? 25.484 -10.961 1.78 1 92 23 PRO B N 1
ATOM 5104 C CA . PRO B 1 23 ? 25.156 -12.195 2.49 1 92 23 PRO B CA 1
ATOM 5105 C C . PRO B 1 23 ? 23.734 -12.18 3.053 1 92 23 PRO B C 1
ATOM 5107 O O . PRO B 1 23 ? 23.188 -11.117 3.354 1 92 23 PRO B O 1
ATOM 5110 N N . GLY B 1 24 ? 23.141 -13.203 3.102 1 89.44 24 GLY B N 1
ATOM 5111 C CA . GLY B 1 24 ? 21.797 -13.281 3.641 1 89.44 24 GLY B CA 1
ATOM 5112 C C . GLY B 1 24 ? 20.719 -13.031 2.602 1 89.44 24 GLY B C 1
ATOM 5113 O O . GLY B 1 24 ? 20.734 -13.641 1.529 1 89.44 24 GLY B O 1
ATOM 5114 N N . LEU B 1 25 ? 19.891 -12.109 2.889 1 91.94 25 LEU B N 1
ATOM 5115 C CA . LEU B 1 25 ? 18.703 -11.914 2.066 1 91.94 25 LEU B CA 1
ATOM 5116 C C . LEU B 1 25 ? 18.969 -10.906 0.955 1 91.94 25 LEU B C 1
ATOM 5118 O O . LEU B 1 25 ? 19.531 -9.836 1.204 1 91.94 25 LEU B O 1
ATOM 5122 N N . ASN B 1 26 ? 18.656 -11.266 -0.242 1 95.44 26 ASN B N 1
ATOM 5123 C CA . ASN B 1 26 ? 18.656 -10.398 -1.415 1 95.44 26 ASN B CA 1
ATOM 5124 C C . ASN B 1 26 ? 17.297 -10.391 -2.105 1 95.44 26 ASN B C 1
ATOM 5126 O O . ASN B 1 26 ? 16.797 -11.438 -2.527 1 95.44 26 ASN B O 1
ATOM 5130 N N . VAL B 1 27 ? 16.75 -9.242 -2.225 1 93.56 27 VAL B N 1
ATOM 5131 C CA . VAL B 1 27 ? 15.414 -9.109 -2.809 1 93.56 27 VAL B CA 1
ATOM 5132 C C . VAL B 1 27 ? 15.508 -8.406 -4.156 1 93.56 27 VAL B C 1
ATOM 5134 O O . VAL B 1 27 ? 15.891 -7.234 -4.223 1 93.56 27 VAL B O 1
ATOM 5137 N N . LEU B 1 28 ? 15.195 -9.133 -5.188 1 94.25 28 LEU B N 1
ATOM 5138 C CA . LEU B 1 28 ? 15.148 -8.57 -6.531 1 94.25 28 LEU B CA 1
ATOM 5139 C C . LEU B 1 28 ? 13.781 -7.953 -6.812 1 94.25 28 LEU B C 1
ATOM 5141 O O . LEU B 1 28 ? 12.758 -8.641 -6.754 1 94.25 28 LEU B O 1
ATOM 5145 N N . VAL B 1 29 ? 13.797 -6.66 -7.031 1 89.75 29 VAL B N 1
ATOM 5146 C CA . VAL B 1 29 ? 12.539 -5.965 -7.258 1 89.75 29 VAL B CA 1
ATOM 5147 C C . VAL B 1 29 ? 12.562 -5.289 -8.625 1 89.75 29 VAL B C 1
ATOM 5149 O O . VAL B 1 29 ? 13.625 -4.938 -9.133 1 89.75 29 VAL B O 1
ATOM 5152 N N . GLY B 1 30 ? 11.336 -5.16 -9.219 1 82.94 30 GLY B N 1
ATOM 5153 C CA . GLY B 1 30 ? 11.156 -4.52 -10.516 1 82.94 30 GLY B CA 1
ATOM 5154 C C . GLY B 1 30 ? 9.797 -4.777 -11.125 1 82.94 30 GLY B C 1
ATOM 5155 O O . GLY B 1 30 ? 9.055 -5.648 -10.664 1 82.94 30 GLY B O 1
ATOM 5156 N N . PRO B 1 31 ? 9.477 -4.055 -12.125 1 75.38 31 PRO B N 1
ATOM 5157 C CA . PRO B 1 31 ? 8.195 -4.258 -12.805 1 75.38 31 PRO B CA 1
ATOM 5158 C C . PRO B 1 31 ? 8.109 -5.598 -13.523 1 75.38 31 PRO B C 1
ATOM 5160 O O . PRO B 1 31 ? 9.109 -6.324 -13.602 1 75.38 31 PRO B O 1
ATOM 5163 N N . ASN B 1 32 ? 6.883 -5.91 -13.914 1 70.62 32 ASN B N 1
ATOM 5164 C CA . ASN B 1 32 ? 6.699 -7.16 -14.641 1 70.62 32 ASN B CA 1
ATOM 5165 C C . ASN B 1 32 ? 7.496 -7.176 -15.945 1 70.62 32 ASN B C 1
ATOM 5167 O O . ASN B 1 32 ? 7.562 -6.168 -16.656 1 70.62 32 ASN B O 1
ATOM 5171 N N . ASN B 1 33 ? 8.125 -8.258 -16.203 1 72.75 33 ASN B N 1
ATOM 5172 C CA . ASN B 1 33 ? 8.82 -8.523 -17.453 1 72.75 33 ASN B CA 1
ATOM 5173 C C . ASN B 1 33 ? 10.109 -7.711 -17.578 1 72.75 33 ASN B C 1
ATOM 5175 O O . ASN B 1 33 ? 10.594 -7.465 -18.672 1 72.75 33 ASN B O 1
ATOM 5179 N N . VAL B 1 34 ? 10.625 -7.258 -16.469 1 77.81 34 VAL B N 1
ATOM 5180 C CA . VAL B 1 34 ? 11.867 -6.492 -16.5 1 77.81 34 VAL B CA 1
ATOM 5181 C C . VAL B 1 34 ? 13.055 -7.441 -16.609 1 77.81 34 VAL B C 1
ATOM 5183 O O . VAL B 1 34 ? 14.148 -7.035 -17.016 1 77.81 34 VAL B O 1
ATOM 5186 N N . GLY B 1 35 ? 12.891 -8.703 -16.156 1 85.44 35 GLY B N 1
ATOM 5187 C CA . GLY B 1 35 ? 13.984 -9.656 -16.25 1 85.44 35 GLY B CA 1
ATOM 5188 C C . GLY B 1 35 ? 14.273 -10.367 -14.945 1 85.44 35 GLY B C 1
ATOM 5189 O O . GLY B 1 35 ? 15.312 -11.008 -14.797 1 85.44 35 GLY B O 1
ATOM 5190 N N . LYS B 1 36 ? 13.383 -10.219 -13.961 1 89.06 36 LYS B N 1
ATOM 5191 C CA . LYS B 1 36 ? 13.586 -10.883 -12.672 1 89.06 36 LYS B CA 1
ATOM 5192 C C . LYS B 1 36 ? 13.727 -12.391 -12.852 1 89.06 36 LYS B C 1
ATOM 5194 O O . LYS B 1 36 ? 14.641 -13 -12.281 1 89.06 36 LYS B O 1
ATOM 5199 N N . SER B 1 37 ? 12.867 -12.961 -13.672 1 86.31 37 SER B N 1
ATOM 5200 C CA . SER B 1 37 ? 12.922 -14.398 -13.914 1 86.31 37 SER B CA 1
ATOM 5201 C C . SER B 1 37 ? 14.195 -14.781 -14.664 1 86.31 37 SER B C 1
ATOM 5203 O O . SER B 1 37 ? 14.742 -15.867 -14.453 1 86.31 37 SER B O 1
ATOM 5205 N N . ALA B 1 38 ? 14.633 -13.938 -15.516 1 89.12 38 ALA B N 1
ATOM 5206 C CA . ALA B 1 38 ? 15.891 -14.188 -16.219 1 89.12 38 ALA B CA 1
ATOM 5207 C C . ALA B 1 38 ? 17.062 -14.258 -15.242 1 89.12 38 ALA B C 1
ATOM 5209 O O . ALA B 1 38 ? 17.938 -15.109 -15.375 1 89.12 38 ALA B O 1
ATOM 5210 N N . VAL B 1 39 ? 17.031 -13.367 -14.328 1 93.62 39 VAL B N 1
ATOM 5211 C CA . VAL B 1 39 ? 18.078 -13.375 -13.312 1 93.62 39 VAL B CA 1
ATOM 5212 C C . VAL B 1 39 ? 18.031 -14.672 -12.516 1 93.62 39 VAL B C 1
ATOM 5214 O O . VAL B 1 39 ? 19.062 -15.281 -12.242 1 93.62 39 VAL B O 1
ATOM 5217 N N . VAL B 1 40 ? 16.891 -15.055 -12.195 1 92.06 40 VAL B N 1
ATOM 5218 C CA . VAL B 1 40 ? 16.703 -16.281 -11.445 1 92.06 40 VAL B CA 1
ATOM 5219 C C . VAL B 1 40 ? 17.219 -17.469 -12.258 1 92.06 40 VAL B C 1
ATOM 5221 O O . VAL B 1 40 ? 17.938 -18.328 -11.734 1 92.06 40 VAL B O 1
ATOM 5224 N N . ASP B 1 41 ? 16.891 -17.516 -13.484 1 90.19 41 ASP B N 1
ATOM 5225 C CA . ASP B 1 41 ? 17.359 -18.594 -14.344 1 90.19 41 ASP B CA 1
ATOM 5226 C C . ASP B 1 41 ? 18.891 -18.578 -14.477 1 90.19 41 ASP B C 1
ATOM 5228 O O . ASP B 1 41 ? 19.531 -19.625 -14.562 1 90.19 41 ASP B O 1
ATOM 5232 N N . ALA B 1 42 ? 19.375 -17.406 -14.531 1 93.38 42 ALA B N 1
ATOM 5233 C CA . ALA B 1 42 ? 20.828 -17.281 -14.562 1 93.38 42 ALA B CA 1
ATOM 5234 C C . ALA B 1 42 ? 21.453 -17.875 -13.305 1 93.38 42 ALA B C 1
ATOM 5236 O O . ALA B 1 42 ? 22.438 -18.625 -13.391 1 93.38 42 ALA B O 1
ATOM 5237 N N . LEU B 1 43 ? 20.891 -17.547 -12.219 1 94.75 43 LEU B N 1
ATOM 5238 C CA . LEU B 1 43 ? 21.375 -18.109 -10.961 1 94.75 43 LEU B CA 1
ATOM 5239 C C . LEU B 1 43 ? 21.297 -19.641 -10.984 1 94.75 43 LEU B C 1
ATOM 5241 O O . LEU B 1 43 ? 22.219 -20.312 -10.531 1 94.75 43 LEU B O 1
ATOM 5245 N N . ARG B 1 44 ? 20.281 -20.109 -11.586 1 91.12 44 ARG B N 1
ATOM 5246 C CA . ARG B 1 44 ? 20 -21.547 -11.586 1 91.12 44 ARG B CA 1
ATOM 5247 C C . ARG B 1 44 ? 20.969 -22.281 -12.508 1 91.12 44 ARG B C 1
ATOM 5249 O O . ARG B 1 44 ? 21.094 -23.516 -12.43 1 91.12 44 ARG B O 1
ATOM 5256 N N . THR B 1 45 ? 21.578 -21.641 -13.414 1 90.25 45 THR B N 1
ATOM 5257 C CA . THR B 1 45 ? 22.547 -22.297 -14.297 1 90.25 45 THR B CA 1
ATOM 5258 C C . THR B 1 45 ? 23.719 -22.844 -13.5 1 90.25 45 THR B C 1
ATOM 5260 O O . THR B 1 45 ? 24.375 -23.781 -13.945 1 90.25 45 THR B O 1
ATOM 5263 N N . LEU B 1 46 ? 23.953 -22.234 -12.391 1 89.25 46 LEU B N 1
ATOM 5264 C CA . LEU B 1 46 ? 25.031 -22.719 -11.539 1 89.25 46 LEU B CA 1
ATOM 5265 C C . LEU B 1 46 ? 24.484 -23.328 -10.258 1 89.25 46 LEU B C 1
ATOM 5267 O O . LEU B 1 46 ? 25.016 -24.328 -9.758 1 89.25 46 LEU B O 1
ATOM 5271 N N . LEU B 1 47 ? 23.469 -22.719 -9.742 1 87.31 47 LEU B N 1
ATOM 5272 C CA . LEU B 1 47 ? 22.984 -23.078 -8.414 1 87.31 47 LEU B CA 1
ATOM 5273 C C . LEU B 1 47 ? 21.766 -23.984 -8.508 1 87.31 47 LEU B C 1
ATOM 5275 O O . LEU B 1 47 ? 20.906 -23.969 -7.637 1 87.31 47 LEU B O 1
ATOM 5279 N N . ALA B 1 48 ? 21.703 -24.719 -9.531 1 74.69 48 ALA B N 1
ATOM 5280 C CA . ALA B 1 48 ? 20.578 -25.641 -9.656 1 74.69 48 ALA B CA 1
ATOM 5281 C C . ALA B 1 48 ? 20.688 -26.781 -8.641 1 74.69 48 ALA B C 1
ATOM 5283 O O . ALA B 1 48 ? 21.797 -27.188 -8.281 1 74.69 48 ALA B O 1
ATOM 5284 N N . GLY B 1 49 ? 19.75 -27 -7.844 1 59.5 49 GLY B N 1
ATOM 5285 C CA . GLY B 1 49 ? 19.781 -28.062 -6.844 1 59.5 49 GLY B CA 1
ATOM 5286 C C . GLY B 1 49 ? 20.031 -29.438 -7.434 1 59.5 49 GLY B C 1
ATOM 5287 O O . GLY B 1 49 ? 19.969 -29.609 -8.656 1 59.5 49 GLY B O 1
ATOM 5288 N N . HIS B 1 50 ? 20.641 -30.312 -6.668 1 56.09 50 HIS B N 1
ATOM 5289 C CA . HIS B 1 50 ? 20.922 -31.688 -7.031 1 56.09 50 HIS B CA 1
ATOM 5290 C C . HIS B 1 50 ? 19.719 -32.344 -7.715 1 56.09 50 HIS B C 1
ATOM 5292 O O . HIS B 1 50 ? 19.891 -33.219 -8.562 1 56.09 50 HIS B O 1
ATOM 5298 N N . ASP B 1 51 ? 18.5 -31.734 -7.395 1 55.62 51 ASP B N 1
ATOM 5299 C CA . ASP B 1 51 ? 17.312 -32.469 -7.824 1 55.62 51 ASP B CA 1
ATOM 5300 C C . ASP B 1 51 ? 16.656 -31.781 -9.023 1 55.62 51 ASP B C 1
ATOM 5302 O O . ASP B 1 51 ? 15.688 -32.312 -9.594 1 55.62 51 ASP B O 1
ATOM 5306 N N . GLU B 1 52 ? 17.219 -30.656 -9.414 1 62.38 52 GLU B N 1
ATOM 5307 C CA . GLU B 1 52 ? 16.625 -29.984 -10.562 1 62.38 52 GLU B CA 1
ATOM 5308 C C . GLU B 1 52 ? 17.625 -29.859 -11.711 1 62.38 52 GLU B C 1
ATOM 5310 O O . GLU B 1 52 ? 18.797 -29.578 -11.492 1 62.38 52 GLU B O 1
ATOM 5315 N N . PRO B 1 53 ? 17.156 -30.281 -12.852 1 64.12 53 PRO B N 1
ATOM 5316 C CA . PRO B 1 53 ? 18.047 -30.094 -14.008 1 64.12 53 PRO B CA 1
ATOM 5317 C C . PRO B 1 53 ? 18.375 -28.625 -14.266 1 64.12 53 PRO B C 1
ATOM 5319 O O . PRO B 1 53 ? 17.578 -27.734 -13.93 1 64.12 53 PRO B O 1
ATOM 5322 N N . TYR B 1 54 ? 19.594 -28.453 -14.617 1 73.75 54 TYR B N 1
ATOM 5323 C CA . TYR B 1 54 ? 19.984 -27.125 -15.062 1 73.75 54 TYR B CA 1
ATOM 5324 C C . TYR B 1 54 ? 19.078 -26.625 -16.188 1 73.75 54 TYR B C 1
ATOM 5326 O O . TYR B 1 54 ? 18.609 -27.422 -17 1 73.75 54 TYR B O 1
ATOM 5334 N N . PRO B 1 55 ? 18.734 -25.359 -16.156 1 75.31 55 PRO B N 1
ATOM 5335 C CA . PRO B 1 55 ? 17.891 -24.828 -17.219 1 75.31 55 PRO B CA 1
ATOM 5336 C C . PRO B 1 55 ? 18.516 -25.031 -18.609 1 75.31 55 PRO B C 1
ATOM 5338 O O . PRO B 1 55 ? 19.719 -24.844 -18.781 1 75.31 55 PRO B O 1
ATOM 5341 N N . ARG B 1 56 ? 17.719 -25.562 -19.484 1 74.69 56 ARG B N 1
ATOM 5342 C CA . ARG B 1 56 ? 18.141 -25.688 -20.875 1 74.69 56 ARG B CA 1
ATOM 5343 C C . ARG B 1 56 ? 17.828 -24.422 -21.656 1 74.69 56 ARG B C 1
ATOM 5345 O O . ARG B 1 56 ? 16.656 -24 -21.734 1 74.69 56 ARG B O 1
ATOM 5352 N N . LEU B 1 57 ? 18.906 -23.844 -22.078 1 81.44 57 LEU B N 1
ATOM 5353 C CA . LEU B 1 57 ? 18.734 -22.594 -22.812 1 81.44 57 LEU B CA 1
ATOM 5354 C C . LEU B 1 57 ? 18.828 -22.844 -24.328 1 81.44 57 LEU B C 1
ATOM 5356 O O . LEU B 1 57 ? 19.516 -23.766 -24.766 1 81.44 57 LEU B O 1
ATOM 5360 N N . ASP B 1 58 ? 18.047 -22.125 -25.031 1 76.94 58 ASP B N 1
ATOM 5361 C CA . ASP B 1 58 ? 18.078 -22.219 -26.484 1 76.94 58 ASP B CA 1
ATOM 5362 C C . ASP B 1 58 ? 18.266 -20.844 -27.141 1 76.94 58 ASP B C 1
ATOM 5364 O O . ASP B 1 58 ? 18.547 -19.875 -26.438 1 76.94 58 ASP B O 1
ATOM 5368 N N . ILE B 1 59 ? 18.125 -20.828 -28.406 1 73.94 59 ILE B N 1
ATOM 5369 C CA . ILE B 1 59 ? 18.391 -19.625 -29.203 1 73.94 59 ILE B CA 1
ATOM 5370 C C . ILE B 1 59 ? 17.391 -18.531 -28.828 1 73.94 59 ILE B C 1
ATOM 5372 O O . ILE B 1 59 ? 17.719 -17.344 -28.875 1 73.94 59 ILE B O 1
ATOM 5376 N N . ALA B 1 60 ? 16.281 -18.922 -28.359 1 73.88 60 ALA B N 1
ATOM 5377 C CA . ALA B 1 60 ? 15.25 -17.969 -28 1 73.88 60 ALA B CA 1
ATOM 5378 C C . ALA B 1 60 ? 15.609 -17.219 -26.719 1 73.88 60 ALA B C 1
ATOM 5380 O O . ALA B 1 60 ? 15.062 -16.156 -26.438 1 73.88 60 ALA B O 1
ATOM 5381 N N . ASP B 1 61 ? 16.578 -17.781 -26.062 1 84.38 61 ASP B N 1
ATOM 5382 C CA . ASP B 1 61 ? 16.984 -17.172 -24.797 1 84.38 61 ASP B CA 1
ATOM 5383 C C . ASP B 1 61 ? 18.047 -16.109 -25.016 1 84.38 61 ASP B C 1
ATOM 5385 O O . ASP B 1 61 ? 18.406 -15.383 -24.094 1 84.38 61 ASP B O 1
ATOM 5389 N N . ARG B 1 62 ? 18.5 -16.016 -26.234 1 85.12 62 ARG B N 1
ATOM 5390 C CA . ARG B 1 62 ? 19.5 -14.984 -26.531 1 85.12 62 ARG B CA 1
ATOM 5391 C C . ARG B 1 62 ? 18.859 -13.602 -26.547 1 85.12 62 ARG B C 1
ATOM 5393 O O . ARG B 1 62 ? 17.734 -13.43 -27.016 1 85.12 62 ARG B O 1
ATOM 5400 N N . HIS B 1 63 ? 19.625 -12.711 -26.047 1 85.88 63 HIS B N 1
ATOM 5401 C CA . HIS B 1 63 ? 19.141 -11.344 -25.969 1 85.88 63 HIS B CA 1
ATOM 5402 C C . HIS B 1 63 ? 18.797 -10.805 -27.359 1 85.88 63 HIS B C 1
ATOM 5404 O O . HIS B 1 63 ? 19.594 -10.938 -28.297 1 85.88 63 HIS B O 1
ATOM 5410 N N . ARG B 1 64 ? 17.578 -10.266 -27.391 1 75.19 64 ARG B N 1
ATOM 5411 C CA . ARG B 1 64 ? 17.156 -9.648 -28.656 1 75.19 64 ARG B CA 1
ATOM 5412 C C . ARG B 1 64 ? 17.125 -8.133 -28.531 1 75.19 64 ARG B C 1
ATOM 5414 O O . ARG B 1 64 ? 16.281 -7.574 -27.828 1 75.19 64 ARG B O 1
ATOM 5421 N N . PRO B 1 65 ? 18.078 -7.547 -29.156 1 72.69 65 PRO B N 1
ATOM 5422 C CA . PRO B 1 65 ? 18.047 -6.082 -29.125 1 72.69 65 PRO B CA 1
ATOM 5423 C C . PRO B 1 65 ? 16.828 -5.504 -29.859 1 72.69 65 PRO B C 1
ATOM 5425 O O . PRO B 1 65 ? 16.141 -6.223 -30.578 1 72.69 65 PRO B O 1
ATOM 5428 N N . LEU B 1 66 ? 16.422 -4.289 -29.469 1 65.38 66 LEU B N 1
ATOM 5429 C CA . LEU B 1 66 ? 15.297 -3.611 -30.109 1 65.38 66 LEU B CA 1
ATOM 5430 C C . LEU B 1 66 ? 15.453 -3.592 -31.625 1 65.38 66 LEU B C 1
ATOM 5432 O O . LEU B 1 66 ? 14.484 -3.799 -32.344 1 65.38 66 LEU B O 1
ATOM 5436 N N . GLU B 1 67 ? 16.703 -3.227 -32 1 65.81 67 GLU B N 1
ATOM 5437 C CA . GLU B 1 67 ? 17.031 -3.207 -33.438 1 65.81 67 GLU B CA 1
ATOM 5438 C C . GLU B 1 67 ? 18.141 -4.191 -33.75 1 65.81 67 GLU B C 1
ATOM 5440 O O . GLU B 1 67 ? 19.172 -4.215 -33.094 1 65.81 67 GLU B O 1
ATOM 5445 N N . GLY B 1 68 ? 17.812 -5.188 -34.531 1 64.56 68 GLY B N 1
ATOM 5446 C CA . GLY B 1 68 ? 18.859 -6.09 -35 1 64.56 68 GLY B CA 1
ATOM 5447 C C . GLY B 1 68 ? 18.594 -7.539 -34.625 1 64.56 68 GLY B C 1
ATOM 5448 O O . GLY B 1 68 ? 17.562 -7.855 -34.031 1 64.56 68 GLY B O 1
ATOM 5449 N N . GLU B 1 69 ? 19.5 -8.422 -35.031 1 70.44 69 GLU B N 1
ATOM 5450 C CA . GLU B 1 69 ? 19.406 -9.859 -34.75 1 70.44 69 GLU B CA 1
ATOM 5451 C C . GLU B 1 69 ? 20.172 -10.227 -33.5 1 70.44 69 GLU B C 1
ATOM 5453 O O . GLU B 1 69 ? 21.156 -9.578 -33.125 1 70.44 69 GLU B O 1
ATOM 5458 N N . PRO B 1 70 ? 19.562 -11.148 -32.812 1 76.88 70 PRO B N 1
ATOM 5459 C CA . PRO B 1 70 ? 20.266 -11.617 -31.609 1 76.88 70 PRO B CA 1
ATOM 5460 C C . PRO B 1 70 ? 21.672 -12.117 -31.906 1 76.88 70 PRO B C 1
ATOM 5462 O O . PRO B 1 70 ? 21.891 -12.844 -32.906 1 76.88 70 PRO B O 1
ATOM 5465 N N . ALA B 1 71 ? 22.734 -11.5 -31.266 1 76.19 71 ALA B N 1
ATOM 5466 C CA . ALA B 1 71 ? 24.125 -11.898 -31.469 1 76.19 71 ALA B CA 1
ATOM 5467 C C . ALA B 1 71 ? 24.875 -12.016 -30.141 1 76.19 71 ALA B C 1
ATOM 5469 O O . ALA B 1 71 ? 24.438 -11.461 -29.141 1 76.19 71 ALA B O 1
ATOM 5470 N N . GLY B 1 72 ? 25.812 -12.898 -30.172 1 82.56 72 GLY B N 1
ATOM 5471 C CA . GLY B 1 72 ? 26.688 -13.023 -29 1 82.56 72 GLY B CA 1
ATOM 5472 C C . GLY B 1 72 ? 26.391 -14.242 -28.156 1 82.56 72 GLY B C 1
ATOM 5473 O O . GLY B 1 72 ? 25.297 -14.797 -28.234 1 82.56 72 GLY B O 1
ATOM 5474 N N . ASP B 1 73 ? 27.344 -14.648 -27.406 1 89 73 ASP B N 1
ATOM 5475 C CA . ASP B 1 73 ? 27.203 -15.781 -26.5 1 89 73 ASP B CA 1
ATOM 5476 C C . ASP B 1 73 ? 26.562 -15.344 -25.188 1 89 73 ASP B C 1
ATOM 5478 O O . ASP B 1 73 ? 26.766 -14.211 -24.734 1 89 73 ASP B O 1
ATOM 5482 N N . ILE B 1 74 ? 25.734 -16.234 -24.719 1 92.75 74 ILE B N 1
ATOM 5483 C CA . ILE B 1 74 ? 25.203 -16.016 -23.375 1 92.75 74 ILE B CA 1
ATOM 5484 C C . ILE B 1 74 ? 26.266 -16.359 -22.328 1 92.75 74 ILE B C 1
ATOM 5486 O O . ILE B 1 74 ? 26.875 -17.438 -22.391 1 92.75 74 ILE B O 1
ATOM 5490 N N . SER B 1 75 ? 26.578 -15.453 -21.5 1 94.19 75 SER B N 1
ATOM 5491 C CA . SER B 1 75 ? 27.609 -15.727 -20.5 1 94.19 75 SER B CA 1
ATOM 5492 C C . SER B 1 75 ? 27.156 -15.273 -19.109 1 94.19 75 SER B C 1
ATOM 5494 O O . SER B 1 75 ? 26.516 -14.234 -18.969 1 94.19 75 SER B O 1
ATOM 5496 N N . PHE B 1 76 ? 27.484 -16.078 -18.156 1 95.31 76 PHE B N 1
ATOM 5497 C CA . PHE B 1 76 ? 27.234 -15.789 -16.75 1 95.31 76 PHE B CA 1
ATOM 5498 C C . PHE B 1 76 ? 28.531 -15.867 -15.953 1 95.31 76 PHE B C 1
ATOM 5500 O O . PHE B 1 76 ? 29.266 -16.859 -16.047 1 95.31 76 PHE B O 1
ATOM 5507 N N . HIS B 1 77 ? 28.891 -14.852 -15.25 1 95.62 77 HIS B N 1
ATOM 5508 C CA . HIS B 1 77 ? 30.078 -14.797 -14.414 1 95.62 77 HIS B CA 1
ATOM 5509 C C . HIS B 1 77 ? 29.719 -14.656 -12.938 1 95.62 77 HIS B C 1
ATOM 5511 O O . HIS B 1 77 ? 29.141 -13.648 -12.531 1 95.62 77 HIS B O 1
ATOM 5517 N N . PHE B 1 78 ? 30.031 -15.688 -12.172 1 96.19 78 PHE B N 1
ATOM 5518 C CA . PHE B 1 78 ? 29.734 -15.719 -10.75 1 96.19 78 PHE B CA 1
ATOM 5519 C C . PHE B 1 78 ? 30.984 -15.445 -9.922 1 96.19 78 PHE B C 1
ATOM 5521 O O . PHE B 1 78 ? 32.031 -16.062 -10.141 1 96.19 78 PHE B O 1
ATOM 5528 N N . VAL B 1 79 ? 30.859 -14.562 -8.969 1 95.31 79 VAL B N 1
ATOM 5529 C CA . VAL B 1 79 ? 31.969 -14.25 -8.078 1 95.31 79 VAL B CA 1
ATOM 5530 C C . VAL B 1 79 ? 31.562 -14.5 -6.629 1 95.31 79 VAL B C 1
ATOM 5532 O O . VAL B 1 79 ? 30.594 -13.906 -6.137 1 95.31 79 VAL B O 1
ATOM 5535 N N . PHE B 1 80 ? 32.25 -15.391 -5.949 1 94.94 80 PHE B N 1
ATOM 5536 C CA . PHE B 1 80 ? 32 -15.68 -4.539 1 94.94 80 PHE B CA 1
ATOM 5537 C C . PHE B 1 80 ? 33.062 -15.023 -3.662 1 94.94 80 PHE B C 1
ATOM 5539 O O . PHE B 1 80 ? 34.25 -15.008 -4.016 1 94.94 80 PHE B O 1
ATOM 5546 N N . ARG B 1 81 ? 32.656 -14.469 -2.559 1 94 81 ARG B N 1
ATOM 5547 C CA . ARG B 1 81 ? 33.562 -13.789 -1.641 1 94 81 ARG B CA 1
ATOM 5548 C C . ARG B 1 81 ? 33.406 -14.336 -0.224 1 94 81 ARG B C 1
ATOM 5550 O O . ARG B 1 81 ? 32.562 -15.172 0.039 1 94 81 ARG B O 1
ATOM 5557 N N . ASP B 1 82 ? 34.344 -13.93 0.713 1 91.19 82 ASP B N 1
ATOM 5558 C CA . ASP B 1 82 ? 34.375 -14.297 2.125 1 91.19 82 ASP B CA 1
ATOM 5559 C C . ASP B 1 82 ? 34.531 -15.805 2.293 1 91.19 82 ASP B C 1
ATOM 5561 O O . ASP B 1 82 ? 33.812 -16.438 3.049 1 91.19 82 ASP B O 1
ATOM 5565 N N . LEU B 1 83 ? 35.5 -16.281 1.601 1 90.94 83 LEU B N 1
ATOM 5566 C CA . LEU B 1 83 ? 35.781 -17.719 1.642 1 90.94 83 LEU B CA 1
ATOM 5567 C C . LEU B 1 83 ? 36.562 -18.094 2.91 1 90.94 83 LEU B C 1
ATOM 5569 O O . LEU B 1 83 ? 37.5 -17.406 3.289 1 90.94 83 LEU B O 1
ATOM 5573 N N . SER B 1 84 ? 36.031 -19.062 3.521 1 87.44 84 SER B N 1
ATOM 5574 C CA . SER B 1 84 ? 36.844 -19.625 4.609 1 87.44 84 SER B CA 1
ATOM 5575 C C . SER B 1 84 ? 38.031 -20.422 4.078 1 87.44 84 SER B C 1
ATOM 5577 O O . SER B 1 84 ? 38.125 -20.656 2.875 1 87.44 84 SER B O 1
ATOM 5579 N N . HIS B 1 85 ? 38.812 -20.859 5.031 1 87.25 85 HIS B N 1
ATOM 5580 C CA . HIS B 1 85 ? 39.969 -21.672 4.625 1 87.25 85 HIS B CA 1
ATOM 5581 C C . HIS B 1 85 ? 39.531 -22.984 4.012 1 87.25 85 HIS B C 1
ATOM 5583 O O . HIS B 1 85 ? 40.125 -23.469 3.053 1 87.25 85 HIS B O 1
ATOM 5589 N N . ASP B 1 86 ? 38.531 -23.516 4.543 1 86.06 86 ASP B N 1
ATOM 5590 C CA . ASP B 1 86 ? 37.969 -24.766 4.008 1 86.06 86 ASP B CA 1
ATOM 5591 C C . ASP B 1 86 ? 37.375 -24.547 2.613 1 86.06 86 ASP B C 1
ATOM 5593 O O . ASP B 1 86 ? 37.562 -25.391 1.725 1 86.06 86 ASP B O 1
ATOM 5597 N N . ASP B 1 87 ? 36.844 -23.453 2.436 1 88.44 87 ASP B N 1
ATOM 5598 C CA . ASP B 1 87 ? 36.281 -23.109 1.136 1 88.44 87 ASP B CA 1
ATOM 5599 C C . ASP B 1 87 ? 37.375 -22.953 0.081 1 88.44 87 ASP B C 1
ATOM 5601 O O . ASP B 1 87 ? 37.219 -23.406 -1.052 1 88.44 87 ASP B O 1
ATOM 5605 N N . GLU B 1 88 ? 38.344 -22.281 0.512 1 87.94 88 GLU B N 1
ATOM 5606 C CA . GLU B 1 88 ? 39.469 -22.047 -0.406 1 87.94 88 GLU B CA 1
ATOM 5607 C C . GLU B 1 88 ? 40.062 -23.375 -0.894 1 87.94 88 GLU B C 1
ATOM 5609 O O . GLU B 1 88 ? 40.469 -23.484 -2.053 1 87.94 88 GLU B O 1
ATOM 5614 N N . ALA B 1 89 ? 40 -24.266 0.009 1 85.88 89 ALA B N 1
ATOM 5615 C CA . ALA B 1 89 ? 40.531 -25.578 -0.351 1 85.88 89 ALA B CA 1
ATOM 5616 C C . ALA B 1 89 ? 39.625 -26.281 -1.352 1 85.88 89 ALA B C 1
ATOM 5618 O O . ALA B 1 89 ? 40.094 -26.875 -2.328 1 85.88 89 ALA B O 1
ATOM 5619 N N . ASP B 1 90 ? 38.406 -26.203 -1.159 1 86.69 90 ASP B N 1
ATOM 5620 C CA . ASP B 1 90 ? 37.438 -26.875 -2.01 1 86.69 90 ASP B CA 1
ATOM 5621 C C . ASP B 1 90 ? 37.375 -26.219 -3.393 1 86.69 90 ASP B C 1
ATOM 5623 O O . ASP B 1 90 ? 37.094 -26.891 -4.387 1 86.69 90 ASP B O 1
ATOM 5627 N N . PHE B 1 91 ? 37.719 -24.906 -3.418 1 89.94 91 PHE B N 1
ATOM 5628 C CA . PHE B 1 91 ? 37.625 -24.172 -4.672 1 89.94 91 PHE B CA 1
ATOM 5629 C C . PHE B 1 91 ? 38.969 -23.625 -5.105 1 89.94 91 PHE B C 1
ATOM 5631 O O . PHE B 1 91 ? 39.062 -22.516 -5.645 1 89.94 91 PHE B O 1
ATOM 5638 N N . ILE B 1 92 ? 39.969 -24.281 -4.91 1 85.75 92 ILE B N 1
ATOM 5639 C CA . ILE B 1 92 ? 41.344 -23.828 -5.117 1 85.75 92 ILE B CA 1
ATOM 5640 C C . ILE B 1 92 ? 41.531 -23.438 -6.582 1 85.75 92 ILE B C 1
ATOM 5642 O O . ILE B 1 92 ? 42.188 -22.438 -6.883 1 85.75 92 ILE B O 1
ATOM 5646 N N . ALA B 1 93 ? 40.906 -24.141 -7.5 1 85.56 93 ALA B N 1
ATOM 5647 C CA . ALA B 1 93 ? 41.094 -23.906 -8.93 1 85.56 93 ALA B CA 1
ATOM 5648 C C . ALA B 1 93 ? 40.344 -22.625 -9.367 1 85.56 93 ALA B C 1
ATOM 5650 O O . ALA B 1 93 ? 40.656 -22.062 -10.414 1 85.56 93 ALA B O 1
ATOM 5651 N N . ALA B 1 94 ? 39.438 -22.25 -8.57 1 90.25 94 ALA B N 1
ATOM 5652 C CA . ALA B 1 94 ? 38.594 -21.125 -8.953 1 90.25 94 ALA B CA 1
ATOM 5653 C C . ALA B 1 94 ? 39.031 -19.844 -8.266 1 90.25 94 ALA B C 1
ATOM 5655 O O . ALA B 1 94 ? 38.438 -18.781 -8.477 1 90.25 94 ALA B O 1
ATOM 5656 N N . LEU B 1 95 ? 40.125 -19.844 -7.543 1 90.25 95 LEU B N 1
ATOM 5657 C CA . LEU B 1 95 ? 40.5 -18.719 -6.699 1 90.25 95 LEU B CA 1
ATOM 5658 C C . LEU B 1 95 ? 41.312 -17.688 -7.496 1 90.25 95 LEU B C 1
ATOM 5660 O O . LEU B 1 95 ? 42.125 -18.047 -8.344 1 90.25 95 LEU B O 1
ATOM 5664 N N . LYS B 1 96 ? 40.875 -16.5 -7.281 1 89.44 96 LYS B N 1
ATOM 5665 C CA . LYS B 1 96 ? 41.594 -15.344 -7.797 1 89.44 96 LYS B CA 1
ATOM 5666 C C . LYS B 1 96 ? 41.812 -14.297 -6.699 1 89.44 96 LYS B C 1
ATOM 5668 O O . LYS B 1 96 ? 40.938 -14.062 -5.883 1 89.44 96 LYS B O 1
ATOM 5673 N N . PRO B 1 97 ? 42.969 -13.711 -6.672 1 86.31 97 PRO B N 1
ATOM 5674 C CA . PRO B 1 97 ? 43.188 -12.672 -5.668 1 86.31 97 PRO B CA 1
ATOM 5675 C C . PRO B 1 97 ? 42.438 -11.375 -5.984 1 86.31 97 PRO B C 1
ATOM 5677 O O . PRO B 1 97 ? 42.375 -10.961 -7.145 1 86.31 97 PRO B O 1
ATOM 5680 N N . ALA B 1 98 ? 41.75 -10.938 -5 1 82.75 98 ALA B N 1
ATOM 5681 C CA . ALA B 1 98 ? 41.062 -9.656 -5.129 1 82.75 98 ALA B CA 1
ATOM 5682 C C . ALA B 1 98 ? 42 -8.492 -4.805 1 82.75 98 ALA B C 1
ATOM 5684 O O . ALA B 1 98 ? 43.156 -8.711 -4.438 1 82.75 98 ALA B O 1
ATOM 5685 N N . ALA B 1 99 ? 41.5 -7.23 -5.074 1 75.75 99 ALA B N 1
ATOM 5686 C CA . ALA B 1 99 ? 42.312 -6.031 -4.848 1 75.75 99 ALA B CA 1
ATOM 5687 C C . ALA B 1 99 ? 42.688 -5.898 -3.375 1 75.75 99 ALA B C 1
ATOM 5689 O O . ALA B 1 99 ? 43.75 -5.383 -3.053 1 75.75 99 ALA B O 1
ATOM 5690 N N . ASP B 1 100 ? 41.875 -6.398 -2.449 1 75.5 100 ASP B N 1
ATOM 5691 C CA . ASP B 1 100 ? 42.125 -6.242 -1.018 1 75.5 100 ASP B CA 1
ATOM 5692 C C . ASP B 1 100 ? 42.875 -7.445 -0.455 1 75.5 100 ASP B C 1
ATOM 5694 O O . ASP B 1 100 ? 42.875 -7.68 0.755 1 75.5 100 ASP B O 1
ATOM 5698 N N . LYS B 1 101 ? 43.5 -8.289 -1.243 1 77.81 101 LYS B N 1
ATOM 5699 C CA . LYS B 1 101 ? 44.344 -9.43 -0.872 1 77.81 101 LYS B CA 1
ATOM 5700 C C . LYS B 1 101 ? 43.469 -10.602 -0.392 1 77.81 101 LYS B C 1
ATOM 5702 O O . LYS B 1 101 ? 44 -11.578 0.141 1 77.81 101 LYS B O 1
ATOM 5707 N N . THR B 1 102 ? 42.188 -10.383 -0.448 1 84.75 102 THR B N 1
ATOM 5708 C CA . THR B 1 102 ? 41.344 -11.531 -0.148 1 84.75 102 THR B CA 1
ATOM 5709 C C . THR B 1 102 ? 41.094 -12.367 -1.401 1 84.75 102 THR B C 1
ATOM 5711 O O . THR B 1 102 ? 41.344 -11.906 -2.518 1 84.75 102 THR B O 1
ATOM 5714 N N . MET B 1 103 ? 40.844 -13.641 -1.133 1 89.56 103 MET B N 1
ATOM 5715 C CA . MET B 1 103 ? 40.594 -14.539 -2.258 1 89.56 103 MET B CA 1
ATOM 5716 C C . MET B 1 103 ? 39.125 -14.555 -2.658 1 89.56 103 MET B C 1
ATOM 5718 O O . MET B 1 103 ? 38.25 -14.508 -1.797 1 89.56 103 MET B O 1
ATOM 5722 N N . GLU B 1 104 ? 38.969 -14.523 -3.965 1 93.56 104 GLU B N 1
ATOM 5723 C CA . GLU B 1 104 ? 37.656 -14.672 -4.551 1 93.56 104 GLU B CA 1
ATOM 5724 C C . GLU B 1 104 ? 37.562 -15.898 -5.449 1 93.56 104 GLU B C 1
ATOM 5726 O O . GLU B 1 104 ? 38.594 -16.312 -6.031 1 93.56 104 GLU B O 1
ATOM 5731 N N . ALA B 1 105 ? 36.406 -16.5 -5.492 1 92.75 105 ALA B N 1
ATOM 5732 C CA . ALA B 1 105 ? 36.188 -17.625 -6.402 1 92.75 105 ALA B CA 1
ATOM 5733 C C . ALA B 1 105 ? 35.406 -17.188 -7.625 1 92.75 105 ALA B C 1
ATOM 5735 O O . ALA B 1 105 ? 34.312 -16.625 -7.492 1 92.75 105 ALA B O 1
ATOM 5736 N N . HIS B 1 106 ? 35.938 -17.422 -8.766 1 94.62 106 HIS B N 1
ATOM 5737 C CA . HIS B 1 106 ? 35.312 -17.047 -10.023 1 94.62 106 HIS B CA 1
ATOM 5738 C C . HIS B 1 106 ? 34.844 -18.266 -10.812 1 94.62 106 HIS B C 1
ATOM 5740 O O . HIS B 1 106 ? 35.656 -19.172 -11.07 1 94.62 106 HIS B O 1
ATOM 5746 N N . ILE B 1 107 ? 33.594 -18.266 -11.164 1 93.69 107 ILE B N 1
ATOM 5747 C CA . ILE B 1 107 ? 33.031 -19.359 -11.961 1 93.69 107 ILE B CA 1
ATOM 5748 C C . ILE B 1 107 ? 32.281 -18.781 -13.172 1 93.69 107 ILE B C 1
ATOM 5750 O O . ILE B 1 107 ? 31.531 -17.812 -13.047 1 93.69 107 ILE B O 1
ATOM 5754 N N . HIS B 1 108 ? 32.531 -19.375 -14.281 1 93.5 108 HIS B N 1
ATOM 5755 C CA . HIS B 1 108 ? 31.938 -18.906 -15.531 1 93.5 108 H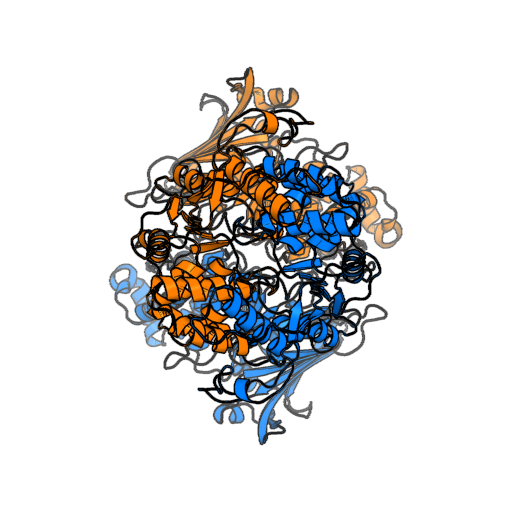IS B CA 1
ATOM 5756 C C . HIS B 1 108 ? 31.094 -19.984 -16.188 1 93.5 108 HIS B C 1
ATOM 5758 O O . HIS B 1 108 ? 31.453 -21.156 -16.172 1 93.5 108 HIS B O 1
ATOM 5764 N N . VAL B 1 109 ? 29.984 -19.594 -16.672 1 92 109 VAL B N 1
ATOM 5765 C CA . VAL B 1 109 ? 29.125 -20.438 -17.484 1 92 109 VAL B CA 1
ATOM 5766 C C . VAL B 1 109 ? 28.828 -19.75 -18.828 1 92 109 VAL B C 1
ATOM 5768 O O . VAL B 1 109 ? 28.375 -18.609 -18.859 1 92 109 VAL B O 1
ATOM 5771 N N . ARG B 1 110 ? 29.188 -20.453 -19.891 1 90.75 110 ARG B N 1
ATOM 5772 C CA . ARG B 1 110 ? 29 -19.859 -21.203 1 90.75 110 ARG B CA 1
ATOM 5773 C C . ARG B 1 110 ? 28.203 -20.797 -22.109 1 90.75 110 ARG B C 1
ATOM 5775 O O . ARG B 1 110 ? 28.438 -22 -22.125 1 90.75 110 ARG B O 1
ATOM 5782 N N . TYR B 1 111 ? 27.234 -20.266 -22.688 1 88.81 111 TYR B N 1
ATOM 5783 C CA . TYR B 1 111 ? 26.453 -20.969 -23.688 1 88.81 111 TYR B CA 1
ATOM 5784 C C . TYR B 1 111 ? 26.812 -20.5 -25.094 1 88.81 111 TYR B C 1
ATOM 5786 O O . TYR B 1 111 ? 26.719 -19.312 -25.391 1 88.81 111 TYR B O 1
ATOM 5794 N N . THR B 1 112 ? 27.422 -21.5 -25.797 1 82.94 112 THR B N 1
ATOM 5795 C CA . THR B 1 112 ? 27.859 -21.156 -27.156 1 82.94 112 THR B CA 1
ATOM 5796 C C . THR B 1 112 ? 27.125 -21.984 -28.188 1 82.94 112 THR B C 1
ATOM 5798 O O . THR B 1 112 ? 26.688 -23.109 -27.906 1 82.94 112 THR B O 1
ATOM 5801 N N . ASP B 1 113 ? 27.266 -21.641 -29.484 1 71.81 113 ASP B N 1
ATOM 5802 C CA . ASP B 1 113 ? 26.953 -22.25 -30.766 1 71.81 113 ASP B CA 1
ATOM 5803 C C . ASP B 1 113 ? 25.719 -23.141 -30.672 1 71.81 113 ASP B C 1
ATOM 5805 O O . ASP B 1 113 ? 25.547 -23.875 -29.703 1 71.81 113 ASP B O 1
ATOM 5809 N N . ALA B 1 114 ? 24.656 -22.938 -31.219 1 65.12 114 ALA B N 1
ATOM 5810 C CA . ALA B 1 114 ? 23.484 -23.812 -31.281 1 65.12 114 ALA B CA 1
ATOM 5811 C C . ALA B 1 114 ? 23.734 -25 -32.188 1 65.12 114 ALA B C 1
ATOM 5813 O O . ALA B 1 114 ? 24.344 -24.859 -33.25 1 65.12 114 ALA B O 1
ATOM 5814 N N . ASP B 1 115 ? 23.766 -26.203 -31.562 1 62.34 115 ASP B N 1
ATOM 5815 C CA . ASP B 1 115 ? 23.812 -27.391 -32.406 1 62.34 115 ASP B CA 1
ATOM 5816 C C . ASP B 1 115 ? 22.688 -27.375 -33.438 1 62.34 115 ASP B C 1
ATOM 5818 O O . ASP B 1 115 ? 21.906 -26.422 -33.5 1 62.34 115 ASP B O 1
ATOM 5822 N N . GLN B 1 116 ? 22.734 -28.328 -34.375 1 60.34 116 GLN B N 1
ATOM 5823 C CA . GLN B 1 116 ? 21.75 -28.453 -35.438 1 60.34 116 GLN B CA 1
ATOM 5824 C C . GLN B 1 116 ? 20.328 -28.469 -34.875 1 60.34 116 GLN B C 1
ATOM 5826 O O . GLN B 1 116 ? 19.375 -28.078 -35.531 1 60.34 116 GLN B O 1
ATOM 5831 N N . THR B 1 117 ? 20.25 -28.812 -33.562 1 59.72 117 THR B N 1
ATOM 5832 C CA . THR B 1 117 ? 18.938 -28.906 -32.969 1 59.72 117 THR B CA 1
ATOM 5833 C C . THR B 1 117 ? 18.562 -27.578 -32.312 1 59.72 117 THR B C 1
ATOM 5835 O O . THR B 1 117 ? 17.453 -27.422 -31.797 1 59.72 117 THR B O 1
ATOM 5838 N N . GLY B 1 118 ? 19.484 -26.656 -32.375 1 65.69 118 GLY B N 1
ATOM 5839 C CA . GLY B 1 118 ? 19.188 -25.359 -31.781 1 65.69 118 GLY B CA 1
ATOM 5840 C C . GLY B 1 118 ? 19.562 -25.266 -30.312 1 65.69 118 GLY B C 1
ATOM 5841 O O . GLY B 1 118 ? 19.297 -24.25 -29.672 1 65.69 118 GLY B O 1
ATOM 5842 N N . ARG B 1 119 ? 20.141 -26.344 -29.828 1 70.69 119 ARG B N 1
ATOM 5843 C CA . ARG B 1 119 ? 20.5 -26.344 -28.422 1 70.69 119 ARG B CA 1
ATOM 5844 C C . ARG B 1 119 ? 21.922 -25.797 -28.219 1 70.69 119 ARG B C 1
ATOM 5846 O O . ARG B 1 119 ? 22.828 -26.125 -28.984 1 70.69 119 ARG B O 1
ATOM 5853 N N . PHE B 1 120 ? 22.062 -25 -27.219 1 79 120 PHE B N 1
ATOM 5854 C CA . PHE B 1 120 ? 23.344 -24.391 -26.906 1 79 120 PHE B CA 1
ATOM 5855 C C . PHE B 1 120 ? 24.266 -25.406 -26.234 1 79 120 PHE B C 1
ATOM 5857 O O . PHE B 1 120 ? 23.812 -26.297 -25.516 1 79 120 PHE B O 1
ATOM 5864 N N . ARG B 1 121 ? 25.5 -25.328 -26.578 1 80.69 121 ARG B N 1
ATOM 5865 C CA . ARG B 1 121 ? 26.531 -26.047 -25.828 1 80.69 121 ARG B CA 1
ATOM 5866 C C . ARG B 1 121 ? 26.953 -25.234 -24.594 1 80.69 121 ARG B C 1
ATOM 5868 O O . ARG B 1 121 ? 27.141 -24.031 -24.688 1 80.69 121 ARG B O 1
ATOM 5875 N N . VAL B 1 122 ? 26.984 -25.953 -23.5 1 86.44 122 VAL B N 1
ATOM 5876 C CA . VAL B 1 122 ? 27.312 -25.281 -22.25 1 86.44 122 VAL B CA 1
ATOM 5877 C C . VAL B 1 122 ? 28.75 -25.594 -21.859 1 86.44 122 VAL B C 1
ATOM 5879 O O . VAL B 1 122 ? 29.188 -26.734 -21.938 1 86.44 122 VAL B O 1
ATOM 5882 N N . LYS B 1 123 ? 29.516 -24.547 -21.594 1 85.69 123 LYS B N 1
ATOM 5883 C CA . LYS B 1 123 ? 30.859 -24.688 -21.016 1 85.69 123 LYS B CA 1
ATOM 5884 C C . LYS B 1 123 ? 30.953 -24.016 -19.656 1 85.69 123 LYS B C 1
ATOM 5886 O O . LYS B 1 123 ? 30.578 -22.844 -19.5 1 85.69 123 LYS B O 1
ATOM 5891 N N . ARG B 1 124 ? 31.359 -24.797 -18.688 1 89.38 124 ARG B N 1
ATOM 5892 C CA . ARG B 1 124 ? 31.562 -24.281 -17.328 1 89.38 124 ARG B CA 1
ATOM 5893 C C . ARG B 1 124 ? 33.031 -24.328 -16.953 1 89.38 124 ARG B C 1
ATOM 5895 O O . ARG B 1 124 ? 33.688 -25.359 -17.141 1 89.38 124 ARG B O 1
ATOM 5902 N N . TRP B 1 125 ? 33.531 -23.172 -16.562 1 89.31 125 TRP B N 1
ATOM 5903 C CA . TRP B 1 125 ? 34.938 -23.156 -16.172 1 89.31 125 TRP B CA 1
ATOM 5904 C C . TRP B 1 125 ? 35.156 -22.219 -14.984 1 89.31 125 TRP B C 1
ATOM 5906 O O . TRP B 1 125 ? 34.25 -21.5 -14.57 1 89.31 125 TRP B O 1
ATOM 5916 N N . CYS B 1 126 ? 36.25 -22.406 -14.352 1 91.06 126 CYS B N 1
ATOM 5917 C CA . CYS B 1 126 ? 36.562 -21.609 -13.156 1 91.06 126 CYS B CA 1
ATOM 5918 C C . CYS B 1 126 ? 37.906 -20.922 -13.281 1 91.06 126 CYS B C 1
ATOM 5920 O O . CYS B 1 126 ? 38.781 -21.375 -14.047 1 91.06 126 CYS B O 1
ATOM 5922 N N . GLY B 1 127 ? 38 -19.766 -12.664 1 84.81 127 GLY B N 1
ATOM 5923 C CA . GLY B 1 127 ? 39.25 -19.016 -12.641 1 84.81 127 GLY B CA 1
ATOM 5924 C C . GLY B 1 127 ? 39.469 -18.125 -13.852 1 84.81 127 GLY B C 1
ATOM 5925 O O . GLY B 1 127 ? 38.5 -17.547 -14.352 1 84.81 127 GLY B O 1
ATOM 5926 N N . ASP B 1 128 ? 40.719 -17.969 -14.297 1 79 128 ASP B N 1
ATOM 5927 C CA . ASP B 1 128 ? 41.031 -17.031 -15.359 1 79 128 ASP B CA 1
ATOM 5928 C C . ASP B 1 128 ? 41.094 -17.734 -16.719 1 79 128 ASP B C 1
ATOM 5930 O O . ASP B 1 128 ? 41.031 -17.078 -17.766 1 79 128 ASP B O 1
ATOM 5934 N N . HIS B 1 129 ? 41.281 -19 -16.609 1 79.94 129 HIS B N 1
ATOM 5935 C CA . HIS B 1 129 ? 41.5 -19.703 -17.859 1 79.94 129 HIS B CA 1
ATOM 5936 C C . HIS B 1 129 ? 40.344 -20.641 -18.188 1 79.94 129 HIS B C 1
ATOM 5938 O O . HIS B 1 129 ? 39.938 -21.438 -17.328 1 79.94 129 HIS B O 1
ATOM 5944 N N . GLN B 1 130 ? 39.875 -20.672 -19.297 1 83.31 130 GLN B N 1
ATOM 5945 C CA . GLN B 1 130 ? 38.719 -21.453 -19.766 1 83.31 130 GLN B CA 1
ATOM 5946 C C . GLN B 1 130 ? 39.031 -22.953 -19.734 1 83.31 130 GLN B C 1
ATOM 5948 O O . GLN B 1 130 ? 38.125 -23.766 -19.797 1 83.31 130 GLN B O 1
ATOM 5953 N N . ASP B 1 131 ? 40.25 -23.234 -19.594 1 81.19 131 ASP B N 1
ATOM 5954 C CA . ASP B 1 131 ? 40.625 -24.641 -19.672 1 81.19 131 ASP B CA 1
ATOM 5955 C C . ASP B 1 131 ? 40.438 -25.344 -18.328 1 81.19 131 ASP B C 1
ATOM 5957 O O . ASP B 1 131 ? 40.438 -26.562 -18.234 1 81.19 131 ASP B O 1
ATOM 5961 N N . VAL B 1 132 ? 40.219 -24.562 -17.281 1 87.31 132 VAL B N 1
ATOM 5962 C CA . VAL B 1 132 ? 40 -25.156 -15.977 1 87.31 132 VAL B CA 1
ATOM 5963 C C . VAL B 1 132 ? 38.5 -25.438 -15.781 1 87.31 132 VAL B C 1
ATOM 5965 O O . VAL B 1 132 ? 37.75 -24.531 -15.438 1 87.31 132 VAL B O 1
ATOM 5968 N N . ALA B 1 133 ? 38.188 -26.672 -15.914 1 85.94 133 ALA B N 1
ATOM 5969 C CA . ALA B 1 133 ? 36.781 -27.078 -15.852 1 85.94 133 ALA B CA 1
ATOM 5970 C C . ALA B 1 133 ? 36.281 -27.094 -14.414 1 85.94 133 ALA B C 1
ATOM 5972 O O . ALA B 1 133 ? 37.062 -27.312 -13.477 1 85.94 133 ALA B O 1
ATOM 5973 N N . LEU B 1 134 ? 35.062 -26.797 -14.25 1 87.44 134 LEU B N 1
ATOM 5974 C CA . LEU B 1 134 ? 34.406 -26.953 -12.961 1 87.44 134 LEU B CA 1
ATOM 5975 C C . LEU B 1 134 ? 34.219 -28.422 -12.625 1 87.44 134 LEU B C 1
ATOM 5977 O O . LEU B 1 134 ? 33.594 -29.172 -13.398 1 87.44 134 LEU B O 1
ATOM 5981 N N . THR B 1 135 ? 34.719 -28.828 -11.516 1 83.69 135 THR B N 1
ATOM 5982 C CA . THR B 1 135 ? 34.656 -30.234 -11.141 1 83.69 135 THR B CA 1
ATOM 5983 C C . THR B 1 135 ? 33.312 -30.578 -10.492 1 83.69 135 THR B C 1
ATOM 5985 O O . THR B 1 135 ? 32.625 -29.688 -10.031 1 83.69 135 THR B O 1
ATOM 5988 N N . SER B 1 136 ? 33.031 -31.781 -10.508 1 82 136 SER B N 1
ATOM 5989 C CA . SER B 1 136 ? 31.797 -32.25 -9.883 1 82 136 SER B CA 1
ATOM 5990 C C . SER B 1 136 ? 31.797 -32 -8.383 1 82 136 SER B C 1
ATOM 5992 O O . SER B 1 136 ? 30.766 -31.703 -7.789 1 82 136 SER B O 1
ATOM 5994 N N . ASP B 1 137 ? 32.969 -32.125 -7.887 1 80.69 137 ASP B N 1
ATOM 5995 C CA . ASP B 1 137 ? 33.094 -31.891 -6.449 1 80.69 137 ASP B CA 1
ATOM 5996 C C . ASP B 1 137 ? 32.781 -30.438 -6.098 1 80.69 137 ASP B C 1
ATOM 5998 O O . ASP B 1 137 ? 32.094 -30.172 -5.09 1 80.69 137 ASP B O 1
ATOM 6002 N N . MET B 1 138 ? 33.25 -29.562 -6.879 1 84.94 138 MET B N 1
ATOM 6003 C CA . MET B 1 138 ? 32.969 -28.156 -6.668 1 84.94 138 MET B CA 1
ATOM 6004 C C . MET B 1 138 ? 31.469 -27.875 -6.805 1 84.94 138 MET B C 1
ATOM 6006 O O . MET B 1 138 ? 30.891 -27.125 -6.012 1 84.94 138 MET B O 1
ATOM 6010 N N . MET B 1 139 ? 30.906 -28.516 -7.719 1 83.38 139 MET B N 1
ATOM 6011 C CA . MET B 1 139 ? 29.469 -28.344 -7.973 1 83.38 139 MET B CA 1
ATOM 6012 C C . MET B 1 139 ? 28.641 -28.875 -6.809 1 83.38 139 MET B C 1
ATOM 6014 O O . MET B 1 139 ? 27.609 -28.312 -6.473 1 83.38 139 MET B O 1
ATOM 6018 N N . GLU B 1 140 ? 29.109 -29.906 -6.23 1 79.5 140 GLU B N 1
ATOM 6019 C CA . GLU B 1 140 ? 28.391 -30.484 -5.098 1 79.5 140 GLU B CA 1
ATOM 6020 C C . GLU B 1 140 ? 28.469 -29.578 -3.873 1 79.5 140 GLU B C 1
ATOM 6022 O O . GLU B 1 140 ? 27.609 -29.641 -2.996 1 79.5 140 GLU B O 1
ATOM 6027 N N . ASN B 1 141 ? 29.484 -28.797 -3.904 1 85.69 141 ASN B N 1
ATOM 6028 C CA . ASN B 1 141 ? 29.656 -27.875 -2.785 1 85.69 141 ASN B CA 1
ATOM 6029 C C . ASN B 1 141 ? 28.781 -26.625 -2.945 1 85.69 141 ASN B C 1
ATOM 6031 O O . ASN B 1 141 ? 28.688 -25.812 -2.025 1 85.69 141 ASN B O 1
ATOM 6035 N N . LEU B 1 142 ? 28.203 -26.516 -4.09 1 87.62 142 LEU B N 1
ATOM 6036 C CA . LEU B 1 142 ? 27.266 -25.438 -4.352 1 87.62 142 LEU B CA 1
ATOM 6037 C C . LEU B 1 142 ? 25.828 -25.953 -4.367 1 87.62 142 LEU B C 1
ATOM 6039 O O . LEU B 1 142 ? 25.359 -26.453 -5.387 1 87.62 142 LEU B O 1
ATOM 6043 N N . ARG B 1 143 ? 25.156 -25.781 -3.305 1 82.81 143 ARG B N 1
ATOM 6044 C CA . ARG B 1 143 ? 23.797 -26.312 -3.207 1 82.81 143 ARG B CA 1
ATOM 6045 C C . ARG B 1 143 ? 22.766 -25.188 -3.314 1 82.81 143 ARG B C 1
ATOM 6047 O O . ARG B 1 143 ? 22.875 -24.172 -2.621 1 82.81 143 ARG B O 1
ATOM 6054 N N . GLY B 1 144 ? 21.922 -25.375 -4.223 1 85.5 144 GLY B N 1
ATOM 6055 C CA . GLY B 1 144 ? 20.844 -24.406 -4.391 1 85.5 144 GLY B CA 1
ATOM 6056 C C . GLY B 1 144 ? 19.484 -25.078 -4.543 1 85.5 144 GLY B C 1
ATOM 6057 O O . GLY B 1 144 ? 19.375 -26.172 -5.078 1 85.5 144 GLY B O 1
ATOM 6058 N N . VAL B 1 145 ? 18.516 -24.453 -3.908 1 82.19 145 VAL B N 1
ATOM 6059 C CA . VAL B 1 145 ? 17.125 -24.875 -4.082 1 82.19 145 VAL B CA 1
ATOM 6060 C C . VAL B 1 145 ? 16.312 -23.75 -4.711 1 82.19 145 VAL B C 1
ATOM 6062 O O . VAL B 1 145 ? 16.5 -22.578 -4.371 1 82.19 145 VAL B O 1
ATOM 6065 N N . TYR B 1 146 ? 15.555 -24.141 -5.668 1 86.75 146 TYR B N 1
ATOM 6066 C CA . TYR B 1 146 ? 14.734 -23.172 -6.387 1 86.75 146 TYR B CA 1
ATOM 6067 C C . TYR B 1 146 ? 13.25 -23.453 -6.16 1 86.75 146 TYR B C 1
ATOM 6069 O O . TYR B 1 146 ? 12.789 -24.578 -6.336 1 86.75 146 TYR B O 1
ATOM 6077 N N . LEU B 1 147 ? 12.578 -22.406 -5.75 1 78.88 147 LEU B N 1
ATOM 6078 C CA . LEU B 1 147 ? 11.125 -22.469 -5.598 1 78.88 147 LEU B CA 1
ATOM 6079 C C . LEU B 1 147 ? 10.438 -21.594 -6.637 1 78.88 147 LEU B C 1
ATOM 6081 O O . LEU B 1 147 ? 10.586 -20.375 -6.621 1 78.88 147 LEU B O 1
ATOM 6085 N N . GLN B 1 148 ? 9.586 -22.156 -7.484 1 77.25 148 GLN B N 1
ATOM 6086 C CA . GLN B 1 148 ? 8.914 -21.469 -8.578 1 77.25 148 GLN B CA 1
ATOM 6087 C C . GLN B 1 148 ? 7.707 -20.688 -8.078 1 77.25 148 GLN B C 1
ATOM 6089 O O . GLN B 1 148 ? 7.199 -20.938 -6.984 1 77.25 148 GLN B O 1
ATOM 6094 N N . PRO B 1 149 ? 7.273 -19.766 -8.922 1 69.69 149 PRO B N 1
ATOM 6095 C CA . PRO B 1 149 ? 6.105 -18.984 -8.516 1 69.69 149 PRO B CA 1
ATOM 6096 C C . PRO B 1 149 ? 4.848 -19.844 -8.367 1 69.69 149 PRO B C 1
ATOM 6098 O O . PRO B 1 149 ? 4.09 -19.656 -7.41 1 69.69 149 PRO B O 1
ATOM 6101 N N . LEU B 1 150 ? 4.621 -20.562 -9.438 1 58.44 150 LEU B N 1
ATOM 6102 C CA . LEU B 1 150 ? 3.467 -21.438 -9.391 1 58.44 150 LEU B CA 1
ATOM 6103 C C . LEU B 1 150 ? 3.807 -22.734 -8.656 1 58.44 150 LEU B C 1
ATOM 6105 O O . LEU B 1 150 ? 4.188 -23.734 -9.281 1 58.44 150 LEU B O 1
ATOM 6109 N N . ARG B 1 151 ? 4.023 -22.609 -7.344 1 52.72 151 ARG B N 1
ATOM 6110 C CA . ARG B 1 151 ? 4.398 -23.797 -6.598 1 52.72 151 ARG B CA 1
ATOM 6111 C C . ARG B 1 151 ? 3.186 -24.422 -5.91 1 52.72 151 ARG B C 1
ATOM 6113 O O . ARG B 1 151 ? 2.371 -23.703 -5.32 1 52.72 151 ARG B O 1
ATOM 6120 N N . ASP B 1 152 ? 2.824 -25.469 -6.473 1 51.59 152 ASP B N 1
ATOM 6121 C CA . ASP B 1 152 ? 1.813 -26.234 -5.738 1 51.59 152 ASP B CA 1
ATOM 6122 C C . ASP B 1 152 ? 2.381 -26.781 -4.434 1 51.59 152 ASP B C 1
ATOM 6124 O O . ASP B 1 152 ? 2.918 -27.891 -4.406 1 51.59 152 ASP B O 1
ATOM 6128 N N . ALA B 1 153 ? 2.43 -25.891 -3.504 1 45.53 153 ALA B N 1
ATOM 6129 C CA . ALA B 1 153 ? 3.008 -26.234 -2.207 1 45.53 153 ALA B CA 1
ATOM 6130 C C . ALA B 1 153 ? 2.395 -27.516 -1.651 1 45.53 153 ALA B C 1
ATOM 6132 O O . ALA B 1 153 ? 3.082 -28.297 -1.002 1 45.53 153 ALA B O 1
ATOM 6133 N N . ALA B 1 154 ? 1.119 -27.641 -2.006 1 47.28 154 ALA B N 1
ATOM 6134 C CA . ALA B 1 154 ? 0.455 -28.828 -1.496 1 47.28 154 ALA B CA 1
ATOM 6135 C C . ALA B 1 154 ? 1.074 -30.094 -2.084 1 47.28 154 ALA B C 1
ATOM 6137 O O . ALA B 1 154 ? 1.284 -31.078 -1.373 1 47.28 154 ALA B O 1
ATOM 6138 N N . GLN B 1 155 ? 1.411 -29.938 -3.381 1 48.91 155 GLN B N 1
ATOM 6139 C CA . GLN B 1 155 ? 2.035 -31.078 -4.039 1 48.91 155 GLN B CA 1
ATOM 6140 C C . GLN B 1 155 ? 3.463 -31.297 -3.543 1 48.91 155 GLN B C 1
ATOM 6142 O O . GLN B 1 155 ? 3.91 -32.438 -3.385 1 48.91 155 GLN B O 1
ATOM 6147 N N . GLY B 1 156 ? 4.094 -30.156 -3.316 1 45.94 156 GLY B N 1
ATOM 6148 C CA . GLY B 1 156 ? 5.461 -30.234 -2.826 1 45.94 156 GLY B CA 1
ATOM 6149 C C . GLY B 1 156 ? 5.559 -30.812 -1.427 1 45.94 156 GLY B C 1
ATOM 6150 O O . GLY B 1 156 ? 6.57 -31.422 -1.07 1 45.94 156 GLY B O 1
ATOM 6151 N N . LEU B 1 157 ? 4.426 -30.547 -0.794 1 43.34 157 LEU B N 1
ATOM 6152 C CA . LEU B 1 157 ? 4.395 -31 0.593 1 43.34 157 LEU B CA 1
ATOM 6153 C C . LEU B 1 157 ? 3.885 -32.438 0.686 1 43.34 157 LEU B C 1
ATOM 6155 O O . LEU B 1 157 ? 3.977 -33.062 1.743 1 43.34 157 LEU B O 1
ATOM 6159 N N . ARG B 1 158 ? 3.264 -32.844 -0.623 1 43.66 158 ARG B N 1
ATOM 6160 C CA . ARG B 1 158 ? 2.787 -34.219 -0.661 1 43.66 158 ARG B CA 1
ATOM 6161 C C . ARG B 1 158 ? 3.949 -35.188 -0.573 1 43.66 158 ARG B C 1
ATOM 6163 O O . ARG B 1 158 ? 4.996 -34.969 -1.185 1 43.66 158 ARG B O 1
ATOM 6170 N N . PRO B 1 159 ? 3.963 -36 0.33 1 38.47 159 PRO B N 1
ATOM 6171 C CA . PRO B 1 159 ? 5.051 -36.969 0.506 1 38.47 159 PRO B CA 1
ATOM 6172 C C . PRO B 1 159 ? 5.293 -37.812 -0.739 1 38.47 159 PRO B C 1
ATOM 6174 O O . PRO B 1 159 ? 4.375 -38.5 -1.223 1 38.47 159 PRO B O 1
ATOM 6177 N N . SER B 1 160 ? 5.855 -37.375 -1.807 1 40 160 SER B N 1
ATOM 6178 C CA . SER B 1 160 ? 6.422 -38.25 -2.811 1 40 160 SER B CA 1
ATOM 6179 C C . SER B 1 160 ? 7.879 -38.594 -2.498 1 40 160 SER B C 1
ATOM 6181 O O . SER B 1 160 ? 8.523 -37.875 -1.712 1 40 160 SER B O 1
ATOM 6183 N N . ARG B 1 161 ? 8.328 -39.812 -2.732 1 39.19 161 ARG B N 1
ATOM 6184 C CA . ARG B 1 161 ? 9.695 -40.25 -2.494 1 39.19 161 ARG B CA 1
ATOM 6185 C C . ARG B 1 161 ? 10.688 -39.094 -2.705 1 39.19 161 ARG B C 1
ATOM 6187 O O . ARG B 1 161 ? 11.703 -39.031 -2.01 1 39.19 161 ARG B O 1
ATOM 6194 N N . ASN B 1 162 ? 10.328 -38.281 -3.486 1 39.16 162 ASN B N 1
ATOM 6195 C CA . ASN B 1 162 ? 11.289 -37.25 -3.867 1 39.16 162 ASN B CA 1
ATOM 6196 C C . ASN B 1 162 ? 10.859 -35.875 -3.379 1 39.16 162 ASN B C 1
ATOM 6198 O O . ASN B 1 162 ? 11.375 -34.875 -3.844 1 39.16 162 ASN B O 1
ATOM 6202 N N . SER B 1 163 ? 9.883 -35.906 -2.406 1 45.06 163 SER B N 1
ATOM 6203 C CA . SER B 1 163 ? 9.375 -34.625 -1.974 1 45.06 163 SER B CA 1
ATOM 6204 C C . SER B 1 163 ? 10.352 -33.906 -1.039 1 45.06 163 SER B C 1
ATOM 6206 O O . SER B 1 163 ? 11.195 -34.562 -0.415 1 45.06 163 SER B O 1
ATOM 6208 N N . GLN B 1 164 ? 10.438 -32.562 -1.036 1 47.38 164 GLN B N 1
ATOM 6209 C CA . GLN B 1 164 ? 11.344 -31.797 -0.209 1 47.38 164 GLN B CA 1
ATOM 6210 C C . GLN B 1 164 ? 11.195 -32.156 1.268 1 47.38 164 GLN B C 1
ATOM 6212 O O . GLN B 1 164 ? 12.18 -32.219 2.002 1 47.38 164 GLN B O 1
ATOM 6217 N N . LEU B 1 165 ? 10.008 -32.406 1.655 1 45.72 165 LEU B N 1
ATOM 6218 C CA . LEU B 1 165 ? 9.781 -32.812 3.043 1 45.72 165 LEU B CA 1
ATOM 6219 C C . LEU B 1 165 ? 10.398 -34.156 3.34 1 45.72 165 LEU B C 1
ATOM 6221 O O . LEU B 1 165 ? 10.969 -34.375 4.414 1 45.72 165 LEU B O 1
ATOM 6225 N N . ALA B 1 166 ? 10.258 -35.031 2.348 1 43.09 166 ALA B N 1
ATOM 6226 C CA . ALA B 1 166 ? 10.883 -36.344 2.514 1 43.09 166 ALA B CA 1
ATOM 6227 C C . ALA B 1 166 ? 12.391 -36.219 2.701 1 43.09 166 ALA B C 1
ATOM 6229 O O . ALA B 1 166 ? 12.984 -36.906 3.533 1 43.09 166 ALA B O 1
ATOM 6230 N N . ARG B 1 167 ? 12.867 -35.344 2.014 1 45.91 167 ARG B N 1
ATOM 6231 C CA . ARG B 1 167 ? 14.305 -35.125 2.096 1 45.91 167 ARG B CA 1
ATOM 6232 C C . ARG B 1 167 ? 14.695 -34.562 3.451 1 45.91 167 ARG B C 1
ATOM 6234 O O . ARG B 1 167 ? 15.711 -34.938 4.031 1 45.91 167 ARG B O 1
ATOM 6241 N N . LEU B 1 168 ? 13.906 -33.625 3.881 1 44.78 168 LEU B N 1
ATOM 6242 C CA . LEU B 1 168 ? 14.18 -33.062 5.195 1 44.78 168 LEU B CA 1
ATOM 6243 C C . LEU B 1 168 ? 14.148 -34.125 6.277 1 44.78 168 LEU B C 1
ATOM 6245 O O . LEU B 1 168 ? 14.992 -34.156 7.172 1 44.78 168 LEU B O 1
ATOM 6249 N N . LEU B 1 169 ? 13.133 -34.938 6.113 1 42.81 169 LEU B N 1
ATOM 6250 C CA . LEU B 1 169 ? 13 -36 7.082 1 42.81 169 LEU B CA 1
ATOM 6251 C C . LEU B 1 169 ? 14.188 -36.969 7 1 42.81 169 LEU B C 1
ATOM 6253 O O . LEU B 1 169 ? 14.68 -37.438 8.023 1 42.81 169 LEU B O 1
ATOM 6257 N N . HIS B 1 170 ? 14.57 -37.188 5.77 1 42.56 170 HIS B N 1
ATOM 6258 C CA . HIS B 1 170 ? 15.727 -38.062 5.574 1 42.56 170 HIS B CA 1
ATOM 6259 C C . HIS B 1 170 ? 16.984 -37.438 6.184 1 42.56 170 HIS B C 1
ATOM 6261 O O . HIS B 1 170 ? 17.828 -38.156 6.723 1 42.56 170 HIS B O 1
ATOM 6267 N N . MET B 1 171 ? 17.125 -36.25 5.941 1 41.75 171 MET B N 1
ATOM 6268 C CA . MET B 1 171 ? 18.328 -35.562 6.395 1 41.75 171 MET B CA 1
ATOM 6269 C C . MET B 1 171 ? 18.391 -35.5 7.918 1 41.75 171 MET B C 1
ATOM 6271 O O . MET B 1 171 ? 19.484 -35.5 8.5 1 41.75 171 MET B O 1
ATOM 6275 N N . LEU B 1 172 ? 17.266 -35.375 8.398 1 39.31 172 LEU B N 1
ATOM 6276 C CA . LEU B 1 172 ? 17.25 -35.281 9.852 1 39.31 172 LEU B CA 1
ATOM 6277 C C . LEU B 1 172 ? 17.344 -36.656 10.5 1 39.31 172 LEU B C 1
ATOM 6279 O O . LEU B 1 172 ? 17.562 -36.75 11.711 1 39.31 172 LEU B O 1
ATOM 6283 N N . THR B 1 173 ? 17.031 -37.812 9.703 1 36.12 173 THR B N 1
ATOM 6284 C CA . THR B 1 173 ? 17.062 -39.156 10.305 1 36.12 173 THR B CA 1
ATOM 6285 C C . THR B 1 173 ? 18.359 -39.875 9.953 1 36.12 173 THR B C 1
ATOM 6287 O O . THR B 1 173 ? 18.812 -39.812 8.812 1 36.12 173 THR B O 1
ATOM 6290 N N . ASP B 1 174 ? 19.281 -40.188 10.852 1 36.75 174 ASP B N 1
ATOM 6291 C CA . ASP B 1 174 ? 20.422 -41.094 10.695 1 36.75 174 ASP B CA 1
ATOM 6292 C C . ASP B 1 174 ? 19.984 -42.438 10.172 1 36.75 174 ASP B C 1
ATOM 6294 O O . ASP B 1 174 ? 18.797 -42.781 10.234 1 36.75 174 ASP B O 1
ATOM 6298 N N . GLU B 1 175 ? 20.938 -43.406 9.578 1 39.31 175 GLU B N 1
ATOM 6299 C CA . GLU B 1 175 ? 20.656 -44.719 9.023 1 39.31 175 GLU B CA 1
ATOM 6300 C C . GLU B 1 175 ? 19.797 -45.562 9.977 1 39.31 175 GLU B C 1
ATOM 6302 O O . GLU B 1 175 ? 18.812 -46.156 9.555 1 39.31 175 GLU B O 1
ATOM 6307 N N . PRO B 1 176 ? 20.266 -45.906 11.211 1 40.84 176 PRO B N 1
ATOM 6308 C CA . PRO B 1 176 ? 19.469 -46.688 12.156 1 40.84 176 PRO B CA 1
ATOM 6309 C C . PRO B 1 176 ? 18.125 -46.031 12.484 1 40.84 176 PRO B C 1
ATOM 6311 O O . PRO B 1 176 ? 17.141 -46.719 12.727 1 40.84 176 PRO B O 1
ATOM 6314 N N . GLY B 1 177 ? 18.109 -44.812 12.398 1 35.81 177 GLY B N 1
ATOM 6315 C CA . GLY B 1 177 ? 16.922 -44.062 12.742 1 35.81 177 GLY B CA 1
ATOM 6316 C C . GLY B 1 177 ? 15.875 -44.062 11.641 1 35.81 177 GLY B C 1
ATOM 6317 O O . GLY B 1 177 ? 14.68 -43.938 11.914 1 35.81 177 GLY B O 1
ATOM 6318 N N . ARG B 1 178 ? 16.266 -44.281 10.438 1 37.59 178 ARG B N 1
ATOM 6319 C CA . ARG B 1 178 ? 15.359 -44.469 9.305 1 37.59 178 ARG B CA 1
ATOM 6320 C C . ARG B 1 178 ? 14.57 -45.781 9.461 1 37.59 178 ARG B C 1
ATOM 6322 O O . ARG B 1 178 ? 13.367 -45.812 9.203 1 37.59 178 ARG B O 1
ATOM 6329 N N . ASP B 1 179 ? 15.344 -46.781 9.688 1 40.94 179 ASP B N 1
ATOM 6330 C CA . ASP B 1 179 ? 14.711 -48.094 9.945 1 40.94 179 ASP B CA 1
ATOM 6331 C C . ASP B 1 179 ? 13.781 -48 11.156 1 40.94 179 ASP B C 1
ATOM 6333 O O . ASP B 1 179 ? 12.695 -48.594 11.141 1 40.94 179 ASP B O 1
ATOM 6337 N N . ALA B 1 180 ? 14.156 -47.281 12.195 1 38.44 180 ALA B N 1
ATOM 6338 C CA . ALA B 1 180 ? 13.344 -47.125 13.391 1 38.44 180 ALA B CA 1
ATOM 6339 C C . ALA B 1 180 ? 12.133 -46.219 13.125 1 38.44 180 ALA B C 1
ATOM 6341 O O . ALA B 1 180 ? 11.031 -46.5 13.602 1 38.44 180 ALA B O 1
ATOM 6342 N N . ILE B 1 181 ? 12.258 -45.281 12.367 1 36.22 181 ILE B N 1
ATOM 6343 C CA . ILE B 1 181 ? 11.125 -44.438 11.977 1 36.22 181 ILE B CA 1
ATOM 6344 C C . ILE B 1 181 ? 10.203 -45.25 11.047 1 36.22 181 ILE B C 1
ATOM 6346 O O . ILE B 1 181 ? 8.984 -45.188 11.188 1 36.22 181 ILE B O 1
ATOM 6350 N N . ASN B 1 182 ? 10.797 -45.969 10.109 1 36.81 182 ASN B N 1
ATOM 6351 C CA . ASN B 1 182 ? 9.992 -46.875 9.32 1 36.81 182 ASN B CA 1
ATOM 6352 C C . ASN B 1 182 ? 9.273 -47.906 10.211 1 36.81 182 ASN B C 1
ATOM 6354 O O . ASN B 1 182 ? 8.094 -48.188 10.008 1 36.81 182 ASN B O 1
ATOM 6358 N N . GLN B 1 183 ? 10.023 -48.469 11.133 1 41.47 183 GLN B N 1
ATOM 6359 C CA . GLN B 1 183 ? 9.422 -49.375 12.109 1 41.47 183 GLN B CA 1
ATOM 6360 C C . GLN B 1 183 ? 8.523 -48.625 13.078 1 41.47 183 GLN B C 1
ATOM 6362 O O . GLN B 1 183 ? 7.43 -49.094 13.414 1 41.47 183 GLN B O 1
ATOM 6367 N N . ALA B 1 184 ? 8.914 -47.5 13.586 1 34.94 184 ALA B N 1
ATOM 6368 C CA . ALA B 1 184 ? 8.141 -46.688 14.523 1 34.94 184 ALA B CA 1
ATOM 6369 C C . ALA B 1 184 ? 6.961 -46 13.828 1 34.94 184 ALA B C 1
ATOM 6371 O O . ALA B 1 184 ? 5.867 -45.906 14.391 1 34.94 184 ALA B O 1
ATOM 6372 N N . LEU B 1 185 ? 7.098 -45.562 12.695 1 35 185 LEU B N 1
ATOM 6373 C CA . LEU B 1 185 ? 5.961 -45.156 11.883 1 35 185 LEU B CA 1
ATOM 6374 C C . LEU B 1 185 ? 4.965 -46.281 11.711 1 35 185 LEU B C 1
ATOM 6376 O O . LEU B 1 185 ? 3.752 -46.062 11.734 1 35 185 LEU B O 1
ATOM 6380 N N . LYS B 1 186 ? 5.434 -47.375 11.562 1 36.31 186 LYS B N 1
ATOM 6381 C CA . LYS B 1 186 ? 4.637 -48.594 11.711 1 36.31 186 LYS B CA 1
ATOM 6382 C C . LYS B 1 186 ? 4.047 -48.688 13.117 1 36.31 186 LYS B C 1
ATOM 6384 O O . LYS B 1 186 ? 2.861 -49 13.273 1 36.31 186 LYS B O 1
ATOM 6389 N N . GLU B 1 187 ? 4.891 -48.562 14.25 1 35.62 187 GLU B N 1
ATOM 6390 C CA . GLU B 1 187 ? 4.484 -48.594 15.648 1 35.62 187 GLU B CA 1
ATOM 6391 C C . GLU B 1 187 ? 4.004 -47.219 16.125 1 35.62 187 GLU B C 1
ATOM 6393 O O . GLU B 1 187 ? 3.283 -47.125 17.109 1 35.62 187 GLU B O 1
ATOM 6398 N N . LEU B 1 188 ? 4.445 -46.125 15.648 1 31.31 188 LEU B N 1
ATOM 6399 C CA . LEU B 1 188 ? 4.289 -44.719 16.062 1 31.31 188 LEU B CA 1
ATOM 6400 C C . LEU B 1 188 ? 2.838 -44.281 15.922 1 31.31 188 LEU B C 1
ATOM 6402 O O . LEU B 1 188 ? 2.459 -43.219 16.438 1 31.31 188 LEU B O 1
ATOM 6406 N N . ASP B 1 189 ? 1.877 -44.719 15.148 1 31.3 189 ASP B N 1
ATOM 6407 C CA . ASP B 1 189 ? 0.528 -44.25 15.453 1 31.3 189 ASP B CA 1
ATOM 6408 C C . ASP B 1 189 ? 0.298 -44.188 16.969 1 31.3 189 ASP B C 1
ATOM 6410 O O . ASP B 1 189 ? -0.292 -43.219 17.469 1 31.3 189 ASP B O 1
ATOM 6414 N N . GLU B 1 190 ? 0.661 -45.156 17.688 1 32.19 190 GLU B N 1
ATOM 6415 C CA . GLU B 1 190 ? 0.517 -45.188 19.141 1 32.19 190 GLU B CA 1
ATOM 6416 C C . GLU B 1 190 ? 1.627 -44.375 19.812 1 32.19 190 GLU B C 1
ATOM 6418 O O . GLU B 1 190 ? 1.369 -43.625 20.766 1 32.19 190 GLU B O 1
ATOM 6423 N N . LYS B 1 191 ? 3.01 -44.625 19.609 1 31.86 191 LYS B N 1
ATOM 6424 C CA . LYS B 1 191 ? 4.148 -44.156 20.406 1 31.86 191 LYS B CA 1
ATOM 6425 C C . LYS B 1 191 ? 4.797 -42.938 19.781 1 31.86 191 LYS B C 1
ATOM 6427 O O . LYS B 1 191 ? 5.77 -42.406 20.312 1 31.86 191 LYS B O 1
ATOM 6432 N N . LEU B 1 192 ? 4.512 -42.469 18.672 1 33.28 192 LEU B N 1
ATOM 6433 C CA . LEU B 1 192 ? 5.223 -41.469 17.875 1 33.28 192 LEU B CA 1
ATOM 6434 C C . LEU B 1 192 ? 5.223 -40.125 18.562 1 33.28 192 LEU B C 1
ATOM 6436 O O . LEU B 1 192 ? 5.984 -39.219 18.188 1 33.28 192 LEU B O 1
ATOM 6440 N N . GLN B 1 193 ? 4.207 -39.656 19.219 1 35.56 193 GLN B N 1
ATOM 6441 C CA . GLN B 1 193 ? 4.297 -38.406 19.953 1 35.56 193 GLN B CA 1
ATOM 6442 C C . GLN B 1 193 ? 5.598 -38.312 20.75 1 35.56 193 GLN B C 1
ATOM 6444 O O . GLN B 1 193 ? 6.016 -37.25 21.156 1 35.56 193 GLN B O 1
ATOM 6449 N N . GLN B 1 194 ? 6.305 -39.438 21 1 34.25 194 GLN B N 1
ATOM 6450 C CA . GLN B 1 194 ? 7.355 -39.469 22.016 1 34.25 194 GLN B CA 1
ATOM 6451 C C . GLN B 1 194 ? 8.742 -39.469 21.375 1 34.25 194 GLN B C 1
ATOM 6453 O O . GLN B 1 194 ? 9.758 -39.438 22.062 1 34.25 194 GLN B O 1
ATOM 6458 N N . THR B 1 195 ? 8.898 -39.625 20.062 1 35.34 195 THR B N 1
ATOM 6459 C CA . THR B 1 195 ? 10.305 -39.75 19.703 1 35.34 195 THR B CA 1
ATOM 6460 C C . THR B 1 195 ? 10.953 -38.406 19.5 1 35.34 195 THR B C 1
ATOM 6462 O O . THR B 1 195 ? 10.328 -37.469 18.984 1 35.34 195 THR B O 1
ATOM 6465 N N . GLU B 1 196 ? 12.188 -38.156 19.891 1 42.19 196 GLU B N 1
ATOM 6466 C CA . GLU B 1 196 ? 13.008 -36.938 20.016 1 42.19 196 GLU B CA 1
ATOM 6467 C C . GLU B 1 196 ? 13.25 -36.312 18.641 1 42.19 196 GLU B C 1
ATOM 6469 O O . GLU B 1 196 ? 13.266 -35.094 18.531 1 42.19 196 GLU B O 1
ATOM 6474 N N . ALA B 1 197 ? 13.398 -37.125 17.578 1 37.06 197 ALA B N 1
ATOM 6475 C CA . ALA B 1 197 ? 13.758 -36.562 16.266 1 37.06 197 ALA B CA 1
ATOM 6476 C C . ALA B 1 197 ? 12.578 -35.812 15.664 1 37.06 197 ALA B C 1
ATOM 6478 O O . ALA B 1 197 ? 12.758 -34.719 15.102 1 37.06 197 ALA B O 1
ATOM 6479 N N . ILE B 1 198 ? 11.453 -36.406 15.742 1 40.19 198 ILE B N 1
ATOM 6480 C CA . ILE B 1 198 ? 10.25 -35.75 15.258 1 40.19 198 ILE B CA 1
ATOM 6481 C C . ILE B 1 198 ? 9.977 -34.5 16.109 1 40.19 198 ILE B C 1
ATOM 6483 O O . ILE B 1 198 ? 9.586 -33.469 15.586 1 40.19 198 ILE B O 1
ATOM 6487 N N . GLN B 1 199 ? 10.297 -34.719 17.375 1 44.66 199 GLN B N 1
ATOM 6488 C CA . GLN B 1 199 ? 10.148 -33.562 18.25 1 44.66 199 GLN B CA 1
ATOM 6489 C C . GLN B 1 199 ? 11.086 -32.438 17.828 1 44.66 199 GLN B C 1
ATOM 6491 O O . GLN B 1 199 ? 10.703 -31.266 17.844 1 44.66 199 GLN B O 1
ATOM 6496 N N . HIS B 1 200 ? 12.211 -32.938 17.281 1 46.28 200 HIS B N 1
ATOM 6497 C CA . HIS B 1 200 ? 13.164 -31.906 16.875 1 46.28 200 HIS B CA 1
ATOM 6498 C C . HIS B 1 200 ? 12.742 -31.25 15.57 1 46.28 200 HIS B C 1
ATOM 6500 O O . HIS B 1 200 ? 12.875 -30.031 15.406 1 46.28 200 HIS B O 1
ATOM 6506 N N . THR B 1 201 ? 12.344 -32.062 14.656 1 43.22 201 THR B N 1
ATOM 6507 C CA . THR B 1 201 ? 11.867 -31.516 13.398 1 43.22 201 THR B CA 1
ATOM 6508 C C . THR B 1 201 ? 10.648 -30.625 13.617 1 43.22 201 THR B C 1
ATOM 6510 O O . THR B 1 201 ? 10.547 -29.547 13.031 1 43.22 201 THR B O 1
ATOM 6513 N N . HIS B 1 202 ? 9.82 -31.188 14.445 1 46.12 202 HIS B N 1
ATOM 6514 C CA . HIS B 1 202 ? 8.641 -30.406 14.82 1 46.12 202 HIS B CA 1
ATOM 6515 C C . HIS B 1 202 ? 9.031 -29.094 15.461 1 46.12 202 HIS B C 1
ATOM 6517 O O . HIS B 1 202 ? 8.469 -28.047 15.141 1 46.12 202 HIS B O 1
ATOM 6523 N N . THR B 1 203 ? 10 -29.281 16.25 1 51.75 203 THR B N 1
ATOM 6524 C CA . THR B 1 203 ? 10.461 -28.078 16.938 1 51.75 203 THR B CA 1
ATOM 6525 C C . THR B 1 203 ? 11.117 -27.109 15.953 1 51.75 203 THR B C 1
ATOM 6527 O O . THR B 1 203 ? 10.938 -25.906 16.047 1 51.75 203 THR B O 1
ATOM 6530 N N . ALA B 1 204 ? 11.75 -27.797 14.984 1 47.88 204 ALA B N 1
ATOM 6531 C CA . ALA B 1 204 ? 12.445 -26.938 14.023 1 47.88 204 ALA B CA 1
ATOM 6532 C C . ALA B 1 204 ? 11.453 -26.234 13.109 1 47.88 204 ALA B C 1
ATOM 6534 O O . ALA B 1 204 ? 11.594 -25.031 12.852 1 47.88 204 ALA B O 1
ATOM 6535 N N . ILE B 1 205 ? 10.508 -26.922 12.672 1 48.16 205 ILE B N 1
ATOM 6536 C CA . ILE B 1 205 ? 9.508 -26.359 11.773 1 48.16 205 ILE B CA 1
ATOM 6537 C C . ILE B 1 205 ? 8.602 -25.406 12.555 1 48.16 205 ILE B C 1
ATOM 6539 O O . ILE B 1 205 ? 8.297 -24.312 12.086 1 48.16 205 ILE B O 1
ATOM 6543 N N . SER B 1 206 ? 8.141 -26.016 13.688 1 50.41 206 SER B N 1
ATOM 6544 C CA . SER B 1 206 ? 7.262 -25.203 14.516 1 50.41 206 SER B CA 1
ATOM 6545 C C . SER B 1 206 ? 7.953 -23.922 14.969 1 50.41 206 SER B C 1
ATOM 6547 O O . SER B 1 206 ? 7.332 -22.859 15.023 1 50.41 206 SER B O 1
ATOM 6549 N N . SER B 1 207 ? 9.18 -24.141 15.227 1 51.34 207 SER B N 1
ATOM 6550 C CA . SER B 1 207 ? 9.938 -22.969 15.641 1 51.34 207 SER B CA 1
ATOM 6551 C C . SER B 1 207 ? 10.086 -21.969 14.492 1 51.34 207 SER B C 1
ATOM 6553 O O . SER B 1 207 ? 9.898 -20.766 14.68 1 51.34 207 SER B O 1
ATOM 6555 N N . ARG B 1 208 ? 10.391 -22.562 13.422 1 44.09 208 ARG B N 1
ATOM 6556 C CA . ARG B 1 208 ? 10.562 -21.688 12.266 1 44.09 208 ARG B CA 1
ATOM 6557 C C . ARG B 1 208 ? 9.234 -21.078 11.836 1 44.09 208 ARG B C 1
ATOM 6559 O O . ARG B 1 208 ? 9.164 -19.891 11.508 1 44.09 208 ARG B O 1
ATOM 6566 N N . HIS B 1 209 ? 8.242 -21.922 11.828 1 49.34 209 HIS B N 1
ATOM 6567 C CA . HIS B 1 209 ? 6.902 -21.438 11.5 1 49.34 209 HIS B CA 1
ATOM 6568 C C . HIS B 1 209 ? 6.414 -20.422 12.523 1 49.34 209 HIS B C 1
ATOM 6570 O O . HIS B 1 209 ? 5.828 -19.406 12.156 1 49.34 209 HIS B O 1
ATOM 6576 N N . GLY B 1 210 ? 6.562 -20.844 13.766 1 48.41 210 GLY B N 1
ATOM 6577 C CA . GLY B 1 210 ? 6.227 -19.906 14.836 1 48.41 210 GLY B CA 1
ATOM 6578 C C . GLY B 1 210 ? 6.949 -18.578 14.719 1 48.41 210 GLY B C 1
ATOM 6579 O O . GLY B 1 210 ? 6.344 -17.531 14.906 1 48.41 210 GLY B O 1
ATOM 6580 N N . LEU B 1 211 ? 8.125 -18.719 14.297 1 45.81 211 LEU B N 1
ATOM 6581 C CA . LEU B 1 211 ? 8.922 -17.5 14.125 1 45.81 211 LEU B CA 1
ATOM 6582 C C . LEU B 1 211 ? 8.445 -16.719 12.906 1 45.81 211 LEU B C 1
ATOM 6584 O O . LEU B 1 211 ? 8.484 -15.477 12.914 1 45.81 211 LEU B O 1
ATOM 6588 N N . MET B 1 212 ? 8.125 -17.438 11.914 1 43.94 212 MET B N 1
ATOM 6589 C CA . MET B 1 212 ? 7.664 -16.781 10.688 1 43.94 212 MET B CA 1
ATOM 6590 C C . MET B 1 212 ? 6.324 -16.094 10.906 1 43.94 212 MET B C 1
ATOM 6592 O O . MET B 1 212 ? 6.094 -14.992 10.398 1 43.94 212 MET B O 1
ATOM 6596 N N . MET B 1 213 ? 5.387 -16.781 11.594 1 47.12 213 MET B N 1
ATOM 6597 C CA . MET B 1 213 ? 4.012 -16.297 11.711 1 47.12 213 MET B CA 1
ATOM 6598 C C . MET B 1 213 ? 3.836 -15.484 12.992 1 47.12 213 MET B C 1
ATOM 6600 O O . MET B 1 213 ? 2.867 -14.734 13.125 1 47.12 213 MET B O 1
ATOM 6604 N N . GLY B 1 214 ? 4.875 -15.328 13.844 1 43.28 214 GLY B N 1
ATOM 6605 C CA . GLY B 1 214 ? 4.691 -14.789 15.18 1 43.28 214 GLY B CA 1
ATOM 6606 C C . GLY B 1 214 ? 3.768 -15.633 16.047 1 43.28 214 GLY B C 1
ATOM 6607 O O . GLY B 1 214 ? 3.021 -16.469 15.523 1 43.28 214 GLY B O 1
ATOM 6608 N N . ASP B 1 215 ? 3.928 -15.602 17.344 1 42.88 215 ASP B N 1
ATOM 6609 C CA . ASP B 1 215 ? 3.197 -16.422 18.312 1 42.88 215 ASP B CA 1
ATOM 6610 C C . ASP B 1 215 ? 1.689 -16.312 18.078 1 42.88 215 ASP B C 1
ATOM 6612 O O . ASP B 1 215 ? 0.95 -17.266 18.344 1 42.88 215 ASP B O 1
ATOM 6616 N N . GLN B 1 216 ? 1.378 -15.195 17.703 1 39.84 216 GLN B N 1
ATOM 6617 C CA . GLN B 1 216 ? -0.058 -14.938 17.688 1 39.84 216 GLN B CA 1
ATOM 6618 C C . GLN B 1 216 ? -0.701 -15.484 16.406 1 39.84 216 GLN B C 1
ATOM 6620 O O . GLN B 1 216 ? -1.866 -15.883 16.422 1 39.84 216 GLN B O 1
ATOM 6625 N N . LEU B 1 217 ? 0.04 -15.383 15.469 1 39.94 217 LEU B N 1
ATOM 6626 C CA . LEU B 1 217 ? -0.529 -15.844 14.211 1 39.94 217 LEU B CA 1
ATOM 6627 C C . LEU B 1 217 ? -0.178 -17.312 13.961 1 39.94 217 LEU B C 1
ATOM 6629 O O . LEU B 1 217 ? -0.67 -17.922 13.008 1 39.94 217 LEU B O 1
ATOM 6633 N N . ALA B 1 218 ? 0.659 -17.828 14.883 1 38.59 218 ALA B N 1
ATOM 6634 C CA . ALA B 1 218 ? 1.157 -19.188 14.695 1 38.59 218 ALA B CA 1
ATOM 6635 C C . ALA B 1 218 ? 0.04 -20.203 14.875 1 38.59 218 ALA B C 1
ATOM 6637 O O . ALA B 1 218 ? -0.642 -20.219 15.906 1 38.59 218 ALA B O 1
ATOM 6638 N N . GLN B 1 219 ? -0.538 -20.672 13.938 1 39.31 219 GLN B N 1
ATOM 6639 C CA . GLN B 1 219 ? -1.406 -21.844 13.984 1 39.31 219 GLN B CA 1
ATOM 6640 C C . GLN B 1 219 ? -0.668 -23.047 14.555 1 39.31 219 GLN B C 1
ATOM 6642 O O . GLN B 1 219 ? 0.533 -23.203 14.328 1 39.31 219 GLN B O 1
ATOM 6647 N N . THR B 1 220 ? -1.078 -23.5 15.82 1 35.16 220 THR B N 1
ATOM 6648 C CA . THR B 1 220 ? -0.503 -24.703 16.422 1 35.16 220 THR B CA 1
ATOM 6649 C C . THR B 1 220 ? -0.357 -25.812 15.383 1 35.16 220 THR B C 1
ATOM 6651 O O . THR B 1 220 ? -1.351 -26.281 14.828 1 35.16 220 THR B O 1
ATOM 6654 N N . LEU B 1 221 ? 0.721 -25.844 14.859 1 34.69 221 LEU B N 1
ATOM 6655 C CA . LEU B 1 221 ? 1.071 -26.938 13.977 1 34.69 221 LEU B CA 1
ATOM 6656 C C . LEU B 1 221 ? 1.146 -28.25 14.75 1 34.69 221 LEU B C 1
ATOM 6658 O O . LEU B 1 221 ? 1.958 -28.391 15.664 1 34.69 221 LEU B O 1
ATOM 6662 N N . SER B 1 222 ? 0.002 -28.938 15.156 1 32.09 222 SER B N 1
ATOM 6663 C CA . SER B 1 222 ? 0.128 -30.297 15.688 1 32.09 222 SER B CA 1
ATOM 6664 C C . SER B 1 222 ? 0.306 -31.312 14.562 1 32.09 222 SER B C 1
ATOM 6666 O O . SER B 1 222 ? -0.508 -31.375 13.641 1 32.09 222 SER B O 1
ATOM 6668 N N . VAL B 1 223 ? 1.432 -31.766 14.438 1 32.22 223 VAL B N 1
ATOM 6669 C CA . VAL B 1 223 ? 1.782 -32.844 13.516 1 32.22 223 VAL B CA 1
ATOM 6670 C C . VAL B 1 223 ? 1.197 -34.156 14.016 1 32.22 223 VAL B C 1
ATOM 6672 O O . VAL B 1 223 ? 1.635 -34.688 15.039 1 32.22 223 VAL B O 1
ATOM 6675 N N . GLY B 1 224 ? -0.145 -34.406 14.086 1 29.66 224 GLY B N 1
ATOM 6676 C CA . GLY B 1 224 ? -0.598 -35.781 14.367 1 29.66 224 GLY B CA 1
ATOM 6677 C C . GLY B 1 224 ? -0.27 -36.75 13.258 1 29.66 224 GLY B C 1
ATOM 6678 O O . GLY B 1 224 ? -0.583 -36.5 12.094 1 29.66 224 GLY B O 1
ATOM 6679 N N . LEU B 1 225 ? 0.855 -37.594 13.57 1 28.88 225 LEU B N 1
ATOM 6680 C CA . LEU B 1 225 ? 1.422 -38.625 12.711 1 28.88 225 LEU B CA 1
ATOM 6681 C C . LEU B 1 225 ? 0.528 -39.844 12.68 1 28.88 225 LEU B C 1
ATOM 6683 O O . LEU B 1 225 ? 0.271 -40.469 13.719 1 28.88 225 LEU B O 1
ATOM 6687 N N . SER B 1 226 ? -0.568 -40.031 11.93 1 27.38 226 SER B N 1
ATOM 6688 C CA . SER B 1 226 ? -1.067 -41.406 11.797 1 27.38 226 SER B CA 1
ATOM 6689 C C . SER B 1 226 ? -0.095 -42.281 11.016 1 27.38 226 SER B C 1
ATOM 6691 O O . SER B 1 226 ? 0.686 -41.781 10.203 1 27.38 226 SER B O 1
ATOM 6693 N N . ALA B 1 227 ? 0.236 -43.75 11.297 1 26.39 227 ALA B N 1
ATOM 6694 C CA . ALA B 1 227 ? 1.133 -44.812 10.875 1 26.39 227 ALA B CA 1
ATOM 6695 C C . ALA B 1 227 ? 1.182 -44.938 9.352 1 26.39 227 ALA B C 1
ATOM 6697 O O . ALA B 1 227 ? 2.242 -45.188 8.773 1 26.39 227 ALA B O 1
ATOM 6698 N N . THR B 1 228 ? 0.135 -45.562 8.688 1 27.02 228 THR B N 1
ATOM 6699 C CA . THR B 1 228 ? 0.23 -46.062 7.324 1 27.02 228 THR B CA 1
ATOM 6700 C C . THR B 1 228 ? 0.887 -45.062 6.406 1 27.02 228 THR B C 1
ATOM 6702 O O . THR B 1 228 ? 1.87 -45.344 5.727 1 27.02 228 THR B O 1
ATOM 6705 N N . ASP B 1 229 ? 0.249 -44.625 5.34 1 27.17 229 ASP B N 1
ATOM 6706 C CA . ASP B 1 229 ? 0.811 -44.062 4.129 1 27.17 229 ASP B CA 1
ATOM 6707 C C . ASP B 1 229 ? 1.513 -42.719 4.434 1 27.17 229 ASP B C 1
ATOM 6709 O O . ASP B 1 229 ? 0.889 -41.781 4.93 1 27.17 229 ASP B O 1
ATOM 6713 N N . PHE B 1 230 ? 2.824 -42.75 4.793 1 27.36 230 PHE B N 1
ATOM 6714 C CA . PHE B 1 230 ? 3.771 -41.625 4.742 1 27.36 230 PHE B CA 1
ATOM 6715 C C . PHE B 1 230 ? 3.4 -40.656 3.637 1 27.36 230 PHE B C 1
ATOM 6717 O O . PHE B 1 230 ? 3.766 -39.469 3.691 1 27.36 230 PHE B O 1
ATOM 6724 N N . GLN B 1 231 ? 3.156 -41.219 2.482 1 29.47 231 GLN B N 1
ATOM 6725 C CA . GLN B 1 231 ? 2.688 -40.594 1.263 1 29.47 231 GLN B CA 1
ATOM 6726 C C . GLN B 1 231 ? 1.571 -39.594 1.563 1 29.47 231 GLN B C 1
ATOM 6728 O O . GLN B 1 231 ? 1.535 -38.5 0.991 1 29.47 231 GLN B O 1
ATOM 6733 N N . ARG B 1 232 ? 0.571 -40.188 2.27 1 30.34 232 ARG B N 1
ATOM 6734 C CA . ARG B 1 232 ? -0.586 -39.406 2.701 1 30.34 232 ARG B CA 1
ATOM 6735 C C . ARG B 1 232 ? -0.209 -38.438 3.812 1 30.34 232 ARG B C 1
ATOM 6737 O O . ARG B 1 232 ? -1.063 -37.688 4.324 1 30.34 232 ARG B O 1
ATOM 6744 N N . LEU B 1 233 ? 0.893 -38.625 4.492 1 32.25 233 LEU B N 1
ATOM 6745 C CA . LEU B 1 233 ? 1.476 -37.812 5.539 1 32.25 233 LEU B CA 1
ATOM 6746 C C . LEU B 1 233 ? 1.626 -36.375 5.062 1 32.25 233 LEU B C 1
ATOM 6748 O O . LEU B 1 233 ? 1.365 -35.438 5.816 1 32.25 233 LEU B O 1
ATOM 6752 N N . SER B 1 234 ? 2.387 -36.438 3.941 1 32.31 234 SER B N 1
ATOM 6753 C CA . SER B 1 234 ? 2.611 -35.188 3.229 1 32.31 234 SER B CA 1
ATOM 6754 C C . SER B 1 234 ? 1.313 -34.406 3.061 1 32.31 234 SER B C 1
ATOM 6756 O O . SER B 1 234 ? 1.308 -33.188 3.152 1 32.31 234 SER B O 1
ATOM 6758 N N . ALA B 1 235 ? 0.328 -35.156 2.588 1 30.56 235 ALA B N 1
ATOM 6759 C CA . ALA B 1 235 ? -1.071 -34.75 2.539 1 30.56 235 ALA B CA 1
ATOM 6760 C C . ALA B 1 235 ? -1.568 -34.312 3.918 1 30.56 235 ALA B C 1
ATOM 6762 O O . ALA B 1 235 ? -2.355 -33.375 4.043 1 30.56 235 ALA B O 1
ATOM 6763 N N . ARG B 1 236 ? -1.213 -35.125 4.926 1 31.08 236 ARG B N 1
ATOM 6764 C CA . ARG B 1 236 ? -1.677 -35.031 6.305 1 31.08 236 ARG B CA 1
ATOM 6765 C C . ARG B 1 236 ? -0.845 -34 7.082 1 31.08 236 ARG B C 1
ATOM 6767 O O . ARG B 1 236 ? -1.165 -33.688 8.227 1 31.08 236 ARG B O 1
ATOM 6774 N N . LEU B 1 237 ? 0.521 -34.125 6.863 1 32.06 237 LEU B N 1
ATOM 6775 C CA . LEU B 1 237 ? 1.144 -32.938 7.488 1 32.06 237 LEU B CA 1
ATOM 6776 C C . LEU B 1 237 ? 0.281 -31.703 7.305 1 32.06 237 LEU B C 1
ATOM 6778 O O . LEU B 1 237 ? 0.462 -30.953 6.344 1 32.06 237 LEU B O 1
ATOM 6782 N N . SER B 1 238 ? -0.942 -32.062 7.07 1 31.33 238 SER B N 1
ATOM 6783 C CA . SER B 1 238 ? -2.021 -31.094 7.27 1 31.33 238 SER B CA 1
ATOM 6784 C C . SER B 1 238 ? -1.724 -30.172 8.445 1 31.33 238 SER B C 1
ATOM 6786 O O . SER B 1 238 ? -1.676 -30.609 9.594 1 31.33 238 SER B O 1
ATOM 6788 N N . LEU B 1 239 ? -0.54 -29.641 8.352 1 31.19 239 LEU B N 1
ATOM 6789 C CA . LEU B 1 239 ? -0.376 -28.547 9.312 1 31.19 239 LEU B CA 1
ATOM 6790 C C . LEU B 1 239 ? -1.73 -28.031 9.797 1 31.19 239 LEU B C 1
ATOM 6792 O O . LEU B 1 239 ? -2.518 -27.516 9.008 1 31.19 239 LEU B O 1
ATOM 6796 N N . THR B 1 240 ? -2.312 -28.953 10.391 1 31.86 240 THR B N 1
ATOM 6797 C CA . THR B 1 240 ? -3.578 -28.531 10.977 1 31.86 240 THR B CA 1
ATOM 6798 C C . THR B 1 240 ? -3.486 -27.094 11.484 1 31.86 240 THR B C 1
ATOM 6800 O O . THR B 1 240 ? -2.814 -26.828 12.484 1 31.86 240 THR B O 1
ATOM 6803 N N . ALA B 1 241 ? -3.014 -26.234 10.797 1 32.53 241 ALA B N 1
ATOM 6804 C CA . ALA B 1 241 ? -3.623 -25 11.289 1 32.53 241 ALA B CA 1
ATOM 6805 C C . ALA B 1 241 ? -5.109 -25.203 11.578 1 32.53 241 ALA B C 1
ATOM 6807 O O . ALA B 1 241 ? -5.832 -25.781 10.773 1 32.53 241 ALA B O 1
ATOM 6808 N N . GLN B 1 242 ? -5.703 -24.703 12.766 1 34.19 242 GLN B N 1
ATOM 6809 C CA . GLN B 1 242 ? -6.969 -25.047 13.406 1 34.19 242 GLN B CA 1
ATOM 6810 C C . GLN B 1 242 ? -7.555 -26.328 12.812 1 34.19 242 GLN B C 1
ATOM 6812 O O . GLN B 1 242 ? -8.75 -26.391 12.516 1 34.19 242 GLN B O 1
ATOM 6817 N N . ALA B 1 243 ? -6.785 -27.656 13.023 1 36.19 243 ALA B N 1
ATOM 6818 C CA . ALA B 1 243 ? -7.215 -29.016 12.75 1 36.19 243 ALA B CA 1
ATOM 6819 C C . ALA B 1 243 ? -7.559 -29.203 11.281 1 36.19 243 ALA B C 1
ATOM 6821 O O . ALA B 1 243 ? -8.172 -30.203 10.898 1 36.19 243 ALA B O 1
ATOM 6822 N N . MET B 1 244 ? -7.254 -28.312 10.555 1 39.03 244 MET B N 1
ATOM 6823 C CA . MET B 1 244 ? -7.617 -28.531 9.156 1 39.03 244 MET B CA 1
ATOM 6824 C C . MET B 1 244 ? -6.445 -29.109 8.375 1 39.03 244 MET B C 1
ATOM 6826 O O . MET B 1 244 ? -5.285 -28.844 8.695 1 39.03 244 MET B O 1
ATOM 6830 N N . GLU B 1 245 ? -6.586 -30.141 7.617 1 39 245 GLU B N 1
ATOM 6831 C CA . GLU B 1 245 ? -5.652 -30.75 6.676 1 39 245 GLU B CA 1
ATOM 6832 C C . GLU B 1 245 ? -5.059 -29.703 5.734 1 39 245 GLU B C 1
ATOM 6834 O O . GLU B 1 245 ? -5.703 -28.703 5.43 1 39 245 GLU B O 1
ATOM 6839 N N . ILE B 1 246 ? -3.701 -29.688 5.434 1 43.34 246 ILE B N 1
ATOM 6840 C CA . ILE B 1 246 ? -2.949 -28.812 4.543 1 43.34 246 ILE B CA 1
ATOM 6841 C C . ILE B 1 246 ? -3.789 -28.484 3.312 1 43.34 246 ILE B C 1
ATOM 6843 O O . ILE B 1 246 ? -3.768 -27.344 2.822 1 43.34 246 ILE B O 1
ATOM 6847 N N . GLU B 1 247 ? -4.461 -29.578 2.887 1 42.66 247 GLU B N 1
ATOM 6848 C CA . GLU B 1 247 ? -5.285 -29.375 1.7 1 42.66 247 GLU B CA 1
ATOM 6849 C C . GLU B 1 247 ? -6.41 -28.375 1.98 1 42.66 247 GLU B C 1
ATOM 6851 O O . GLU B 1 247 ? -6.922 -27.734 1.061 1 42.66 247 GLU B O 1
ATOM 6856 N N . GLN B 1 248 ? -6.535 -28.344 3.312 1 45.72 248 GLN B N 1
ATOM 6857 C CA . GLN B 1 248 ? -7.652 -27.469 3.66 1 45.72 248 GLN B CA 1
ATOM 6858 C C . GLN B 1 248 ? -7.168 -26.062 4.016 1 45.72 248 GLN B C 1
ATOM 6860 O O . GLN B 1 248 ? -7.969 -25.125 4.125 1 45.72 248 GLN B O 1
ATOM 6865 N N . ASN B 1 249 ? -5.758 -26.094 4.012 1 54.78 249 ASN B N 1
ATOM 6866 C CA . ASN B 1 249 ? -5.199 -24.781 4.312 1 54.78 249 ASN B CA 1
ATOM 6867 C C . ASN B 1 249 ? -5.094 -23.922 3.059 1 54.78 249 ASN B C 1
ATOM 6869 O O . ASN B 1 249 ? -5.09 -24.438 1.941 1 54.78 249 ASN B O 1
ATOM 6873 N N . GLY B 1 250 ? -5.113 -22.75 3.268 1 61.03 250 GLY B N 1
ATOM 6874 C CA . GLY B 1 250 ? -4.953 -21.828 2.164 1 61.03 250 GLY B CA 1
ATOM 6875 C C . GLY B 1 250 ? -3.594 -21.922 1.495 1 61.03 250 GLY B C 1
ATOM 6876 O O . GLY B 1 250 ? -2.629 -22.375 2.104 1 61.03 250 GLY B O 1
ATOM 6877 N N . LEU B 1 251 ? -3.506 -21.766 0.248 1 62.44 251 LEU B N 1
ATOM 6878 C CA . LEU B 1 251 ? -2.305 -21.797 -0.579 1 62.44 251 LEU B CA 1
ATOM 6879 C C . LEU B 1 251 ? -1.18 -20.984 0.062 1 62.44 251 LEU B C 1
ATOM 6881 O O . LEU B 1 251 ? -0.026 -21.422 0.068 1 62.44 251 LEU B O 1
ATOM 6885 N N . GLY B 1 252 ? -1.518 -19.906 0.712 1 63.22 252 GLY B N 1
ATOM 6886 C CA . GLY B 1 252 ? -0.507 -19.047 1.308 1 63.22 252 GLY B CA 1
ATOM 6887 C C . GLY B 1 252 ? 0.207 -19.688 2.48 1 63.22 252 GLY B C 1
ATOM 6888 O O . GLY B 1 252 ? 1.437 -19.656 2.564 1 63.22 252 GLY B O 1
ATOM 6889 N N . PHE B 1 253 ? -0.488 -20.297 3.234 1 58.22 253 PHE B N 1
ATOM 6890 C CA . PHE B 1 253 ? 0.085 -20.922 4.422 1 58.22 253 PHE B CA 1
ATOM 6891 C C . PHE B 1 253 ? 0.914 -22.141 4.043 1 58.22 253 PHE B C 1
ATOM 6893 O O . PHE B 1 253 ? 1.983 -22.375 4.613 1 58.22 253 PHE B O 1
ATOM 6900 N N . ASN B 1 254 ? 0.423 -22.828 3.133 1 62.28 254 ASN B N 1
ATOM 6901 C CA . ASN B 1 254 ? 1.169 -23.984 2.652 1 62.28 254 ASN B CA 1
ATOM 6902 C C . ASN B 1 254 ? 2.516 -23.578 2.062 1 62.28 254 ASN B C 1
ATOM 6904 O O . ASN B 1 254 ? 3.518 -24.266 2.258 1 62.28 254 ASN B O 1
ATOM 6908 N N . ASN B 1 255 ? 2.504 -22.516 1.463 1 65.38 255 ASN B N 1
ATOM 6909 C CA . ASN B 1 255 ? 3.748 -22 0.892 1 65.38 255 ASN B CA 1
ATOM 6910 C C . ASN B 1 255 ? 4.742 -21.609 1.979 1 65.38 255 ASN B C 1
ATOM 6912 O O . ASN B 1 255 ? 5.945 -21.828 1.844 1 65.38 255 ASN B O 1
ATOM 6916 N N . LEU B 1 256 ? 4.215 -21.078 3.041 1 63 256 LEU B N 1
ATOM 6917 C CA . LEU B 1 256 ? 5.07 -20.672 4.145 1 63 256 LEU B CA 1
ATOM 6918 C C . LEU B 1 256 ? 5.703 -21.875 4.824 1 63 256 LEU B C 1
ATOM 6920 O O . LEU B 1 256 ? 6.902 -21.875 5.117 1 63 256 LEU B O 1
ATOM 6924 N N . ILE B 1 257 ? 4.93 -22.812 4.973 1 56.34 257 ILE B N 1
ATOM 6925 C CA . ILE B 1 257 ? 5.418 -24.047 5.594 1 56.34 257 ILE B CA 1
ATOM 6926 C C . ILE B 1 257 ? 6.473 -24.688 4.699 1 56.34 257 ILE B C 1
ATOM 6928 O O . ILE B 1 257 ? 7.52 -25.125 5.18 1 56.34 257 ILE B O 1
ATOM 6932 N N . PHE B 1 258 ? 6.152 -24.75 3.49 1 63.53 258 PHE B N 1
ATOM 6933 C CA . PHE B 1 258 ? 7.074 -25.328 2.525 1 63.53 258 PHE B CA 1
ATOM 6934 C C . PHE B 1 258 ? 8.414 -24.609 2.545 1 63.53 258 PHE B C 1
ATOM 6936 O O . PHE B 1 258 ? 9.469 -25.25 2.578 1 63.53 258 PHE B O 1
ATOM 6943 N N . MET B 1 259 ? 8.375 -23.375 2.594 1 69.88 259 MET B N 1
ATOM 6944 C CA . MET B 1 259 ? 9.602 -22.578 2.604 1 69.88 259 MET B CA 1
ATOM 6945 C C . MET B 1 259 ? 10.383 -22.797 3.896 1 69.88 259 MET B C 1
ATOM 6947 O O . MET B 1 259 ? 11.609 -22.875 3.879 1 69.88 259 MET B O 1
ATOM 6951 N N . ALA B 1 260 ? 9.633 -22.906 4.945 1 61.5 260 ALA B N 1
ATOM 6952 C CA . ALA B 1 260 ? 10.273 -23.141 6.238 1 61.5 260 ALA B CA 1
ATOM 6953 C C . ALA B 1 260 ? 10.992 -24.5 6.258 1 61.5 260 ALA B C 1
ATOM 6955 O O . ALA B 1 260 ? 12.102 -24.609 6.789 1 61.5 260 ALA B O 1
ATOM 6956 N N . VAL B 1 261 ? 10.383 -25.406 5.645 1 60.97 261 VAL B N 1
ATOM 6957 C CA . VAL B 1 261 ? 10.953 -26.75 5.59 1 60.97 261 VAL B CA 1
ATOM 6958 C C . VAL B 1 261 ? 12.219 -26.75 4.738 1 60.97 261 VAL B C 1
ATOM 6960 O O . VAL B 1 261 ? 13.25 -27.297 5.141 1 60.97 261 VAL B O 1
ATOM 6963 N N . VAL B 1 262 ? 12.148 -26.156 3.65 1 68.31 262 VAL B N 1
ATOM 6964 C CA . VAL B 1 262 ? 13.273 -26.109 2.725 1 68.31 262 VAL B CA 1
ATOM 6965 C C . VAL B 1 262 ? 14.445 -25.359 3.371 1 68.31 262 VAL B C 1
ATOM 6967 O O . VAL B 1 262 ? 15.594 -25.797 3.273 1 68.31 262 VAL B O 1
ATOM 6970 N N . LEU B 1 263 ? 14.172 -24.312 4.039 1 68.25 263 LEU B N 1
ATOM 6971 C CA . LEU B 1 263 ? 15.211 -23.516 4.676 1 68.25 263 LEU B CA 1
ATOM 6972 C C . LEU B 1 263 ? 15.883 -24.297 5.797 1 68.25 263 LEU B C 1
ATOM 6974 O O . LEU B 1 263 ? 17.109 -24.219 5.969 1 68.25 263 LEU B O 1
ATOM 6978 N N . SER B 1 264 ? 15.078 -25.016 6.484 1 61.47 264 SER B N 1
ATOM 6979 C CA . SER B 1 264 ? 15.633 -25.828 7.566 1 61.47 264 SER B CA 1
ATOM 6980 C C . SER B 1 264 ? 16.547 -26.922 7.023 1 61.47 264 SER B C 1
ATOM 6982 O O . SER B 1 264 ? 17.609 -27.188 7.59 1 61.47 264 SER B O 1
ATOM 6984 N N . GLU B 1 265 ? 16.125 -27.438 5.934 1 64.81 265 GLU B N 1
ATOM 6985 C CA . GLU B 1 265 ? 16.922 -28.484 5.301 1 64.81 265 GLU B CA 1
ATOM 6986 C C . GLU B 1 265 ? 18.25 -27.953 4.793 1 64.81 265 GLU B C 1
ATOM 6988 O O . GLU B 1 265 ? 19.297 -28.578 4.969 1 64.81 265 GLU B O 1
ATOM 6993 N N . LEU B 1 266 ? 18.25 -26.875 4.262 1 72.19 266 LEU B N 1
ATOM 6994 C CA . LEU B 1 266 ? 19.453 -26.266 3.705 1 72.19 266 LEU B CA 1
ATOM 6995 C C . LEU B 1 266 ? 20.422 -25.859 4.812 1 72.19 266 LEU B C 1
ATOM 6997 O O . LEU B 1 266 ? 21.625 -26.062 4.691 1 72.19 266 LEU B O 1
ATOM 7001 N N . ALA B 1 267 ? 19.875 -25.344 5.836 1 68.31 267 ALA B N 1
ATOM 7002 C CA . ALA B 1 267 ? 20.703 -24.828 6.918 1 68.31 267 ALA B CA 1
ATOM 7003 C C . ALA B 1 267 ? 21.375 -25.953 7.688 1 68.31 267 ALA B C 1
ATOM 7005 O O . ALA B 1 267 ? 22.469 -25.797 8.219 1 68.31 267 ALA B O 1
ATOM 7006 N N . LYS B 1 268 ? 20.766 -27.062 7.699 1 64 268 LYS B N 1
ATOM 7007 C CA . LYS B 1 268 ? 21.281 -28.156 8.508 1 64 268 LYS B CA 1
ATOM 7008 C C . LYS B 1 268 ? 22.188 -29.062 7.676 1 64 268 LYS B C 1
ATOM 7010 O O . LYS B 1 268 ? 22.891 -29.922 8.227 1 64 268 LYS B O 1
ATOM 7015 N N . ASN B 1 269 ? 22.25 -28.797 6.426 1 65.25 269 ASN B N 1
ATOM 7016 C CA . ASN B 1 269 ? 23.141 -29.609 5.602 1 65.25 269 ASN B CA 1
ATOM 7017 C C . ASN B 1 269 ? 24.609 -29.281 5.867 1 65.25 269 ASN B C 1
ATOM 7019 O O . ASN B 1 269 ? 25.062 -28.156 5.594 1 65.25 269 ASN B O 1
ATOM 7023 N N . PRO B 1 270 ? 25.312 -30.172 6.438 1 64.44 270 PRO B N 1
ATOM 7024 C CA . PRO B 1 270 ? 26.703 -29.891 6.82 1 64.44 270 PRO B CA 1
ATOM 7025 C C . PRO B 1 270 ? 27.672 -29.969 5.641 1 64.44 270 PRO B C 1
ATOM 7027 O O . PRO B 1 270 ? 28.766 -29.406 5.703 1 64.44 270 PRO B O 1
ATOM 7030 N N . ASP B 1 271 ? 27.281 -30.531 4.605 1 70.12 271 ASP B N 1
ATOM 7031 C CA . ASP B 1 271 ? 28.266 -30.938 3.598 1 70.12 271 ASP B CA 1
ATOM 7032 C C . ASP B 1 271 ? 28.5 -29.812 2.58 1 70.12 271 ASP B C 1
ATOM 7034 O O . ASP B 1 271 ? 29.578 -29.703 2.01 1 70.12 271 ASP B O 1
ATOM 7038 N N . ALA B 1 272 ? 27.703 -28.875 2.449 1 78.94 272 ALA B N 1
ATOM 7039 C CA . ALA B 1 272 ? 27.875 -27.906 1.371 1 78.94 272 ALA B CA 1
ATOM 7040 C C . ALA B 1 272 ? 28.562 -26.641 1.87 1 78.94 272 ALA B C 1
ATOM 7042 O O . ALA B 1 272 ? 28.328 -26.203 2.998 1 78.94 272 ALA B O 1
ATOM 7043 N N . ALA B 1 273 ? 29.531 -26.172 1.024 1 83.88 273 ALA B N 1
ATOM 7044 C CA . ALA B 1 273 ? 30.234 -24.938 1.35 1 83.88 273 ALA B CA 1
ATOM 7045 C C . ALA B 1 273 ? 29.328 -23.719 1.162 1 83.88 273 ALA B C 1
ATOM 7047 O O . ALA B 1 273 ? 29.422 -22.75 1.906 1 83.88 273 ALA B O 1
ATOM 7048 N N . TYR B 1 274 ? 28.5 -23.859 0.162 1 89.88 274 TYR B N 1
ATOM 7049 C CA . TYR B 1 274 ? 27.578 -22.781 -0.177 1 89.88 274 TYR B CA 1
ATOM 7050 C C . TYR B 1 274 ? 26.156 -23.297 -0.329 1 89.88 274 TYR B C 1
ATOM 7052 O O . TYR B 1 274 ? 25.938 -24.359 -0.914 1 89.88 274 TYR B O 1
ATOM 7060 N N . ARG B 1 275 ? 25.281 -22.547 0.334 1 87.75 275 ARG B N 1
ATOM 7061 C CA . ARG B 1 275 ? 23.859 -22.875 0.261 1 87.75 275 ARG B CA 1
ATOM 7062 C C . ARG B 1 275 ? 23.031 -21.656 -0.13 1 87.75 275 ARG B C 1
ATOM 7064 O O . ARG B 1 275 ? 23.266 -20.562 0.381 1 87.75 275 ARG B O 1
ATOM 7071 N N . SER B 1 276 ? 22.156 -21.906 -1.1 1 90.56 276 SER B N 1
ATOM 7072 C CA . SER B 1 276 ? 21.297 -20.797 -1.508 1 90.56 276 SER B CA 1
ATOM 7073 C C . SER B 1 276 ? 19.859 -21.266 -1.712 1 90.56 276 SER B C 1
ATOM 7075 O O . SER B 1 276 ? 19.609 -22.422 -2.018 1 90.56 276 SER B O 1
ATOM 7077 N N . LEU B 1 277 ? 18.969 -20.391 -1.392 1 87.44 277 LEU B N 1
ATOM 7078 C CA . LEU B 1 277 ? 17.547 -20.578 -1.663 1 87.44 277 LEU B CA 1
ATOM 7079 C C . LEU B 1 277 ? 17.016 -19.484 -2.58 1 87.44 277 LEU B C 1
ATOM 7081 O O . LEU B 1 277 ? 17.172 -18.297 -2.287 1 87.44 277 LEU B O 1
ATOM 7085 N N . ILE B 1 278 ? 16.562 -19.922 -3.727 1 91.38 278 ILE B N 1
ATOM 7086 C CA . ILE B 1 278 ? 15.977 -19 -4.691 1 91.38 278 ILE B CA 1
ATOM 7087 C C . ILE B 1 278 ? 14.453 -19.141 -4.691 1 91.38 278 ILE B C 1
ATOM 7089 O O . ILE B 1 278 ? 13.922 -20.219 -4.969 1 91.38 278 ILE B O 1
ATOM 7093 N N . VAL B 1 279 ? 13.805 -18.062 -4.301 1 88.06 279 VAL B N 1
ATOM 7094 C CA . VAL B 1 279 ? 12.344 -18.094 -4.223 1 88.06 279 VAL B CA 1
ATOM 7095 C C . VAL B 1 279 ? 11.75 -17 -5.102 1 88.06 279 VAL B C 1
ATOM 7097 O O . VAL B 1 279 ? 12.086 -15.82 -4.953 1 88.06 279 VAL B O 1
ATOM 7100 N N . GLU B 1 280 ? 10.906 -17.406 -5.965 1 88.62 280 GLU B N 1
ATOM 7101 C CA . GLU B 1 280 ? 10.203 -16.406 -6.758 1 88.62 280 GLU B CA 1
ATOM 7102 C C . GLU B 1 280 ? 8.844 -16.078 -6.145 1 88.62 280 GLU B C 1
ATOM 7104 O O . GLU B 1 280 ? 8.078 -16.984 -5.801 1 88.62 280 GLU B O 1
ATOM 7109 N N . GLU B 1 281 ? 8.625 -14.859 -5.91 1 86.25 281 GLU B N 1
ATOM 7110 C CA . GLU B 1 281 ? 7.359 -14.305 -5.449 1 86.25 281 GLU B CA 1
ATOM 7111 C C . GLU B 1 281 ? 6.871 -15.016 -4.191 1 86.25 281 GLU B C 1
ATOM 7113 O O . GLU B 1 281 ? 5.766 -15.562 -4.172 1 86.25 281 GLU B O 1
ATOM 7118 N N . PRO B 1 282 ? 7.66 -14.953 -3.178 1 83.56 282 PRO B N 1
ATOM 7119 C CA . PRO B 1 282 ? 7.242 -15.609 -1.936 1 83.56 282 PRO B CA 1
ATOM 7120 C C . PRO B 1 282 ? 5.961 -15.016 -1.356 1 83.56 282 PRO B C 1
ATOM 7122 O O . PRO B 1 282 ? 5.285 -15.664 -0.549 1 83.56 282 PRO B O 1
ATOM 7125 N N . GLU B 1 283 ? 5.598 -13.789 -1.802 1 79.62 283 GLU B N 1
ATOM 7126 C CA . GLU B 1 283 ? 4.426 -13.109 -1.267 1 79.62 283 GLU B CA 1
ATOM 7127 C C . GLU B 1 283 ? 3.143 -13.617 -1.919 1 79.62 283 GLU B C 1
ATOM 7129 O O . GLU B 1 283 ? 2.041 -13.32 -1.452 1 79.62 283 GLU B O 1
ATOM 7134 N N . ALA B 1 284 ? 3.316 -14.43 -2.904 1 76 284 ALA B N 1
ATOM 7135 C CA . ALA B 1 284 ? 2.127 -14.875 -3.627 1 76 284 ALA B CA 1
ATOM 7136 C C . ALA B 1 284 ? 1.117 -15.516 -2.68 1 76 284 ALA B C 1
ATOM 7138 O O . ALA B 1 284 ? 1.493 -16.266 -1.775 1 76 284 ALA B O 1
ATOM 7139 N N . HIS B 1 285 ? -0.063 -15.125 -2.783 1 72.25 285 HIS B N 1
ATOM 7140 C CA . HIS B 1 285 ? -1.216 -15.688 -2.094 1 72.25 285 HIS B CA 1
ATOM 7141 C C . HIS B 1 285 ? -1.206 -15.328 -0.612 1 72.25 285 HIS B C 1
ATOM 7143 O O . HIS B 1 285 ? -1.902 -15.953 0.189 1 72.25 285 HIS B O 1
ATOM 7149 N N . LEU B 1 286 ? -0.334 -14.375 -0.259 1 74.38 286 LEU B N 1
ATOM 7150 C CA . LEU B 1 286 ? -0.276 -13.961 1.139 1 74.38 286 LEU B CA 1
ATOM 7151 C C . LEU B 1 286 ? -0.854 -12.562 1.317 1 74.38 286 LEU B C 1
ATOM 7153 O O . LEU B 1 286 ? -0.628 -11.68 0.484 1 74.38 286 LEU B O 1
ATOM 7157 N N . HIS B 1 287 ? -1.599 -12.461 2.328 1 71.31 287 HIS B N 1
ATOM 7158 C CA . HIS B 1 287 ? -2.066 -11.125 2.66 1 71.31 287 HIS B CA 1
ATOM 7159 C C . HIS B 1 287 ? -0.949 -10.289 3.275 1 71.31 287 HIS B C 1
ATOM 7161 O O . HIS B 1 287 ? 0.059 -10.828 3.734 1 71.31 287 HIS B O 1
ATOM 7167 N N . PRO B 1 288 ? -1.005 -8.961 3.344 1 71 288 PRO B N 1
ATOM 7168 C CA . PRO B 1 288 ? 0.091 -8.047 3.662 1 71 288 PRO B CA 1
ATOM 7169 C C . PRO B 1 288 ? 0.711 -8.32 5.031 1 71 288 PRO B C 1
ATOM 7171 O O . PRO B 1 288 ? 1.937 -8.32 5.168 1 71 288 PRO B O 1
ATOM 7174 N N . GLN B 1 289 ? -0.036 -8.578 5.996 1 65.19 289 GLN B N 1
ATOM 7175 C CA . GLN B 1 289 ? 0.503 -8.805 7.332 1 65.19 289 GLN B CA 1
ATOM 7176 C C . GLN B 1 289 ? 1.378 -10.055 7.371 1 65.19 289 GLN B C 1
ATOM 7178 O O . GLN B 1 289 ? 2.436 -10.062 8 1 65.19 289 GLN B O 1
ATOM 7183 N N . LEU B 1 290 ? 0.985 -11.039 6.59 1 68.31 290 LEU B N 1
ATOM 7184 C CA . LEU B 1 290 ? 1.751 -12.281 6.559 1 68.31 290 LEU B CA 1
ATOM 7185 C C . LEU B 1 290 ? 3.016 -12.117 5.723 1 68.31 290 LEU B C 1
ATOM 7187 O O . LEU B 1 290 ? 4.027 -12.773 5.984 1 68.31 290 LEU B O 1
ATOM 7191 N N . GLN B 1 291 ? 2.943 -11.211 4.742 1 76.19 291 GLN B N 1
ATOM 7192 C CA . GLN B 1 291 ? 4.133 -10.922 3.947 1 76.19 291 GLN B CA 1
ATOM 7193 C C . GLN B 1 291 ? 5.242 -10.336 4.812 1 76.19 291 GLN B C 1
ATOM 7195 O O . GLN B 1 291 ? 6.418 -10.68 4.645 1 76.19 291 GLN B O 1
ATOM 7200 N N . ARG B 1 292 ? 4.848 -9.539 5.719 1 71.31 292 ARG B N 1
ATOM 7201 C CA . ARG B 1 292 ? 5.816 -8.906 6.602 1 71.31 292 ARG B CA 1
ATOM 7202 C C . ARG B 1 292 ? 6.465 -9.922 7.531 1 71.31 292 ARG B C 1
ATOM 7204 O O . ARG B 1 292 ? 7.672 -9.875 7.77 1 71.31 292 ARG B O 1
ATOM 7211 N N . VAL B 1 293 ? 5.648 -10.742 8.016 1 64.56 293 VAL B N 1
ATOM 7212 C CA . VAL B 1 293 ? 6.16 -11.781 8.906 1 64.56 293 VAL B CA 1
ATOM 7213 C C . VAL B 1 293 ? 7.137 -12.68 8.148 1 64.56 293 VAL B C 1
ATOM 7215 O O . VAL B 1 293 ? 8.203 -13.023 8.672 1 64.56 293 VAL B O 1
ATOM 7218 N N . LEU B 1 294 ? 6.809 -12.953 6.969 1 72.62 294 LEU B N 1
ATOM 7219 C CA . LEU B 1 294 ? 7.668 -13.773 6.121 1 72.62 294 LEU B CA 1
ATOM 7220 C C . LEU B 1 294 ? 9.008 -13.086 5.887 1 72.62 294 LEU B C 1
ATOM 7222 O O . LEU B 1 294 ? 10.062 -13.719 6 1 72.62 294 LEU B O 1
ATOM 7226 N N . LEU B 1 295 ? 8.961 -11.867 5.609 1 77.19 295 LEU B N 1
ATOM 7227 C CA . LEU B 1 295 ? 10.18 -11.117 5.336 1 77.19 295 LEU B CA 1
ATOM 7228 C C . LEU B 1 295 ? 11.086 -11.094 6.559 1 77.19 295 LEU B C 1
ATOM 7230 O O . LEU B 1 295 ? 12.305 -11.234 6.438 1 77.19 295 LEU B O 1
ATOM 7234 N N . ARG B 1 296 ? 10.5 -10.836 7.656 1 69.75 296 ARG B N 1
ATOM 7235 C CA . ARG B 1 296 ? 11.281 -10.82 8.891 1 69.75 296 ARG B CA 1
ATOM 7236 C C . ARG B 1 296 ? 11.961 -12.164 9.125 1 69.75 296 ARG B C 1
ATOM 7238 O O . ARG B 1 296 ? 13.102 -12.219 9.586 1 69.75 296 ARG B O 1
ATOM 7245 N N . TYR B 1 297 ? 11.289 -13.094 8.734 1 65.38 297 TYR B N 1
ATOM 7246 C CA . TYR B 1 297 ? 11.836 -14.438 8.883 1 65.38 297 TYR B CA 1
ATOM 7247 C C . TYR B 1 297 ? 13.008 -14.664 7.93 1 65.38 297 TYR B C 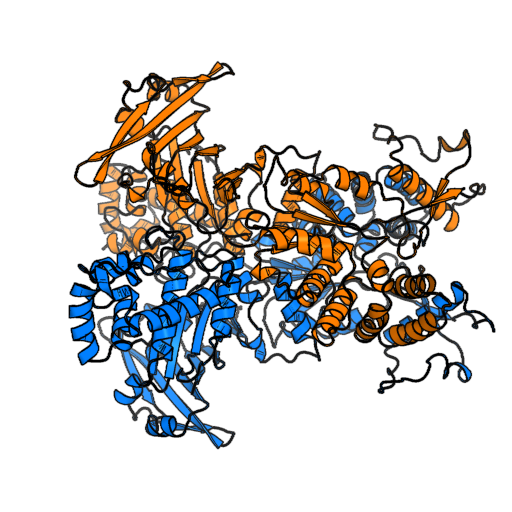1
ATOM 7249 O O . TYR B 1 297 ? 14.047 -15.188 8.328 1 65.38 297 TYR B O 1
ATOM 7257 N N . LEU B 1 298 ? 12.773 -14.305 6.805 1 76.31 298 LEU B N 1
ATOM 7258 C CA . LEU B 1 298 ? 13.812 -14.5 5.793 1 76.31 298 LEU B CA 1
ATOM 7259 C C . LEU B 1 298 ? 15.047 -13.656 6.117 1 76.31 298 LEU B C 1
ATOM 7261 O O . LEU B 1 298 ? 16.172 -14.07 5.848 1 76.31 298 LEU B O 1
ATOM 7265 N N . ALA B 1 299 ? 14.766 -12.531 6.699 1 75.31 299 ALA B N 1
ATOM 7266 C CA . ALA B 1 299 ? 15.859 -11.617 7.02 1 75.31 299 ALA B CA 1
ATOM 7267 C C . ALA B 1 299 ? 16.625 -12.086 8.25 1 75.31 299 ALA B C 1
ATOM 7269 O O . ALA B 1 299 ? 17.828 -11.812 8.391 1 75.31 299 ALA B O 1
ATOM 7270 N N . GLY B 1 300 ? 15.953 -12.703 9.25 1 63.81 300 GLY B N 1
ATOM 7271 C CA . GLY B 1 300 ? 16.562 -13.086 10.516 1 63.81 300 GLY B CA 1
ATOM 7272 C C . GLY B 1 300 ? 16.859 -14.57 10.609 1 63.81 300 GLY B C 1
ATOM 7273 O O . GLY B 1 300 ? 16.859 -15.141 11.703 1 63.81 300 GLY B O 1
ATOM 7274 N N . VAL B 1 301 ? 16.953 -15.18 9.578 1 54.66 301 VAL B N 1
ATOM 7275 C CA . VAL B 1 301 ? 17.219 -16.609 9.703 1 54.66 301 VAL B CA 1
ATOM 7276 C C . VAL B 1 301 ? 18.453 -16.828 10.562 1 54.66 301 VAL B C 1
ATOM 7278 O O . VAL B 1 301 ? 19.562 -16.453 10.172 1 54.66 301 VAL B O 1
ATOM 7281 N N . PRO B 1 302 ? 18.125 -16.75 12 1 51.16 302 PRO B N 1
ATOM 7282 C CA . PRO B 1 302 ? 19.266 -16.906 12.922 1 51.16 302 PRO B CA 1
ATOM 7283 C C . PRO B 1 302 ? 20.062 -18.172 12.664 1 51.16 302 PRO B C 1
ATOM 7285 O O . PRO B 1 302 ? 19.484 -19.203 12.281 1 51.16 302 PRO B O 1
ATOM 7288 N N . THR B 1 303 ? 21.312 -18 12.328 1 55.66 303 THR B N 1
ATOM 7289 C CA . THR B 1 303 ? 22.219 -19.141 12.359 1 55.66 303 THR B CA 1
ATOM 7290 C C . THR B 1 303 ? 22.312 -19.719 13.766 1 55.66 303 THR B C 1
ATOM 7292 O O . THR B 1 303 ? 22.75 -19.047 14.703 1 55.66 303 THR B O 1
ATOM 7295 N N . SER B 1 304 ? 21.078 -20.297 14.172 1 50.97 304 SER B N 1
ATOM 7296 C CA . SER B 1 304 ? 21.25 -20.984 15.453 1 50.97 304 SER B CA 1
ATOM 7297 C C . SER B 1 304 ? 22.516 -21.828 15.461 1 50.97 304 SER B C 1
ATOM 7299 O O . SER B 1 304 ? 23.109 -22.062 14.414 1 50.97 304 SER B O 1
ATOM 7301 N N . GLU B 1 305 ? 23.031 -22.219 16.672 1 55.28 305 GLU B N 1
ATOM 7302 C CA . GLU B 1 305 ? 24.219 -23.047 16.844 1 55.28 305 GLU B CA 1
ATOM 7303 C C . GLU B 1 305 ? 24.156 -24.297 15.961 1 55.28 305 GLU B C 1
ATOM 7305 O O . GLU B 1 305 ? 23.188 -25.062 16.016 1 55.28 305 GLU B O 1
ATOM 7310 N N . GLY B 1 306 ? 25 -24.516 15.008 1 58.5 306 GLY B N 1
ATOM 7311 C CA . GLY B 1 306 ? 25.125 -25.656 14.109 1 58.5 306 GLY B CA 1
ATOM 7312 C C . GLY B 1 306 ? 24.531 -25.391 12.742 1 58.5 306 GLY B C 1
ATOM 7313 O O . GLY B 1 306 ? 24.672 -26.219 11.836 1 58.5 306 GLY B O 1
ATOM 7314 N N . GLU B 1 307 ? 23.859 -24.25 12.625 1 64.44 307 GLU B N 1
ATOM 7315 C CA . GLU B 1 307 ? 23.281 -23.953 11.312 1 64.44 307 GLU B CA 1
ATOM 7316 C C . GLU B 1 307 ? 24.203 -23.047 10.508 1 64.44 307 GLU B C 1
ATOM 7318 O O . GLU B 1 307 ? 24.938 -22.234 11.07 1 64.44 307 GLU B O 1
ATOM 7323 N N . LYS B 1 308 ? 24.266 -23.438 9.266 1 74.94 308 LYS B N 1
ATOM 7324 C CA . LYS B 1 308 ? 25.094 -22.656 8.367 1 74.94 308 LYS B CA 1
ATOM 7325 C C . LYS B 1 308 ? 24.281 -21.578 7.664 1 74.94 308 LYS B C 1
ATOM 7327 O O . LYS B 1 308 ? 23.047 -21.672 7.582 1 74.94 308 LYS B O 1
ATOM 7332 N N . ALA B 1 309 ? 24.984 -20.641 7.199 1 81.56 309 ALA B N 1
ATOM 7333 C CA . ALA B 1 309 ? 24.359 -19.484 6.578 1 81.56 309 ALA B CA 1
ATOM 7334 C C . ALA B 1 309 ? 23.797 -19.828 5.203 1 81.56 309 ALA B C 1
ATOM 7336 O O . ALA B 1 309 ? 24.422 -20.578 4.449 1 81.56 309 ALA B O 1
ATOM 7337 N N . VAL B 1 310 ? 22.609 -19.422 4.918 1 86.56 310 VAL B N 1
ATOM 7338 C CA . VAL B 1 310 ? 21.969 -19.625 3.625 1 86.56 310 VAL B CA 1
ATOM 7339 C C . VAL B 1 310 ? 21.75 -18.266 2.949 1 86.56 310 VAL B C 1
ATOM 7341 O O . VAL B 1 310 ? 21.266 -17.328 3.58 1 86.56 310 VAL B O 1
ATOM 7344 N N . GLN B 1 311 ? 22.234 -18.141 1.752 1 92.81 311 GLN B N 1
ATOM 7345 C CA . GLN B 1 311 ? 21.969 -16.922 0.985 1 92.81 311 GLN B CA 1
ATOM 7346 C C . GLN B 1 311 ? 20.641 -17.016 0.259 1 92.81 311 GLN B C 1
ATOM 7348 O O . GLN B 1 311 ? 20.359 -17.984 -0.431 1 92.81 311 GLN B O 1
ATOM 7353 N N . LEU B 1 312 ? 19.859 -16.031 0.453 1 92.38 312 LEU B N 1
ATOM 7354 C CA . LEU B 1 312 ? 18.5 -16.047 -0.074 1 92.38 312 LEU B CA 1
ATOM 7355 C C . LEU B 1 312 ? 18.344 -15.055 -1.228 1 92.38 312 LEU B C 1
ATOM 7357 O O . LEU B 1 312 ? 18.797 -13.914 -1.136 1 92.38 312 LEU B O 1
ATOM 7361 N N . PHE B 1 313 ? 17.812 -15.562 -2.316 1 94.75 313 PHE B N 1
ATOM 7362 C CA . PHE B 1 313 ? 17.406 -14.727 -3.443 1 94.75 313 PHE B CA 1
ATOM 7363 C C . PHE B 1 313 ? 15.898 -14.766 -3.641 1 94.75 313 PHE B C 1
ATOM 7365 O O . PHE B 1 313 ? 15.328 -15.828 -3.891 1 94.75 313 PHE B O 1
ATOM 7372 N N . VAL B 1 314 ? 15.336 -13.602 -3.49 1 92.56 314 VAL B N 1
ATOM 7373 C CA . VAL B 1 314 ? 13.883 -13.523 -3.588 1 92.56 314 VAL B CA 1
ATOM 7374 C C . VAL B 1 314 ? 13.492 -12.492 -4.645 1 92.56 314 VAL B C 1
ATOM 7376 O O . VAL B 1 314 ? 14.078 -11.414 -4.711 1 92.56 314 VAL B O 1
ATOM 7379 N N . THR B 1 315 ? 12.594 -12.883 -5.527 1 92.06 315 THR B N 1
ATOM 7380 C CA . THR B 1 315 ? 12.016 -11.898 -6.438 1 92.06 315 THR B CA 1
ATOM 7381 C C . THR B 1 315 ? 10.641 -11.461 -5.953 1 92.06 315 THR B C 1
ATOM 7383 O O . THR B 1 315 ? 9.883 -12.266 -5.395 1 92.06 315 THR B O 1
ATOM 7386 N N . SER B 1 316 ? 10.32 -10.219 -6.094 1 88.31 316 SER B N 1
ATOM 7387 C CA . SER B 1 316 ? 9.016 -9.75 -5.625 1 88.31 316 SER B CA 1
ATOM 7388 C C . SER B 1 316 ? 8.461 -8.656 -6.531 1 88.31 316 SER B C 1
ATOM 7390 O O . SER B 1 316 ? 9.219 -7.887 -7.121 1 88.31 316 SER B O 1
ATOM 7392 N N . HIS B 1 317 ? 7.164 -8.688 -6.672 1 79.19 317 HIS B N 1
ATOM 7393 C CA . HIS B 1 317 ? 6.43 -7.602 -7.316 1 79.19 317 HIS B CA 1
ATOM 7394 C C . HIS B 1 317 ? 5.516 -6.891 -6.324 1 79.19 317 HIS B C 1
ATOM 7396 O O . HIS B 1 317 ? 4.629 -6.133 -6.723 1 79.19 317 HIS B O 1
ATOM 7402 N N . SER B 1 318 ? 5.742 -7.113 -5.121 1 79.31 318 SER B N 1
ATOM 7403 C CA . SER B 1 318 ? 4.879 -6.539 -4.094 1 79.31 318 SER B CA 1
ATOM 7404 C C . SER B 1 318 ? 5.523 -5.316 -3.451 1 79.31 318 SER B C 1
ATOM 7406 O O . SER B 1 318 ? 6.605 -5.414 -2.869 1 79.31 318 SER B O 1
ATOM 7408 N N . PRO B 1 319 ? 4.793 -4.219 -3.525 1 78.75 319 PRO B N 1
ATOM 7409 C CA . PRO B 1 319 ? 5.32 -3.049 -2.822 1 78.75 319 PRO B CA 1
ATOM 7410 C C . PRO B 1 319 ? 5.457 -3.275 -1.317 1 78.75 319 PRO B C 1
ATOM 7412 O O . PRO B 1 319 ? 6.406 -2.787 -0.699 1 78.75 319 PRO B O 1
ATOM 7415 N N . ASN B 1 320 ? 4.535 -4.012 -0.804 1 77.12 320 ASN B N 1
ATOM 7416 C CA . ASN B 1 320 ? 4.586 -4.309 0.624 1 77.12 320 ASN B CA 1
ATOM 7417 C C . ASN B 1 320 ? 5.848 -5.086 0.991 1 77.12 320 ASN B C 1
ATOM 7419 O O . ASN B 1 320 ? 6.492 -4.789 1.996 1 77.12 320 ASN B O 1
ATOM 7423 N N . PHE B 1 321 ? 6.188 -5.957 0.146 1 80 321 PHE B N 1
ATOM 7424 C CA . PHE B 1 321 ? 7.363 -6.785 0.401 1 80 321 PHE B CA 1
ATOM 7425 C C . PHE B 1 321 ? 8.641 -5.969 0.254 1 80 321 PHE B C 1
ATOM 7427 O O . PHE B 1 321 ? 9.547 -6.078 1.078 1 80 321 PHE B O 1
ATOM 7434 N N . ALA B 1 322 ? 8.672 -5.16 -0.686 1 82.88 322 ALA B N 1
ATOM 7435 C CA . ALA B 1 322 ? 9.844 -4.332 -0.96 1 82.88 322 ALA B CA 1
ATOM 7436 C C . ALA B 1 322 ? 10.023 -3.268 0.116 1 82.88 322 ALA B C 1
ATOM 7438 O O . ALA B 1 322 ? 11.148 -3.008 0.557 1 82.88 322 ALA B O 1
ATOM 7439 N N . SER B 1 323 ? 8.906 -2.717 0.54 1 79.44 323 SER B N 1
ATOM 7440 C CA . SER B 1 323 ? 8.969 -1.615 1.497 1 79.44 323 SER B CA 1
ATOM 7441 C C . SER B 1 323 ? 9.391 -2.105 2.877 1 79.44 323 SER B C 1
ATOM 7443 O O . SER B 1 323 ? 9.977 -1.353 3.658 1 79.44 323 SER B O 1
ATOM 7445 N N . ASN B 1 324 ? 9.133 -3.303 3.148 1 78.69 324 ASN B N 1
ATOM 7446 C CA . ASN B 1 324 ? 9.477 -3.854 4.457 1 78.69 324 ASN B CA 1
ATOM 7447 C C . ASN B 1 324 ? 10.891 -4.418 4.473 1 78.69 324 ASN B C 1
ATOM 7449 O O . ASN B 1 324 ? 11.383 -4.844 5.52 1 78.69 324 ASN B O 1
ATOM 7453 N N . SER B 1 325 ? 11.492 -4.363 3.307 1 85.06 325 SER B N 1
ATOM 7454 C CA . SER B 1 325 ? 12.859 -4.863 3.225 1 85.06 325 SER B CA 1
ATOM 7455 C C . SER B 1 325 ? 13.867 -3.756 3.518 1 85.06 325 SER B C 1
ATOM 7457 O O . SER B 1 325 ? 13.609 -2.582 3.25 1 85.06 325 SER B O 1
ATOM 7459 N N . LYS B 1 326 ? 14.969 -4.141 4.066 1 87.38 326 LYS B N 1
ATOM 7460 C CA . LYS B 1 326 ? 16.047 -3.176 4.234 1 87.38 326 LYS B CA 1
ATOM 7461 C C . LYS B 1 326 ? 16.609 -2.736 2.885 1 87.38 326 LYS B C 1
ATOM 7463 O O . LYS B 1 326 ? 16.719 -3.545 1.962 1 87.38 326 LYS B O 1
ATOM 7468 N N . LEU B 1 327 ? 17.047 -1.547 2.828 1 88.19 327 LEU B N 1
ATOM 7469 C CA . LEU B 1 327 ? 17.547 -1.001 1.574 1 88.19 327 LEU B CA 1
ATOM 7470 C C . LEU B 1 327 ? 18.797 -1.747 1.125 1 88.19 327 LEU B C 1
ATOM 7472 O O . LEU B 1 327 ? 19.047 -1.882 -0.075 1 88.19 327 LEU B O 1
ATOM 7476 N N . GLU B 1 328 ? 19.484 -2.287 2.039 1 90 328 GLU B N 1
ATOM 7477 C CA . GLU B 1 328 ? 20.734 -2.984 1.727 1 90 328 GLU B CA 1
ATOM 7478 C C . GLU B 1 328 ? 20.469 -4.312 1.027 1 90 328 GLU B C 1
ATOM 7480 O O . GLU B 1 328 ? 21.328 -4.832 0.315 1 90 328 GLU B O 1
ATOM 7485 N N . SER B 1 329 ? 19.312 -4.852 1.19 1 92.5 329 SER B N 1
ATOM 7486 C CA . SER B 1 329 ? 19 -6.164 0.641 1 92.5 329 SER B CA 1
ATOM 7487 C C . SER B 1 329 ? 18.328 -6.043 -0.723 1 92.5 329 SER B C 1
ATOM 7489 O O . SER B 1 329 ? 18.109 -7.047 -1.408 1 92.5 329 SER B O 1
ATOM 7491 N N . LEU B 1 330 ? 18.109 -4.852 -1.143 1 91.38 330 LEU B N 1
ATOM 7492 C CA . LEU B 1 330 ? 17.328 -4.652 -2.359 1 91.38 330 LEU B CA 1
ATOM 7493 C C . LEU B 1 330 ? 18.234 -4.613 -3.586 1 91.38 330 LEU B C 1
ATOM 7495 O O . LEU B 1 330 ? 19.328 -4.031 -3.543 1 91.38 330 LEU B O 1
ATOM 7499 N N . VAL B 1 331 ? 17.828 -5.309 -4.586 1 93.31 331 VAL B N 1
ATOM 7500 C CA . VAL B 1 331 ? 18.391 -5.258 -5.93 1 93.31 331 VAL B CA 1
ATOM 7501 C C . VAL B 1 331 ? 17.312 -4.875 -6.938 1 93.31 331 VAL B C 1
ATOM 7503 O O . VAL B 1 331 ? 16.359 -5.625 -7.145 1 93.31 331 VAL B O 1
ATOM 7506 N N . CYS B 1 332 ? 17.516 -3.746 -7.535 1 90.31 332 CYS B N 1
ATOM 7507 C CA . CYS B 1 332 ? 16.453 -3.225 -8.398 1 90.31 332 CYS B CA 1
ATOM 7508 C C . CYS B 1 332 ? 16.828 -3.383 -9.867 1 90.31 332 CYS B C 1
ATOM 7510 O O . CYS B 1 332 ? 17.969 -3.121 -10.258 1 90.31 332 CYS B O 1
ATOM 7512 N N . LEU B 1 333 ? 15.875 -3.877 -10.625 1 89 333 LEU B N 1
ATOM 7513 C CA . LEU B 1 333 ? 15.977 -3.916 -12.078 1 89 333 LEU B CA 1
ATOM 7514 C C . LEU B 1 333 ? 15.086 -2.857 -12.711 1 89 333 LEU B C 1
ATOM 7516 O O . LEU B 1 333 ? 13.891 -2.773 -12.398 1 89 333 LEU B O 1
ATOM 7520 N N . VAL B 1 334 ? 15.688 -2.053 -13.508 1 83.5 334 VAL B N 1
ATOM 7521 C CA . VAL B 1 334 ? 14.945 -0.962 -14.133 1 83.5 334 VAL B CA 1
ATOM 7522 C C . VAL B 1 334 ? 15.164 -0.994 -15.648 1 83.5 334 VAL B C 1
ATOM 7524 O O . VAL B 1 334 ? 16.266 -1.254 -16.109 1 83.5 334 VAL B O 1
ATOM 7527 N N . GLU B 1 335 ? 14.117 -0.786 -16.234 1 78.31 335 GLU B N 1
ATOM 7528 C CA . GLU B 1 335 ? 14.195 -0.711 -17.688 1 78.31 335 GLU B CA 1
ATOM 7529 C C . GLU B 1 335 ? 14.211 0.737 -18.172 1 78.31 335 GLU B C 1
ATOM 7531 O O . GLU B 1 335 ? 13.344 1.527 -17.797 1 78.31 335 GLU B O 1
ATOM 7536 N N . ASN B 1 336 ? 15.203 1.112 -18.781 1 73.12 336 ASN B N 1
ATOM 7537 C CA . ASN B 1 336 ? 15.312 2.428 -19.406 1 73.12 336 ASN B CA 1
ATOM 7538 C C . ASN B 1 336 ? 15.492 2.318 -20.922 1 73.12 336 ASN B C 1
ATOM 7540 O O . ASN B 1 336 ? 15.383 1.229 -21.484 1 73.12 336 ASN B O 1
ATOM 7544 N N . ASP B 1 337 ? 15.688 3.461 -21.578 1 67.69 337 ASP B N 1
ATOM 7545 C CA . ASP B 1 337 ? 15.844 3.498 -23.031 1 67.69 337 ASP B CA 1
ATOM 7546 C C . ASP B 1 337 ? 17.062 2.689 -23.469 1 67.69 337 ASP B C 1
ATOM 7548 O O . ASP B 1 337 ? 17.078 2.141 -24.578 1 67.69 337 ASP B O 1
ATOM 7552 N N . ALA B 1 338 ? 18.016 2.586 -22.594 1 69.44 338 ALA B N 1
ATOM 7553 C CA . ALA B 1 338 ? 19.25 1.874 -22.922 1 69.44 338 ALA B CA 1
ATOM 7554 C C . ALA B 1 338 ? 19.125 0.381 -22.625 1 69.44 338 ALA B C 1
ATOM 7556 O O . ALA B 1 338 ? 19.984 -0.414 -23.031 1 69.44 338 ALA B O 1
ATOM 7557 N N . GLY B 1 339 ? 17.984 -0.005 -22.125 1 77.5 339 GLY B N 1
ATOM 7558 C CA . GLY B 1 339 ? 17.781 -1.393 -21.734 1 77.5 339 GLY B CA 1
ATOM 7559 C C . GLY B 1 339 ? 17.578 -1.573 -20.25 1 77.5 339 GLY B C 1
ATOM 7560 O O . GLY B 1 339 ? 17.156 -0.64 -19.562 1 77.5 339 GLY B O 1
ATOM 7561 N N . VAL B 1 340 ? 17.875 -2.848 -19.812 1 85.38 340 VAL B N 1
ATOM 7562 C CA . VAL B 1 340 ? 17.641 -3.148 -18.406 1 85.38 340 VAL B CA 1
ATOM 7563 C C . VAL B 1 340 ? 18.906 -2.854 -17.594 1 85.38 340 VAL B C 1
ATOM 7565 O O . VAL B 1 340 ? 20 -3.311 -17.953 1 85.38 340 VAL B O 1
ATOM 7568 N N . GLU B 1 341 ? 18.734 -2.072 -16.625 1 87.06 341 GLU B N 1
ATOM 7569 C CA . GLU B 1 341 ? 19.828 -1.729 -15.727 1 87.06 341 GLU B CA 1
ATOM 7570 C C . GLU B 1 341 ? 19.531 -2.164 -14.297 1 87.06 341 GLU B C 1
ATOM 7572 O O . GLU B 1 341 ? 18.375 -2.383 -13.938 1 87.06 341 GLU B O 1
ATOM 7577 N N . THR B 1 342 ? 20.688 -2.352 -13.648 1 90.5 342 THR B N 1
ATOM 7578 C CA . THR B 1 342 ? 20.547 -2.73 -12.25 1 90.5 342 THR B CA 1
ATOM 7579 C C . THR B 1 342 ? 20.906 -1.561 -11.336 1 90.5 342 THR B C 1
ATOM 7581 O O . THR B 1 342 ? 21.766 -0.744 -11.664 1 90.5 342 THR B O 1
ATOM 7584 N N . PHE B 1 343 ? 20.141 -1.457 -10.32 1 89.31 343 PHE B N 1
ATOM 7585 C CA . PHE B 1 343 ? 20.375 -0.418 -9.32 1 89.31 343 PHE B CA 1
ATOM 7586 C C . PHE B 1 343 ? 20.422 -1.016 -7.918 1 89.31 343 PHE B C 1
ATOM 7588 O O . PHE B 1 343 ? 19.641 -1.909 -7.59 1 89.31 343 PHE B O 1
ATOM 7595 N N . PHE B 1 344 ? 21.422 -0.533 -7.133 1 91.81 344 PHE B N 1
ATOM 7596 C CA . PHE B 1 344 ? 21.609 -1.026 -5.773 1 91.81 344 PHE B CA 1
ATOM 7597 C C . PHE B 1 344 ? 21.453 0.102 -4.762 1 91.81 344 PHE B C 1
ATOM 7599 O O . PHE B 1 344 ? 22.359 0.906 -4.574 1 91.81 344 PHE B O 1
ATOM 7606 N N . PRO B 1 345 ? 20.375 0.125 -4.016 1 88.69 345 PRO B N 1
ATOM 7607 C CA . PRO B 1 345 ? 20.188 1.163 -2.998 1 88.69 345 PRO B CA 1
ATOM 7608 C C . PRO B 1 345 ? 21.297 1.162 -1.942 1 88.69 345 PRO B C 1
ATOM 7610 O O . PRO B 1 345 ? 21.578 2.201 -1.342 1 88.69 345 PRO B O 1
ATOM 7613 N N . ARG B 1 346 ? 21.906 0.055 -1.721 1 88.38 346 ARG B N 1
ATOM 7614 C CA . ARG B 1 346 ? 22.969 -0.07 -0.72 1 88.38 346 ARG B CA 1
ATOM 7615 C C . ARG B 1 346 ? 24.156 0.799 -1.08 1 88.38 346 ARG B C 1
ATOM 7617 O O . ARG B 1 346 ? 24.922 1.203 -0.203 1 88.38 346 ARG B O 1
ATOM 7624 N N . ASP B 1 347 ? 24.359 1.038 -2.342 1 87.94 347 ASP B N 1
ATOM 7625 C CA . ASP B 1 347 ? 25.531 1.773 -2.807 1 87.94 347 ASP B CA 1
ATOM 7626 C C . ASP B 1 347 ? 25.312 3.281 -2.705 1 87.94 347 ASP B C 1
ATOM 7628 O O . ASP B 1 347 ? 26.25 4.066 -2.895 1 87.94 347 ASP B O 1
ATOM 7632 N N . ILE B 1 348 ? 24.125 3.664 -2.379 1 86.94 348 ILE B N 1
ATOM 7633 C CA . ILE B 1 348 ? 23.812 5.086 -2.311 1 86.94 348 ILE B CA 1
ATOM 7634 C C . ILE B 1 348 ? 24.266 5.652 -0.967 1 86.94 348 ILE B C 1
ATOM 7636 O O . ILE B 1 348 ? 24.109 5.008 0.072 1 86.94 348 ILE B O 1
ATOM 7640 N N . LYS B 1 349 ? 24.859 6.707 -1.054 1 84.06 349 LYS B N 1
ATOM 7641 C CA . LYS B 1 349 ? 25.297 7.398 0.156 1 84.06 349 LYS B CA 1
ATOM 7642 C C . LYS B 1 349 ? 24.234 8.367 0.656 1 84.06 349 LYS B C 1
ATOM 7644 O O . LYS B 1 349 ? 23.859 9.305 -0.05 1 84.06 349 LYS B O 1
ATOM 7649 N N . PHE B 1 350 ? 23.766 8.047 1.813 1 82.62 350 PHE B N 1
ATOM 7650 C CA . PHE B 1 350 ? 22.781 8.906 2.453 1 82.62 350 PHE B CA 1
ATOM 7651 C C . PHE B 1 350 ? 23.438 9.797 3.502 1 82.62 350 PHE B C 1
ATOM 7653 O O . PHE B 1 350 ? 24.484 9.461 4.039 1 82.62 350 PHE B O 1
ATOM 7660 N N . GLY B 1 351 ? 22.812 10.945 3.605 1 77.88 351 GLY B N 1
ATOM 7661 C CA . GLY B 1 351 ? 23.234 11.734 4.754 1 77.88 351 GLY B CA 1
ATOM 7662 C C . GLY B 1 351 ? 22.984 11.039 6.078 1 77.88 351 GLY B C 1
ATOM 7663 O O . GLY B 1 351 ? 22.359 9.977 6.121 1 77.88 351 GLY B O 1
ATOM 7664 N N . LYS B 1 352 ? 23.578 11.523 7.094 1 76.12 352 LYS B N 1
ATOM 7665 C CA . LYS B 1 352 ? 23.484 10.914 8.414 1 76.12 352 LYS B CA 1
ATOM 7666 C C . LYS B 1 352 ? 22.016 10.75 8.836 1 76.12 352 LYS B C 1
ATOM 7668 O O . LYS B 1 352 ? 21.266 11.727 8.859 1 76.12 352 LYS B O 1
ATOM 7673 N N . GLY B 1 353 ? 21.594 9.617 9.078 1 75.94 353 GLY B N 1
ATOM 7674 C CA . GLY B 1 353 ? 20.281 9.312 9.609 1 75.94 353 GLY B CA 1
ATOM 7675 C C . GLY B 1 353 ? 19.188 9.297 8.555 1 75.94 353 GLY B C 1
ATOM 7676 O O . GLY B 1 353 ? 18.031 8.961 8.844 1 75.94 353 GLY B O 1
ATOM 7677 N N . LYS B 1 354 ? 19.516 9.68 7.391 1 81.31 354 LYS B N 1
ATOM 7678 C CA . LYS B 1 354 ? 18.516 9.805 6.348 1 81.31 354 LYS B CA 1
ATOM 7679 C C . LYS B 1 354 ? 18.062 8.438 5.844 1 81.31 354 LYS B C 1
ATOM 7681 O O . LYS B 1 354 ? 16.906 8.258 5.449 1 81.31 354 LYS B O 1
ATOM 7686 N N . ARG B 1 355 ? 18.984 7.535 5.883 1 84 355 ARG B N 1
ATOM 7687 C CA . ARG B 1 355 ? 18.641 6.184 5.449 1 84 355 ARG B CA 1
ATOM 7688 C C . ARG B 1 355 ? 17.625 5.543 6.387 1 84 355 ARG B C 1
ATOM 7690 O O . ARG B 1 355 ? 16.625 4.965 5.934 1 84 355 ARG B O 1
ATOM 7697 N N . GLU B 1 356 ? 17.844 5.703 7.605 1 79.5 356 GLU B N 1
ATOM 7698 C CA . GLU B 1 356 ? 16.953 5.121 8.602 1 79.5 356 GLU B CA 1
ATOM 7699 C C . GLU B 1 356 ? 15.57 5.758 8.539 1 79.5 356 GLU B C 1
ATOM 7701 O O . GLU B 1 356 ? 14.555 5.066 8.68 1 79.5 356 GLU B O 1
ATOM 7706 N N . LYS B 1 357 ? 15.594 7.02 8.281 1 77.5 357 LYS B N 1
ATOM 7707 C CA . LYS B 1 357 ? 14.328 7.73 8.172 1 77.5 357 LYS B CA 1
ATOM 7708 C C . LYS B 1 357 ? 13.531 7.25 6.961 1 77.5 357 LYS B C 1
ATOM 7710 O O . LYS B 1 357 ? 12.312 7.07 7.043 1 77.5 357 LYS B O 1
ATOM 7715 N N . LEU B 1 358 ? 14.281 7.059 5.984 1 83.81 358 LEU B N 1
ATOM 7716 C CA . LEU B 1 358 ? 13.633 6.59 4.762 1 83.81 358 LEU B CA 1
ATOM 7717 C C . LEU B 1 358 ? 13.078 5.18 4.945 1 83.81 358 LEU B C 1
ATOM 7719 O O . LEU B 1 358 ? 11.961 4.891 4.52 1 83.81 358 LEU B O 1
ATOM 7723 N N . GLU B 1 359 ? 13.805 4.359 5.578 1 83.06 359 GLU B N 1
ATOM 7724 C CA . GLU B 1 359 ? 13.352 2.992 5.824 1 83.06 359 GLU B CA 1
ATOM 7725 C C . GLU B 1 359 ? 12.102 2.971 6.691 1 83.06 359 GLU B C 1
ATOM 7727 O O . GLU B 1 359 ? 11.172 2.197 6.434 1 83.06 359 GLU B O 1
ATOM 7732 N N . ARG B 1 360 ? 12.062 3.795 7.598 1 75.75 360 ARG B N 1
ATOM 7733 C CA . ARG B 1 360 ? 10.883 3.879 8.453 1 75.75 360 ARG B CA 1
ATOM 7734 C C . ARG B 1 360 ? 9.672 4.379 7.676 1 75.75 360 ARG B C 1
ATOM 7736 O O . ARG B 1 360 ? 8.562 3.875 7.859 1 75.75 360 ARG B O 1
ATOM 7743 N N . TYR B 1 361 ? 9.977 5.301 6.871 1 76.62 361 TYR B N 1
ATOM 7744 C CA . TYR B 1 361 ? 8.922 5.848 6.031 1 76.62 361 TYR B CA 1
ATOM 7745 C C . TYR B 1 361 ? 8.328 4.773 5.125 1 76.62 361 TYR B C 1
ATOM 7747 O O . TYR B 1 361 ? 7.109 4.656 5.008 1 76.62 361 TYR B O 1
ATOM 7755 N N . LEU B 1 362 ? 9.188 4.059 4.59 1 77 362 LEU B N 1
ATOM 7756 C CA . LEU B 1 362 ? 8.742 3.018 3.668 1 77 362 LEU B CA 1
ATOM 7757 C C . LEU B 1 362 ? 7.984 1.922 4.406 1 77 362 LEU B C 1
ATOM 7759 O O . LEU B 1 362 ? 7.008 1.377 3.885 1 77 362 LEU B O 1
ATOM 7763 N N . ASP B 1 363 ? 8.359 1.739 5.504 1 70.81 363 ASP B N 1
ATOM 7764 C CA . ASP B 1 363 ? 7.719 0.717 6.32 1 70.81 363 ASP B CA 1
ATOM 7765 C C . ASP B 1 363 ? 6.281 1.11 6.664 1 70.81 363 ASP B C 1
ATOM 7767 O O . ASP B 1 363 ? 5.379 0.274 6.625 1 70.81 363 ASP B O 1
ATOM 7771 N N . VAL B 1 364 ? 6.168 2.367 6.871 1 65.81 364 VAL B N 1
ATOM 7772 C CA . VAL B 1 364 ? 4.875 2.826 7.367 1 65.81 364 VAL B CA 1
ATOM 7773 C C . VAL B 1 364 ? 3.947 3.125 6.188 1 65.81 364 VAL B C 1
ATOM 7775 O O . VAL B 1 364 ? 2.754 2.812 6.234 1 65.81 364 VAL B O 1
ATOM 7778 N N . THR B 1 365 ? 4.488 3.627 5.078 1 66.06 365 THR B N 1
ATOM 7779 C CA . THR B 1 365 ? 3.635 4.098 3.994 1 66.06 365 THR B CA 1
ATOM 7780 C C . THR B 1 365 ? 3.471 3.018 2.928 1 66.06 365 THR B C 1
ATOM 7782 O O . THR B 1 365 ? 2.535 3.064 2.127 1 66.06 365 THR B O 1
ATOM 7785 N N . ARG B 1 366 ? 4.379 2.133 2.838 1 61.41 366 ARG B N 1
ATOM 7786 C CA . ARG B 1 366 ? 4.355 1.069 1.839 1 61.41 366 ARG B CA 1
ATOM 7787 C C . ARG B 1 366 ? 4.398 1.644 0.426 1 61.41 366 ARG B C 1
ATOM 7789 O O . ARG B 1 366 ? 3.684 1.177 -0.461 1 61.41 366 ARG B O 1
ATOM 7796 N N . ALA B 1 367 ? 5.227 2.627 0.273 1 62.22 367 ALA B N 1
ATOM 7797 C CA . ALA B 1 367 ? 5.305 3.338 -1.001 1 62.22 367 ALA B CA 1
ATOM 7798 C C . ALA B 1 367 ? 5.816 2.422 -2.109 1 62.22 367 ALA B C 1
ATOM 7800 O O . ALA B 1 367 ? 6.664 1.559 -1.868 1 62.22 367 ALA B O 1
ATOM 7801 N N . GLU B 1 368 ? 5.305 2.541 -3.26 1 73 368 GLU B N 1
ATOM 7802 C CA . GLU B 1 368 ? 5.652 1.761 -4.445 1 73 368 GLU B CA 1
ATOM 7803 C C . GLU B 1 368 ? 6.824 2.387 -5.195 1 73 368 GLU B C 1
ATOM 7805 O O . GLU B 1 368 ? 6.824 2.43 -6.426 1 73 368 GLU B O 1
ATOM 7810 N N . LEU B 1 369 ? 7.852 2.799 -4.527 1 76.75 369 LEU B N 1
ATOM 7811 C CA . LEU B 1 369 ? 8.961 3.557 -5.102 1 76.75 369 LEU B CA 1
ATOM 7812 C C . LEU B 1 369 ? 9.742 2.707 -6.094 1 76.75 369 LEU B C 1
ATOM 7814 O O . LEU B 1 369 ? 10.086 3.172 -7.184 1 76.75 369 LEU B O 1
ATOM 7818 N N . PHE B 1 370 ? 9.891 1.498 -5.84 1 78.5 370 PHE B N 1
ATOM 7819 C CA . PHE B 1 370 ? 10.828 0.666 -6.578 1 78.5 370 PHE B CA 1
ATOM 7820 C C . PHE B 1 370 ? 10.156 0.014 -7.781 1 78.5 370 PHE B C 1
ATOM 7822 O O . PHE B 1 370 ? 10.812 -0.638 -8.594 1 78.5 370 PHE B O 1
ATOM 7829 N N . PHE B 1 371 ? 8.914 0.233 -7.91 1 78.06 371 PHE B N 1
ATOM 7830 C CA . PHE B 1 371 ? 8.172 -0.348 -9.023 1 78.06 371 PHE B CA 1
ATOM 7831 C C . PHE B 1 371 ? 7.68 0.738 -9.977 1 78.06 371 PHE B C 1
ATOM 7833 O O . PHE B 1 371 ? 7.082 0.441 -11.008 1 78.06 371 PHE B O 1
ATOM 7840 N N . ALA B 1 372 ? 8.008 1.968 -9.523 1 76.19 372 ALA B N 1
ATOM 7841 C CA . ALA B 1 372 ? 7.5 3.086 -10.32 1 76.19 372 ALA B CA 1
ATOM 7842 C C . ALA B 1 372 ? 8.336 3.285 -11.578 1 76.19 372 ALA B C 1
ATOM 7844 O O . ALA B 1 372 ? 9.562 3.135 -11.555 1 76.19 372 ALA B O 1
ATOM 7845 N N . ARG B 1 373 ? 7.664 3.572 -12.625 1 77.25 373 ARG B N 1
ATOM 7846 C CA . ARG B 1 373 ? 8.352 3.945 -13.859 1 77.25 373 ARG B CA 1
ATOM 7847 C C . ARG B 1 373 ? 8.602 5.449 -13.914 1 77.25 373 ARG B C 1
ATOM 7849 O O . ARG B 1 373 ? 9.531 5.902 -14.578 1 77.25 373 ARG B O 1
ATOM 7856 N N . ARG B 1 374 ? 7.738 6.082 -13.32 1 87 374 ARG B N 1
ATOM 7857 C CA . ARG B 1 374 ? 7.758 7.535 -13.188 1 87 374 ARG B CA 1
ATOM 7858 C C . ARG B 1 374 ? 7.211 7.969 -11.836 1 87 374 ARG B C 1
ATOM 7860 O O . ARG B 1 374 ? 6.32 7.316 -11.281 1 87 374 ARG B O 1
ATOM 7867 N N . VAL B 1 375 ? 7.824 9.078 -11.352 1 89.69 375 VAL B N 1
ATOM 7868 C CA . VAL B 1 375 ? 7.41 9.43 -10 1 89.69 375 VAL B CA 1
ATOM 7869 C C . VAL B 1 375 ? 7.172 10.938 -9.906 1 89.69 375 VAL B C 1
ATOM 7871 O O . VAL B 1 375 ? 7.926 11.727 -10.484 1 89.69 375 VAL B O 1
ATOM 7874 N N . ILE B 1 376 ? 6.113 11.328 -9.242 1 92.88 376 ILE B N 1
ATOM 7875 C CA . ILE B 1 376 ? 5.898 12.703 -8.797 1 92.88 376 ILE B CA 1
ATOM 7876 C C . ILE B 1 376 ? 5.934 12.766 -7.27 1 92.88 376 ILE B C 1
ATOM 7878 O O . ILE B 1 376 ? 5.109 12.141 -6.598 1 92.88 376 ILE B O 1
ATOM 7882 N N . PHE B 1 377 ? 6.871 13.469 -6.762 1 91.5 377 PHE B N 1
ATOM 7883 C CA . PHE B 1 377 ? 6.957 13.664 -5.32 1 91.5 377 PHE B CA 1
ATOM 7884 C C . PHE B 1 377 ? 6.242 14.945 -4.902 1 91.5 377 PHE B C 1
ATOM 7886 O O . PHE B 1 377 ? 6.441 16 -5.504 1 91.5 377 PHE B O 1
ATOM 7893 N N . VAL B 1 378 ? 5.441 14.75 -3.881 1 90.94 378 VAL B N 1
ATOM 7894 C CA . VAL B 1 378 ? 4.738 15.906 -3.346 1 90.94 378 VAL B CA 1
ATOM 7895 C C . VAL B 1 378 ? 4.984 16.016 -1.842 1 90.94 378 VAL B C 1
ATOM 7897 O O . VAL B 1 378 ? 5.43 15.055 -1.21 1 90.94 378 VAL B O 1
ATOM 7900 N N . GLU B 1 379 ? 4.664 17.094 -1.247 1 84 379 GLU B N 1
ATOM 7901 C CA . GLU B 1 379 ? 5 17.359 0.149 1 84 379 GLU B CA 1
ATOM 7902 C C . GLU B 1 379 ? 3.975 16.734 1.092 1 84 379 GLU B C 1
ATOM 7904 O O . GLU B 1 379 ? 4.336 16.125 2.104 1 84 379 GLU B O 1
ATOM 7909 N N . GLY B 1 380 ? 2.744 16.891 0.724 1 80.06 380 GLY B N 1
ATOM 7910 C CA . GLY B 1 380 ? 1.728 16.453 1.672 1 80.06 380 GLY B CA 1
ATOM 7911 C C . GLY B 1 380 ? 0.495 15.883 1.006 1 80.06 380 GLY B C 1
ATOM 7912 O O . GLY B 1 380 ? 0.487 15.648 -0.206 1 80.06 380 GLY B O 1
ATOM 7913 N N . ALA B 1 381 ? -0.469 15.68 1.881 1 78.06 381 ALA B N 1
ATOM 7914 C CA . ALA B 1 381 ? -1.708 15.039 1.452 1 78.06 381 ALA B CA 1
ATOM 7915 C C . ALA B 1 381 ? -2.502 15.945 0.517 1 78.06 381 ALA B C 1
ATOM 7917 O O . ALA B 1 381 ? -3.166 15.469 -0.406 1 78.06 381 ALA B O 1
ATOM 7918 N N . ALA B 1 382 ? -2.418 17.203 0.77 1 85.25 382 ALA B N 1
ATOM 7919 C CA . ALA B 1 382 ? -3.152 18.141 -0.078 1 85.25 382 ALA B CA 1
ATOM 7920 C C . ALA B 1 382 ? -2.701 18.031 -1.532 1 85.25 382 ALA B C 1
ATOM 7922 O O . ALA B 1 382 ? -3.529 17.938 -2.439 1 85.25 382 ALA B O 1
ATOM 7923 N N . GLU B 1 383 ? -1.434 18.047 -1.684 1 88.62 383 GLU B N 1
ATOM 7924 C CA . GLU B 1 383 ? -0.891 17.938 -3.035 1 88.62 383 GLU B CA 1
ATOM 7925 C C . GLU B 1 383 ? -1.237 16.594 -3.656 1 88.62 383 GLU B C 1
ATOM 7927 O O . GLU B 1 383 ? -1.496 16.5 -4.859 1 88.62 383 GLU B O 1
ATOM 7932 N N . LEU B 1 384 ? -1.214 15.609 -2.865 1 84.06 384 LEU B N 1
ATOM 7933 C CA . LEU B 1 384 ? -1.513 14.266 -3.348 1 84.06 384 LEU B CA 1
ATOM 7934 C C . LEU B 1 384 ? -2.891 14.211 -3.998 1 84.06 384 LEU B C 1
ATOM 7936 O O . LEU B 1 384 ? -3.045 13.672 -5.094 1 84.06 384 LEU B O 1
ATOM 7940 N N . MET B 1 385 ? -3.793 14.852 -3.41 1 83.75 385 MET B N 1
ATOM 7941 C CA . MET B 1 385 ? -5.164 14.828 -3.912 1 83.75 385 MET B CA 1
ATOM 7942 C C . MET B 1 385 ? -5.324 15.766 -5.105 1 83.75 385 MET B C 1
ATOM 7944 O O . MET B 1 385 ? -5.953 15.406 -6.102 1 83.75 385 MET B O 1
ATOM 7948 N N . LEU B 1 386 ? -4.73 16.828 -5.008 1 90.75 386 LEU B N 1
ATOM 7949 C CA . LEU B 1 386 ? -4.996 17.859 -6 1 90.75 386 LEU B CA 1
ATOM 7950 C C . LEU B 1 386 ? -4.219 17.594 -7.285 1 90.75 386 LEU B C 1
ATOM 7952 O O . LEU B 1 386 ? -4.715 17.859 -8.383 1 90.75 386 LEU B O 1
ATOM 7956 N N . VAL B 1 387 ? -3.006 17.094 -7.152 1 92.56 387 VAL B N 1
ATOM 7957 C CA . VAL B 1 387 ? -2.205 16.844 -8.344 1 92.56 387 VAL B CA 1
ATOM 7958 C C . VAL B 1 387 ? -2.891 15.805 -9.227 1 92.56 387 VAL B C 1
ATOM 7960 O O . VAL B 1 387 ? -2.918 15.938 -10.453 1 92.56 387 VAL B O 1
ATOM 7963 N N . ASP B 1 388 ? -3.406 14.836 -8.602 1 88.44 388 ASP B N 1
ATOM 7964 C CA . ASP B 1 388 ? -4.125 13.805 -9.344 1 88.44 388 ASP B CA 1
ATOM 7965 C C . ASP B 1 388 ? -5.34 14.383 -10.062 1 88.44 388 ASP B C 1
ATOM 7967 O O . ASP B 1 388 ? -5.57 14.094 -11.242 1 88.44 388 ASP B O 1
ATOM 7971 N N . ALA B 1 389 ? -6.121 15.203 -9.375 1 89.06 389 ALA B N 1
ATOM 7972 C CA . ALA B 1 389 ? -7.312 15.828 -9.945 1 89.06 389 ALA B CA 1
ATOM 7973 C C . ALA B 1 389 ? -6.941 16.797 -11.062 1 89.06 389 ALA B C 1
ATOM 7975 O O . ALA B 1 389 ? -7.613 16.844 -12.094 1 89.06 389 ALA B O 1
ATOM 7976 N N . LEU B 1 390 ? -5.883 17.516 -10.828 1 93.25 390 LEU B N 1
ATOM 7977 C CA . LEU B 1 390 ? -5.449 18.5 -11.828 1 93.25 390 LEU B CA 1
ATOM 7978 C C . LEU B 1 390 ? -4.91 17.797 -13.07 1 93.25 390 LEU B C 1
ATOM 7980 O O . LEU B 1 390 ? -5.098 18.281 -14.188 1 93.25 390 LEU B O 1
ATOM 7984 N N . ALA B 1 391 ? -4.215 16.703 -12.891 1 92.44 391 ALA B N 1
ATOM 7985 C CA . ALA B 1 391 ? -3.742 15.914 -14.023 1 92.44 391 ALA B CA 1
ATOM 7986 C C . ALA B 1 391 ? -4.91 15.422 -14.875 1 92.44 391 ALA B C 1
ATOM 7988 O O . ALA B 1 391 ? -4.852 15.461 -16.109 1 92.44 391 ALA B O 1
ATOM 7989 N N . THR B 1 392 ? -5.941 15.008 -14.211 1 87.69 392 THR B N 1
ATOM 7990 C CA . THR B 1 392 ? -7.137 14.555 -14.914 1 87.69 392 THR B CA 1
ATOM 7991 C C . THR B 1 392 ? -7.77 15.703 -15.695 1 87.69 392 THR B C 1
ATOM 7993 O O . THR B 1 392 ? -8.281 15.5 -16.797 1 87.69 392 THR B O 1
ATOM 7996 N N . LEU B 1 393 ? -7.73 16.859 -15.109 1 90.62 393 LEU B N 1
ATOM 7997 C CA . LEU B 1 393 ? -8.242 18.047 -15.781 1 90.62 393 LEU B CA 1
ATOM 7998 C C . LEU B 1 393 ? -7.473 18.328 -17.062 1 90.62 393 LEU B C 1
ATOM 8000 O O . LEU B 1 393 ? -8.031 18.844 -18.031 1 90.62 393 LEU B O 1
ATOM 8004 N N . MET B 1 394 ? -6.203 17.984 -17.062 1 91.44 394 MET B N 1
ATOM 8005 C CA . MET B 1 394 ? -5.344 18.172 -18.234 1 91.44 394 MET B CA 1
ATOM 8006 C C . MET B 1 394 ? -5.562 17.047 -19.25 1 91.44 394 MET B C 1
ATOM 8008 O O . MET B 1 394 ? -4.941 17.047 -20.312 1 91.44 394 MET B O 1
ATOM 8012 N N . GLY B 1 395 ? -6.355 16.078 -18.891 1 86.06 395 GLY B N 1
ATOM 8013 C CA . GLY B 1 395 ? -6.602 14.938 -19.766 1 86.06 395 GLY B CA 1
ATOM 8014 C C . GLY B 1 395 ? -5.562 13.836 -19.625 1 86.06 395 GLY B C 1
ATOM 8015 O O . GLY B 1 395 ? -5.398 13.008 -20.516 1 86.06 395 GLY B O 1
ATOM 8016 N N . LEU B 1 396 ? -4.848 13.938 -18.625 1 86.62 396 LEU B N 1
ATOM 8017 C CA . LEU B 1 396 ? -3.803 12.953 -18.375 1 86.62 396 LEU B CA 1
ATOM 8018 C C . LEU B 1 396 ? -4.148 12.086 -17.172 1 86.62 396 LEU B C 1
ATOM 8020 O O . LEU B 1 396 ? -4.367 12.602 -16.078 1 86.62 396 LEU B O 1
ATOM 8024 N N . ASP B 1 397 ? -4.289 10.883 -17.375 1 81.06 397 ASP B N 1
ATOM 8025 C CA . ASP B 1 397 ? -4.461 9.938 -16.281 1 81.06 397 ASP B CA 1
ATOM 8026 C C . ASP B 1 397 ? -3.119 9.375 -15.82 1 81.06 397 ASP B C 1
ATOM 8028 O O . ASP B 1 397 ? -2.482 8.602 -16.531 1 81.06 397 ASP B O 1
ATOM 8032 N N . LEU B 1 398 ? -2.713 9.797 -14.641 1 81 398 LEU B N 1
ATOM 8033 C CA . LEU B 1 398 ? -1.396 9.438 -14.117 1 81 398 LEU B CA 1
ATOM 8034 C C . LEU B 1 398 ? -1.229 7.926 -14.055 1 81 398 LEU B C 1
ATOM 8036 O O . LEU B 1 398 ? -0.137 7.406 -14.289 1 81 398 LEU B O 1
ATOM 8040 N N . ARG B 1 399 ? -2.229 7.305 -13.844 1 69.81 399 ARG B N 1
ATOM 8041 C CA . ARG B 1 399 ? -2.16 5.852 -13.711 1 69.81 399 ARG B CA 1
ATOM 8042 C C . ARG B 1 399 ? -1.897 5.191 -15.062 1 69.81 399 ARG B C 1
ATOM 8044 O O . ARG B 1 399 ? -1.119 4.238 -15.148 1 69.81 399 ARG B O 1
ATOM 8051 N N . GLU B 1 400 ? -2.523 5.676 -16 1 68.94 400 GLU B N 1
ATOM 8052 C CA . GLU B 1 400 ? -2.328 5.152 -17.344 1 68.94 400 GLU B CA 1
ATOM 8053 C C . GLU B 1 400 ? -0.887 5.344 -17.812 1 68.94 400 GLU B C 1
ATOM 8055 O O . GLU B 1 400 ? -0.37 4.543 -18.594 1 68.94 400 GLU B O 1
ATOM 8060 N N . TYR B 1 401 ? -0.327 6.332 -17.219 1 73.56 401 TYR B N 1
ATOM 8061 C CA . TYR B 1 401 ? 1.051 6.621 -17.609 1 73.56 401 TYR B CA 1
ATOM 8062 C C . TYR B 1 401 ? 2.035 5.93 -16.672 1 73.56 401 TYR B C 1
ATOM 8064 O O . TYR B 1 401 ? 3.248 6.094 -16.812 1 73.56 401 TYR B O 1
ATOM 8072 N N . GLY B 1 402 ? 1.521 5.168 -15.789 1 72.25 402 GLY B N 1
ATOM 8073 C CA . GLY B 1 402 ? 2.383 4.465 -14.844 1 72.25 402 GLY B CA 1
ATOM 8074 C C . GLY B 1 402 ? 3.074 5.395 -13.867 1 72.25 402 GLY B C 1
ATOM 8075 O O . GLY B 1 402 ? 4.199 5.129 -13.438 1 72.25 402 GLY B O 1
ATOM 8076 N N . VAL B 1 403 ? 2.475 6.535 -13.586 1 82.56 403 VAL B N 1
ATOM 8077 C CA . VAL B 1 403 ? 3.07 7.52 -12.695 1 82.56 403 VAL B CA 1
ATOM 8078 C C . VAL B 1 403 ? 2.656 7.223 -11.25 1 82.56 403 VAL B C 1
ATOM 8080 O O . VAL B 1 403 ? 1.473 7.016 -10.969 1 82.56 403 VAL B O 1
ATOM 8083 N N . SER B 1 404 ? 3.654 7.086 -10.438 1 83 404 SER B N 1
ATOM 8084 C CA . SER B 1 404 ? 3.373 6.953 -9.008 1 83 404 SER B CA 1
ATOM 8085 C C . SER B 1 404 ? 3.42 8.305 -8.305 1 83 404 SER B C 1
ATOM 8087 O O . SER B 1 404 ? 4.422 9.016 -8.383 1 83 404 SER B O 1
ATOM 8089 N N . LEU B 1 405 ? 2.348 8.664 -7.734 1 87.69 405 LEU B N 1
ATOM 8090 C CA . LEU B 1 405 ? 2.26 9.891 -6.941 1 87.69 405 LEU B CA 1
ATOM 8091 C C . LEU B 1 405 ? 2.527 9.602 -5.469 1 87.69 405 LEU B C 1
ATOM 8093 O O . LEU B 1 405 ? 1.754 8.898 -4.816 1 87.69 405 LEU B O 1
ATOM 8097 N N . ILE B 1 406 ? 3.676 10.203 -4.953 1 84.69 406 ILE B N 1
ATOM 8098 C CA . ILE B 1 406 ? 4.109 9.852 -3.607 1 84.69 406 ILE B CA 1
ATOM 8099 C C . ILE B 1 406 ? 4.254 11.109 -2.762 1 84.69 406 ILE B C 1
ATOM 8101 O O . ILE B 1 406 ? 4.836 12.102 -3.213 1 84.69 406 ILE B O 1
ATOM 8105 N N . SER B 1 407 ? 3.664 11.062 -1.544 1 85.56 407 SER B N 1
ATOM 8106 C CA . SER B 1 407 ? 3.832 12.148 -0.588 1 85.56 407 SER B CA 1
ATOM 8107 C C . SER B 1 407 ? 4.98 11.867 0.376 1 85.56 407 SER B C 1
ATOM 8109 O O . SER B 1 407 ? 5.082 10.773 0.926 1 85.56 407 SER B O 1
ATOM 8111 N N . VAL B 1 408 ? 5.809 12.797 0.582 1 79.75 408 VAL B N 1
ATOM 8112 C CA . VAL B 1 408 ? 6.949 12.602 1.467 1 79.75 408 VAL B CA 1
ATOM 8113 C C . VAL B 1 408 ? 6.535 12.859 2.912 1 79.75 408 VAL B C 1
ATOM 8115 O O . VAL B 1 408 ? 7.242 12.477 3.848 1 79.75 408 VAL B O 1
ATOM 8118 N N . GLU B 1 409 ? 5.25 13.078 3.18 1 66.62 409 GLU B N 1
ATOM 8119 C CA . GLU B 1 409 ? 4.57 13.25 4.461 1 66.62 409 GLU B CA 1
ATOM 8120 C C . GLU B 1 409 ? 5.531 13.766 5.531 1 66.62 409 GLU B C 1
ATOM 8122 O O . GLU B 1 409 ? 5.602 13.203 6.629 1 66.62 409 GLU B O 1
ATOM 8127 N N . GLY B 1 410 ? 6.277 14.688 5.34 1 62 410 GLY B N 1
ATOM 8128 C CA . GLY B 1 410 ? 7.066 15.266 6.422 1 62 410 GLY B CA 1
ATOM 8129 C C . GLY B 1 410 ? 8.555 15 6.277 1 62 410 GLY B C 1
ATOM 8130 O O . GLY B 1 410 ? 9.367 15.594 6.992 1 62 410 GLY B O 1
ATOM 8131 N N . LEU B 1 411 ? 8.852 13.93 5.559 1 64.88 411 LEU B N 1
ATOM 8132 C CA . LEU B 1 411 ? 10.281 13.789 5.324 1 64.88 411 LEU B CA 1
ATOM 8133 C C . LEU B 1 411 ? 10.766 14.797 4.289 1 64.88 411 LEU B C 1
ATOM 8135 O O . LEU B 1 411 ? 9.961 15.438 3.605 1 64.88 411 LEU B O 1
ATOM 8139 N N . ASN B 1 412 ? 12.016 15.086 4.48 1 68.5 412 ASN B N 1
ATOM 8140 C CA . ASN B 1 412 ? 12.609 15.953 3.467 1 68.5 412 ASN B CA 1
ATOM 8141 C C . ASN B 1 412 ? 12.914 15.188 2.184 1 68.5 412 ASN B C 1
ATOM 8143 O O . ASN B 1 412 ? 13.234 14 2.229 1 68.5 412 ASN B O 1
ATOM 8147 N N . PHE B 1 413 ? 12.625 15.828 1.171 1 78.56 413 PHE B N 1
ATOM 8148 C CA . PHE B 1 413 ? 12.906 15.281 -0.154 1 78.56 413 PHE B CA 1
ATOM 8149 C C . PHE B 1 413 ? 14.328 14.734 -0.228 1 78.56 413 PHE B C 1
ATOM 8151 O O . PHE B 1 413 ? 14.609 13.844 -1.029 1 78.56 413 PHE B O 1
ATOM 8158 N N . ASP B 1 414 ? 15.148 15.219 0.648 1 77.44 414 ASP B N 1
ATOM 8159 C CA . ASP B 1 414 ? 16.562 14.867 0.594 1 77.44 414 ASP B CA 1
ATOM 8160 C C . ASP B 1 414 ? 16.781 13.406 0.974 1 77.44 414 ASP B C 1
ATOM 8162 O O . ASP B 1 414 ? 17.812 12.82 0.627 1 77.44 414 ASP B O 1
ATOM 8166 N N . SER B 1 415 ? 15.844 12.938 1.639 1 81.69 415 SER B N 1
ATOM 8167 C CA . SER B 1 415 ? 15.961 11.539 2.016 1 81.69 415 SER B CA 1
ATOM 8168 C C . SER B 1 415 ? 15.609 10.617 0.851 1 81.69 415 SER B C 1
ATOM 8170 O O . SER B 1 415 ? 16.031 9.461 0.812 1 81.69 415 SER B O 1
ATOM 8172 N N . PHE B 1 416 ? 14.93 11.094 -0.139 1 85.44 416 PHE B N 1
ATOM 8173 C CA . PHE B 1 416 ? 14.445 10.273 -1.243 1 85.44 416 PHE B CA 1
ATOM 8174 C C . PHE B 1 416 ? 15.297 10.484 -2.488 1 85.44 416 PHE B C 1
ATOM 8176 O O . PHE B 1 416 ? 15.531 9.547 -3.254 1 85.44 416 PHE B O 1
ATOM 8183 N N . LEU B 1 417 ? 15.781 11.656 -2.643 1 87.12 417 LEU B N 1
ATOM 8184 C CA . LEU B 1 417 ? 16.328 12.102 -3.922 1 87.12 417 LEU B CA 1
ATOM 8185 C C . LEU B 1 417 ? 17.609 11.352 -4.258 1 87.12 417 LEU B C 1
ATOM 8187 O O . LEU B 1 417 ? 17.891 11.078 -5.43 1 87.12 417 LEU B O 1
ATOM 8191 N N . PRO B 1 418 ? 18.359 10.961 -3.209 1 86.62 418 PRO B N 1
ATOM 8192 C CA . PRO B 1 418 ? 19.578 10.227 -3.553 1 86.62 418 PRO B CA 1
ATOM 8193 C C . PRO B 1 418 ? 19.297 8.914 -4.277 1 86.62 418 PRO B C 1
ATOM 8195 O O . PRO B 1 418 ? 20.188 8.367 -4.941 1 86.62 418 PRO B O 1
ATOM 8198 N N . LEU B 1 419 ? 18.172 8.414 -4.18 1 88.5 419 LEU B N 1
ATOM 8199 C CA . LEU B 1 419 ? 17.812 7.141 -4.797 1 88.5 419 LEU B CA 1
ATOM 8200 C C . LEU B 1 419 ? 17.547 7.32 -6.289 1 88.5 419 LEU B C 1
ATOM 8202 O O . LEU B 1 419 ? 17.484 6.34 -7.035 1 88.5 419 LEU B O 1
ATOM 8206 N N . PHE B 1 420 ? 17.484 8.555 -6.66 1 89 420 PHE B N 1
ATOM 8207 C CA . PHE B 1 420 ? 17.109 8.812 -8.039 1 89 420 PHE B CA 1
ATOM 8208 C C . PHE B 1 420 ? 18.172 9.625 -8.758 1 89 420 PHE B C 1
ATOM 8210 O O . PHE B 1 420 ? 19.078 10.18 -8.117 1 89 420 PHE B O 1
ATOM 8217 N N . GLY B 1 421 ? 18.047 9.664 -10.102 1 87.56 421 GLY B N 1
ATOM 8218 C CA . GLY B 1 421 ? 18.969 10.477 -10.875 1 87.56 421 GLY B CA 1
ATOM 8219 C C . GLY B 1 421 ? 19.969 9.648 -11.664 1 87.56 421 GLY B C 1
ATOM 8220 O O . GLY B 1 421 ? 19.766 8.453 -11.867 1 87.56 421 GLY B O 1
ATOM 8221 N N . GLU B 1 422 ? 20.984 10.219 -12.031 1 84.5 422 GLU B N 1
ATOM 8222 C CA . GLU B 1 422 ? 22 9.594 -12.891 1 84.5 422 GLU B CA 1
ATOM 8223 C C . GLU B 1 422 ? 22.75 8.508 -12.141 1 84.5 422 GLU B C 1
ATOM 8225 O O . GLU B 1 422 ? 23.172 7.512 -12.734 1 84.5 422 GLU B O 1
ATOM 8230 N N . ASN B 1 423 ? 22.828 8.688 -10.906 1 81.19 423 ASN B N 1
ATOM 8231 C CA . ASN B 1 423 ? 23.562 7.723 -10.109 1 81.19 423 ASN B CA 1
ATOM 8232 C C . ASN B 1 423 ? 22.625 6.77 -9.367 1 81.19 423 ASN B C 1
ATOM 8234 O O . ASN B 1 423 ? 23.078 5.949 -8.57 1 81.19 423 ASN B O 1
ATOM 8238 N N . GLY B 1 424 ? 21.422 6.949 -9.641 1 84.06 424 GLY B N 1
ATOM 8239 C CA . GLY B 1 424 ? 20.422 6.102 -9 1 84.06 424 GLY B CA 1
ATOM 8240 C C . GLY B 1 424 ? 19.453 5.484 -9.984 1 84.06 424 GLY B C 1
ATOM 8241 O O . GLY B 1 424 ? 19.859 4.961 -11.023 1 84.06 424 GLY B O 1
ATOM 8242 N N . LEU B 1 425 ? 18.234 5.516 -9.531 1 84.31 425 LEU B N 1
ATOM 8243 C CA . LEU B 1 425 ? 17.188 5.055 -10.438 1 84.31 425 LEU B CA 1
ATOM 8244 C C . LEU B 1 425 ? 16.984 6.047 -11.578 1 84.31 425 LEU B C 1
ATOM 8246 O O . LEU B 1 425 ? 16.609 7.199 -11.336 1 84.31 425 LEU B O 1
ATOM 8250 N N . ARG B 1 426 ? 17.188 5.617 -12.664 1 85.94 426 ARG B N 1
ATOM 8251 C CA . ARG B 1 426 ? 17.125 6.508 -13.82 1 85.94 426 ARG B CA 1
ATOM 8252 C C . ARG B 1 426 ? 15.727 6.555 -14.406 1 85.94 426 ARG B C 1
ATOM 8254 O O . ARG B 1 426 ? 15.5 6.133 -15.539 1 85.94 426 ARG B O 1
ATOM 8261 N N . ILE B 1 427 ? 14.812 7.055 -13.656 1 84.88 427 ILE B N 1
ATOM 8262 C CA . ILE B 1 427 ? 13.438 7.262 -14.094 1 84.88 427 ILE B CA 1
ATOM 8263 C C . ILE B 1 427 ? 13.07 8.742 -13.961 1 84.88 427 ILE B C 1
ATOM 8265 O O . ILE B 1 427 ? 13.664 9.461 -13.148 1 84.88 427 ILE B O 1
ATOM 8269 N N . PRO B 1 428 ? 12.172 9.156 -14.766 1 89.62 428 PRO B N 1
ATOM 8270 C CA . PRO B 1 428 ? 11.75 10.555 -14.641 1 89.62 428 PRO B CA 1
ATOM 8271 C C . PRO B 1 428 ? 11.07 10.852 -13.305 1 89.62 428 PRO B C 1
ATOM 8273 O O . PRO B 1 428 ? 10.125 10.156 -12.922 1 89.62 428 PRO B O 1
ATOM 8276 N N . VAL B 1 429 ? 11.625 11.867 -12.688 1 92.62 429 VAL B N 1
ATOM 8277 C CA . VAL B 1 429 ? 11.102 12.25 -11.375 1 92.62 429 VAL B CA 1
ATOM 8278 C C . VAL B 1 429 ? 10.805 13.75 -11.359 1 92.62 429 VAL B C 1
ATOM 8280 O O . VAL B 1 429 ? 11.633 14.555 -11.789 1 92.62 429 VAL B O 1
ATOM 8283 N N . ALA B 1 430 ? 9.633 14.078 -10.945 1 95 430 ALA B N 1
ATOM 8284 C CA . ALA B 1 430 ? 9.258 15.469 -10.711 1 95 430 ALA B CA 1
ATOM 8285 C C . ALA B 1 430 ? 9.031 15.734 -9.227 1 95 430 ALA B C 1
ATOM 8287 O O . ALA B 1 430 ? 8.258 15.031 -8.57 1 95 430 ALA B O 1
ATOM 8288 N N . VAL B 1 431 ? 9.75 16.703 -8.742 1 94 431 VAL B N 1
ATOM 8289 C CA . VAL B 1 431 ? 9.57 17.109 -7.352 1 94 431 VAL B CA 1
ATOM 8290 C C . VAL B 1 431 ? 8.781 18.422 -7.289 1 94 431 VAL B C 1
ATOM 8292 O O . VAL B 1 431 ? 9.203 19.438 -7.836 1 94 431 VAL B O 1
ATOM 8295 N N . VAL B 1 432 ? 7.672 18.359 -6.684 1 93.38 432 VAL B N 1
ATOM 8296 C CA . VAL B 1 432 ? 6.832 19.531 -6.504 1 93.38 432 VAL B CA 1
ATOM 8297 C C . VAL B 1 432 ? 6.973 20.047 -5.074 1 93.38 432 VAL B C 1
ATOM 8299 O O . VAL B 1 432 ? 6.633 19.359 -4.117 1 93.38 432 VAL B O 1
ATOM 8302 N N . THR B 1 433 ? 7.488 21.203 -4.895 1 90.25 433 THR B N 1
ATOM 8303 C CA . THR B 1 433 ? 7.707 21.766 -3.566 1 90.25 433 THR B CA 1
ATOM 8304 C C . THR B 1 433 ? 7.289 23.234 -3.529 1 90.25 433 THR B C 1
ATOM 8306 O O . THR B 1 433 ? 7.02 23.844 -4.57 1 90.25 433 THR B O 1
ATOM 8309 N N . ASP B 1 434 ? 7.129 23.688 -2.305 1 88.5 434 ASP B N 1
ATOM 8310 C CA . ASP B 1 434 ? 6.793 25.094 -2.105 1 88.5 434 ASP B CA 1
ATOM 8311 C C . ASP B 1 434 ? 8.039 25.969 -2.205 1 88.5 434 ASP B C 1
ATOM 8313 O O . ASP B 1 434 ? 9.141 25.531 -1.898 1 88.5 434 ASP B O 1
ATOM 8317 N N . ALA B 1 435 ? 7.883 27.203 -2.652 1 87.62 435 ALA B N 1
ATOM 8318 C CA . ALA B 1 435 ? 8.984 28.172 -2.713 1 87.62 435 ALA B CA 1
ATOM 8319 C C . ALA B 1 435 ? 9.234 28.797 -1.347 1 87.62 435 ALA B C 1
ATOM 8321 O O . ALA B 1 435 ? 10.391 29.031 -0.967 1 87.62 435 ALA B O 1
ATOM 8322 N N . ASP B 1 436 ? 8.242 29.031 -0.589 1 82.75 436 ASP B N 1
ATOM 8323 C CA . ASP B 1 436 ? 8.273 29.641 0.739 1 82.75 436 ASP B CA 1
ATOM 8324 C C . ASP B 1 436 ? 9.203 30.859 0.768 1 82.75 436 ASP B C 1
ATOM 8326 O O . ASP B 1 436 ? 10.148 30.891 1.551 1 82.75 436 ASP B O 1
ATOM 8330 N N . PRO B 1 437 ? 8.82 31.844 -0.002 1 84.62 437 PRO B N 1
ATOM 8331 C CA . PRO B 1 437 ? 9.656 33.031 -0.024 1 84.62 437 PRO B CA 1
ATOM 8332 C C . PRO B 1 437 ? 9.594 33.844 1.284 1 84.62 437 PRO B C 1
ATOM 8334 O O . PRO B 1 437 ? 8.625 33.719 2.037 1 84.62 437 PRO B O 1
ATOM 8337 N N . PHE B 1 438 ? 10.734 34.531 1.677 1 81.5 438 PHE B N 1
ATOM 8338 C CA . PHE B 1 438 ? 10.75 35.344 2.889 1 81.5 438 PHE B CA 1
ATOM 8339 C C . PHE B 1 438 ? 11.523 36.625 2.662 1 81.5 438 PHE B C 1
ATOM 8341 O O . PHE B 1 438 ? 12.273 36.75 1.695 1 81.5 438 PHE B O 1
ATOM 8348 N N . GLU B 1 439 ? 11.172 37.594 3.338 1 80.75 439 GLU B N 1
ATOM 8349 C CA . GLU B 1 439 ? 11.891 38.844 3.342 1 80.75 439 GLU B CA 1
ATOM 8350 C C . GLU B 1 439 ? 12.555 39.125 4.691 1 80.75 439 GLU B C 1
ATOM 8352 O O . GLU B 1 439 ? 12.18 38.5 5.695 1 80.75 439 GLU B O 1
ATOM 8357 N N . GLU B 1 440 ? 13.617 39.938 4.625 1 81.44 440 GLU B N 1
ATOM 8358 C CA . GLU B 1 440 ? 14.359 40.25 5.832 1 81.44 440 GLU B CA 1
ATOM 8359 C C . GLU B 1 440 ? 13.852 41.562 6.461 1 81.44 440 GLU B C 1
ATOM 8361 O O . GLU B 1 440 ? 13.57 42.531 5.754 1 81.44 440 GLU B O 1
ATOM 8366 N N . GLU B 1 441 ? 13.406 41.406 7.668 1 77.94 441 GLU B N 1
ATOM 8367 C CA . GLU B 1 441 ? 13 42.594 8.414 1 77.94 441 GLU B CA 1
ATOM 8368 C C . GLU B 1 441 ? 13.859 42.781 9.664 1 77.94 441 GLU B C 1
ATOM 8370 O O . GLU B 1 441 ? 14.336 41.812 10.242 1 77.94 441 GLU B O 1
ATOM 8375 N N . GLU B 1 442 ? 14.156 44.031 10.031 1 74.81 442 GLU B N 1
ATOM 8376 C CA . GLU B 1 442 ? 14.945 44.344 11.227 1 74.81 442 GLU B CA 1
ATOM 8377 C C . GLU B 1 442 ? 14.164 44 12.492 1 74.81 442 GLU B C 1
ATOM 8379 O O . GLU B 1 442 ? 12.969 44.312 12.586 1 74.81 442 GLU B O 1
ATOM 8384 N N . ALA B 1 443 ? 14.703 43.156 13.297 1 66.94 443 ALA B N 1
ATOM 8385 C CA . ALA B 1 443 ? 14.039 42.781 14.539 1 66.94 443 ALA B CA 1
ATOM 8386 C C . ALA B 1 443 ? 14.062 43.906 15.555 1 66.94 443 ALA B C 1
ATOM 8388 O O . ALA B 1 443 ? 15.008 44.688 15.586 1 66.94 443 ALA B O 1
ATOM 8389 N N . ASN B 1 444 ? 12.914 44.125 16.281 1 62.22 444 ASN B N 1
ATOM 8390 C CA . ASN B 1 444 ? 12.828 45.156 17.312 1 62.22 444 ASN B CA 1
ATOM 8391 C C . ASN B 1 444 ? 13.766 44.844 18.484 1 62.22 444 ASN B C 1
ATOM 8393 O O . ASN B 1 444 ? 14.078 43.688 18.75 1 62.22 444 ASN B O 1
ATOM 8397 N N . GLU B 1 445 ? 14.453 45.812 18.969 1 58.94 445 GLU B N 1
ATOM 8398 C CA . GLU B 1 445 ? 15.328 45.688 20.125 1 58.94 445 GLU B CA 1
ATOM 8399 C C . GLU B 1 445 ? 14.586 45.094 21.312 1 58.94 445 GLU B C 1
ATOM 8401 O O . GLU B 1 445 ? 13.43 45.438 21.578 1 58.94 445 GLU B O 1
ATOM 8406 N N . LEU B 1 446 ? 14.914 43.812 21.766 1 58.12 446 LEU B N 1
ATOM 8407 C CA . LEU B 1 446 ? 14.297 43.094 22.875 1 58.12 446 LEU B CA 1
ATOM 8408 C C . LEU B 1 446 ? 14.25 43.938 24.141 1 58.12 446 LEU B C 1
ATOM 8410 O O . LEU B 1 446 ? 15.242 44.594 24.484 1 58.12 446 LEU B O 1
ATOM 8414 N N . ALA B 1 447 ? 13.039 44.375 24.672 1 51.25 447 ALA B N 1
ATOM 8415 C CA . ALA B 1 447 ? 12.922 45.125 25.922 1 51.25 447 ALA B CA 1
ATOM 8416 C C . ALA B 1 447 ? 13.547 44.375 27.078 1 51.25 447 ALA B C 1
ATOM 8418 O O . ALA B 1 447 ? 13.586 43.125 27.078 1 51.25 447 ALA B O 1
ATOM 8419 N N . GLU B 1 448 ? 14.266 44.938 27.938 1 48.38 448 GLU B N 1
ATOM 8420 C CA . GLU B 1 448 ? 14.82 44.531 29.234 1 48.38 448 GLU B CA 1
ATOM 8421 C C . GLU B 1 448 ? 13.719 44.094 30.188 1 48.38 448 GLU B C 1
ATOM 8423 O O . GLU B 1 448 ? 12.75 44.812 30.406 1 48.38 448 GLU B O 1
ATOM 8428 N N . GLY B 1 449 ? 13.32 42.594 30.484 1 52.28 449 GLY B N 1
ATOM 8429 C CA . GLY B 1 449 ? 12.391 42.031 31.453 1 52.28 449 GLY B CA 1
ATOM 8430 C C . GLY B 1 449 ? 11.898 40.656 31.078 1 52.28 449 GLY B C 1
ATOM 8431 O O . GLY B 1 449 ? 12.602 39.906 30.391 1 52.28 449 GLY B O 1
ATOM 8432 N N . ALA B 1 450 ? 10.711 40.281 31.719 1 57.25 450 ALA B N 1
ATOM 8433 C CA . ALA B 1 450 ? 10.078 38.969 31.5 1 57.25 450 ALA B CA 1
ATOM 8434 C C . ALA B 1 450 ? 9.672 38.812 30.031 1 57.25 450 ALA B C 1
ATOM 8436 O O . ALA B 1 450 ? 9.102 39.719 29.422 1 57.25 450 ALA B O 1
ATOM 8437 N N . LEU B 1 451 ? 10.234 37.812 29.375 1 63.66 451 LEU B N 1
ATOM 8438 C CA . LEU B 1 451 ? 9.961 37.531 27.969 1 63.66 451 LEU B CA 1
ATOM 8439 C C . LEU B 1 451 ? 8.461 37.469 27.703 1 63.66 451 LEU B C 1
ATOM 8441 O O . LEU B 1 451 ? 7.762 36.656 28.297 1 63.66 451 LEU B O 1
ATOM 8445 N N . ASP B 1 452 ? 7.879 38.531 27.156 1 65.44 452 ASP B N 1
ATOM 8446 C CA . ASP B 1 452 ? 6.465 38.5 26.797 1 65.44 452 ASP B CA 1
ATOM 8447 C C . ASP B 1 452 ? 6.254 37.719 25.5 1 65.44 452 ASP B C 1
ATOM 8449 O O . ASP B 1 452 ? 7.215 37.219 24.906 1 65.44 452 ASP B O 1
ATOM 8453 N N . ALA B 1 453 ? 5.031 37.375 25.141 1 70.25 453 ALA B N 1
ATOM 8454 C CA . ALA B 1 453 ? 4.672 36.594 23.969 1 70.25 453 ALA B CA 1
ATOM 8455 C C . ALA B 1 453 ? 5.305 37.188 22.703 1 70.25 453 ALA B C 1
ATOM 8457 O O . ALA B 1 453 ? 5.738 36.438 21.812 1 70.25 453 ALA B O 1
ATOM 8458 N N . GLY B 1 454 ? 5.391 38.5 22.703 1 69.06 454 GLY B N 1
ATOM 8459 C CA . GLY B 1 454 ? 5.992 39.156 21.562 1 69.06 454 GLY B CA 1
ATOM 8460 C C . GLY B 1 454 ? 7.488 38.938 21.469 1 69.06 454 GLY B C 1
ATOM 8461 O O . GLY B 1 454 ? 8.023 38.75 20.375 1 69.06 454 GLY B O 1
ATOM 8462 N N . ASP B 1 455 ? 8.109 38.938 22.641 1 72.19 455 ASP B N 1
ATOM 8463 C CA . ASP B 1 455 ? 9.547 38.688 22.688 1 72.19 455 ASP B CA 1
ATOM 8464 C C . ASP B 1 455 ? 9.875 37.281 22.219 1 72.19 455 ASP B C 1
ATOM 8466 O O . ASP B 1 455 ? 10.844 37.062 21.484 1 72.19 455 ASP B O 1
ATOM 8470 N N . ILE B 1 456 ? 9.109 36.406 22.688 1 76.5 456 ILE B N 1
ATOM 8471 C CA . ILE B 1 456 ? 9.32 35 22.328 1 76.5 456 ILE B CA 1
ATOM 8472 C C . ILE B 1 456 ? 9.195 34.844 20.812 1 76.5 456 ILE B C 1
ATOM 8474 O O . ILE B 1 456 ? 10 34.125 20.188 1 76.5 456 ILE B O 1
ATOM 8478 N N . GLU B 1 457 ? 8.273 35.531 20.266 1 76.12 457 GLU B N 1
ATOM 8479 C CA . GLU B 1 457 ? 8.062 35.438 18.828 1 76.12 457 GLU B CA 1
ATOM 8480 C C . GLU B 1 457 ? 9.258 36 18.062 1 76.12 457 GLU B C 1
ATOM 8482 O O . GLU B 1 457 ? 9.641 35.469 17.016 1 76.12 457 GLU B O 1
ATOM 8487 N N . ASP B 1 458 ? 9.727 37.062 18.609 1 74.75 458 ASP B N 1
ATOM 8488 C CA . ASP B 1 458 ? 10.852 37.688 17.938 1 74.75 458 ASP B CA 1
ATOM 8489 C C . ASP B 1 458 ? 12.102 36.812 18.016 1 74.75 458 ASP B C 1
ATOM 8491 O O . ASP B 1 458 ? 12.867 36.75 17.047 1 74.75 458 ASP B O 1
ATOM 8495 N N . ILE B 1 459 ? 12.273 36.188 19.125 1 75.94 459 ILE B N 1
ATOM 8496 C CA . ILE B 1 459 ? 13.422 35.312 19.312 1 75.94 459 ILE B CA 1
ATOM 8497 C C . ILE B 1 459 ? 13.336 34.125 18.344 1 75.94 459 ILE B C 1
ATOM 8499 O O . ILE B 1 459 ? 14.336 33.75 17.719 1 75.94 459 ILE B O 1
ATOM 8503 N N . LEU B 1 460 ? 12.219 33.688 18.25 1 79.94 460 LEU B N 1
ATOM 8504 C CA . LEU B 1 460 ? 12.031 32.531 17.391 1 79.94 460 LEU B CA 1
ATOM 8505 C C . LEU B 1 460 ? 12.141 32.906 15.914 1 79.94 460 LEU B C 1
ATOM 8507 O O . LEU B 1 460 ? 12.641 32.125 15.102 1 79.94 460 LEU B O 1
ATOM 8511 N N . ALA B 1 461 ? 11.648 34.031 15.617 1 77.25 461 ALA B N 1
ATOM 8512 C CA . ALA B 1 461 ? 11.766 34.531 14.25 1 77.25 461 ALA B CA 1
ATOM 8513 C C . ALA B 1 461 ? 13.227 34.75 13.875 1 77.25 461 ALA B C 1
ATOM 8515 O O . ALA B 1 461 ? 13.625 34.5 12.727 1 77.25 461 ALA B O 1
ATOM 8516 N N . GLU B 1 462 ? 13.938 35.188 14.812 1 76.69 462 GLU B N 1
ATOM 8517 C CA . GLU B 1 462 ? 15.367 35.375 14.594 1 76.69 462 GLU B CA 1
ATOM 8518 C C . GLU B 1 462 ? 16.078 34.031 14.422 1 76.69 462 GLU B C 1
ATOM 8520 O O . GLU B 1 462 ? 16.953 33.875 13.562 1 76.69 462 GLU B O 1
ATOM 8525 N N . ALA B 1 463 ? 15.727 33.156 15.242 1 77.19 463 ALA B N 1
ATOM 8526 C CA . ALA B 1 463 ? 16.312 31.828 15.141 1 77.19 463 ALA B CA 1
ATOM 8527 C C . ALA B 1 463 ? 16 31.188 13.789 1 77.19 463 ALA B C 1
ATOM 8529 O O . ALA B 1 463 ? 16.859 30.531 13.188 1 77.19 463 ALA B O 1
ATOM 8530 N N . ALA B 1 464 ? 14.828 31.375 13.344 1 76.75 464 ALA B N 1
ATOM 8531 C CA . ALA B 1 464 ? 14.422 30.828 12.055 1 76.75 464 ALA B CA 1
ATOM 8532 C C . ALA B 1 464 ? 15.234 31.453 10.922 1 76.75 464 ALA B C 1
ATOM 8534 O O . ALA B 1 464 ? 15.594 30.781 9.961 1 76.75 464 ALA B O 1
ATOM 8535 N N . TYR B 1 465 ? 15.438 32.719 11.086 1 75.5 465 TYR B N 1
ATOM 8536 C CA . TYR B 1 465 ? 16.234 33.438 10.086 1 75.5 465 TYR B CA 1
ATOM 8537 C C . TYR B 1 465 ? 17.656 32.906 10.055 1 75.5 465 TYR B C 1
ATOM 8539 O O . TYR B 1 465 ? 18.234 32.688 8.984 1 75.5 465 TYR B O 1
ATOM 8547 N N . LEU B 1 466 ? 18.172 32.656 11.18 1 76.94 466 LEU B N 1
ATOM 8548 C CA . LEU B 1 466 ? 19.547 32.156 11.266 1 76.94 466 LEU B CA 1
ATOM 8549 C C . LEU B 1 466 ? 19.656 30.766 10.664 1 76.94 466 LEU B C 1
ATOM 8551 O O . LEU B 1 466 ? 20.672 30.422 10.055 1 76.94 466 LEU B O 1
ATOM 8555 N N . GLU B 1 467 ? 18.703 30.031 10.844 1 77.75 467 GLU B N 1
ATOM 8556 C CA . GLU B 1 467 ? 18.703 28.688 10.266 1 77.75 467 GLU B CA 1
ATOM 8557 C C . GLU B 1 467 ? 18.594 28.75 8.742 1 77.75 467 GLU B C 1
ATOM 8559 O O . GLU B 1 467 ? 19.219 27.969 8.039 1 77.75 467 GLU B O 1
ATOM 8564 N N . GLU B 1 468 ? 17.75 29.609 8.305 1 75.62 468 GLU B N 1
ATOM 8565 C CA . GLU B 1 468 ? 17.531 29.75 6.871 1 75.62 468 GLU B CA 1
ATOM 8566 C C . GLU B 1 468 ? 18.797 30.25 6.172 1 75.62 468 GLU B C 1
ATOM 8568 O O . GLU B 1 468 ? 19.062 29.859 5.031 1 75.62 468 GLU B O 1
ATOM 8573 N N . THR B 1 469 ? 19.562 31.156 6.84 1 72.38 469 THR B N 1
ATOM 8574 C CA . THR B 1 469 ? 20.734 31.75 6.215 1 72.38 469 THR B CA 1
ATOM 8575 C C . THR B 1 469 ? 21.984 30.938 6.512 1 72.38 469 THR B C 1
ATOM 8577 O O . THR B 1 469 ? 23.078 31.297 6.09 1 72.38 469 THR B O 1
ATOM 8580 N N . GLY B 1 470 ? 21.812 29.656 7.066 1 65.5 470 GLY B N 1
ATOM 8581 C CA . GLY B 1 470 ? 22.906 28.719 7.246 1 65.5 470 GLY B CA 1
ATOM 8582 C C . GLY B 1 470 ? 23.891 29.156 8.312 1 65.5 470 GLY B C 1
ATOM 8583 O O . GLY B 1 470 ? 25.094 28.969 8.172 1 65.5 470 GLY B O 1
ATOM 8584 N N . ALA B 1 471 ? 23.547 30.031 9.289 1 57 471 ALA B N 1
ATOM 8585 C CA . ALA B 1 471 ? 24.5 30.438 10.328 1 57 471 ALA B CA 1
ATOM 8586 C C . ALA B 1 471 ? 25.062 29.219 11.055 1 57 471 ALA B C 1
ATOM 8588 O O . ALA B 1 471 ? 24.344 28.234 11.273 1 57 471 ALA B O 1
ATOM 8589 N N . PRO B 1 472 ? 26.438 29.031 10.984 1 49.81 472 PRO B N 1
ATOM 8590 C CA . PRO B 1 472 ? 27.094 27.859 11.562 1 49.81 472 PRO B CA 1
ATOM 8591 C C . PRO B 1 472 ? 26.562 27.5 12.945 1 49.81 472 PRO B C 1
ATOM 8593 O O . PRO B 1 472 ? 26.25 28.391 13.742 1 49.81 472 PRO B O 1
ATOM 8596 N N . VAL B 1 473 ? 25.797 26.453 13.078 1 51.69 473 VAL B N 1
ATOM 8597 C CA . VAL B 1 473 ? 25.375 25.875 14.352 1 51.69 473 VAL B CA 1
ATOM 8598 C C . VAL B 1 473 ? 26.594 25.516 15.18 1 51.69 473 VAL B C 1
ATOM 8600 O O . VAL B 1 473 ? 27.531 24.891 14.68 1 51.69 473 VAL B O 1
ATOM 8603 N N . ALA B 1 474 ? 27.031 26.328 16.219 1 38.19 474 ALA B N 1
ATOM 8604 C CA . ALA B 1 474 ? 28.172 25.922 17.047 1 38.19 474 ALA B CA 1
ATOM 8605 C C . ALA B 1 474 ? 28.094 24.438 17.375 1 38.19 474 ALA B C 1
ATOM 8607 O O . ALA B 1 474 ? 27.031 23.922 17.703 1 38.19 474 ALA B O 1
ATOM 8608 N N . ASP B 1 475 ? 28.844 23.656 16.844 1 37.12 475 ASP B N 1
ATOM 8609 C CA . ASP B 1 475 ? 29.359 22.312 17.078 1 37.12 475 ASP B CA 1
ATOM 8610 C C . ASP B 1 475 ? 29.625 22.078 18.562 1 37.12 475 ASP B C 1
ATOM 8612 O O . ASP B 1 475 ? 30.312 22.875 19.203 1 37.12 475 ASP B O 1
ATOM 8616 N N . GLY B 1 476 ? 28.875 21.578 19.734 1 33.69 476 GLY B N 1
ATOM 8617 C CA . GLY B 1 476 ? 28.938 21 21.062 1 33.69 476 GLY B CA 1
ATOM 8618 C C . GLY B 1 476 ? 27.609 20.984 21.781 1 33.69 476 GLY B C 1
ATOM 8619 O O . GLY B 1 476 ? 26.672 21.672 21.359 1 33.69 476 GLY B O 1
ATOM 8620 N N . PRO B 1 477 ? 27.438 19.969 22.688 1 36.69 477 PRO B N 1
ATOM 8621 C CA . PRO B 1 477 ? 26.203 19.75 23.453 1 36.69 477 PRO B CA 1
ATOM 8622 C C . PRO B 1 477 ? 25.484 21.047 23.812 1 36.69 477 PRO B C 1
ATOM 8624 O O . PRO B 1 477 ? 24.281 21.031 24.047 1 36.69 477 PRO B O 1
ATOM 8627 N N . TYR B 1 478 ? 26.172 22 24.641 1 32.53 478 TYR B N 1
ATOM 8628 C CA . TYR B 1 478 ? 25.844 23.281 25.266 1 32.53 478 TYR B CA 1
ATOM 8629 C C . TYR B 1 478 ? 25.984 24.422 24.266 1 32.53 478 TYR B C 1
ATOM 8631 O O . TYR B 1 478 ? 27 25.125 24.25 1 32.53 478 TYR B O 1
ATOM 8639 N N . ALA B 1 479 ? 25.812 24.297 23.078 1 35.81 479 ALA B N 1
ATOM 8640 C CA . ALA B 1 479 ? 26.016 25.453 22.188 1 35.81 479 ALA B CA 1
ATOM 8641 C C . ALA B 1 479 ? 25.578 26.75 22.875 1 35.81 479 ALA B C 1
ATOM 8643 O O . ALA B 1 479 ? 24.609 26.75 23.641 1 35.81 479 ALA B O 1
ATOM 8644 N N . ASP B 1 480 ? 26.422 27.797 22.875 1 35.53 480 ASP B N 1
ATOM 8645 C CA . ASP B 1 480 ? 26.359 29.125 23.484 1 35.53 480 ASP B CA 1
ATOM 8646 C C . ASP B 1 480 ? 24.953 29.719 23.344 1 35.53 480 ASP B C 1
ATOM 8648 O O . ASP B 1 480 ? 24.266 29.469 22.359 1 35.53 480 ASP B O 1
ATOM 8652 N N . ASP B 1 481 ? 24.344 30 24.5 1 38.62 481 ASP B N 1
ATOM 8653 C CA . ASP B 1 481 ? 23.125 30.781 24.734 1 38.62 481 ASP B CA 1
ATOM 8654 C C . ASP B 1 481 ? 22.875 31.766 23.594 1 38.62 481 ASP B C 1
ATOM 8656 O O . ASP B 1 481 ? 23.609 32.75 23.469 1 38.62 481 ASP B O 1
ATOM 8660 N N . PRO B 1 482 ? 22.516 31.234 22.5 1 41.53 482 PRO B N 1
ATOM 8661 C CA . PRO B 1 482 ? 22.281 32.281 21.5 1 41.53 482 PRO B CA 1
ATOM 8662 C C . PRO B 1 482 ? 21.844 33.594 22.125 1 41.53 482 PRO B C 1
ATOM 8664 O O . PRO B 1 482 ? 21.875 34.656 21.453 1 41.53 482 PRO B O 1
ATOM 8667 N N . LEU B 1 483 ? 21.188 33.469 23.281 1 40.47 483 LEU B N 1
ATOM 8668 C CA . LEU B 1 483 ? 20.875 34.688 24.047 1 40.47 483 LEU B CA 1
ATOM 8669 C C . LEU B 1 483 ? 22.156 35.344 24.578 1 40.47 483 LEU B C 1
ATOM 8671 O O . LEU B 1 483 ? 22.156 36.531 24.875 1 40.47 483 LEU B O 1
ATOM 8675 N N . ALA B 1 484 ? 23.109 34.594 24.922 1 40.72 484 ALA B N 1
ATOM 8676 C CA . ALA B 1 484 ? 24.312 35.156 25.547 1 40.72 484 ALA B CA 1
ATOM 8677 C C . ALA B 1 484 ? 25.141 35.938 24.516 1 40.72 484 ALA B C 1
ATOM 8679 O O . ALA B 1 484 ? 25.734 36.969 24.844 1 40.72 484 ALA B O 1
ATOM 8680 N N . GLU B 1 485 ? 25.438 35.375 23.375 1 42.12 485 GLU B N 1
ATOM 8681 C CA . GLU B 1 485 ? 26.25 36.188 22.469 1 42.12 485 GLU B CA 1
ATOM 8682 C C . GLU B 1 485 ? 25.469 37.344 21.891 1 42.12 485 GLU B C 1
ATOM 8684 O O . GLU B 1 485 ? 25.969 38.094 21.031 1 42.12 485 GLU B O 1
ATOM 8689 N N . ARG B 1 486 ? 24.297 37.594 22.188 1 40.78 486 ARG B N 1
ATOM 8690 C CA . ARG B 1 486 ? 23.391 38.688 21.875 1 40.78 486 ARG B CA 1
ATOM 8691 C C . ARG B 1 486 ? 23.969 40.031 22.391 1 40.78 486 ARG B C 1
ATOM 8693 O O . ARG B 1 486 ? 23.453 41.094 22.047 1 40.78 486 ARG B O 1
ATOM 8700 N N . ALA B 1 487 ? 24.688 40.062 23.5 1 37.78 487 ALA B N 1
ATOM 8701 C CA . ALA B 1 487 ? 25.094 41.375 24.031 1 37.78 487 ALA B CA 1
ATOM 8702 C C . ALA B 1 487 ? 25.938 42.125 23.031 1 37.78 487 ALA B C 1
ATOM 8704 O O . ALA B 1 487 ? 26.078 43.375 23.125 1 37.78 487 ALA B O 1
ATOM 8705 N N . LYS B 1 488 ? 26.859 41.531 22.328 1 39 488 LYS B N 1
ATOM 8706 C CA . LYS B 1 488 ? 27.719 42.562 21.75 1 39 488 LYS B CA 1
ATOM 8707 C C . LYS B 1 488 ? 27.125 43.125 20.438 1 39 488 LYS B C 1
ATOM 8709 O O . LYS B 1 488 ? 27.422 44.25 20.047 1 39 488 LYS B O 1
ATOM 8714 N N . LYS B 1 489 ? 27.016 42.312 19.281 1 42.5 489 LYS B N 1
ATOM 8715 C CA . LYS B 1 489 ? 27.031 43.031 18.016 1 42.5 489 LYS B CA 1
ATOM 8716 C C . LYS B 1 489 ? 25.641 43.562 17.672 1 42.5 489 LYS B C 1
ATOM 8718 O O . LYS B 1 489 ? 24.641 43.125 18.234 1 42.5 489 LYS B O 1
ATOM 8723 N N . LYS B 1 490 ? 25.438 44.062 16.141 1 43.88 490 LYS B N 1
ATOM 8724 C CA . LYS B 1 490 ? 24.656 44.938 15.266 1 43.88 490 LYS B CA 1
ATOM 8725 C C . LYS B 1 490 ? 23.219 44.406 15.125 1 43.88 490 LYS B C 1
ATOM 8727 O O . LYS B 1 490 ? 22.922 43.312 15.555 1 43.88 490 LYS B O 1
ATOM 8732 N N . LYS B 1 491 ? 22.422 44.812 13.867 1 52.47 491 LYS B N 1
ATOM 8733 C CA . LYS B 1 491 ? 21.031 44.875 13.445 1 52.47 491 LYS B CA 1
ATOM 8734 C C . LYS B 1 491 ? 20.453 43.469 13.25 1 52.47 491 LYS B C 1
ATOM 8736 O O . LYS B 1 491 ? 20.922 42.719 12.406 1 52.47 491 LYS B O 1
ATOM 8741 N N . LYS B 1 492 ? 19.703 42.875 14.164 1 63.94 492 LYS B N 1
ATOM 8742 C CA . LYS B 1 492 ? 19.125 41.562 14.164 1 63.94 492 LYS B CA 1
ATOM 8743 C C . LYS B 1 492 ? 18 41.438 13.141 1 63.94 492 LYS B C 1
ATOM 8745 O O . LYS B 1 492 ? 17.156 42.344 13.039 1 63.94 492 LYS B O 1
ATOM 8750 N N . LEU B 1 493 ? 18.078 40.594 12.141 1 74.62 493 LEU B N 1
ATOM 8751 C CA . LEU B 1 493 ? 17.141 40.406 11.039 1 74.62 493 LEU B CA 1
ATOM 8752 C C . LEU B 1 493 ? 16.156 39.281 11.352 1 74.62 493 LEU B C 1
ATOM 8754 O O . LEU B 1 493 ? 16.531 38.312 12.008 1 74.62 493 LEU B O 1
ATOM 8758 N N . LYS B 1 494 ? 14.898 39.562 11.062 1 76.19 494 LYS B N 1
ATOM 8759 C CA . LYS B 1 494 ? 13.844 38.562 11.227 1 76.19 494 LYS B CA 1
ATOM 8760 C C . LYS B 1 494 ? 13.195 38.219 9.891 1 76.19 494 LYS B C 1
ATOM 8762 O O . LYS B 1 494 ? 13.227 39.031 8.953 1 76.19 494 LYS B O 1
ATOM 8767 N N . ARG B 1 495 ? 12.695 37.031 9.797 1 75.25 495 ARG B N 1
ATOM 8768 C CA . ARG B 1 495 ? 12.008 36.531 8.602 1 75.25 495 ARG B CA 1
ATOM 8769 C C . ARG B 1 495 ? 10.57 37.031 8.562 1 75.25 495 ARG B C 1
ATOM 8771 O O . ARG B 1 495 ? 9.859 37 9.57 1 75.25 495 ARG B O 1
ATOM 8778 N N . LYS B 1 496 ? 10.25 37.688 7.461 1 76.44 496 LYS B N 1
ATOM 8779 C CA . LYS B 1 496 ? 8.875 38.125 7.25 1 76.44 496 LYS B CA 1
ATOM 8780 C C . LYS B 1 496 ? 8.242 37.406 6.059 1 76.44 496 LYS B C 1
ATOM 8782 O O . LYS B 1 496 ? 8.906 37.188 5.043 1 76.44 496 LYS B O 1
ATOM 8787 N N . GLU B 1 497 ? 6.914 37.062 6.172 1 79 497 GLU B N 1
ATOM 8788 C CA . GLU B 1 497 ? 6.199 36.375 5.105 1 79 497 GLU B CA 1
ATOM 8789 C C . GLU B 1 497 ? 5.918 37.312 3.93 1 79 497 GLU B C 1
ATOM 8791 O O . GLU B 1 497 ? 5.633 38.469 4.121 1 79 497 GLU B O 1
ATOM 8796 N N . VAL B 1 498 ? 6.043 36.719 2.768 1 85.88 498 VAL B N 1
ATOM 8797 C CA . VAL B 1 498 ? 5.824 37.469 1.545 1 85.88 498 VAL B CA 1
ATOM 8798 C C . VAL B 1 498 ? 4.699 36.844 0.732 1 85.88 498 VAL B C 1
ATOM 8800 O O . VAL B 1 498 ? 4.535 35.625 0.735 1 85.88 498 VAL B O 1
ATOM 8803 N N . TYR B 1 499 ? 3.869 37.688 0.104 1 90.81 499 TYR B N 1
ATOM 8804 C CA . TYR B 1 499 ? 2.801 37.25 -0.785 1 90.81 499 TYR B CA 1
ATOM 8805 C C . TYR B 1 499 ? 3.002 37.781 -2.193 1 90.81 499 TYR B C 1
ATOM 8807 O O . TYR B 1 499 ? 2.449 38.844 -2.543 1 90.81 499 TYR B O 1
ATOM 8815 N N . PRO B 1 500 ? 3.648 37.031 -3.012 1 92.5 500 PRO B N 1
ATOM 8816 C CA . PRO B 1 500 ? 4.027 37.5 -4.344 1 92.5 500 PRO B CA 1
ATOM 8817 C C . PRO B 1 500 ? 2.852 37.531 -5.316 1 92.5 500 PRO B C 1
ATOM 8819 O O . PRO B 1 500 ? 1.866 36.812 -5.121 1 92.5 500 PRO B O 1
ATOM 8822 N N . SER B 1 501 ? 2.967 38.438 -6.32 1 92.06 501 SER B N 1
ATOM 8823 C CA . SER B 1 501 ? 2.012 38.5 -7.422 1 92.06 501 SER B CA 1
ATOM 8824 C C . SER B 1 501 ? 2.447 37.594 -8.578 1 92.06 501 SER B C 1
ATOM 8826 O O . SER B 1 501 ? 3.58 37.125 -8.602 1 92.06 501 SER B O 1
ATOM 8828 N N . LEU B 1 502 ? 1.543 37.406 -9.469 1 91 502 LEU B N 1
ATOM 8829 C CA . LEU B 1 502 ? 1.849 36.562 -10.625 1 91 502 LEU B CA 1
ATOM 8830 C C . LEU B 1 502 ? 3.012 37.156 -11.422 1 91 502 LEU B C 1
ATOM 8832 O O . LEU B 1 502 ? 3.027 38.344 -11.727 1 91 502 LEU B O 1
ATOM 8836 N N . GLY B 1 503 ? 3.963 36.406 -11.672 1 85.25 503 GLY B N 1
ATOM 8837 C CA . GLY B 1 503 ? 5.086 36.844 -12.492 1 85.25 503 GLY B CA 1
ATOM 8838 C C . GLY B 1 503 ? 6.238 37.406 -11.672 1 85.25 503 GLY B C 1
ATOM 8839 O O . GLY B 1 503 ? 7.305 37.688 -12.211 1 85.25 503 GLY B O 1
ATOM 8840 N N . ASP B 1 504 ? 6.059 37.562 -10.305 1 88.62 504 ASP B N 1
ATOM 8841 C CA . ASP B 1 504 ? 7.113 38.094 -9.438 1 88.62 504 ASP B CA 1
ATOM 8842 C C . ASP B 1 504 ? 8.258 37.094 -9.305 1 88.62 504 ASP B C 1
ATOM 8844 O O . ASP B 1 504 ? 8.047 35.875 -9.391 1 88.62 504 ASP B O 1
ATOM 8848 N N . GLU B 1 505 ? 9.453 37.562 -9.195 1 86.38 505 GLU B N 1
ATOM 8849 C CA . GLU B 1 505 ? 10.594 36.719 -8.844 1 86.38 505 GLU B CA 1
ATOM 8850 C C . GLU B 1 505 ? 10.734 36.594 -7.332 1 86.38 505 GLU B C 1
ATOM 8852 O O . GLU B 1 505 ? 10.711 37.562 -6.605 1 86.38 505 GLU B O 1
ATOM 8857 N N . VAL B 1 506 ? 10.695 35.406 -6.918 1 85.69 506 VAL B N 1
ATOM 8858 C CA . VAL B 1 506 ? 10.688 35.219 -5.473 1 85.69 506 VAL B CA 1
ATOM 8859 C C . VAL B 1 506 ? 12.016 34.594 -5.031 1 85.69 506 VAL B C 1
ATOM 8861 O O . VAL B 1 506 ? 12.625 33.812 -5.773 1 85.69 506 VAL B O 1
ATOM 8864 N N . ARG B 1 507 ? 12.406 35 -3.854 1 85.12 507 ARG B N 1
ATOM 8865 C CA . ARG B 1 507 ? 13.555 34.375 -3.205 1 85.12 507 ARG B CA 1
ATOM 8866 C C . ARG B 1 507 ? 13.18 33 -2.652 1 85.12 507 ARG B C 1
ATOM 8868 O O . ARG B 1 507 ? 12.289 32.906 -1.81 1 85.12 507 ARG B O 1
ATOM 8875 N N . LEU B 1 508 ? 13.883 32.094 -3.072 1 86.31 508 LEU B N 1
ATOM 8876 C CA . LEU B 1 508 ? 13.57 30.719 -2.695 1 86.31 508 LEU B CA 1
ATOM 8877 C C . LEU B 1 508 ? 14.109 30.406 -1.305 1 86.31 508 LEU B C 1
ATOM 8879 O O . LEU B 1 508 ? 15.117 30.969 -0.879 1 86.31 508 LEU B O 1
ATOM 8883 N N . SER B 1 509 ? 13.438 29.578 -0.641 1 83.69 509 SER B N 1
ATOM 8884 C CA . SER B 1 509 ? 13.891 29.078 0.656 1 83.69 509 SER B CA 1
ATOM 8885 C C . SER B 1 509 ? 15.156 28.25 0.517 1 83.69 509 SER B C 1
ATOM 8887 O O . SER B 1 509 ? 15.469 27.766 -0.572 1 83.69 509 SER B O 1
ATOM 8889 N N . SER B 1 510 ? 15.875 28.062 1.621 1 80.19 510 SER B N 1
ATOM 8890 C CA . SER B 1 510 ? 17.094 27.266 1.622 1 80.19 510 SER B CA 1
ATOM 8891 C C . SER B 1 510 ? 16.797 25.812 1.257 1 80.19 510 SER B C 1
ATOM 8893 O O . SER B 1 510 ? 17.594 25.172 0.566 1 80.19 510 SER B O 1
ATOM 8895 N N . ASN B 1 511 ? 15.695 25.391 1.632 1 79 511 ASN B N 1
ATOM 8896 C CA . ASN B 1 511 ? 15.305 24.016 1.324 1 79 511 ASN B CA 1
ATOM 8897 C C . ASN B 1 511 ? 15.086 23.812 -0.172 1 79 511 ASN B C 1
ATOM 8899 O O . ASN B 1 511 ? 15.555 22.828 -0.747 1 79 511 ASN B O 1
ATOM 8903 N N . THR B 1 512 ? 14.422 24.719 -0.751 1 85.12 512 THR B N 1
ATOM 8904 C CA . THR B 1 512 ? 14.141 24.625 -2.178 1 85.12 512 THR B CA 1
ATOM 8905 C C . THR B 1 512 ? 15.414 24.766 -2.998 1 85.12 512 THR B C 1
ATOM 8907 O O . THR B 1 512 ? 15.586 24.094 -4.02 1 85.12 512 THR B O 1
ATOM 8910 N N . VAL B 1 513 ? 16.266 25.578 -2.504 1 86.06 513 VAL B N 1
ATOM 8911 C CA . VAL B 1 513 ? 17.531 2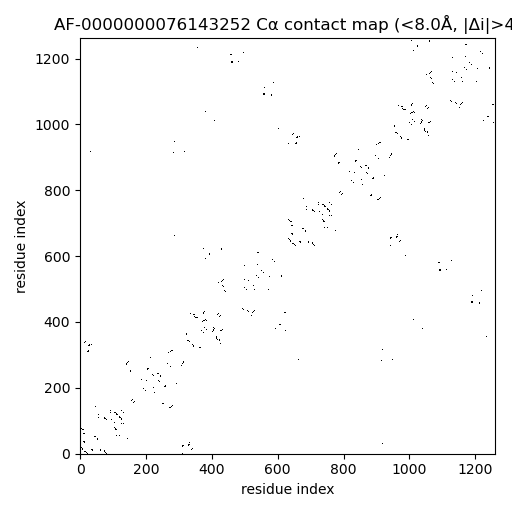5.75 -3.193 1 86.06 513 VAL B CA 1
ATOM 8912 C C . VAL B 1 513 ? 18.344 24.453 -3.127 1 86.06 513 VAL B C 1
ATOM 8914 O O . VAL B 1 513 ? 18.969 24.062 -4.113 1 86.06 513 VAL B O 1
ATOM 8917 N N . LYS B 1 514 ? 18.312 23.891 -2.012 1 83.31 514 LYS B N 1
ATOM 8918 C CA . LYS B 1 514 ? 19.016 22.625 -1.852 1 83.31 514 LYS B CA 1
ATOM 8919 C C . LYS B 1 514 ? 18.438 21.562 -2.787 1 83.31 514 LYS B C 1
ATOM 8921 O O . LYS B 1 514 ? 19.188 20.766 -3.357 1 83.31 514 LYS B O 1
ATOM 8926 N N . MET B 1 515 ? 17.188 21.578 -2.967 1 87.12 515 MET B N 1
ATOM 8927 C CA . MET B 1 515 ? 16.547 20.609 -3.85 1 87.12 515 MET B CA 1
ATOM 8928 C C . MET B 1 515 ? 16.906 20.891 -5.309 1 87.12 515 MET B C 1
ATOM 8930 O O . MET B 1 515 ? 17.078 19.953 -6.094 1 87.12 515 MET B O 1
ATOM 8934 N N . LYS B 1 516 ? 16.953 22.125 -5.605 1 89.12 516 LYS B N 1
ATOM 8935 C CA . LYS B 1 516 ? 17.281 22.516 -6.977 1 89.12 516 LYS B CA 1
ATOM 8936 C C . LYS B 1 516 ? 18.688 22.078 -7.355 1 89.12 516 LYS B C 1
ATOM 8938 O O . LYS B 1 516 ? 18.984 21.828 -8.531 1 89.12 516 LYS B O 1
ATOM 8943 N N . LYS B 1 517 ? 19.5 21.922 -6.379 1 86.56 517 LYS B N 1
ATOM 8944 C CA . LYS B 1 517 ? 20.875 21.469 -6.633 1 86.56 517 LYS B CA 1
ATOM 8945 C C . LYS B 1 517 ? 20.906 19.984 -7.008 1 86.56 517 LYS B C 1
ATOM 8947 O O . LYS B 1 517 ? 21.859 19.516 -7.633 1 86.56 517 LYS B O 1
ATOM 8952 N N . SER B 1 518 ? 19.922 19.328 -6.633 1 86.69 518 SER B N 1
ATOM 8953 C CA . SER B 1 518 ? 19.859 17.891 -6.91 1 86.69 518 SER B CA 1
ATOM 8954 C C . SER B 1 518 ? 19.266 17.609 -8.281 1 86.69 518 SER B C 1
ATOM 8956 O O . SER B 1 518 ? 19.094 16.453 -8.672 1 86.69 518 SER B O 1
ATOM 8958 N N . GLU B 1 519 ? 19.062 18.672 -9.055 1 91.62 519 GLU B N 1
ATOM 8959 C CA . GLU B 1 519 ? 18.469 18.5 -10.375 1 91.62 519 GLU B CA 1
ATOM 8960 C C . GLU B 1 519 ? 19.453 17.859 -11.352 1 91.62 519 GLU B C 1
ATOM 8962 O O . GLU B 1 519 ? 20.656 18.141 -11.305 1 91.62 519 GLU B O 1
ATOM 8967 N N . ASP B 1 520 ? 18.969 16.984 -12.125 1 91.62 520 ASP B N 1
ATOM 8968 C CA . ASP B 1 520 ? 19.719 16.375 -13.219 1 91.62 520 ASP B CA 1
ATOM 8969 C C . ASP B 1 520 ? 18.812 16.047 -14.391 1 91.62 520 ASP B C 1
ATOM 8971 O O . ASP B 1 520 ? 17.781 16.688 -14.586 1 91.62 520 ASP B O 1
ATOM 8975 N N . ALA B 1 521 ? 19.188 15.18 -15.242 1 88 521 ALA B N 1
ATOM 8976 C CA . ALA B 1 521 ? 18.422 14.867 -16.453 1 88 521 ALA B CA 1
ATOM 8977 C C . ALA B 1 521 ? 17.141 14.133 -16.094 1 88 521 ALA B C 1
ATOM 8979 O O . ALA B 1 521 ? 16.125 14.258 -16.812 1 88 521 ALA B O 1
ATOM 8980 N N . PHE B 1 522 ? 17.094 13.461 -15.023 1 89.5 522 PHE B N 1
ATOM 8981 C CA . PHE B 1 522 ? 15.953 12.633 -14.664 1 89.5 522 PHE B CA 1
ATOM 8982 C C . PHE B 1 522 ? 15.125 13.297 -13.57 1 89.5 522 PHE B C 1
ATOM 8984 O O . PHE B 1 522 ? 13.906 13.164 -13.547 1 89.5 522 PHE B O 1
ATOM 8991 N N . VAL B 1 523 ? 15.82 14.047 -12.711 1 93.38 523 VAL B N 1
ATOM 8992 C CA . VAL B 1 523 ? 15.148 14.672 -11.57 1 93.38 523 VAL B CA 1
ATOM 8993 C C . VAL B 1 523 ? 15 16.172 -11.82 1 93.38 523 VAL B C 1
ATOM 8995 O O . VAL B 1 523 ? 15.992 16.875 -12.016 1 93.38 523 VAL B O 1
ATOM 8998 N N . LYS B 1 524 ? 13.766 16.578 -11.828 1 94.69 524 LYS B N 1
ATOM 8999 C CA . LYS B 1 524 ? 13.477 18 -11.984 1 94.69 524 LYS B CA 1
ATOM 9000 C C . LYS B 1 524 ? 12.648 18.531 -10.812 1 94.69 524 LYS B C 1
ATOM 9002 O O . LYS B 1 524 ? 11.758 17.828 -10.312 1 94.69 524 LYS B O 1
ATOM 9007 N N . VAL B 1 525 ? 13 19.719 -10.375 1 94.38 525 VAL B N 1
ATOM 9008 C CA . VAL B 1 525 ? 12.312 20.344 -9.242 1 94.38 525 VAL B CA 1
ATOM 9009 C C . VAL B 1 525 ? 11.43 21.484 -9.734 1 94.38 525 VAL B C 1
ATOM 9011 O O . VAL B 1 525 ? 11.891 22.375 -10.453 1 94.38 525 VAL B O 1
ATOM 9014 N N . PHE B 1 526 ? 10.188 21.438 -9.406 1 94.81 526 PHE B N 1
ATOM 9015 C CA . PHE B 1 526 ? 9.211 22.453 -9.797 1 94.81 526 PHE B CA 1
ATOM 9016 C C . PHE B 1 526 ? 8.625 23.141 -8.57 1 94.81 526 PHE B C 1
ATOM 9018 O O . PHE B 1 526 ? 8.203 22.469 -7.621 1 94.81 526 PHE B O 1
ATOM 9025 N N . HIS B 1 527 ? 8.703 24.406 -8.508 1 92.94 527 HIS B N 1
ATOM 9026 C CA . HIS B 1 527 ? 8.156 25.172 -7.391 1 92.94 527 HIS B CA 1
ATOM 9027 C C . HIS B 1 527 ? 7.281 26.312 -7.887 1 92.94 527 HIS B C 1
ATOM 9029 O O . HIS B 1 527 ? 7.449 26.781 -9.016 1 92.94 527 HIS B O 1
ATOM 9035 N N . GLY B 1 528 ? 6.293 26.703 -7.137 1 91.38 528 GLY B N 1
ATOM 9036 C CA . GLY B 1 528 ? 5.465 27.859 -7.449 1 91.38 528 GLY B CA 1
ATOM 9037 C C . GLY B 1 528 ? 6.008 29.141 -6.871 1 91.38 528 GLY B C 1
ATOM 9038 O O . GLY B 1 528 ? 7.223 29.359 -6.832 1 91.38 528 GLY B O 1
ATOM 9039 N N . LEU B 1 529 ? 5.145 30.062 -6.527 1 91.5 529 LEU B N 1
ATOM 9040 C CA . LEU B 1 529 ? 5.543 31.359 -6.004 1 91.5 529 LEU B CA 1
ATOM 9041 C C . LEU B 1 529 ? 5.609 31.344 -4.48 1 91.5 529 LEU B C 1
ATOM 9043 O O . LEU B 1 529 ? 6.441 32.031 -3.881 1 91.5 529 LEU B O 1
ATOM 9047 N N . LYS B 1 530 ? 4.754 30.625 -3.832 1 92.06 530 LYS B N 1
ATOM 9048 C CA . LYS B 1 530 ? 4.734 30.516 -2.375 1 92.06 530 LYS B CA 1
ATOM 9049 C C . LYS B 1 530 ? 4.348 29.094 -1.938 1 92.06 530 LYS B C 1
ATOM 9051 O O . LYS B 1 530 ? 5.18 28.188 -1.963 1 92.06 530 LYS B O 1
ATOM 9056 N N . THR B 1 531 ? 3.084 28.828 -1.743 1 90.31 531 THR B N 1
ATOM 9057 C CA . THR B 1 531 ? 2.553 27.516 -1.402 1 90.31 531 THR B CA 1
ATOM 9058 C C . THR B 1 531 ? 1.499 27.078 -2.416 1 90.31 531 THR B C 1
ATOM 9060 O O . THR B 1 531 ? 1.018 27.891 -3.207 1 90.31 531 THR B O 1
ATOM 9063 N N . LEU B 1 532 ? 1.184 25.844 -2.461 1 91.75 532 LEU B N 1
ATOM 9064 C CA . LEU B 1 532 ? 0.233 25.281 -3.412 1 91.75 532 LEU B CA 1
ATOM 9065 C C . LEU B 1 532 ? -1.1 26.016 -3.354 1 91.75 532 LEU B C 1
ATOM 9067 O O . LEU B 1 532 ? -1.629 26.438 -4.387 1 91.75 532 LEU B O 1
ATOM 9071 N N . GLU B 1 533 ? -1.604 26.234 -2.113 1 92.56 533 GLU B N 1
ATOM 9072 C CA . GLU B 1 533 ? -2.918 26.844 -1.933 1 92.56 533 GLU B CA 1
ATOM 9073 C C . GLU B 1 533 ? -2.916 28.297 -2.369 1 92.56 533 GLU B C 1
ATOM 9075 O O . GLU B 1 533 ? -3.879 28.781 -2.977 1 92.56 533 GLU B O 1
ATOM 9080 N N . TYR B 1 534 ? -1.835 28.984 -2.088 1 93.69 534 TYR B N 1
ATOM 9081 C CA . TYR B 1 534 ? -1.712 30.375 -2.502 1 93.69 534 TYR B CA 1
ATOM 9082 C C . TYR B 1 534 ? -1.607 30.484 -4.02 1 93.69 534 TYR B C 1
ATOM 9084 O O . TYR B 1 534 ? -2.232 31.359 -4.629 1 93.69 534 TYR B O 1
ATOM 9092 N N . ASP B 1 535 ? -0.839 29.641 -4.609 1 94.5 535 ASP B N 1
ATOM 9093 C CA . ASP B 1 535 ? -0.646 29.656 -6.055 1 94.5 535 ASP B CA 1
ATOM 9094 C C . ASP B 1 535 ? -1.947 29.344 -6.785 1 94.5 535 ASP B C 1
ATOM 9096 O O . ASP B 1 535 ? -2.195 29.859 -7.879 1 94.5 535 ASP B O 1
ATOM 9100 N N . LEU B 1 536 ? -2.705 28.484 -6.238 1 95 536 LEU B N 1
ATOM 9101 C CA . LEU B 1 536 ? -4.016 28.188 -6.809 1 95 536 LEU B CA 1
ATOM 9102 C C . LEU B 1 536 ? -4.93 29.406 -6.727 1 95 536 LEU B C 1
ATOM 9104 O O . LEU B 1 536 ? -5.668 29.703 -7.672 1 95 536 LEU B O 1
ATOM 9108 N N . ALA B 1 537 ? -4.883 30.125 -5.594 1 95 537 ALA B N 1
ATOM 9109 C CA . ALA B 1 537 ? -5.73 31.297 -5.359 1 95 537 ALA B CA 1
ATOM 9110 C C . ALA B 1 537 ? -5.324 32.469 -6.262 1 95 537 ALA B C 1
ATOM 9112 O O . ALA B 1 537 ? -6.129 33.344 -6.543 1 95 537 ALA B O 1
ATOM 9113 N N . LEU B 1 538 ? -4.082 32.5 -6.703 1 95 538 LEU B N 1
ATOM 9114 C CA . LEU B 1 538 ? -3.574 33.562 -7.555 1 95 538 LEU B CA 1
ATOM 9115 C C . LEU B 1 538 ? -4.246 33.531 -8.922 1 95 538 LEU B C 1
ATOM 9117 O O . LEU B 1 538 ? -4.289 34.531 -9.617 1 95 538 LEU B O 1
ATOM 9121 N N . LEU B 1 539 ? -4.711 32.375 -9.258 1 94.81 539 LEU B N 1
ATOM 9122 C CA . LEU B 1 539 ? -5.43 32.25 -10.523 1 94.81 539 LEU B CA 1
ATOM 9123 C C . LEU B 1 539 ? -6.906 32.594 -10.344 1 94.81 539 LEU B C 1
ATOM 9125 O O . LEU B 1 539 ? -7.629 31.875 -9.633 1 94.81 539 LEU B O 1
ATOM 9129 N N . GLU B 1 540 ? -7.383 33.562 -10.992 1 92.88 540 GLU B N 1
ATOM 9130 C CA . GLU B 1 540 ? -8.719 34.125 -10.805 1 92.88 540 GLU B CA 1
ATOM 9131 C C . GLU B 1 540 ? -9.797 33.062 -11.047 1 92.88 540 GLU B C 1
ATOM 9133 O O . GLU B 1 540 ? -10.805 33.031 -10.344 1 92.88 540 GLU B O 1
ATOM 9138 N N . ALA B 1 541 ? -9.617 32.219 -11.945 1 92.38 541 ALA B N 1
ATOM 9139 C CA . ALA B 1 541 ? -10.609 31.203 -12.32 1 92.38 541 ALA B CA 1
ATOM 9140 C C . ALA B 1 541 ? -10.797 30.172 -11.211 1 92.38 541 ALA B C 1
ATOM 9142 O O . ALA B 1 541 ? -11.836 29.516 -11.133 1 92.38 541 ALA B O 1
ATOM 9143 N N . ASN B 1 542 ? -9.805 30.078 -10.352 1 95.38 542 ASN B N 1
ATOM 9144 C CA . ASN B 1 542 ? -9.82 29.016 -9.344 1 95.38 542 ASN B CA 1
ATOM 9145 C C . ASN B 1 542 ? -10.539 29.453 -8.078 1 95.38 542 ASN B C 1
ATOM 9147 O O . ASN B 1 542 ? -10.969 28.609 -7.277 1 95.38 542 ASN B O 1
ATOM 9151 N N . ARG B 1 543 ? -10.656 30.75 -7.844 1 94.94 543 ARG B N 1
ATOM 9152 C CA . ARG B 1 543 ? -11.133 31.266 -6.562 1 94.94 543 ARG B CA 1
ATOM 9153 C C . ARG B 1 543 ? -12.578 30.859 -6.309 1 94.94 543 ARG B C 1
ATOM 9155 O O . ARG B 1 543 ? -12.938 30.5 -5.188 1 94.94 543 ARG B O 1
ATOM 9162 N N . ASP B 1 544 ? -13.305 30.875 -7.367 1 93.5 544 ASP B N 1
ATOM 9163 C CA . ASP B 1 544 ? -14.695 30.453 -7.199 1 93.5 544 ASP B CA 1
ATOM 9164 C C . ASP B 1 544 ? -14.789 28.984 -6.828 1 93.5 544 ASP B C 1
ATOM 9166 O O . ASP B 1 544 ? -15.562 28.609 -5.941 1 93.5 544 ASP B O 1
ATOM 9170 N N . SER B 1 545 ? -14.07 28.188 -7.531 1 93.88 545 SER B N 1
ATOM 9171 C CA . SER B 1 545 ? -14.055 26.75 -7.238 1 93.88 545 SER B CA 1
ATOM 9172 C C . SER B 1 545 ? -13.539 26.484 -5.828 1 93.88 545 SER B C 1
ATOM 9174 O O . SER B 1 545 ? -14.023 25.578 -5.152 1 93.88 545 SER B O 1
ATOM 9176 N N . MET B 1 546 ? -12.562 27.281 -5.402 1 94.88 546 MET B N 1
ATOM 9177 C CA . MET B 1 546 ? -11.992 27.125 -4.066 1 94.88 546 MET B CA 1
ATOM 9178 C C . MET B 1 546 ? -13.016 27.469 -2.99 1 94.88 546 MET B C 1
ATOM 9180 O O . MET B 1 546 ? -13.133 26.766 -1.988 1 94.88 546 MET B O 1
ATOM 9184 N N . LEU B 1 547 ? -13.742 28.516 -3.258 1 94.06 547 LEU B N 1
ATOM 9185 C CA . LEU B 1 547 ? -14.75 28.953 -2.291 1 94.06 547 LEU B CA 1
ATOM 9186 C C . LEU B 1 547 ? -15.914 27.969 -2.252 1 94.06 547 LEU B C 1
ATOM 9188 O O . LEU B 1 547 ? -16.469 27.703 -1.183 1 94.06 547 LEU B O 1
ATOM 9192 N N . LYS B 1 548 ? -16.266 27.406 -3.367 1 92.25 548 LYS B N 1
ATOM 9193 C CA . LYS B 1 548 ? -17.312 26.375 -3.41 1 92.25 548 LYS B CA 1
ATOM 9194 C C . LYS B 1 548 ? -16.875 25.125 -2.672 1 92.25 548 LYS B C 1
ATOM 9196 O O . LYS B 1 548 ? -17.672 24.484 -1.988 1 92.25 548 LYS B O 1
ATOM 9201 N N . ALA B 1 549 ? -15.641 24.766 -2.896 1 90.81 549 ALA B N 1
ATOM 9202 C CA . ALA B 1 549 ? -15.102 23.594 -2.205 1 90.81 549 ALA B CA 1
ATOM 9203 C C . ALA B 1 549 ? -15.094 23.812 -0.694 1 90.81 549 ALA B C 1
ATOM 9205 O O . ALA B 1 549 ? -15.367 22.875 0.069 1 90.81 549 ALA B O 1
ATOM 9206 N N . LEU B 1 550 ? -14.766 25.062 -0.281 1 91.25 550 LEU B N 1
ATOM 9207 C CA . LEU B 1 550 ? -14.711 25.375 1.143 1 91.25 550 LEU B CA 1
ATOM 9208 C C . LEU B 1 550 ? -16.109 25.359 1.757 1 91.25 550 LEU B C 1
ATOM 9210 O O . LEU B 1 550 ? -16.266 25.109 2.957 1 91.25 550 LEU B O 1
ATOM 9214 N N . ALA B 1 551 ? -17.094 25.531 1.007 1 89 551 ALA B N 1
ATOM 9215 C CA . ALA B 1 551 ? -18.469 25.594 1.492 1 89 551 ALA B CA 1
ATOM 9216 C C . ALA B 1 551 ? -18.953 24.234 1.96 1 89 551 ALA B C 1
ATOM 9218 O O . ALA B 1 551 ? -19.859 24.141 2.777 1 89 551 ALA B O 1
ATOM 9219 N N . ASP B 1 552 ? -18.328 23.281 1.491 1 83.44 552 ASP B N 1
ATOM 9220 C CA . ASP B 1 552 ? -18.719 21.938 1.896 1 83.44 552 ASP B CA 1
ATOM 9221 C C . ASP B 1 552 ? -18.375 21.672 3.357 1 83.44 552 ASP B C 1
ATOM 9223 O O . ASP B 1 552 ? -19.25 21.484 4.191 1 83.44 552 ASP B O 1
ATOM 9227 N N . PRO B 1 553 ? -17.125 21.812 3.734 1 78.69 553 PRO B N 1
ATOM 9228 C CA . PRO B 1 553 ? -16.812 21.594 5.148 1 78.69 553 PRO B CA 1
ATOM 9229 C C . PRO B 1 553 ? -17.172 22.781 6.027 1 78.69 553 PRO B C 1
ATOM 9231 O O . PRO B 1 553 ? -17.531 22.609 7.195 1 78.69 553 PRO B O 1
ATOM 9234 N N . HIS B 1 554 ? -17 24.016 5.43 1 85.62 554 HIS B N 1
ATOM 9235 C CA . HIS B 1 554 ? -17.203 25.234 6.211 1 85.62 554 HIS B CA 1
ATOM 9236 C C . HIS B 1 554 ? -18.062 26.234 5.449 1 85.62 554 HIS B C 1
ATOM 9238 O O . HIS B 1 554 ? -17.547 27.25 4.973 1 85.62 554 HIS B O 1
ATOM 9244 N N . PRO B 1 555 ? -19.312 26.062 5.586 1 86.19 555 PRO B N 1
ATOM 9245 C CA . PRO B 1 555 ? -20.188 26.922 4.781 1 86.19 555 PRO B CA 1
ATOM 9246 C C . PRO B 1 555 ? -20.188 28.375 5.25 1 86.19 555 PRO B C 1
ATOM 9248 O O . PRO B 1 555 ? -20.172 29.281 4.422 1 86.19 555 PRO B O 1
ATOM 9251 N N . ILE B 1 556 ? -20.125 28.609 6.594 1 84.5 556 ILE B N 1
ATOM 9252 C CA . ILE B 1 556 ? -20.203 29.969 7.121 1 84.5 556 ILE B CA 1
ATOM 9253 C C . ILE B 1 556 ? -18.891 30.703 6.871 1 84.5 556 ILE B C 1
ATOM 9255 O O . ILE B 1 556 ? -18.891 31.859 6.457 1 84.5 556 ILE B O 1
ATOM 9259 N N . ILE B 1 557 ? -17.844 30.031 7.016 1 85.62 557 ILE B N 1
ATOM 9260 C CA . ILE B 1 557 ? -16.547 30.625 6.766 1 85.62 557 ILE B CA 1
ATOM 9261 C C . ILE B 1 557 ? -16.391 30.953 5.277 1 85.62 557 ILE B C 1
ATOM 9263 O O . ILE B 1 557 ? -15.836 31.984 4.914 1 85.62 557 ILE B O 1
ATOM 9267 N N . SER B 1 558 ? -16.906 30.047 4.496 1 90.81 558 SER B N 1
ATOM 9268 C CA . SER B 1 558 ? -16.828 30.25 3.057 1 90.81 558 SER B CA 1
ATOM 9269 C C . SER B 1 558 ? -17.578 31.5 2.627 1 90.81 558 SER B C 1
ATOM 9271 O O . SER B 1 558 ? -17.078 32.281 1.829 1 90.81 558 SER B O 1
ATOM 9273 N N . ALA B 1 559 ? -18.734 31.688 3.156 1 87.12 559 ALA B N 1
ATOM 9274 C CA . ALA B 1 559 ? -19.547 32.875 2.828 1 87.12 559 ALA B CA 1
ATOM 9275 C C . ALA B 1 559 ? -18.859 34.156 3.293 1 87.12 559 ALA B C 1
ATOM 9277 O O . ALA B 1 559 ? -18.844 35.156 2.574 1 87.12 559 ALA B O 1
ATOM 9278 N N . ALA B 1 560 ? -18.344 34.094 4.492 1 85.38 560 ALA B N 1
ATOM 9279 C CA . ALA B 1 560 ? -17.625 35.25 5.023 1 85.38 560 ALA B CA 1
ATOM 9280 C C . ALA B 1 560 ? -16.406 35.594 4.168 1 85.38 560 ALA B C 1
ATOM 9282 O O . ALA B 1 560 ? -16.141 36.75 3.867 1 85.38 560 ALA B O 1
ATOM 9283 N N . LEU B 1 561 ? -15.734 34.594 3.77 1 89.94 561 LEU B N 1
ATOM 9284 C CA . LEU B 1 561 ? -14.508 34.781 2.996 1 89.94 561 LEU B CA 1
ATOM 9285 C C . LEU B 1 561 ? -14.828 35.281 1.597 1 89.94 561 LEU B C 1
ATOM 9287 O O . LEU B 1 561 ? -14.047 36.062 1.027 1 89.94 561 LEU B O 1
ATOM 9291 N N . ARG B 1 562 ? -15.883 34.844 1.062 1 91.31 562 ARG B N 1
ATOM 9292 C CA . ARG B 1 562 ? -16.281 35.344 -0.251 1 91.31 562 ARG B CA 1
ATOM 9293 C C . ARG B 1 562 ? -16.469 36.844 -0.228 1 91.31 562 ARG B C 1
ATOM 9295 O O . ARG B 1 562 ? -16 37.531 -1.129 1 91.31 562 ARG B O 1
ATOM 9302 N N . THR B 1 563 ? -17.109 37.344 0.786 1 88 563 THR B N 1
ATOM 9303 C CA . THR B 1 563 ? -17.344 38.781 0.929 1 88 563 THR B CA 1
ATOM 9304 C C . THR B 1 563 ? -16.031 39.5 1.116 1 88 563 THR B C 1
ATOM 9306 O O . THR B 1 563 ? -15.836 40.594 0.563 1 88 563 THR B O 1
ATOM 9309 N N . ILE B 1 564 ? -15.188 38.906 1.875 1 88.5 564 ILE B N 1
ATOM 9310 C CA . ILE B 1 564 ? -13.898 39.531 2.16 1 88.5 564 ILE B CA 1
ATOM 9311 C C . ILE B 1 564 ? -13.047 39.562 0.89 1 88.5 564 ILE B C 1
ATOM 9313 O O . ILE B 1 564 ? -12.406 40.562 0.593 1 88.5 564 ILE B O 1
ATOM 9317 N N . VAL B 1 565 ? -13.047 38.5 0.157 1 92.06 565 VAL B N 1
ATOM 9318 C CA . VAL B 1 565 ? -12.234 38.406 -1.052 1 92.06 565 VAL B CA 1
ATOM 9319 C C . VAL B 1 565 ? -12.75 39.375 -2.113 1 92.06 565 VAL B C 1
ATOM 9321 O O . VAL B 1 565 ? -11.961 40.031 -2.793 1 92.06 565 VAL B O 1
ATOM 9324 N N . ASP B 1 566 ? -14.031 39.469 -2.229 1 89.62 566 ASP B N 1
ATOM 9325 C CA . ASP B 1 566 ? -14.633 40.312 -3.244 1 89.62 566 ASP B CA 1
ATOM 9326 C C . ASP B 1 566 ? -14.383 41.812 -2.934 1 89.62 566 ASP B C 1
ATOM 9328 O O . ASP B 1 566 ? -14.391 42.625 -3.836 1 89.62 566 ASP B O 1
ATOM 9332 N N . ALA B 1 567 ? -14.133 42.125 -1.655 1 88.06 567 ALA B N 1
ATOM 9333 C CA . ALA B 1 567 ? -13.93 43.5 -1.23 1 88.06 567 ALA B CA 1
ATOM 9334 C C . ALA B 1 567 ? -12.492 43.938 -1.467 1 88.06 567 ALA B C 1
ATOM 9336 O O . ALA B 1 567 ? -12.18 45.156 -1.395 1 88.06 567 ALA B O 1
ATOM 9337 N N . GLN B 1 568 ? -11.664 43 -1.871 1 90.06 568 GLN B N 1
ATOM 9338 C CA . GLN B 1 568 ? -10.258 43.344 -2.076 1 90.06 568 GLN B CA 1
ATOM 9339 C C . GLN B 1 568 ? -10.047 44.031 -3.424 1 90.06 568 GLN B C 1
ATOM 9341 O O . GLN B 1 568 ? -10.766 43.719 -4.387 1 90.06 568 GLN B O 1
ATOM 9346 N N . PRO B 1 569 ? -9.117 44.875 -3.535 1 90.19 569 PRO B N 1
ATOM 9347 C CA . PRO B 1 569 ? -8.961 45.719 -4.707 1 90.19 569 PRO B CA 1
ATOM 9348 C C . PRO B 1 569 ? -8.289 45.031 -5.879 1 90.19 569 PRO B C 1
ATOM 9350 O O . PRO B 1 569 ? -8.602 45.312 -7.039 1 90.19 569 PRO B O 1
ATOM 9353 N N . ASP B 1 570 ? -7.258 44.25 -5.68 1 91.44 570 ASP B N 1
ATOM 9354 C CA . ASP B 1 570 ? -6.488 43.656 -6.773 1 91.44 570 ASP B CA 1
ATOM 9355 C C . ASP B 1 570 ? -6.402 42.125 -6.621 1 91.44 570 ASP B C 1
ATOM 9357 O O . ASP B 1 570 ? -6.887 41.562 -5.633 1 91.44 570 ASP B O 1
ATOM 9361 N N . ASN B 1 571 ? -5.855 41.562 -7.699 1 92.94 571 ASN B N 1
ATOM 9362 C CA . ASN B 1 571 ? -5.781 40.094 -7.77 1 92.94 571 ASN B CA 1
ATOM 9363 C C . ASN B 1 571 ? -4.922 39.531 -6.645 1 92.94 571 ASN B C 1
ATOM 9365 O O . ASN B 1 571 ? -5.293 38.531 -6.02 1 92.94 571 ASN B O 1
ATOM 9369 N N . THR B 1 572 ? -3.832 40.094 -6.422 1 93.38 572 THR B N 1
ATOM 9370 C CA . THR B 1 572 ? -2.916 39.625 -5.395 1 93.38 572 THR B CA 1
ATOM 9371 C C . THR B 1 572 ? -3.545 39.75 -4.008 1 93.38 572 THR B C 1
ATOM 9373 O O . THR B 1 572 ? -3.396 38.844 -3.172 1 93.38 572 THR B O 1
ATOM 9376 N N . ALA B 1 573 ? -4.234 40.812 -3.777 1 91.88 573 ALA B N 1
ATOM 9377 C CA . ALA B 1 573 ? -4.891 41.031 -2.49 1 91.88 573 ALA B CA 1
ATOM 9378 C C . ALA B 1 573 ? -6.02 40 -2.281 1 91.88 573 ALA B C 1
ATOM 9380 O O . ALA B 1 573 ? -6.25 39.562 -1.16 1 91.88 573 ALA B O 1
ATOM 9381 N N . LYS B 1 574 ? -6.688 39.719 -3.361 1 92.94 574 LYS B N 1
ATOM 9382 C CA . LYS B 1 574 ? -7.746 38.719 -3.283 1 92.94 574 LYS B CA 1
ATOM 9383 C C . LYS B 1 574 ? -7.18 37.344 -2.941 1 92.94 574 LYS B C 1
ATOM 9385 O O . LYS B 1 574 ? -7.719 36.656 -2.09 1 92.94 574 LYS B O 1
ATOM 9390 N N . ALA B 1 575 ? -6.121 37.031 -3.6 1 93.75 575 ALA B N 1
ATOM 9391 C CA . ALA B 1 575 ? -5.473 35.75 -3.348 1 93.75 575 ALA B CA 1
ATOM 9392 C C . ALA B 1 575 ? -4.957 35.688 -1.915 1 93.75 575 ALA B C 1
ATOM 9394 O O . ALA B 1 575 ? -5.09 34.625 -1.259 1 93.75 575 ALA B O 1
ATOM 9395 N N . LYS B 1 576 ? -4.375 36.75 -1.483 1 90.94 576 LYS B N 1
ATOM 9396 C CA . LYS B 1 576 ? -3.844 36.812 -0.124 1 90.94 576 LYS B CA 1
ATOM 9397 C C . LYS B 1 576 ? -4.957 36.656 0.907 1 90.94 576 LYS B C 1
ATOM 9399 O O . LYS B 1 576 ? -4.824 35.906 1.874 1 90.94 576 LYS B O 1
ATOM 9404 N N . ALA B 1 577 ? -6.031 37.312 0.663 1 89.88 577 ALA B N 1
ATOM 9405 C CA . ALA B 1 577 ? -7.16 37.25 1.589 1 89.88 577 ALA B CA 1
ATOM 9406 C C . ALA B 1 577 ? -7.742 35.844 1.663 1 89.88 577 ALA B C 1
ATOM 9408 O O . ALA B 1 577 ? -8.094 35.375 2.746 1 89.88 577 ALA B O 1
ATOM 9409 N N . LEU B 1 578 ? -7.828 35.25 0.52 1 92.25 578 LEU B N 1
ATOM 9410 C CA . LEU B 1 578 ? -8.367 33.906 0.47 1 92.25 578 LEU B CA 1
ATOM 9411 C C . LEU B 1 578 ? -7.438 32.938 1.174 1 92.25 578 LEU B C 1
ATOM 9413 O O . LEU B 1 578 ? -7.887 32.094 1.975 1 92.25 578 LEU B O 1
ATOM 9417 N N . PHE B 1 579 ? -6.223 33.031 0.904 1 90.81 579 PHE B N 1
ATOM 9418 C CA . PHE B 1 579 ? -5.238 32.125 1.473 1 90.81 579 PHE B CA 1
ATOM 9419 C C . PHE B 1 579 ? -5.125 32.312 2.979 1 90.81 579 PHE B C 1
ATOM 9421 O O . PHE B 1 579 ? -5.195 31.344 3.744 1 90.81 579 PHE B O 1
ATOM 9428 N N . CYS B 1 580 ? -4.91 33.5 3.432 1 86.81 580 CYS B N 1
ATOM 9429 C CA . CYS B 1 580 ? -4.73 33.812 4.848 1 86.81 580 CYS B CA 1
ATOM 9430 C C . CYS B 1 580 ? -6 33.5 5.633 1 86.81 580 CYS B C 1
ATOM 9432 O O . CYS B 1 580 ? -5.938 33.094 6.797 1 86.81 580 CYS B O 1
ATOM 9434 N N . GLY B 1 581 ? -7.105 33.688 4.938 1 85.69 581 GLY B N 1
ATOM 9435 C CA . GLY B 1 581 ? -8.367 33.406 5.59 1 85.69 581 GLY B CA 1
ATOM 9436 C C . GLY B 1 581 ? -8.57 31.906 5.855 1 85.69 581 GLY B C 1
ATOM 9437 O O . GLY B 1 581 ? -9.398 31.531 6.691 1 85.69 581 GLY B O 1
ATOM 9438 N N . MET B 1 582 ? -7.805 31.156 5.219 1 87.38 582 MET B N 1
ATOM 9439 C CA . MET B 1 582 ? -7.988 29.719 5.371 1 87.38 582 MET B CA 1
ATOM 9440 C C . MET B 1 582 ? -6.84 29.109 6.172 1 87.38 582 MET B C 1
ATOM 9442 O O . MET B 1 582 ? -7.07 28.297 7.074 1 87.38 582 MET B O 1
ATOM 9446 N N . PHE B 1 583 ? -5.621 29.531 5.922 1 84.75 583 PHE B N 1
ATOM 9447 C CA . PHE B 1 583 ? -4.508 28.719 6.402 1 84.75 583 PHE B CA 1
ATOM 9448 C C . PHE B 1 583 ? -3.566 29.547 7.266 1 84.75 583 PHE B C 1
ATOM 9450 O O . PHE B 1 583 ? -2.621 29.031 7.855 1 84.75 583 PHE B O 1
ATOM 9457 N N . GLU B 1 584 ? -3.604 30.766 7.32 1 80.06 584 GLU B N 1
ATOM 9458 C CA . GLU B 1 584 ? -2.789 31.625 8.172 1 80.06 584 GLU B CA 1
ATOM 9459 C C . GLU B 1 584 ? -3.664 32.531 9.039 1 80.06 584 GLU B C 1
ATOM 9461 O O . GLU B 1 584 ? -3.494 33.75 9.039 1 80.06 584 GLU B O 1
ATOM 9466 N N . ARG B 1 585 ? -4.488 31.812 9.656 1 73.44 585 ARG B N 1
ATOM 9467 C CA . ARG B 1 585 ? -5.391 32.531 10.547 1 73.44 585 ARG B CA 1
ATOM 9468 C C . ARG B 1 585 ? -4.727 32.812 11.891 1 73.44 585 ARG B C 1
ATOM 9470 O O . ARG B 1 585 ? -3.861 32.062 12.328 1 73.44 585 ARG B O 1
ATOM 9477 N N . LYS B 1 586 ? -4.742 33.938 12.375 1 61.59 586 LYS B N 1
ATOM 9478 C CA . LYS B 1 586 ? -4.125 34.281 13.656 1 61.59 586 LYS B CA 1
ATOM 9479 C C . LYS B 1 586 ? -4.66 33.375 14.766 1 61.59 586 LYS B C 1
ATOM 9481 O O . LYS B 1 586 ? -5.672 32.688 14.586 1 61.59 586 LYS B O 1
ATOM 9486 N N . ALA B 1 587 ? -3.877 33.219 15.836 1 53.91 587 ALA B N 1
ATOM 9487 C CA . ALA B 1 587 ? -3.949 32.312 17 1 53.91 587 ALA B CA 1
ATOM 9488 C C . ALA B 1 587 ? -5.398 32.094 17.422 1 53.91 587 ALA B C 1
ATOM 9490 O O . ALA B 1 587 ? -5.746 31.031 17.922 1 53.91 587 ALA B O 1
ATOM 9491 N N . SER B 1 588 ? -6.324 33.094 17.094 1 49.75 588 SER B N 1
ATOM 9492 C CA . SER B 1 588 ? -7.637 32.875 17.719 1 49.75 588 SER B CA 1
ATOM 9493 C C . SER B 1 588 ? -8.477 31.891 16.922 1 49.75 588 SER B C 1
ATOM 9495 O O . SER B 1 588 ? -9.445 31.344 17.438 1 49.75 588 SER B O 1
ATOM 9497 N N . SER B 1 589 ? -8.031 31.781 15.602 1 57.69 589 SER B N 1
ATOM 9498 C CA . SER B 1 589 ? -8.898 30.922 14.797 1 57.69 589 SER B CA 1
ATOM 9499 C C . SER B 1 589 ? -8.125 29.75 14.203 1 57.69 589 SER B C 1
ATOM 9501 O O . SER B 1 589 ? -6.969 29.906 13.805 1 57.69 589 SER B O 1
ATOM 9503 N N . GLY B 1 590 ? -8.359 28.547 14.688 1 64.69 590 GLY B N 1
ATOM 9504 C CA . GLY B 1 590 ? -7.707 27.328 14.219 1 64.69 590 GLY B CA 1
ATOM 9505 C C . GLY B 1 590 ? -7.629 27.234 12.711 1 64.69 590 GLY B C 1
ATOM 9506 O O . GLY B 1 590 ? -8.586 27.578 12.016 1 64.69 590 GLY B O 1
ATOM 9507 N N . ASN B 1 591 ? -6.457 27.156 12.07 1 73.75 591 ASN B N 1
ATOM 9508 C CA . ASN B 1 591 ? -6.25 26.953 10.641 1 73.75 591 ASN B CA 1
ATOM 9509 C C . ASN B 1 591 ? -7.047 25.75 10.125 1 73.75 591 ASN B C 1
ATOM 9511 O O . ASN B 1 591 ? -7.316 24.812 10.875 1 73.75 591 ASN B O 1
ATOM 9515 N N . LEU B 1 592 ? -7.527 26 8.922 1 79.94 592 LEU B N 1
ATOM 9516 C CA . LEU B 1 592 ? -8.242 24.891 8.289 1 79.94 592 LEU B CA 1
ATOM 9517 C C . LEU B 1 592 ? -7.281 23.781 7.895 1 79.94 592 LEU B C 1
ATOM 9519 O O . LEU B 1 592 ? -6.094 24.031 7.66 1 79.94 592 LEU B O 1
ATOM 9523 N N . GLN B 1 593 ? -7.766 22.641 7.957 1 78.31 593 GLN B N 1
ATOM 9524 C CA . GLN B 1 593 ? -6.953 21.5 7.578 1 78.31 593 GLN B CA 1
ATOM 9525 C C . GLN B 1 593 ? -6.75 21.438 6.066 1 78.31 593 GLN B C 1
ATOM 9527 O O . GLN B 1 593 ? -7.711 21.312 5.305 1 78.31 593 GLN B O 1
ATOM 9532 N N . LYS B 1 594 ? -5.559 21.516 5.68 1 81.69 594 LYS B N 1
ATOM 9533 C CA . LYS B 1 594 ? -5.199 21.562 4.266 1 81.69 594 LYS B CA 1
ATOM 9534 C C . LYS B 1 594 ? -5.656 20.297 3.541 1 81.69 594 LYS B C 1
ATOM 9536 O O . LYS B 1 594 ? -6.137 20.375 2.408 1 81.69 594 LYS B O 1
ATOM 9541 N N . GLY B 1 595 ? -5.555 19.234 4.168 1 79.25 595 GLY B N 1
ATOM 9542 C CA . GLY B 1 595 ? -5.938 17.969 3.553 1 79.25 595 GLY B CA 1
ATOM 9543 C C . GLY B 1 595 ? -7.426 17.875 3.262 1 79.25 595 GLY B C 1
ATOM 9544 O O . GLY B 1 595 ? -7.824 17.453 2.178 1 79.25 595 GLY B O 1
ATOM 9545 N N . ARG B 1 596 ? -8.211 18.344 4.172 1 81.62 596 ARG B N 1
ATOM 9546 C CA . ARG B 1 596 ? -9.664 18.312 4.016 1 81.62 596 ARG B CA 1
ATOM 9547 C C . ARG B 1 596 ? -10.117 19.266 2.908 1 81.62 596 ARG B C 1
ATOM 9549 O O . ARG B 1 596 ? -11.008 18.922 2.123 1 81.62 596 ARG B O 1
ATOM 9556 N N . PHE B 1 597 ? -9.57 20.359 2.947 1 88.69 597 PHE B N 1
ATOM 9557 C CA . PHE B 1 597 ? -9.883 21.312 1.901 1 88.69 597 PHE B CA 1
ATOM 9558 C C . PHE B 1 597 ? -9.492 20.781 0.531 1 88.69 597 PHE B C 1
ATOM 9560 O O . PHE B 1 597 ? -10.242 20.922 -0.438 1 88.69 597 PHE B O 1
ATOM 9567 N N . ALA B 1 598 ? -8.297 20.219 0.444 1 88.44 598 ALA B N 1
ATOM 9568 C CA . ALA B 1 598 ? -7.805 19.688 -0.826 1 88.44 598 ALA B CA 1
ATOM 9569 C C . ALA B 1 598 ? -8.719 18.594 -1.364 1 88.44 598 ALA B C 1
ATOM 9571 O O . ALA B 1 598 ? -8.945 18.5 -2.574 1 88.44 598 ALA B O 1
ATOM 9572 N N . GLN B 1 599 ? -9.219 17.844 -0.515 1 82.75 599 GLN B N 1
ATOM 9573 C CA . GLN B 1 599 ? -10.148 16.797 -0.931 1 82.75 599 GLN B CA 1
ATOM 9574 C C . GLN B 1 599 ? -11.438 17.391 -1.485 1 82.75 599 GLN B C 1
ATOM 9576 O O . GLN B 1 599 ? -11.961 16.922 -2.498 1 82.75 599 GLN B O 1
ATOM 9581 N N . ALA B 1 600 ? -11.977 18.359 -0.79 1 86.5 600 ALA B N 1
ATOM 9582 C CA . ALA B 1 600 ? -13.188 19.031 -1.253 1 86.5 600 ALA B CA 1
ATOM 9583 C C . ALA B 1 600 ? -12.961 19.703 -2.604 1 86.5 600 ALA B C 1
ATOM 9585 O O . ALA B 1 600 ? -13.836 19.672 -3.477 1 86.5 600 ALA B O 1
ATOM 9586 N N . LEU B 1 601 ? -11.82 20.297 -2.678 1 91.12 601 LEU B N 1
ATOM 9587 C CA . LEU B 1 601 ? -11.5 20.969 -3.936 1 91.12 601 LEU B CA 1
ATOM 9588 C C . LEU B 1 601 ? -11.344 19.953 -5.066 1 91.12 601 LEU B C 1
ATOM 9590 O O . LEU B 1 601 ? -11.766 20.219 -6.195 1 91.12 601 LEU B O 1
ATOM 9594 N N . ALA B 1 602 ? -10.734 18.859 -4.832 1 88.38 602 ALA B N 1
ATOM 9595 C CA . ALA B 1 602 ? -10.594 17.797 -5.832 1 88.38 602 ALA B CA 1
ATOM 9596 C C . ALA B 1 602 ? -11.953 17.312 -6.316 1 88.38 602 ALA B C 1
ATOM 9598 O O . ALA B 1 602 ? -12.141 17.062 -7.512 1 88.38 602 ALA B O 1
ATOM 9599 N N . GLU B 1 603 ? -12.852 17.188 -5.422 1 84.75 603 GLU B N 1
ATOM 9600 C CA . GLU B 1 603 ? -14.203 16.781 -5.789 1 84.75 603 GLU B CA 1
ATOM 9601 C C . GLU B 1 603 ? -14.875 17.844 -6.66 1 84.75 603 GLU B C 1
ATOM 9603 O O . GLU B 1 603 ? -15.586 17.516 -7.609 1 84.75 603 GLU B O 1
ATOM 9608 N N . GLN B 1 604 ? -14.664 19.031 -6.211 1 88.38 604 GLN B N 1
ATOM 9609 C CA . GLN B 1 604 ? -15.227 20.141 -6.984 1 88.38 604 GLN B CA 1
ATOM 9610 C C . GLN B 1 604 ? -14.664 20.172 -8.398 1 88.38 604 GLN B C 1
ATOM 9612 O O . GLN B 1 604 ? -15.391 20.438 -9.359 1 88.38 604 GLN B O 1
ATOM 9617 N N . ILE B 1 605 ? -13.422 19.922 -8.508 1 89.94 605 ILE B N 1
ATOM 9618 C CA . ILE B 1 605 ? -12.766 19.906 -9.805 1 89.94 605 ILE B CA 1
ATOM 9619 C C . ILE B 1 605 ? -13.32 18.766 -10.664 1 89.94 605 ILE B C 1
ATOM 9621 O O . ILE B 1 605 ? -13.492 18.922 -11.875 1 89.94 605 ILE B O 1
ATOM 9625 N N . ALA B 1 606 ? -13.602 17.688 -10.078 1 83.56 606 ALA B N 1
ATOM 9626 C CA . ALA B 1 606 ? -14.148 16.531 -10.797 1 83.56 606 ALA B CA 1
ATOM 9627 C C . ALA B 1 606 ? -15.57 16.812 -11.273 1 83.56 606 ALA B C 1
ATOM 9629 O O . ALA B 1 606 ? -15.961 16.391 -12.359 1 83.56 606 ALA B O 1
ATOM 9630 N N . SER B 1 607 ? -16.312 17.516 -10.492 1 84.62 607 SER B N 1
ATOM 9631 C CA . SER B 1 607 ? -17.719 17.781 -10.805 1 84.62 607 SER B CA 1
ATOM 9632 C C . SER B 1 607 ? -17.844 18.938 -11.797 1 84.62 607 SER B C 1
ATOM 9634 O O . SER B 1 607 ? -18.609 18.844 -12.758 1 84.62 607 SER B O 1
ATOM 9636 N N . THR B 1 608 ? -17.109 20.047 -11.469 1 87.12 608 THR B N 1
ATOM 9637 C CA . THR B 1 608 ? -17.125 21.219 -12.336 1 87.12 608 THR B CA 1
ATOM 9638 C C . THR B 1 608 ? -15.703 21.594 -12.758 1 87.12 608 THR B C 1
ATOM 9640 O O . THR B 1 608 ? -15.031 22.344 -12.047 1 87.12 608 THR B O 1
ATOM 9643 N N . PRO B 1 609 ? -15.352 21.109 -13.992 1 84.75 609 PRO B N 1
ATOM 9644 C CA . PRO B 1 609 ? -13.969 21.328 -14.414 1 84.75 609 PRO B CA 1
ATOM 9645 C C . PRO B 1 609 ? -13.703 22.766 -14.867 1 84.75 609 PRO B C 1
ATOM 9647 O O . PRO B 1 609 ? -13.391 23 -16.031 1 84.75 609 PRO B O 1
ATOM 9650 N N . LYS B 1 610 ? -13.75 23.844 -13.969 1 87 610 LYS B N 1
ATOM 9651 C CA . LYS B 1 610 ? -13.484 25.234 -14.297 1 87 610 LYS B CA 1
ATOM 9652 C C . LYS B 1 610 ? -12.195 25.719 -13.648 1 87 610 LYS B C 1
ATOM 9654 O O . LYS B 1 610 ? -11.859 26.906 -13.711 1 87 610 LYS B O 1
ATOM 9659 N N . CYS B 1 611 ? -11.398 24.844 -13.242 1 90.88 611 CYS B N 1
ATOM 9660 C CA . CYS B 1 611 ? -10.164 25.203 -12.555 1 90.88 611 CYS B CA 1
ATOM 9661 C C . CYS B 1 611 ? -8.984 25.234 -13.523 1 90.88 611 CYS B C 1
ATOM 9663 O O . CYS B 1 611 ? -8.953 24.453 -14.484 1 90.88 611 CYS B O 1
ATOM 9665 N N . GLU B 1 612 ? -8.156 26.156 -13.289 1 93.75 612 GLU B N 1
ATOM 9666 C CA . GLU B 1 612 ? -6.922 26.25 -14.07 1 93.75 612 GLU B CA 1
ATOM 9667 C C . GLU B 1 612 ? -5.742 25.641 -13.312 1 93.75 612 GLU B C 1
ATOM 9669 O O . GLU B 1 612 ? -5.629 25.812 -12.094 1 93.75 612 GLU B O 1
ATOM 9674 N N . VAL B 1 613 ? -4.883 24.969 -14.086 1 94.88 613 VAL B N 1
ATOM 9675 C CA . VAL B 1 613 ? -3.717 24.328 -13.492 1 94.88 613 VAL B CA 1
ATOM 9676 C C . VAL B 1 613 ? -2.551 25.312 -13.445 1 94.88 613 VAL B C 1
ATOM 9678 O O . VAL B 1 613 ? -2.203 25.922 -14.461 1 94.88 613 VAL B O 1
ATOM 9681 N N . PRO B 1 614 ? -2.016 25.516 -12.25 1 94.69 614 PRO B N 1
ATOM 9682 C CA . PRO B 1 614 ? -0.822 26.359 -12.18 1 94.69 614 PRO B CA 1
ATOM 9683 C C . PRO B 1 614 ? 0.296 25.875 -13.102 1 94.69 614 PRO B C 1
ATOM 9685 O O . PRO B 1 614 ? 0.474 24.672 -13.281 1 94.69 614 PRO B O 1
ATOM 9688 N N . ASP B 1 615 ? 1.12 26.75 -13.57 1 93.62 615 ASP B N 1
ATOM 9689 C CA . ASP B 1 615 ? 2.117 26.469 -14.594 1 93.62 615 ASP B CA 1
ATOM 9690 C C . ASP B 1 615 ? 3.156 25.469 -14.094 1 93.62 615 ASP B C 1
ATOM 9692 O O . ASP B 1 615 ? 3.547 24.547 -14.82 1 93.62 615 ASP B O 1
ATOM 9696 N N . TYR B 1 616 ? 3.635 25.656 -12.891 1 94.38 616 TYR B N 1
ATOM 9697 C CA . TYR B 1 616 ? 4.68 24.781 -12.383 1 94.38 616 TYR B CA 1
ATOM 9698 C C . TYR B 1 616 ? 4.164 23.359 -12.234 1 94.38 616 TYR B C 1
ATOM 9700 O O . TYR B 1 616 ? 4.91 22.391 -12.43 1 94.38 616 TYR B O 1
ATOM 9708 N N . LEU B 1 617 ? 2.92 23.203 -11.914 1 95.5 617 LEU B N 1
ATOM 9709 C CA . LEU B 1 617 ? 2.33 21.859 -11.805 1 95.5 617 LEU B CA 1
ATOM 9710 C C . LEU B 1 617 ? 2.133 21.25 -13.188 1 95.5 617 LEU B C 1
ATOM 9712 O O . LEU B 1 617 ? 2.354 20.047 -13.367 1 95.5 617 LEU B O 1
ATOM 9716 N N . ARG B 1 618 ? 1.717 22.062 -14.07 1 94.88 618 ARG B N 1
ATOM 9717 C CA . ARG B 1 618 ? 1.574 21.594 -15.445 1 94.88 618 ARG B CA 1
ATOM 9718 C C . ARG B 1 618 ? 2.898 21.062 -15.977 1 94.88 618 ARG B C 1
ATOM 9720 O O . ARG B 1 618 ? 2.949 19.984 -16.562 1 94.88 618 ARG B O 1
ATOM 9727 N N . LYS B 1 619 ? 3.916 21.812 -15.766 1 94.5 619 LYS B N 1
ATOM 9728 C CA . LYS B 1 619 ? 5.238 21.422 -16.234 1 94.5 619 LYS B CA 1
ATOM 9729 C C . LYS B 1 619 ? 5.715 20.141 -15.547 1 94.5 619 LYS B C 1
ATOM 9731 O O . LYS B 1 619 ? 6.348 19.281 -16.172 1 94.5 619 LYS B O 1
ATOM 9736 N N . ALA B 1 620 ? 5.441 20.062 -14.281 1 95.06 620 ALA B N 1
ATOM 9737 C CA . ALA B 1 620 ? 5.836 18.875 -13.523 1 95.06 620 ALA B CA 1
ATOM 9738 C C . ALA B 1 620 ? 5.148 17.625 -14.062 1 95.06 620 ALA B C 1
ATOM 9740 O O . ALA B 1 620 ? 5.797 16.594 -14.273 1 95.06 620 ALA B O 1
ATOM 9741 N N . ILE B 1 621 ? 3.824 17.719 -14.359 1 94 621 ILE B N 1
ATOM 9742 C CA . ILE B 1 621 ? 3.031 16.594 -14.844 1 94 621 ILE B CA 1
ATOM 9743 C C . ILE B 1 621 ? 3.453 16.234 -16.266 1 94 621 ILE B C 1
ATOM 9745 O O . ILE B 1 621 ? 3.584 15.062 -16.609 1 94 621 ILE B O 1
ATOM 9749 N N . GLU B 1 622 ? 3.74 17.25 -17 1 91.81 622 GLU B N 1
ATOM 9750 C CA . GLU B 1 622 ? 4.164 17.031 -18.375 1 91.81 622 GLU B CA 1
ATOM 9751 C C . GLU B 1 622 ? 5.543 16.375 -18.438 1 91.81 622 GLU B C 1
ATOM 9753 O O . GLU B 1 622 ? 5.809 15.547 -19.297 1 91.81 622 GLU B O 1
ATOM 9758 N N . HIS B 1 623 ? 6.363 16.781 -17.531 1 92.19 623 HIS B N 1
ATOM 9759 C CA . HIS B 1 623 ? 7.711 16.234 -17.5 1 92.19 623 HIS B CA 1
ATOM 9760 C C . HIS B 1 623 ? 7.68 14.719 -17.312 1 92.19 623 HIS B C 1
ATOM 9762 O O . HIS B 1 623 ? 8.398 13.984 -18 1 92.19 623 HIS B O 1
ATOM 9768 N N . VAL B 1 624 ? 6.887 14.258 -16.484 1 90.19 624 VAL B N 1
ATOM 9769 C CA . VAL B 1 624 ? 6.848 12.836 -16.156 1 90.19 624 VAL B CA 1
ATOM 9770 C C . VAL B 1 624 ? 6.031 12.086 -17.203 1 90.19 624 VAL B C 1
ATOM 9772 O O . VAL B 1 624 ? 6.305 10.922 -17.5 1 90.19 624 VAL B O 1
ATOM 9775 N N . CYS B 1 625 ? 5.016 12.75 -17.797 1 83.19 625 CYS B N 1
ATOM 9776 C CA . CYS B 1 625 ? 4.148 12.078 -18.75 1 83.19 625 CYS B CA 1
ATOM 9777 C C . CYS B 1 625 ? 4.727 12.156 -20.156 1 83.19 625 CYS B C 1
ATOM 9779 O O . CYS B 1 625 ? 4.344 11.383 -21.047 1 83.19 625 CYS B O 1
ATOM 9781 N N . GLN B 1 626 ? 5.375 13.203 -20.609 1 68.5 626 GLN B N 1
ATOM 9782 C CA . GLN B 1 626 ? 5.848 13.398 -21.969 1 68.5 626 GLN B CA 1
ATOM 9783 C C . GLN B 1 626 ? 6.684 12.219 -22.438 1 68.5 626 GLN B C 1
ATOM 9785 O O . GLN B 1 626 ? 6.625 11.836 -23.609 1 68.5 626 GLN B O 1
ATOM 9790 N N . GLY B 1 627 ? 7.703 11.781 -21.688 1 57.25 627 GLY B N 1
ATOM 9791 C CA . GLY B 1 627 ? 8.562 10.758 -22.266 1 57.25 627 GLY B CA 1
ATOM 9792 C C . GLY B 1 627 ? 7.887 9.414 -22.406 1 57.25 627 GLY B C 1
ATOM 9793 O O . GLY B 1 627 ? 8.516 8.43 -22.797 1 57.25 627 GLY B O 1
ATOM 9794 N N . ALA B 1 628 ? 6.855 9.305 -21.906 1 50.59 628 ALA B N 1
ATOM 9795 C CA . ALA B 1 628 ? 6.102 8.055 -21.922 1 50.59 628 ALA B CA 1
ATOM 9796 C C . ALA B 1 628 ? 5.641 7.723 -23.344 1 50.59 628 ALA B C 1
ATOM 9798 O O . ALA B 1 628 ? 4.812 6.832 -23.531 1 50.59 628 ALA B O 1
ATOM 9799 N N . ILE B 1 629 ? 5.781 8.438 -24.281 1 38.84 629 ILE B N 1
ATOM 9800 C CA . ILE B 1 629 ? 5.383 8.117 -25.641 1 38.84 629 ILE B CA 1
ATOM 9801 C C . ILE B 1 629 ? 5.781 6.68 -25.969 1 38.84 629 ILE B C 1
ATOM 9803 O O . ILE B 1 629 ? 6.746 6.152 -25.406 1 38.84 629 ILE B O 1
ATOM 9807 N N . LYS B 1 630 ? 5.844 6.266 -27.391 1 33.62 630 LYS B N 1
ATOM 9808 C CA . LYS B 1 630 ? 5.668 5.098 -28.25 1 33.62 630 LYS B CA 1
ATOM 9809 C C . LYS B 1 630 ? 6.785 4.082 -28.031 1 33.62 630 LYS B C 1
ATOM 9811 O O . LYS B 1 630 ? 7.934 4.32 -28.406 1 33.62 630 LYS B O 1
ATOM 9816 N N . PRO B 1 631 ? 7.074 3.486 -26.781 1 25.73 631 PRO B N 1
ATOM 9817 C CA . PRO B 1 631 ? 7.809 2.482 -27.562 1 25.73 631 PRO B CA 1
ATOM 9818 C C . PRO B 1 631 ? 6.906 1.701 -28.516 1 25.73 631 PRO B C 1
ATOM 9820 O O . PRO B 1 631 ? 5.711 1.546 -28.25 1 25.73 631 PRO B O 1
#

Radius of gyration: 33.35 Å; Cα contacts (8 Å, |Δi|>4): 2422; chains: 2; bounding box: 88×101×82 Å

Organism: NCBI:txid2745518